Protein AF-0000000075694374 (afdb_homodimer)

Radius of gyration: 29.05 Å; Cα contacts (8 Å, |Δi|>4): 1011; chains: 2; bounding box: 80×78×68 Å

Foldseek 3Di:
DDLVCCLVCVPPDPDQLLLLVLLVQLLLLVLLLLLCVQFNDDDLPDPCVLVSLLSNLSNLQSLLSVQLSCLLPLQPDDAFLLVLVVLLVLLLCQLQVVVVVLVVVVLDDDDPVLNVLSNRSQRSPLDLQSNLVSVCSRPVNVVVVVVVVDDLVVLVVVLVVLLVVLQVLQLDDDVCSCPCPLQSHNSSNVNSSSVSNSCNVVVVADDLVCLVVQLCVLSVQLSCLCSCVCCVPQNCNDSVSRLSNGSGSSRPSSVSNSSSSVNNSVPDHDDDSSSSVSVSLSVQSVQLVSNCSGPSCVSVLSVCLHCVNDVPDPRVSVSSSVSSVVSSVVSSVVSSVVVVVCCVPAVVDPVNVVVSVVRRVVPDDDPPVPPCVPVVVVVVVVVVVVVVPVVPDPPDDDD/DDLVCCLVCVPPDPDQLLLLVLLVQLLLLVLLLLLCVQFNDDDLPDPCVLVSLLSNLSNLQSLLSVQLSCLLPLQPDDAFLLVLVVLLVLLLCQLQVVVVVLVVVVLDDDDPVLNVLSNRSQRSPLDLQSNLVSVCSRPVNVVVVVVVVDDLVVLVVVLVVLLVVLQVLQLDDDVCSCPCPLQSHNSSNVNSSSLSNSCNVVVVADDLVCLVVQLCVLSVQLSCLCSCVCCVPQNCNDSVSRLSNGSGSSRPSSVSNSSSSVNNSVPDHDDDSSSSVSVSLSVQSVQLVSNCSGPSCVSVLSVCLHCVNDVPDPRVSVSSSVSSVVSSVVSSVVSSVVVVVCCVPAVVDPVNVVVSVVRRVVPDDDPCV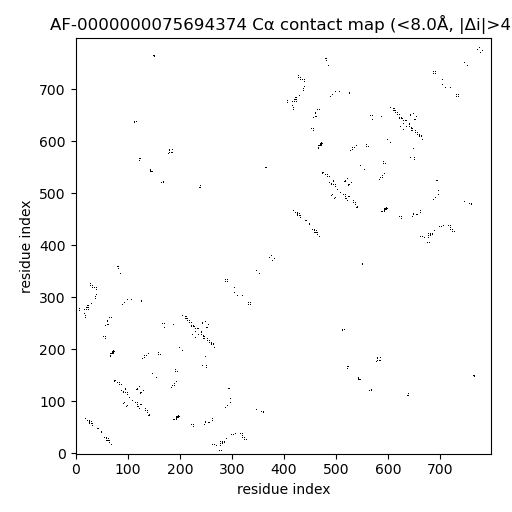PVVVVVVVVCVVVVVVVVVVVVPPPDDDDD

InterPro domains:
  IPR002656 Acyltransferase 3 domain [PF01757] (16-308)

Secondary structure (DSSP, 8-state):
--HHHHHH-TTSS---HHHHHHHHHHHHHHHHHHHHHHT----TTSTTHHHHHHHHHHHTTHHHHHHHHHHHHHTTS---GGGGHHHHHHHHHHHHHHHHHHHHTTSS---HHHHHHHT-TTTSSS-TTHHHHHHHHHHHHHHHHHHHTS-HHHHHHHHHHHHHHHHHHHS--STTGGGSTTTTSHHHHHHHHHHHHHHHHTT----HHHHHHHHHHHHHHHHHHHTTTTHHHH-TTSHHHHHHH---TT-HHHHHHHHHHHHHHHH----HHHHHHHHHHHTTHHHHHHHHT-TTTHHHHHHTT-TTT----S-HHHHHHHHHHHHHHHHHHHHHHHHHHHIIIIITSHHHHHHHHHHHHHTS-SGGGTTHHHHHHHHHHHHHHHHHHTTSS---S--/--HHHHHH-TTSS---HHHHHHHHHHHHHHHHHHHHHHT----TTSTTHHHHHHHHHHHTTHHHHHHHHHHHHHTTS---GGGGHHHHHHHHHHHHHHHHHHHHTTSS---HHHHHHHT-TTTSSS-TTHHHHHHHHHHHHHHHHHHTTS-HHHHHHHHHHHHHHHHHHHS--STTGGGSTTS-SHHHHHHHHHHHHHHHHTT----HHHHHHHHHHHHHHHHHHHTTTTHHHH-TTSHHHHHHH---TT-HHHHHHHHHHHHHHHH----HHHHHHHHHHHTTHHHHHHHHT-TTTHHHHHHTT-TTT----S-HHHHHHHHHHHHHHHHHHHHHHHHHHHIIIIITSHHHHHHHHHHHHHHS-SHHHHHHHHHHHHHHHHHHHHHHHHTSS-S----

Structure (mmCIF, N/CA/C/O backbone):
data_AF-0000000075694374-model_v1
#
loop_
_entity.id
_entity.type
_entity.pdbx_description
1 polymer 'Acyltransferase 3 domain-containing protein'
#
loop_
_atom_site.group_PDB
_atom_site.id
_atom_site.type_symbol
_atom_site.label_atom_id
_atom_site.label_alt_id
_atom_site.label_comp_id
_atom_site.label_asym_id
_atom_site.label_entity_id
_atom_site.label_seq_id
_atom_site.pdbx_PDB_ins_code
_atom_site.Cartn_x
_atom_site.Cartn_y
_atom_site.Cartn_z
_atom_site.occupancy
_atom_site.B_iso_or_equiv
_atom_site.auth_seq_id
_atom_site.auth_comp_id
_atom_site.auth_asym_id
_atom_site.auth_atom_id
_atom_site.pdbx_PDB_model_num
ATOM 1 N N . MET A 1 1 ? -9.023 -37.188 6.73 1 37.91 1 MET A N 1
ATOM 2 C CA . MET A 1 1 ? -8.984 -37.812 5.41 1 37.91 1 MET A CA 1
ATOM 3 C C . MET A 1 1 ? -7.59 -37.719 4.809 1 37.91 1 MET A C 1
ATOM 5 O O . MET A 1 1 ? -6.965 -36.656 4.82 1 37.91 1 MET A O 1
ATOM 9 N N . SER A 1 2 ? -7.035 -38.844 4.566 1 45.94 2 SER A N 1
ATOM 10 C CA . SER A 1 2 ? -5.66 -38.969 4.086 1 45.94 2 SER A CA 1
ATOM 11 C C . SER A 1 2 ? -5.445 -38.156 2.822 1 45.94 2 SER A C 1
ATOM 13 O O . SER A 1 2 ? -6.387 -37.906 2.066 1 45.94 2 SER A O 1
ATOM 15 N N . ILE A 1 3 ? -4.387 -37.5 2.744 1 49.66 3 ILE A N 1
ATOM 16 C CA . ILE A 1 3 ? -4.004 -36.75 1.544 1 49.66 3 ILE A CA 1
ATOM 17 C C . ILE A 1 3 ? -4.336 -37.594 0.304 1 49.66 3 ILE A C 1
ATOM 19 O O . ILE A 1 3 ? -4.867 -37.062 -0.677 1 49.66 3 ILE A O 1
ATOM 23 N N . LEU A 1 4 ? -4.051 -38.938 0.367 1 47.53 4 LEU A N 1
ATOM 24 C CA . LEU A 1 4 ? -4.352 -39.844 -0.739 1 47.53 4 LEU A CA 1
ATOM 25 C C . LEU A 1 4 ? -5.855 -39.969 -0.945 1 47.53 4 LEU A C 1
ATOM 27 O O . LEU A 1 4 ? -6.324 -40.062 -2.08 1 47.53 4 LEU A O 1
ATOM 31 N N . ALA A 1 5 ? -6.52 -39.875 0.111 1 49.19 5 ALA A N 1
ATOM 32 C CA . ALA A 1 5 ? -7.969 -40 -0.011 1 49.19 5 ALA A CA 1
ATOM 33 C C . ALA A 1 5 ? -8.562 -38.781 -0.734 1 49.19 5 ALA A C 1
ATOM 35 O O . ALA A 1 5 ? -9.547 -38.906 -1.457 1 49.19 5 ALA A O 1
ATOM 36 N N . ARG A 1 6 ? -7.941 -37.719 -0.583 1 53.34 6 ARG A N 1
ATOM 37 C CA . ARG A 1 6 ? -8.391 -36.5 -1.291 1 53.34 6 ARG A CA 1
ATOM 38 C C . ARG A 1 6 ? -8.148 -36.625 -2.791 1 53.34 6 ARG A C 1
ATOM 40 O O . ARG A 1 6 ? -8.914 -36.094 -3.596 1 53.34 6 ARG A O 1
ATOM 47 N N . PHE A 1 7 ? -7.008 -37.25 -3.123 1 47.28 7 PHE A N 1
ATOM 48 C CA . PHE A 1 7 ? -6.715 -37.5 -4.531 1 47.28 7 PHE A CA 1
ATOM 49 C C . PHE A 1 7 ? -7.777 -38.406 -5.148 1 47.28 7 PHE A C 1
ATOM 51 O O . PHE A 1 7 ? -8.227 -38.188 -6.27 1 47.28 7 PHE A O 1
ATOM 58 N N . PHE A 1 8 ? -8.25 -39.531 -4.504 1 45.28 8 PHE A N 1
ATOM 59 C CA . PHE A 1 8 ? -9.133 -40.531 -5.059 1 45.28 8 PHE A CA 1
ATOM 60 C C . PHE A 1 8 ? -10.594 -40.188 -4.793 1 45.28 8 PHE A C 1
ATOM 62 O O . PHE A 1 8 ? -11.5 -40.781 -5.387 1 45.28 8 PHE A O 1
ATOM 69 N N . ASN A 1 9 ? -10.992 -39.469 -3.791 1 42.75 9 ASN A N 1
ATOM 70 C CA . ASN A 1 9 ? -12.367 -39.062 -3.568 1 42.75 9 ASN A CA 1
ATOM 71 C C . ASN A 1 9 ? -12.547 -37.531 -3.738 1 42.75 9 ASN A C 1
ATOM 73 O O . ASN A 1 9 ? -12.633 -36.812 -2.752 1 42.75 9 ASN A O 1
ATOM 77 N N . PRO A 1 10 ? -12.414 -37.25 -4.938 1 44.12 10 PRO A N 1
ATOM 78 C CA . PRO A 1 10 ? -12.484 -35.844 -5.277 1 44.12 10 PRO A CA 1
ATOM 79 C C . PRO A 1 10 ? -13.812 -35.188 -4.879 1 44.12 10 PRO A C 1
ATOM 81 O O . PRO A 1 10 ? -14.117 -34.062 -5.297 1 44.12 10 PRO A O 1
ATOM 84 N N . LYS A 1 11 ? -14.766 -36.031 -4.453 1 42.81 11 LYS A N 1
ATOM 85 C CA . LYS A 1 11 ? -16.094 -35.438 -4.254 1 42.81 11 LYS A CA 1
ATOM 86 C C . LYS A 1 11 ? -16 -34.188 -3.396 1 42.81 11 LYS A C 1
ATOM 88 O O . LYS A 1 11 ? -17.016 -33.5 -3.18 1 42.81 11 LYS A O 1
ATOM 93 N N . ALA A 1 12 ? -15.016 -34.125 -2.553 1 42.28 12 ALA A N 1
ATOM 94 C CA . ALA A 1 12 ? -15.227 -33.062 -1.581 1 42.28 12 ALA A CA 1
ATOM 95 C C . ALA A 1 12 ? -15.414 -31.719 -2.277 1 42.28 12 ALA A C 1
ATOM 97 O O . ALA A 1 12 ? -16.469 -31.094 -2.148 1 42.28 12 ALA A O 1
ATOM 98 N N . GLN A 1 13 ? -14.383 -30.688 -2.008 1 49.03 13 GLN A N 1
ATOM 99 C CA . GLN A 1 13 ? -14.68 -29.266 -2.189 1 49.03 13 GLN A CA 1
ATOM 100 C C . GLN A 1 13 ? -14.758 -28.906 -3.67 1 49.03 13 GLN A C 1
ATOM 102 O O . GLN A 1 13 ? -13.875 -29.281 -4.449 1 49.03 13 GLN A O 1
ATOM 107 N N . LYS A 1 14 ? -15.914 -28.812 -4.266 1 58.84 14 LYS A N 1
ATOM 108 C CA . LYS A 1 14 ? -16.312 -28.344 -5.59 1 58.84 14 LYS A CA 1
ATOM 109 C C . LYS A 1 14 ? -15.484 -27.125 -6.012 1 58.84 14 LYS A C 1
ATOM 111 O O . LYS A 1 14 ? -15.961 -26 -5.941 1 58.84 14 LYS A O 1
ATOM 116 N N . ARG A 1 15 ? -14.141 -27.312 -5.984 1 69.44 15 ARG A N 1
ATOM 117 C CA . ARG A 1 15 ? -13.336 -26.219 -6.504 1 69.44 15 ARG A CA 1
ATOM 118 C C . ARG A 1 15 ? -13.383 -26.172 -8.023 1 69.44 15 ARG A C 1
ATOM 120 O O . ARG A 1 15 ? -13.477 -27.203 -8.68 1 69.44 15 ARG A O 1
ATOM 127 N N . ASN A 1 16 ? -13.492 -25.062 -8.516 1 84.25 16 ASN A N 1
ATOM 128 C CA . ASN A 1 16 ? -13.414 -24.812 -9.953 1 84.25 16 ASN A CA 1
ATOM 129 C C . ASN A 1 16 ? -12 -25.031 -10.484 1 84.25 16 ASN A C 1
ATOM 131 O O . ASN A 1 16 ? -11.102 -24.234 -10.211 1 84.25 16 ASN A O 1
ATOM 135 N N . ALA A 1 17 ? -11.766 -26.141 -11.219 1 91.75 17 ALA A N 1
ATOM 136 C CA . ALA A 1 17 ? -10.453 -26.578 -11.672 1 91.75 17 ALA A CA 1
ATOM 137 C C . ALA A 1 17 ? -9.812 -25.516 -12.578 1 91.75 17 ALA A C 1
ATOM 139 O O . ALA A 1 17 ? -8.586 -25.422 -12.656 1 91.75 17 ALA A O 1
ATOM 140 N N . SER A 1 18 ? -10.617 -24.781 -13.227 1 93.75 18 SER A N 1
ATOM 141 C CA . SER A 1 18 ? -10.094 -23.766 -14.141 1 93.75 18 SER A CA 1
ATOM 142 C C . SER A 1 18 ? -9.336 -22.672 -13.391 1 93.75 18 SER A C 1
ATOM 144 O O . SER A 1 18 ? -8.25 -22.266 -13.805 1 93.75 18 SER A O 1
ATOM 146 N N . PHE A 1 19 ? -9.836 -22.266 -12.289 1 94 19 PHE A N 1
ATOM 147 C CA . PHE A 1 19 ? -9.172 -21.25 -11.484 1 94 19 PHE A CA 1
ATOM 148 C C . PHE A 1 19 ? -7.949 -21.828 -10.789 1 94 19 PHE A C 1
ATOM 150 O O . PHE A 1 19 ? -6.945 -21.141 -10.609 1 94 19 PHE A O 1
ATOM 157 N N . GLU A 1 20 ? -8.039 -23.078 -10.461 1 94.25 20 GLU A N 1
ATOM 158 C CA . GLU A 1 20 ? -6.887 -23.734 -9.852 1 94.25 20 GLU A CA 1
ATOM 159 C C . GLU A 1 20 ? -5.75 -23.875 -10.859 1 94.25 20 GLU A C 1
ATOM 161 O O . GLU A 1 20 ? -4.578 -23.75 -10.5 1 94.25 20 GLU A O 1
ATOM 166 N N . LEU A 1 21 ? -6.117 -24.156 -12.016 1 94.62 21 LEU A N 1
ATOM 167 C CA . LEU A 1 21 ? -5.117 -24.219 -13.078 1 94.62 21 LEU A CA 1
ATOM 168 C C . LEU A 1 21 ? -4.406 -22.875 -13.234 1 94.62 21 LEU A C 1
ATOM 170 O O . LEU A 1 21 ? -3.189 -22.828 -13.43 1 94.62 21 LEU A O 1
ATOM 174 N N . LEU A 1 22 ? -5.16 -21.844 -13.156 1 95.44 22 LEU A N 1
ATOM 175 C CA . LEU A 1 22 ? -4.59 -20.5 -13.25 1 95.44 22 LEU A CA 1
ATOM 176 C C . LEU A 1 22 ? -3.607 -20.25 -12.117 1 95.44 22 LEU A C 1
ATOM 178 O O . LEU A 1 22 ? -2.541 -19.672 -12.328 1 95.44 22 LEU A O 1
ATOM 182 N N . ARG A 1 23 ? -3.895 -20.672 -10.953 1 94.44 23 ARG A N 1
ATOM 183 C CA . ARG A 1 23 ? -2.994 -20.531 -9.812 1 94.44 23 ARG A CA 1
ATOM 184 C C . ARG A 1 23 ? -1.729 -21.359 -10.008 1 94.44 23 ARG A C 1
ATOM 186 O O . ARG A 1 23 ? -0.633 -20.922 -9.648 1 94.44 23 ARG A O 1
ATOM 193 N N . LEU A 1 24 ? -1.944 -22.5 -10.547 1 94.25 24 LEU A N 1
ATOM 194 C CA . LEU A 1 24 ? -0.794 -23.344 -10.852 1 94.25 24 LEU A CA 1
ATOM 195 C C . LEU A 1 24 ? 0.121 -22.672 -11.867 1 94.25 24 LEU A C 1
ATOM 197 O O . LEU A 1 24 ? 1.342 -22.656 -11.695 1 94.25 24 LEU A O 1
ATOM 201 N N . PHE A 1 25 ? -0.527 -22.172 -12.852 1 94.25 25 PHE A N 1
ATOM 202 C CA . PHE A 1 25 ? 0.203 -21.438 -13.867 1 94.25 25 PHE A CA 1
ATOM 203 C C . PHE A 1 25 ? 0.991 -20.281 -13.242 1 94.25 25 PHE A C 1
ATOM 205 O O . PHE A 1 25 ? 2.16 -20.078 -13.57 1 94.25 25 PHE A O 1
ATOM 212 N N . ALA A 1 26 ? 0.415 -19.578 -12.32 1 95.38 26 ALA A N 1
ATOM 213 C CA . ALA A 1 26 ? 1.064 -18.469 -11.633 1 95.38 26 ALA A CA 1
ATOM 214 C C . ALA A 1 26 ? 2.254 -18.953 -10.812 1 95.38 26 ALA A C 1
ATOM 216 O O . ALA A 1 26 ? 3.32 -18.328 -10.828 1 95.38 26 ALA A O 1
ATOM 217 N N . THR A 1 27 ? 2.105 -20.016 -10.164 1 95 27 THR A N 1
ATOM 218 C CA . THR A 1 27 ? 3.166 -20.547 -9.305 1 95 27 THR A CA 1
ATOM 219 C C . THR A 1 27 ? 4.387 -20.922 -10.141 1 95 27 THR A C 1
ATOM 221 O O . THR A 1 27 ? 5.52 -20.594 -9.781 1 95 27 THR A O 1
ATOM 224 N N . ILE A 1 28 ? 4.152 -21.594 -11.195 1 94.88 28 ILE A N 1
ATOM 225 C CA . ILE A 1 28 ? 5.238 -21.984 -12.086 1 94.88 28 ILE A CA 1
ATOM 226 C C . ILE A 1 28 ? 5.934 -20.75 -12.641 1 94.88 28 ILE A C 1
ATOM 228 O O . ILE A 1 28 ? 7.164 -20.703 -12.719 1 94.88 28 ILE A O 1
ATOM 232 N N . ASN A 1 29 ? 5.141 -19.766 -12.945 1 95.75 29 ASN A N 1
ATOM 233 C CA . ASN A 1 29 ? 5.707 -18.531 -13.484 1 95.75 29 ASN A CA 1
ATOM 234 C C . ASN A 1 29 ? 6.535 -17.797 -12.438 1 95.75 29 ASN A C 1
ATOM 236 O O . ASN A 1 29 ? 7.527 -17.141 -12.773 1 95.75 29 ASN A O 1
ATOM 240 N N . VAL A 1 30 ? 6.145 -17.875 -11.18 1 94.69 30 VAL A N 1
ATOM 241 C CA . VAL A 1 30 ? 6.965 -17.297 -10.125 1 94.69 30 VAL A CA 1
ATOM 242 C C . VAL A 1 30 ? 8.336 -17.953 -10.109 1 94.69 30 VAL A C 1
ATOM 244 O O . VAL A 1 30 ? 9.359 -17.266 -10.023 1 94.69 30 VAL A O 1
ATOM 247 N N . LEU A 1 31 ? 8.344 -19.203 -10.297 1 95.81 31 LEU A N 1
ATOM 248 C CA . LEU A 1 31 ? 9.602 -19.938 -10.312 1 95.81 31 LEU A CA 1
ATOM 249 C C . LEU A 1 31 ? 10.445 -19.562 -11.523 1 95.81 31 LEU A C 1
ATOM 251 O O . LEU A 1 31 ? 11.648 -19.328 -11.398 1 95.81 31 LEU A O 1
ATOM 255 N N . ILE A 1 32 ? 9.805 -19.469 -12.633 1 96 32 ILE A N 1
ATOM 256 C CA . ILE A 1 32 ? 10.5 -19.078 -13.852 1 96 32 ILE A CA 1
ATOM 257 C C . ILE A 1 32 ? 11.094 -17.688 -13.688 1 96 32 ILE A C 1
ATOM 259 O O . ILE A 1 32 ? 12.234 -17.438 -14.094 1 96 32 ILE A O 1
ATOM 263 N N . ARG A 1 33 ? 10.367 -16.844 -13.086 1 94.25 33 ARG A N 1
ATOM 264 C CA . ARG A 1 33 ? 10.836 -15.484 -12.844 1 94.25 33 ARG A CA 1
ATOM 265 C C . ARG A 1 33 ? 12.07 -15.477 -11.945 1 94.25 33 ARG A C 1
ATOM 267 O O . ARG A 1 33 ? 13.039 -14.758 -12.211 1 94.25 33 ARG A O 1
ATOM 274 N N . HIS A 1 34 ? 12.031 -16.203 -10.922 1 93.62 34 HIS A N 1
ATOM 275 C CA . HIS A 1 34 ? 13.164 -16.281 -10.008 1 93.62 34 HIS A CA 1
ATOM 276 C C . HIS A 1 34 ? 14.383 -16.906 -10.688 1 93.62 34 HIS A C 1
ATOM 278 O O . HIS A 1 34 ? 15.508 -16.438 -10.484 1 93.62 34 HIS A O 1
ATOM 284 N N . MET A 1 35 ? 14.133 -17.875 -11.523 1 93.81 35 MET A N 1
ATOM 285 C CA . MET A 1 35 ? 15.227 -18.469 -12.289 1 93.81 35 MET A CA 1
ATOM 286 C C . MET A 1 35 ? 15.844 -17.438 -13.234 1 93.81 35 MET A C 1
ATOM 288 O O . MET A 1 35 ? 17.062 -17.359 -13.352 1 93.81 35 MET A O 1
ATOM 292 N N . LYS A 1 36 ? 14.961 -16.719 -13.844 1 93.06 36 LYS A N 1
ATOM 293 C CA . LYS A 1 36 ? 15.414 -15.711 -14.789 1 93.06 36 LYS A CA 1
ATOM 294 C C . LYS A 1 36 ? 16.266 -14.648 -14.094 1 93.06 36 LYS A C 1
ATOM 296 O O . LYS A 1 36 ? 17.344 -14.297 -14.578 1 93.06 36 LYS A O 1
ATOM 301 N N . PHE A 1 37 ? 15.914 -14.211 -12.977 1 89.69 37 PHE A N 1
ATOM 302 C CA . PHE A 1 37 ? 16.562 -13.078 -12.32 1 89.69 37 PHE A CA 1
ATOM 303 C C . PHE A 1 37 ? 17.781 -13.539 -11.539 1 89.69 37 PHE A C 1
ATOM 305 O O . PHE A 1 37 ? 18.766 -12.797 -11.406 1 89.69 37 PHE A O 1
ATOM 312 N N . LEU A 1 38 ? 17.734 -14.695 -11.062 1 90.75 38 LEU A N 1
ATOM 313 C CA . LEU A 1 38 ? 18.781 -15.109 -10.148 1 90.75 38 LEU A CA 1
ATOM 314 C C . LEU A 1 38 ? 19.859 -15.914 -10.883 1 90.75 38 LEU A C 1
ATOM 316 O O . LEU A 1 38 ? 21.016 -15.953 -10.461 1 90.75 38 LEU A O 1
ATOM 320 N N . VAL A 1 39 ? 19.484 -16.516 -11.953 1 90.94 39 VAL A N 1
ATOM 321 C CA . VAL A 1 39 ? 20.422 -17.453 -12.57 1 90.94 39 VAL A CA 1
ATOM 322 C C . VAL A 1 39 ? 20.672 -17.047 -14.023 1 90.94 39 VAL A C 1
ATOM 324 O O . VAL A 1 39 ? 21.828 -17 -14.469 1 90.94 39 VAL A O 1
ATOM 327 N N . PHE A 1 40 ? 19.625 -16.719 -14.719 1 88.94 40 PHE A N 1
ATOM 328 C CA . PHE A 1 40 ? 19.734 -16.516 -16.156 1 88.94 40 PHE A CA 1
ATOM 329 C C . PHE A 1 40 ? 19.766 -15.031 -16.5 1 88.94 40 PHE A C 1
ATOM 331 O O . PHE A 1 40 ? 18.844 -14.516 -17.125 1 88.94 40 PHE A O 1
ATOM 338 N N . HIS A 1 41 ? 20.859 -14.469 -16.188 1 85.25 41 HIS A N 1
ATOM 339 C CA . HIS A 1 41 ? 21.078 -13.078 -16.562 1 85.25 41 HIS A CA 1
ATOM 340 C C . HIS A 1 41 ? 21.328 -12.938 -18.062 1 85.25 41 HIS A C 1
ATOM 342 O O . HIS A 1 41 ? 22.031 -13.75 -18.656 1 85.25 41 HIS A O 1
ATOM 348 N N . THR A 1 42 ? 20.484 -12.094 -18.672 1 82.5 42 THR A N 1
ATOM 349 C CA . THR A 1 42 ? 20.641 -11.984 -20.125 1 82.5 42 THR A CA 1
ATOM 350 C C . THR A 1 42 ? 20.797 -10.531 -20.547 1 82.5 42 THR A C 1
ATOM 352 O O . THR A 1 42 ? 20.297 -9.625 -19.875 1 82.5 42 THR A O 1
ATOM 355 N N . SER A 1 43 ? 21.594 -10.469 -21.609 1 84.69 43 SER A N 1
ATOM 356 C CA . SER A 1 43 ? 21.734 -9.18 -22.281 1 84.69 43 SER A CA 1
ATOM 357 C C . SER A 1 43 ? 21.125 -9.211 -23.672 1 84.69 43 SER A C 1
ATOM 359 O O . SER A 1 43 ? 20.906 -10.281 -24.25 1 84.69 43 SER A O 1
ATOM 361 N N . GLN A 1 44 ? 20.828 -8.062 -24.172 1 85.56 44 GLN A N 1
ATOM 362 C CA . GLN A 1 44 ? 20.172 -7.934 -25.469 1 85.56 44 GLN A CA 1
ATOM 363 C C . GLN A 1 44 ? 21.016 -8.562 -26.578 1 85.56 44 GLN A C 1
ATOM 365 O O . GLN A 1 44 ? 20.484 -8.992 -27.594 1 85.56 44 GLN A O 1
ATOM 370 N N . ASN A 1 45 ? 22.281 -8.695 -26.344 1 86.12 45 ASN A N 1
ATOM 371 C CA . ASN A 1 45 ? 23.188 -9.219 -27.359 1 86.12 45 ASN A CA 1
ATOM 372 C C . ASN A 1 45 ? 23.25 -10.742 -27.312 1 86.12 45 ASN A C 1
ATOM 374 O O . ASN A 1 45 ? 23.812 -11.375 -28.203 1 86.12 45 ASN A O 1
ATOM 378 N N . ASP A 1 46 ? 22.609 -11.344 -26.344 1 87.88 46 ASP A N 1
ATOM 379 C CA . ASP A 1 46 ? 22.641 -12.797 -26.219 1 87.88 46 ASP A CA 1
ATOM 380 C C . ASP A 1 46 ? 21.734 -13.461 -27.25 1 87.88 46 ASP A C 1
ATOM 382 O O . ASP A 1 46 ? 20.656 -12.938 -27.578 1 87.88 46 ASP A O 1
ATOM 386 N N . LYS A 1 47 ? 22.234 -14.492 -27.766 1 86.12 47 LYS A N 1
ATOM 387 C CA . LYS A 1 47 ? 21.547 -15.227 -28.828 1 86.12 47 LYS A CA 1
ATOM 388 C C . LYS A 1 47 ? 20.125 -15.594 -28.406 1 86.12 47 LYS A C 1
ATOM 390 O O . LYS A 1 47 ? 19.203 -15.539 -29.203 1 86.12 47 LYS A O 1
ATOM 395 N N . GLU A 1 48 ? 19.953 -15.922 -27.203 1 91.75 48 GLU A N 1
ATOM 396 C CA . GLU A 1 48 ? 18.641 -16.422 -26.766 1 91.75 48 GLU A CA 1
ATOM 397 C C . GLU A 1 48 ? 17.891 -15.359 -25.953 1 91.75 48 GLU A C 1
ATOM 399 O O . GLU A 1 48 ? 16.984 -15.688 -25.188 1 91.75 48 GLU A O 1
ATOM 404 N N . TYR A 1 49 ? 18.234 -14.211 -26.172 1 93.06 49 TYR A N 1
ATOM 405 C CA . TYR A 1 49 ? 17.641 -13.102 -25.422 1 93.06 49 TYR A CA 1
ATOM 406 C C . TYR A 1 49 ? 16.141 -13.07 -25.594 1 93.06 49 TYR A C 1
ATOM 408 O O . TYR A 1 49 ? 15.391 -13.039 -24.609 1 93.06 49 TYR A O 1
ATOM 416 N N . ARG A 1 50 ? 15.68 -13.148 -26.797 1 93.94 50 ARG A N 1
ATOM 417 C CA . ARG A 1 50 ? 14.258 -12.984 -27.078 1 93.94 50 ARG A CA 1
ATOM 418 C C . ARG A 1 50 ? 13.445 -14.148 -26.516 1 93.94 50 ARG A C 1
ATOM 420 O O . ARG A 1 50 ? 12.344 -13.945 -26 1 93.94 50 ARG A O 1
ATOM 427 N N . ALA A 1 51 ? 14.031 -15.336 -26.578 1 93.56 51 ALA A N 1
ATOM 428 C CA . ALA A 1 51 ? 13.336 -16.5 -26.016 1 93.56 51 ALA A CA 1
ATOM 429 C C . ALA A 1 51 ? 13.227 -16.375 -24.5 1 93.56 51 ALA A C 1
ATOM 431 O O . ALA A 1 51 ? 12.164 -16.641 -23.938 1 93.56 51 ALA A O 1
ATOM 432 N N . LEU A 1 52 ? 14.273 -15.938 -23.875 1 94.44 52 LEU A N 1
ATOM 433 C CA . LEU A 1 52 ? 14.281 -15.773 -22.422 1 94.44 52 LEU A CA 1
ATOM 434 C C . LEU A 1 52 ? 13.328 -14.664 -22 1 94.44 52 LEU A C 1
ATOM 436 O O . LEU A 1 52 ? 12.578 -14.82 -21.031 1 94.44 52 LEU A O 1
ATOM 440 N N . MET A 1 53 ? 13.305 -13.648 -22.812 1 94.31 53 MET A N 1
ATOM 441 C CA . MET A 1 53 ? 12.453 -12.516 -22.484 1 94.31 53 MET A CA 1
ATOM 442 C C . MET A 1 53 ? 10.984 -12.852 -22.734 1 94.31 53 MET A C 1
ATOM 444 O O . MET A 1 53 ? 10.102 -12.344 -22.047 1 94.31 53 MET A O 1
ATOM 448 N N . PHE A 1 54 ? 10.773 -13.672 -23.688 1 94.69 54 PHE A N 1
ATOM 449 C CA . PHE A 1 54 ? 9.406 -14.133 -23.922 1 94.69 54 PHE A CA 1
ATOM 450 C C . PHE A 1 54 ? 8.867 -14.867 -22.703 1 94.69 54 PHE A C 1
ATOM 452 O O . PHE A 1 54 ? 7.773 -14.562 -22.219 1 94.69 54 PHE A O 1
ATOM 459 N N . LEU A 1 55 ? 9.633 -15.75 -22.188 1 94.44 55 LEU A N 1
ATOM 460 C CA . LEU A 1 55 ? 9.219 -16.469 -20.984 1 94.44 55 LEU A CA 1
ATOM 461 C C . LEU A 1 55 ? 9.055 -15.516 -19.812 1 94.44 55 LEU A C 1
ATOM 463 O O . LEU A 1 55 ? 8.086 -15.625 -19.047 1 94.44 55 LEU A O 1
ATOM 467 N N . HIS A 1 56 ? 9.93 -14.641 -19.703 1 93.69 56 HIS A N 1
ATOM 468 C CA . HIS A 1 56 ? 9.859 -13.641 -18.656 1 93.69 56 HIS A CA 1
ATOM 469 C C . HIS A 1 56 ? 8.578 -12.828 -18.75 1 93.69 56 HIS A C 1
ATOM 471 O O . HIS A 1 56 ? 7.934 -12.547 -17.734 1 93.69 56 HIS A O 1
ATOM 477 N N . SER A 1 57 ? 8.242 -12.43 -19.922 1 93.25 57 SER A N 1
ATOM 478 C CA . SER A 1 57 ? 7.051 -11.609 -20.109 1 93.25 57 SER A CA 1
ATOM 479 C C . SER A 1 57 ? 5.797 -12.344 -19.641 1 93.25 57 SER A C 1
ATOM 481 O O . SER A 1 57 ? 4.867 -11.719 -19.125 1 93.25 57 SER A O 1
ATOM 483 N N . LEU A 1 58 ? 5.801 -13.602 -19.703 1 92.75 58 LEU A N 1
ATOM 484 C CA . LEU A 1 58 ? 4.656 -14.398 -19.266 1 92.75 58 LEU A CA 1
ATOM 485 C C . LEU A 1 58 ? 4.566 -14.438 -17.75 1 92.75 58 LEU A C 1
ATOM 487 O O . LEU A 1 58 ? 3.504 -14.727 -17.203 1 92.75 58 LEU A O 1
ATOM 491 N N . THR A 1 59 ? 5.617 -14.148 -17.109 1 95.19 59 THR A N 1
ATOM 492 C CA . THR A 1 59 ? 5.664 -14.281 -15.656 1 95.19 59 THR A CA 1
ATOM 493 C C . THR A 1 59 ? 5.184 -13 -14.977 1 95.19 59 THR A C 1
ATOM 495 O O . THR A 1 59 ? 4.914 -12.984 -13.773 1 95.19 59 THR A O 1
ATOM 498 N N . SER A 1 60 ? 4.961 -11.945 -15.68 1 92 60 SER A N 1
ATOM 499 C CA . SER A 1 60 ? 4.652 -10.641 -15.109 1 92 60 SER A CA 1
ATOM 500 C C . SER A 1 60 ? 3.291 -10.641 -14.422 1 92 60 SER A C 1
ATOM 502 O O . SER A 1 60 ? 3.037 -9.828 -13.531 1 92 60 SER A O 1
ATOM 504 N N . THR A 1 61 ? 2.496 -11.602 -14.766 1 94.5 61 THR A N 1
ATOM 505 C CA . THR A 1 61 ? 1.139 -11.625 -14.234 1 94.5 61 THR A CA 1
ATOM 506 C C . THR A 1 61 ? 1.053 -12.531 -13.008 1 94.5 61 THR A C 1
ATOM 508 O O . THR A 1 61 ? 0.005 -12.617 -12.367 1 94.5 61 THR A O 1
ATOM 511 N N . CYS A 1 62 ? 2.057 -13.188 -12.664 1 93.69 62 CYS A N 1
ATOM 512 C CA . CYS A 1 62 ? 1.981 -14.297 -11.727 1 93.69 62 CYS A CA 1
ATOM 513 C C . CYS A 1 62 ? 1.474 -13.828 -10.367 1 93.69 62 CYS A C 1
ATOM 515 O O . CYS A 1 62 ? 0.561 -14.438 -9.797 1 93.69 62 CYS A O 1
ATOM 517 N N . ASP A 1 63 ? 1.954 -12.766 -9.836 1 88.75 63 ASP A N 1
ATOM 518 C CA . ASP A 1 63 ? 1.501 -12.266 -8.539 1 88.75 63 ASP A CA 1
ATOM 519 C C . ASP A 1 63 ? 0.062 -11.766 -8.617 1 88.75 63 ASP A C 1
ATOM 521 O O . ASP A 1 63 ? -0.746 -12.039 -7.727 1 88.75 63 ASP A O 1
ATOM 525 N N . ASN A 1 64 ? -0.215 -11.125 -9.703 1 92.62 64 ASN A N 1
ATOM 526 C CA . ASN A 1 64 ? -1.546 -10.562 -9.914 1 92.62 64 ASN A CA 1
ATOM 527 C C . ASN A 1 64 ? -2.613 -11.656 -9.938 1 92.62 64 ASN A C 1
ATOM 529 O O . ASN A 1 64 ? -3.723 -11.453 -9.438 1 92.62 64 ASN A O 1
ATOM 533 N N . ILE A 1 65 ? -2.25 -12.695 -10.484 1 95.06 65 ILE A N 1
ATOM 534 C CA . ILE A 1 65 ? -3.201 -13.789 -10.648 1 95.06 65 ILE A CA 1
ATOM 535 C C . ILE A 1 65 ? -3.641 -14.305 -9.281 1 95.06 65 ILE A C 1
ATOM 537 O O . ILE A 1 65 ? -4.832 -14.531 -9.055 1 95.06 65 ILE A O 1
ATOM 541 N N . PHE A 1 66 ? -2.75 -14.406 -8.383 1 91.31 66 PHE A N 1
ATOM 542 C CA . PHE A 1 66 ? -3.098 -14.875 -7.047 1 91.31 66 PHE A CA 1
ATOM 543 C C . PHE A 1 66 ? -4.078 -13.914 -6.379 1 91.31 66 PHE A C 1
ATOM 545 O O . PHE A 1 66 ? -5.07 -14.344 -5.789 1 91.31 66 PHE A O 1
ATOM 552 N N . VAL A 1 67 ? -3.846 -12.727 -6.582 1 91.69 67 VAL A N 1
ATOM 553 C CA . VAL A 1 67 ? -4.629 -11.719 -5.871 1 91.69 67 VAL A CA 1
ATOM 554 C C . VAL A 1 67 ? -5.992 -11.562 -6.535 1 91.69 67 VAL A C 1
ATOM 556 O O . VAL A 1 67 ? -7.02 -11.492 -5.855 1 91.69 67 VAL A O 1
ATOM 559 N N . ILE A 1 68 ? -5.977 -11.508 -7.848 1 95.25 68 ILE A N 1
ATOM 560 C CA . ILE A 1 68 ? -7.23 -11.258 -8.547 1 95.25 68 ILE A CA 1
ATOM 561 C C . ILE A 1 68 ? -8.172 -12.445 -8.359 1 95.25 68 ILE A C 1
ATOM 563 O O . ILE A 1 68 ? -9.391 -12.266 -8.234 1 95.25 68 ILE A O 1
ATOM 567 N N . VAL A 1 69 ? -7.668 -13.664 -8.336 1 94.62 69 VAL A N 1
ATOM 568 C CA . VAL A 1 69 ? -8.477 -14.852 -8.078 1 94.62 69 VAL A CA 1
ATOM 569 C C . VAL A 1 69 ? -9.023 -14.805 -6.652 1 94.62 69 VAL A C 1
ATOM 571 O O . VAL A 1 69 ? -10.18 -15.141 -6.41 1 94.62 69 VAL A O 1
ATOM 574 N N . SER A 1 70 ? -8.219 -14.367 -5.758 1 91.38 70 SER A N 1
ATOM 575 C CA . SER A 1 70 ? -8.672 -14.211 -4.383 1 91.38 70 SER A CA 1
ATOM 576 C C . SER A 1 70 ? -9.828 -13.227 -4.293 1 91.38 70 SER A C 1
ATOM 578 O O . SER A 1 70 ? -10.82 -13.484 -3.609 1 91.38 70 SER A O 1
ATOM 580 N N . GLY A 1 71 ? -9.633 -12.125 -5.016 1 91.75 71 GLY A N 1
ATOM 581 C CA . GLY A 1 71 ? -10.727 -11.164 -5.043 1 91.75 71 GLY A CA 1
ATOM 582 C C . GLY A 1 71 ? -12.008 -11.734 -5.617 1 91.75 71 GLY A C 1
ATOM 583 O O . GLY A 1 71 ? -13.102 -11.477 -5.098 1 91.75 71 GLY A O 1
ATOM 584 N N . TYR A 1 72 ? -11.883 -12.555 -6.609 1 93.12 72 TYR A N 1
ATOM 585 C CA . TYR A 1 72 ? -13.008 -13.188 -7.289 1 93.12 72 TYR A CA 1
ATOM 586 C C . TYR A 1 72 ? -13.789 -14.078 -6.336 1 93.12 72 TYR A C 1
ATOM 588 O O . TYR A 1 72 ? -15.016 -14.133 -6.391 1 93.12 72 TYR A O 1
ATOM 596 N N . PHE A 1 73 ? -13.141 -14.656 -5.363 1 89.44 73 PHE A N 1
ATOM 597 C CA . PHE A 1 73 ? -13.82 -15.633 -4.52 1 89.44 73 PHE A CA 1
ATOM 598 C C . PHE A 1 73 ? -14.102 -15.047 -3.139 1 89.44 73 PHE A C 1
ATOM 600 O O . PHE A 1 73 ? -15.094 -15.406 -2.498 1 89.44 73 PHE A O 1
ATOM 607 N N . LEU A 1 74 ? -13.305 -14.172 -2.639 1 86.5 74 LEU A N 1
ATOM 608 C CA . LEU A 1 74 ? -13.398 -13.648 -1.282 1 86.5 74 LEU A CA 1
ATOM 609 C C . LEU A 1 74 ? -14.672 -12.836 -1.101 1 86.5 74 LEU A C 1
ATOM 611 O O . LEU A 1 74 ? -15.227 -12.773 -0 1 86.5 74 LEU A O 1
ATOM 615 N N . CYS A 1 75 ? -15.094 -12.273 -2.061 1 82.69 75 CYS A N 1
ATOM 616 C CA . CYS A 1 75 ? -16.25 -11.383 -1.961 1 82.69 75 CYS A CA 1
ATOM 617 C C . CYS A 1 75 ? -17.516 -12.172 -1.644 1 82.69 75 CYS A C 1
ATOM 619 O O . CYS A 1 75 ? -18.5 -11.602 -1.195 1 82.69 75 CYS A O 1
ATOM 621 N N . THR A 1 76 ? -17.516 -13.484 -1.842 1 80.81 76 THR A N 1
ATOM 622 C CA . THR A 1 76 ? -18.703 -14.289 -1.618 1 80.81 76 THR A CA 1
ATOM 623 C C . THR A 1 76 ? -18.5 -15.266 -0.469 1 80.81 76 THR A C 1
ATOM 625 O O . THR A 1 76 ? -19.422 -15.977 -0.071 1 80.81 76 THR A O 1
ATOM 628 N N . THR A 1 77 ? -17.406 -15.297 0.028 1 79.94 77 THR A N 1
ATOM 629 C CA . THR A 1 77 ? -17.094 -16.266 1.073 1 79.94 77 THR A CA 1
ATOM 630 C C . THR A 1 77 ? -17.469 -15.719 2.447 1 79.94 77 THR A C 1
ATOM 632 O O . THR A 1 77 ? -17.422 -14.508 2.68 1 79.94 77 THR A O 1
ATOM 635 N N . ASP A 1 78 ? -17.734 -16.656 3.27 1 77.62 78 ASP A N 1
ATOM 636 C CA . ASP A 1 78 ? -18.078 -16.266 4.637 1 77.62 78 ASP A CA 1
ATOM 637 C C . ASP A 1 78 ? -16.828 -15.82 5.406 1 77.62 78 ASP A C 1
ATOM 639 O O . ASP A 1 78 ? -15.742 -16.344 5.184 1 77.62 78 ASP A O 1
ATOM 643 N N . LEU A 1 79 ? -17.156 -14.906 6.277 1 81.25 79 LEU A N 1
ATOM 644 C CA . LEU A 1 79 ? -16.062 -14.375 7.074 1 81.25 79 LEU A CA 1
ATOM 645 C C . LEU A 1 79 ? -15.766 -15.289 8.266 1 81.25 79 LEU A C 1
ATOM 647 O O . LEU A 1 79 ? -16.641 -15.5 9.117 1 81.25 79 LEU A O 1
ATOM 651 N N . ARG A 1 80 ? -14.688 -15.938 8.32 1 84.12 80 ARG A N 1
ATOM 652 C CA . ARG A 1 80 ? -14.172 -16.719 9.438 1 84.12 80 ARG A CA 1
ATOM 653 C C . ARG A 1 80 ? -12.703 -16.391 9.711 1 84.12 80 ARG A C 1
ATOM 655 O O . ARG A 1 80 ? -11.844 -16.609 8.852 1 84.12 80 ARG A O 1
ATOM 662 N N . VAL A 1 81 ? -12.438 -15.938 10.859 1 88 81 VAL A N 1
ATOM 663 C CA . VAL A 1 81 ? -11.078 -15.531 11.227 1 88 81 VAL A CA 1
ATOM 664 C C . VAL A 1 81 ? -10.18 -16.766 11.289 1 88 81 VAL A C 1
ATOM 666 O O . VAL A 1 81 ? -8.992 -16.688 10.938 1 88 81 VAL A O 1
ATOM 669 N N . SER A 1 82 ? -10.734 -17.844 11.617 1 90.81 82 SER A N 1
ATOM 670 C CA . SER A 1 82 ? -9.969 -19.078 11.82 1 90.81 82 SER A CA 1
ATOM 671 C C . SER A 1 82 ? -9.391 -19.578 10.508 1 90.81 82 SER A C 1
ATOM 673 O O . SER A 1 82 ? -8.445 -20.375 10.508 1 90.81 82 SER A O 1
ATOM 675 N N . ARG A 1 83 ? -9.852 -19.125 9.422 1 86.5 83 ARG A N 1
ATOM 676 C CA . ARG A 1 83 ? -9.367 -19.547 8.109 1 86.5 83 ARG A CA 1
ATOM 677 C C . ARG A 1 83 ? -7.953 -19.031 7.859 1 86.5 83 ARG A C 1
ATOM 679 O O . ARG A 1 83 ? -7.273 -19.5 6.941 1 86.5 83 ARG A O 1
ATOM 686 N N . LEU A 1 84 ? -7.484 -18.125 8.664 1 88.62 84 LEU A N 1
ATOM 687 C CA . LEU A 1 84 ? -6.152 -17.547 8.508 1 88.62 84 LEU A CA 1
ATOM 688 C C . LEU A 1 84 ? -5.098 -18.453 9.141 1 88.62 84 LEU A C 1
ATOM 690 O O . LEU A 1 84 ? -3.916 -18.375 8.797 1 88.62 84 LEU A O 1
ATOM 694 N N . PHE A 1 85 ? -5.535 -19.234 10.055 1 91.75 85 PHE A N 1
ATOM 695 C CA . PHE A 1 85 ? -4.582 -19.953 10.898 1 91.75 85 PHE A CA 1
ATOM 696 C C . PHE A 1 85 ? -3.756 -20.938 10.078 1 91.75 85 PHE A C 1
ATOM 698 O O . PHE A 1 85 ? -2.535 -21 10.234 1 91.75 85 PHE A O 1
ATOM 705 N N . PRO A 1 86 ? -4.371 -21.609 9.141 1 89.62 86 PRO A N 1
ATOM 706 C CA . PRO A 1 86 ? -3.549 -22.516 8.336 1 89.62 86 PRO A CA 1
ATOM 707 C C . PRO A 1 86 ? -2.457 -21.781 7.559 1 89.62 86 PRO A C 1
ATOM 709 O O . PRO A 1 86 ? -1.345 -22.297 7.414 1 89.62 86 PRO A O 1
ATOM 712 N N . LEU A 1 87 ? -2.748 -20.609 7.109 1 89.56 87 LEU A N 1
ATOM 713 C CA . LEU A 1 87 ? -1.771 -19.812 6.367 1 89.56 87 LEU A CA 1
ATOM 714 C C . LEU A 1 87 ? -0.649 -19.344 7.289 1 89.56 87 LEU A C 1
ATOM 716 O O . LEU A 1 87 ? 0.525 -19.391 6.914 1 89.56 87 LEU A O 1
ATOM 720 N N . ILE A 1 88 ? -1.061 -18.953 8.469 1 90.69 88 ILE A N 1
ATOM 721 C CA . ILE A 1 88 ? -0.091 -18.469 9.438 1 90.69 88 ILE A CA 1
ATOM 722 C C . ILE A 1 88 ? 0.828 -19.594 9.883 1 90.69 88 ILE A C 1
ATOM 724 O O . ILE A 1 88 ? 2.045 -19.422 9.969 1 90.69 88 ILE A O 1
ATOM 728 N N . ILE A 1 89 ? 0.252 -20.719 10.086 1 92.62 89 ILE A N 1
ATOM 729 C CA . ILE A 1 89 ? 1.015 -21.891 10.5 1 92.62 89 ILE A CA 1
ATOM 730 C C . ILE A 1 89 ? 1.976 -22.297 9.391 1 92.62 89 ILE A C 1
ATOM 732 O O . ILE A 1 89 ? 3.133 -22.641 9.648 1 92.62 89 ILE A O 1
ATOM 736 N N . GLN A 1 90 ? 1.493 -22.219 8.211 1 92.69 90 GLN A N 1
ATOM 737 C CA . GLN A 1 90 ? 2.328 -22.578 7.066 1 92.69 90 GLN A CA 1
ATOM 738 C C . GLN A 1 90 ? 3.498 -21.609 6.922 1 92.69 90 GLN A C 1
ATOM 740 O O . GLN A 1 90 ? 4.641 -22.031 6.727 1 92.69 90 GLN A O 1
ATOM 745 N N . ASN A 1 91 ? 3.248 -20.359 7.023 1 91.44 91 ASN A N 1
ATOM 746 C CA . ASN A 1 91 ? 4.301 -19.344 6.953 1 91.44 91 ASN A CA 1
ATOM 747 C C . ASN A 1 91 ? 5.34 -19.547 8.055 1 91.44 91 ASN A C 1
ATOM 749 O O . ASN A 1 91 ? 6.539 -19.422 7.816 1 91.44 91 ASN A O 1
ATOM 753 N N . PHE A 1 92 ? 4.824 -19.875 9.172 1 92.94 92 PHE A N 1
ATOM 754 C CA . PHE A 1 92 ? 5.707 -20.109 10.312 1 92.94 92 PHE A CA 1
ATOM 755 C C . PHE A 1 92 ? 6.578 -21.328 10.078 1 92.94 92 PHE A C 1
ATOM 757 O O . PHE A 1 92 ? 7.793 -21.281 10.273 1 92.94 92 PHE A O 1
ATOM 764 N N . SER A 1 93 ? 5.953 -22.375 9.648 1 94.31 93 SER A N 1
ATOM 765 C CA . SER A 1 93 ? 6.66 -23.641 9.422 1 94.31 93 SER A CA 1
ATOM 766 C C . SER A 1 93 ? 7.785 -23.453 8.414 1 94.31 93 SER A C 1
ATOM 768 O O . SER A 1 93 ? 8.906 -23.922 8.633 1 94.31 93 SER A O 1
ATOM 770 N N . TYR A 1 94 ? 7.531 -22.734 7.418 1 94.69 94 TYR A N 1
ATOM 771 C CA . TYR A 1 94 ? 8.555 -22.578 6.387 1 94.69 94 TYR A CA 1
ATOM 772 C C . TYR A 1 94 ? 9.57 -21.516 6.789 1 94.69 94 TYR A C 1
ATOM 774 O O . TYR A 1 94 ? 10.758 -21.656 6.488 1 94.69 94 TYR A O 1
ATOM 782 N N . SER A 1 95 ? 9.109 -20.484 7.445 1 92.75 95 SER A N 1
ATOM 783 C CA . SER A 1 95 ? 10.047 -19.453 7.883 1 92.75 95 SER A CA 1
ATOM 784 C C . SER A 1 95 ? 11.102 -20.047 8.82 1 92.75 95 SER A C 1
ATOM 786 O O . SER A 1 95 ? 12.305 -19.875 8.594 1 92.75 95 SER A O 1
ATOM 788 N N . VAL A 1 96 ? 10.703 -20.844 9.773 1 94 96 VAL A N 1
ATOM 789 C CA . VAL A 1 96 ? 11.609 -21.438 10.758 1 94 96 VAL A CA 1
ATOM 790 C C . VAL A 1 96 ? 12.242 -22.703 10.188 1 94 96 VAL A C 1
ATOM 792 O O . VAL A 1 96 ? 13.453 -22.891 10.289 1 94 96 VAL A O 1
ATOM 795 N N . GLY A 1 97 ? 11.422 -23.516 9.562 1 94.44 97 GLY A N 1
ATOM 796 C CA . GLY A 1 97 ? 11.898 -24.781 9.031 1 94.44 97 GLY A CA 1
ATOM 797 C C . GLY A 1 97 ? 13.008 -24.609 8.008 1 94.44 97 GLY A C 1
ATOM 798 O O . GLY A 1 97 ? 14.031 -25.297 8.07 1 94.44 97 GLY A O 1
ATOM 799 N N . MET A 1 98 ? 12.828 -23.672 7.117 1 94.12 98 MET A N 1
ATOM 800 C CA . MET A 1 98 ? 13.82 -23.484 6.062 1 94.12 98 MET A CA 1
ATOM 801 C C . MET A 1 98 ? 15.086 -22.828 6.617 1 94.12 98 MET A C 1
ATOM 803 O O . MET A 1 98 ? 16.188 -23.047 6.102 1 94.12 98 MET A O 1
ATOM 807 N N . TYR A 1 99 ? 14.93 -22 7.637 1 94.25 99 TYR A N 1
ATOM 808 C CA . TYR A 1 99 ? 16.109 -21.453 8.305 1 94.25 99 TYR A CA 1
ATOM 809 C C . TYR A 1 99 ? 16.984 -22.562 8.875 1 94.25 99 TYR A C 1
ATOM 811 O O . TYR A 1 99 ? 18.188 -22.594 8.625 1 94.25 99 TYR A O 1
ATOM 819 N N . PHE A 1 100 ? 16.344 -23.5 9.578 1 95.81 100 PHE A N 1
ATOM 820 C CA . PHE A 1 100 ? 17.094 -24.609 10.156 1 95.81 100 PHE A CA 1
ATOM 821 C C . PHE A 1 100 ? 17.625 -25.531 9.062 1 95.81 100 PHE A C 1
ATOM 823 O O . PHE A 1 100 ? 18.703 -26.109 9.203 1 95.81 100 PHE A O 1
ATOM 830 N N . PHE A 1 101 ? 16.859 -25.672 8.016 1 95.38 101 PHE A N 1
ATOM 831 C CA . PHE A 1 101 ? 17.328 -26.453 6.875 1 95.38 101 PHE A CA 1
ATOM 832 C C . PHE A 1 101 ? 18.594 -25.844 6.289 1 95.38 101 PHE A C 1
ATOM 834 O O . PHE A 1 101 ? 19.562 -26.547 6.016 1 95.38 101 PHE A O 1
ATOM 841 N N . ALA A 1 102 ? 18.625 -24.578 6.102 1 95.88 102 ALA A N 1
ATOM 842 C CA . ALA A 1 102 ? 19.781 -23.875 5.562 1 95.88 102 ALA A CA 1
ATOM 843 C C . ALA A 1 102 ? 21 -24.047 6.469 1 95.88 102 ALA A C 1
ATOM 845 O O . ALA A 1 102 ? 22.109 -24.219 5.984 1 95.88 102 ALA A O 1
ATOM 846 N N . ILE A 1 103 ? 20.734 -24.016 7.75 1 96.69 103 ILE A N 1
ATOM 847 C CA . ILE A 1 103 ? 21.812 -24.203 8.711 1 96.69 103 ILE A CA 1
ATOM 848 C C . ILE A 1 103 ? 22.359 -25.625 8.586 1 96.69 103 ILE A C 1
ATOM 850 O O . ILE A 1 103 ? 23.578 -25.828 8.555 1 96.69 103 ILE A O 1
ATOM 854 N N . SER A 1 104 ? 21.531 -26.547 8.5 1 96.44 104 SER A N 1
ATOM 855 C CA . SER A 1 104 ? 21.938 -27.938 8.414 1 96.44 104 SER A CA 1
ATOM 856 C C . SER A 1 104 ? 22.75 -28.203 7.145 1 96.44 104 SER A C 1
ATOM 858 O O . SER A 1 104 ? 23.641 -29.062 7.141 1 96.44 104 SER A O 1
ATOM 860 N N . MET A 1 105 ? 22.438 -27.531 6.09 1 95.38 105 MET A N 1
ATOM 861 C CA . MET A 1 105 ? 23.141 -27.703 4.816 1 95.38 105 MET A CA 1
ATOM 862 C C . MET A 1 105 ? 24.422 -26.875 4.785 1 95.38 105 MET A C 1
ATOM 864 O O . MET A 1 105 ? 25.203 -26.953 3.834 1 95.38 105 MET A O 1
ATOM 868 N N . GLY A 1 106 ? 24.562 -26 5.758 1 94.69 106 GLY A N 1
ATOM 869 C CA . GLY A 1 106 ? 25.766 -25.172 5.828 1 94.69 106 GLY A CA 1
ATOM 870 C C . GLY A 1 106 ? 25.641 -23.891 5.023 1 94.69 106 GLY A C 1
ATOM 871 O O . GLY A 1 106 ? 26.641 -23.234 4.75 1 94.69 106 GLY A O 1
ATOM 872 N N . TRP A 1 107 ? 24.438 -23.531 4.672 1 94.5 107 TRP A N 1
ATOM 873 C CA . TRP A 1 107 ? 24.234 -22.359 3.842 1 94.5 107 TRP A CA 1
ATOM 874 C C . TRP A 1 107 ? 24.109 -21.094 4.699 1 94.5 107 TRP A C 1
ATOM 876 O O . TRP A 1 107 ? 24.234 -19.984 4.195 1 94.5 107 TRP A O 1
ATOM 886 N N . SER A 1 108 ? 23.844 -21.312 5.973 1 93.56 108 SER A N 1
ATOM 887 C CA . SER A 1 108 ? 23.719 -20.203 6.922 1 93.56 108 SER A CA 1
ATOM 888 C C . SER A 1 108 ? 24.219 -20.609 8.305 1 93.56 108 SER A C 1
ATOM 890 O O . SER A 1 108 ? 24.25 -21.797 8.641 1 93.56 108 SER A O 1
ATOM 892 N N . GLN A 1 109 ? 24.625 -19.562 9.039 1 95.12 109 GLN A N 1
ATOM 893 C CA . GLN A 1 109 ? 25.016 -19.766 10.422 1 95.12 109 GLN A CA 1
ATOM 894 C C . GLN A 1 109 ? 23.891 -19.406 11.383 1 95.12 109 GLN A C 1
ATOM 896 O O . GLN A 1 109 ? 23.094 -18.5 11.094 1 95.12 109 GLN A O 1
ATOM 901 N N . PHE A 1 110 ? 23.922 -20.125 12.445 1 94 110 PHE A N 1
ATOM 902 C CA . PHE A 1 110 ? 22.891 -19.875 13.438 1 94 110 PHE A CA 1
ATOM 903 C C . PHE A 1 110 ? 23.078 -18.484 14.055 1 94 110 PHE A C 1
ATOM 905 O O . PHE A 1 110 ? 24.188 -18.094 14.398 1 94 110 PHE A O 1
ATOM 912 N N . ASN A 1 111 ? 22.016 -17.75 14.109 1 89.94 111 ASN A N 1
ATOM 913 C CA . ASN A 1 111 ? 21.953 -16.422 14.703 1 89.94 111 ASN A CA 1
ATOM 914 C C . ASN A 1 111 ? 20.641 -16.203 15.445 1 89.94 111 ASN A C 1
ATOM 916 O O . ASN A 1 111 ? 19.562 -16.297 14.852 1 89.94 111 ASN A O 1
ATOM 920 N N . TRP A 1 112 ? 20.734 -15.828 16.734 1 84.06 112 TRP A N 1
ATOM 921 C CA . TRP A 1 112 ? 19.547 -15.672 17.578 1 84.06 112 TRP A CA 1
ATOM 922 C C . TRP A 1 112 ? 18.641 -14.578 17.047 1 84.06 112 TRP A C 1
ATOM 924 O O . TRP A 1 112 ? 17.406 -14.688 17.125 1 84.06 112 TRP A O 1
ATOM 934 N N . TYR A 1 113 ? 19.219 -13.625 16.516 1 78.81 113 TYR A N 1
ATOM 935 C CA . TYR A 1 113 ? 18.453 -12.516 15.969 1 78.81 113 TYR A CA 1
ATOM 936 C C . TYR A 1 113 ? 17.641 -12.969 14.758 1 78.81 113 TYR A C 1
ATOM 938 O O . TYR A 1 113 ? 16.453 -12.648 14.641 1 78.81 113 TYR A O 1
ATOM 946 N N . GLU A 1 114 ? 18.312 -13.703 13.977 1 84.56 114 GLU A N 1
ATOM 947 C CA . GLU A 1 114 ? 17.625 -14.203 12.789 1 84.56 114 GLU A CA 1
ATOM 948 C C . GLU A 1 114 ? 16.516 -15.172 13.164 1 84.56 114 GLU A C 1
ATOM 950 O O . GLU A 1 114 ? 15.43 -15.141 12.578 1 84.56 114 GLU A O 1
ATOM 955 N N . LEU A 1 115 ? 16.812 -15.945 14.117 1 88.5 115 LEU A N 1
ATOM 956 C CA . LEU A 1 115 ? 15.773 -16.859 14.57 1 88.5 115 LEU A CA 1
ATOM 957 C C . LEU A 1 115 ? 14.562 -16.094 15.094 1 88.5 115 LEU A C 1
ATOM 959 O O . LEU A 1 115 ? 13.422 -16.422 14.766 1 88.5 115 LEU A O 1
ATOM 963 N N . GLY A 1 116 ? 14.789 -15.125 15.969 1 83.88 116 GLY A N 1
ATOM 964 C CA . GLY A 1 116 ? 13.703 -14.289 16.469 1 83.88 116 GLY A CA 1
ATOM 965 C C . GLY A 1 116 ? 12.891 -13.656 15.352 1 83.88 116 GLY A C 1
ATOM 966 O O . GLY A 1 116 ? 11.656 -13.625 15.43 1 83.88 116 GLY A O 1
ATOM 967 N N . ARG A 1 117 ? 13.539 -13.258 14.352 1 81.81 117 ARG A N 1
ATOM 968 C CA . ARG A 1 117 ? 12.883 -12.656 13.195 1 81.81 117 ARG A CA 1
ATOM 969 C C . ARG A 1 117 ? 12.039 -13.68 12.445 1 81.81 117 ARG A C 1
ATOM 971 O O . ARG A 1 117 ? 10.891 -13.414 12.094 1 81.81 117 ARG A O 1
ATOM 978 N N . PHE A 1 118 ? 12.578 -14.836 12.289 1 88.56 118 PHE A N 1
ATOM 979 C CA . PHE A 1 118 ? 11.906 -15.859 11.508 1 88.56 118 PHE A CA 1
ATOM 980 C C . PHE A 1 118 ? 10.727 -16.453 12.281 1 88.56 118 PHE A C 1
ATOM 982 O O . PHE A 1 118 ? 9.828 -17.047 11.688 1 88.56 118 PHE A O 1
ATOM 989 N N . MET A 1 119 ? 10.68 -16.219 13.562 1 88.31 119 MET A N 1
ATOM 990 C CA . MET A 1 119 ? 9.594 -16.719 14.398 1 88.31 119 MET A CA 1
ATOM 991 C C . MET A 1 119 ? 8.359 -15.812 14.281 1 88.31 119 MET A C 1
ATOM 993 O O . MET A 1 119 ? 7.277 -16.188 14.734 1 88.31 119 MET A O 1
ATOM 997 N N . MET A 1 120 ? 8.547 -14.711 13.609 1 82.25 120 MET A N 1
ATOM 998 C CA . MET A 1 120 ? 7.41 -13.82 13.391 1 82.25 120 MET A CA 1
ATOM 999 C C . MET A 1 120 ? 6.785 -14.055 12.023 1 82.25 120 MET A C 1
ATOM 1001 O O . MET A 1 120 ? 7.223 -13.477 11.023 1 82.25 120 MET A O 1
ATOM 1005 N N . PRO A 1 121 ? 5.793 -14.758 12.008 1 76.81 1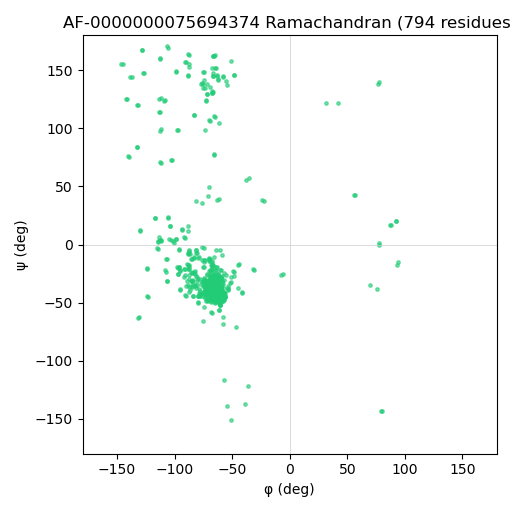21 PRO A N 1
ATOM 1006 C CA . PRO A 1 121 ? 5.285 -15.242 10.727 1 76.81 121 PRO A CA 1
ATOM 1007 C C . PRO A 1 121 ? 4.801 -14.117 9.812 1 76.81 121 PRO A C 1
ATOM 1009 O O . PRO A 1 121 ? 4.789 -14.273 8.586 1 76.81 121 PRO A O 1
ATOM 1012 N N . LEU A 1 122 ? 4.461 -12.961 10.344 1 76.75 122 LEU A N 1
ATOM 1013 C CA . LEU A 1 122 ? 3.871 -11.914 9.523 1 76.75 122 LEU A CA 1
ATOM 1014 C C . LEU A 1 122 ? 4.871 -10.781 9.289 1 76.75 122 LEU A C 1
ATOM 1016 O O . LEU A 1 122 ? 4.699 -9.977 8.367 1 76.75 122 LEU A O 1
ATOM 1020 N N . THR A 1 123 ? 5.961 -10.828 10.07 1 73.44 123 THR A N 1
ATOM 1021 C CA . THR A 1 123 ? 6.789 -9.633 10.016 1 73.44 123 THR A CA 1
ATOM 1022 C C . THR A 1 123 ? 8.25 -9.992 9.773 1 73.44 123 THR A C 1
ATOM 1024 O O . THR A 1 123 ? 9.141 -9.164 9.953 1 73.44 123 THR A O 1
ATOM 1027 N N . ASN A 1 124 ? 8.453 -11.203 9.414 1 71.19 124 ASN A N 1
ATOM 1028 C CA . ASN A 1 124 ? 9.828 -11.664 9.289 1 71.19 124 ASN A CA 1
ATOM 1029 C C . ASN A 1 124 ? 10.492 -11.094 8.039 1 71.19 124 ASN A C 1
ATOM 1031 O O . ASN A 1 124 ? 11.719 -11.148 7.898 1 71.19 124 ASN A O 1
ATOM 1035 N N . GLY A 1 125 ? 9.789 -10.531 7.121 1 69.5 125 GLY A N 1
ATOM 1036 C CA . GLY A 1 125 ? 10.359 -9.906 5.938 1 69.5 125 GLY A CA 1
ATOM 1037 C C . GLY A 1 125 ? 10.781 -10.906 4.879 1 69.5 125 GLY A C 1
ATOM 1038 O O . GLY A 1 125 ? 11.289 -10.523 3.822 1 69.5 125 GLY A O 1
ATOM 1039 N N . VAL A 1 126 ? 10.57 -12.164 5.188 1 74.31 126 VAL A N 1
ATOM 1040 C CA . VAL A 1 126 ? 11 -13.211 4.27 1 74.31 126 VAL A CA 1
ATOM 1041 C C . VAL A 1 126 ? 10.008 -13.32 3.111 1 74.31 126 VAL A C 1
ATOM 1043 O O . VAL A 1 126 ? 10.406 -13.43 1.95 1 74.31 126 VAL A O 1
ATOM 1046 N N . TYR A 1 127 ? 8.797 -13.242 3.498 1 80.5 127 TYR A N 1
ATOM 1047 C CA . TYR A 1 127 ? 7.742 -13.367 2.498 1 80.5 127 TYR A CA 1
ATOM 1048 C C . TYR A 1 127 ? 6.988 -12.047 2.336 1 80.5 127 TYR A C 1
ATOM 1050 O O . TYR A 1 127 ? 6.016 -11.797 3.047 1 80.5 127 TYR A O 1
ATOM 1058 N N . TRP A 1 128 ? 7.34 -11.32 1.38 1 76.44 128 TRP A N 1
ATOM 1059 C CA . TRP A 1 128 ? 6.738 -10 1.233 1 76.44 128 TRP A CA 1
ATOM 1060 C C . TRP A 1 128 ? 5.25 -10.109 0.917 1 76.44 128 TRP A C 1
ATOM 1062 O O . TRP A 1 128 ? 4.469 -9.227 1.265 1 76.44 128 TRP A O 1
ATOM 1072 N N . PHE A 1 129 ? 4.848 -11.18 0.302 1 79.38 129 PHE A N 1
ATOM 1073 C CA . PHE A 1 129 ? 3.494 -11.367 -0.211 1 79.38 129 PHE A CA 1
ATOM 1074 C C . PHE A 1 129 ? 2.562 -11.859 0.891 1 79.38 129 PHE A C 1
ATOM 1076 O O . PHE A 1 129 ? 1.359 -11.586 0.858 1 79.38 129 PHE A O 1
ATOM 1083 N N . ALA A 1 130 ? 3.064 -12.477 1.875 1 82.31 130 ALA A N 1
ATOM 1084 C CA . ALA A 1 130 ? 2.246 -13.219 2.83 1 82.31 130 ALA A CA 1
ATOM 1085 C C . ALA A 1 130 ? 1.485 -12.273 3.754 1 82.31 130 ALA A C 1
ATOM 1087 O O . ALA A 1 130 ? 0.271 -12.398 3.924 1 82.31 130 ALA A O 1
ATOM 1088 N N . PRO A 1 131 ? 2.119 -11.281 4.285 1 81.56 131 PRO A N 1
ATOM 1089 C CA . PRO A 1 131 ? 1.379 -10.453 5.242 1 81.56 131 PRO A CA 1
ATOM 1090 C C . PRO A 1 131 ? 0.213 -9.703 4.602 1 81.56 131 PRO A C 1
ATOM 1092 O O . PRO A 1 131 ? -0.919 -9.789 5.082 1 81.56 131 PRO A O 1
ATOM 1095 N N . PRO A 1 132 ? 0.436 -8.984 3.469 1 79 132 PRO A N 1
ATOM 1096 C CA . PRO A 1 132 ? -0.724 -8.328 2.867 1 79 132 PRO A CA 1
ATOM 1097 C C . PRO A 1 132 ? -1.787 -9.312 2.391 1 79 132 PRO A C 1
ATOM 1099 O O . PRO A 1 132 ? -2.979 -9 2.408 1 79 132 PRO A O 1
ATOM 1102 N N . PHE A 1 133 ? -1.322 -10.414 2.004 1 82.38 133 PHE A N 1
ATOM 1103 C CA . PHE A 1 133 ? -2.277 -11.43 1.56 1 82.38 133 PHE A CA 1
ATOM 1104 C C . PHE A 1 133 ? -3.148 -11.898 2.717 1 82.38 133 PHE A C 1
ATOM 1106 O O . PHE A 1 133 ? -4.375 -11.953 2.594 1 82.38 133 PHE A O 1
ATOM 1113 N N . ILE A 1 134 ? -2.582 -12.148 3.826 1 83.25 134 ILE A N 1
ATOM 1114 C CA . ILE A 1 134 ? -3.289 -12.641 5.008 1 83.25 134 ILE A CA 1
ATOM 1115 C C . ILE A 1 134 ? -4.234 -11.555 5.523 1 83.25 134 ILE A C 1
ATOM 1117 O O . ILE A 1 134 ? -5.398 -11.828 5.824 1 83.25 134 ILE A O 1
ATOM 1121 N N . ILE A 1 135 ? -3.814 -10.375 5.539 1 81.94 135 ILE A N 1
ATOM 1122 C CA . ILE A 1 135 ? -4.648 -9.273 6 1 81.94 135 ILE A CA 1
ATOM 1123 C C . ILE A 1 135 ? -5.824 -9.078 5.047 1 81.94 135 ILE A C 1
ATOM 1125 O O . ILE A 1 135 ? -6.953 -8.844 5.48 1 81.94 135 ILE A O 1
ATOM 1129 N N . SER A 1 136 ? -5.512 -9.188 3.832 1 83.5 136 SER A N 1
ATOM 1130 C CA . SER A 1 136 ? -6.562 -8.977 2.842 1 83.5 136 SER A CA 1
ATOM 1131 C C . SER A 1 136 ? -7.656 -10.031 2.969 1 83.5 136 SER A C 1
ATOM 1133 O O . SER A 1 136 ? -8.836 -9.75 2.732 1 83.5 136 SER A O 1
ATOM 1135 N N . GLN A 1 137 ? -7.301 -11.211 3.422 1 83.19 137 GLN A N 1
ATOM 1136 C CA . GLN A 1 137 ? -8.273 -12.289 3.549 1 83.19 137 GLN A CA 1
ATOM 1137 C C . GLN A 1 137 ? -9.336 -11.945 4.59 1 83.19 137 GLN A C 1
ATOM 1139 O O . GLN A 1 137 ? -10.484 -12.383 4.48 1 83.19 137 GLN A O 1
ATOM 1144 N N . ILE A 1 138 ? -8.992 -11.156 5.508 1 83.12 138 ILE A N 1
ATOM 1145 C CA . ILE A 1 138 ? -9.961 -10.914 6.574 1 83.12 138 ILE A CA 1
ATOM 1146 C C . ILE A 1 138 ? -10.531 -9.5 6.438 1 83.12 138 ILE A C 1
ATOM 1148 O O . ILE A 1 138 ? -11.625 -9.219 6.922 1 83.12 138 ILE A O 1
ATOM 1152 N N . ALA A 1 139 ? -9.805 -8.695 5.789 1 84.06 139 ALA A N 1
ATOM 1153 C CA . ALA A 1 139 ? -10.219 -7.297 5.73 1 84.06 139 ALA A CA 1
ATOM 1154 C C . ALA A 1 139 ? -11.133 -7.047 4.527 1 84.06 139 ALA A C 1
ATOM 1156 O O . ALA A 1 139 ? -12.094 -6.281 4.621 1 84.06 139 ALA A O 1
ATOM 1157 N N . PHE A 1 140 ? -10.898 -7.668 3.516 1 85.62 140 PHE A N 1
ATOM 1158 C CA . PHE A 1 140 ? -11.453 -7.254 2.232 1 85.62 140 PHE A CA 1
ATOM 1159 C C . PHE A 1 140 ? -12.945 -7.539 2.172 1 85.62 140 PHE A C 1
ATOM 1161 O O . PHE A 1 140 ? -13.734 -6.691 1.743 1 85.62 140 PHE A O 1
ATOM 1168 N N . ARG A 1 141 ? -13.359 -8.68 2.637 1 85.12 141 ARG A N 1
ATOM 1169 C CA . ARG A 1 141 ? -14.758 -9.078 2.484 1 85.12 141 ARG A CA 1
ATOM 1170 C C . ARG A 1 141 ? -15.68 -8.102 3.203 1 85.12 141 ARG A C 1
ATOM 1172 O O . ARG A 1 141 ? -16.594 -7.543 2.594 1 85.12 141 ARG A O 1
ATOM 1179 N N . PRO A 1 142 ? -15.406 -7.961 4.457 1 84.56 142 PRO A N 1
ATOM 1180 C CA . PRO A 1 142 ? -16.297 -7.02 5.129 1 84.56 142 PRO A CA 1
ATOM 1181 C C . PRO A 1 142 ? -16.25 -5.617 4.523 1 84.56 142 PRO A C 1
ATOM 1183 O O . PRO A 1 142 ? -17.266 -4.941 4.418 1 84.56 142 PRO A O 1
ATOM 1186 N N . MET A 1 143 ? -15.172 -5.23 4.125 1 84.94 143 MET A N 1
ATOM 1187 C CA . MET A 1 143 ? -15.023 -3.898 3.541 1 84.94 143 MET A CA 1
ATOM 1188 C C . MET A 1 143 ? -15.719 -3.818 2.186 1 84.94 143 MET A C 1
ATOM 1190 O O . MET A 1 143 ? -16.391 -2.834 1.886 1 84.94 143 MET A O 1
ATOM 1194 N N . TYR A 1 144 ? -15.617 -4.855 1.479 1 87.25 144 TYR A N 1
ATOM 1195 C CA . TYR A 1 144 ? -16.219 -4.875 0.147 1 87.25 144 TYR A CA 1
ATOM 1196 C C . TYR A 1 144 ? -17.734 -4.887 0.23 1 87.25 144 TYR A C 1
ATOM 1198 O O . TYR A 1 144 ? -18.422 -4.375 -0.664 1 87.25 144 TYR A O 1
ATOM 1206 N N . LYS A 1 145 ? -18.266 -5.449 1.231 1 84.69 145 LYS A N 1
ATOM 1207 C CA . LYS A 1 145 ? -19.719 -5.453 1.436 1 84.69 145 LYS A CA 1
ATOM 1208 C C . LYS A 1 145 ? -20.266 -4.031 1.506 1 84.69 145 LYS A C 1
ATOM 1210 O O . LYS A 1 145 ? -21.375 -3.77 1.059 1 84.69 145 LYS A O 1
ATOM 1215 N N . GLY A 1 146 ? -19.469 -3.199 2.049 1 83.75 146 GLY A N 1
ATOM 1216 C CA . GLY A 1 146 ? -19.875 -1.803 2.061 1 83.75 146 GLY A CA 1
ATOM 1217 C C . GLY A 1 146 ? -19.969 -1.198 0.672 1 83.75 146 GLY A C 1
ATOM 1218 O O . GLY A 1 146 ? -20.875 -0.406 0.396 1 83.75 146 GLY A O 1
ATOM 1219 N N . LEU A 1 147 ? -19.141 -1.666 -0.166 1 84.31 147 LEU A N 1
ATOM 1220 C CA . LEU A 1 147 ? -19.125 -1.173 -1.539 1 84.31 147 LEU A CA 1
ATOM 1221 C C . LEU A 1 147 ? -20.312 -1.711 -2.324 1 84.31 147 LEU A C 1
ATOM 1223 O O . LEU A 1 147 ? -20.828 -1.035 -3.219 1 84.31 147 LEU A O 1
ATOM 1227 N N . LEU A 1 148 ? -20.734 -2.824 -1.95 1 83.81 148 LEU A N 1
ATOM 1228 C CA . LEU A 1 148 ? -21.828 -3.48 -2.662 1 83.81 148 LEU A CA 1
ATOM 1229 C C . LEU A 1 148 ? -23.141 -2.742 -2.441 1 83.81 148 LEU A C 1
ATOM 1231 O O . LEU A 1 148 ? -24.109 -2.955 -3.176 1 83.81 148 LEU A O 1
ATOM 1235 N N . GLN A 1 149 ? -23.109 -1.927 -1.503 1 79.06 149 GLN A N 1
ATOM 1236 C CA . GLN A 1 149 ? -24.328 -1.154 -1.223 1 79.06 149 GLN A CA 1
ATOM 1237 C C . GLN A 1 149 ? -24.438 0.038 -2.168 1 79.06 149 GLN A C 1
ATOM 1239 O O . GLN A 1 149 ? -25.5 0.676 -2.24 1 79.06 149 GLN A O 1
ATOM 1244 N N . LEU A 1 150 ? -23.469 0.236 -2.959 1 83.44 150 LEU A N 1
ATOM 1245 C CA . LEU A 1 150 ? -23.438 1.354 -3.896 1 83.44 150 LEU A CA 1
ATOM 1246 C C . LEU A 1 150 ? -23.688 0.872 -5.32 1 83.44 150 LEU A C 1
ATOM 1248 O O . LEU A 1 150 ? -23.75 -0.334 -5.574 1 83.44 150 LEU A O 1
ATOM 1252 N N . HIS A 1 151 ? -23.891 1.881 -6.168 1 83.88 151 HIS A N 1
ATOM 1253 C CA . HIS A 1 151 ? -24.047 1.547 -7.578 1 83.88 151 HIS A CA 1
ATOM 1254 C C . HIS A 1 151 ? -22.797 0.884 -8.141 1 83.88 151 HIS A C 1
ATOM 1256 O O . HIS A 1 151 ? -21.672 1.274 -7.801 1 83.88 151 HIS A O 1
ATOM 1262 N N . PRO A 1 152 ? -22.969 -0.089 -9.008 1 85.31 152 PRO A N 1
ATOM 1263 C CA . PRO A 1 152 ? -21.812 -0.79 -9.578 1 85.31 152 PRO A CA 1
ATOM 1264 C C . PRO A 1 152 ? -20.844 0.154 -10.273 1 85.31 152 PRO A C 1
ATOM 1266 O O . PRO A 1 152 ? -19.641 -0.141 -10.344 1 85.31 152 PRO A O 1
ATOM 1269 N N . ARG A 1 153 ? -21.328 1.242 -10.703 1 88.5 153 ARG A N 1
ATOM 1270 C CA . ARG A 1 153 ? -20.469 2.221 -11.359 1 88.5 153 ARG A CA 1
ATOM 1271 C C . ARG A 1 153 ? -19.438 2.781 -10.383 1 88.5 153 ARG A C 1
ATOM 1273 O O . ARG A 1 153 ? -18.328 3.17 -10.781 1 88.5 153 ARG A O 1
ATOM 1280 N N . TYR A 1 154 ? -19.875 2.801 -9.156 1 88.81 154 TYR A N 1
ATOM 1281 C CA . TYR A 1 154 ? -18.953 3.277 -8.133 1 88.81 154 TYR A CA 1
ATOM 1282 C C . TYR A 1 154 ? -17.781 2.307 -7.949 1 88.81 154 TYR A C 1
ATOM 1284 O O . TYR A 1 154 ? -16.641 2.725 -7.805 1 88.81 154 TYR A O 1
ATOM 1292 N N . HIS A 1 155 ? -18.156 1.085 -8.055 1 89.25 155 HIS A N 1
ATOM 1293 C CA . HIS A 1 155 ? -17.125 0.053 -7.977 1 89.25 155 HIS A CA 1
ATOM 1294 C C . HIS A 1 155 ? -16.141 0.156 -9.141 1 89.25 155 HIS A C 1
ATOM 1296 O O . HIS A 1 155 ? -14.93 0.067 -8.945 1 89.25 155 HIS A O 1
ATOM 1302 N N . LEU A 1 156 ? -16.688 0.376 -10.211 1 91.69 156 LEU A N 1
ATOM 1303 C CA . LEU A 1 156 ? -15.859 0.517 -11.406 1 91.69 156 LEU A CA 1
ATOM 1304 C C . LEU A 1 156 ? -14.969 1.751 -11.312 1 91.69 156 LEU A C 1
ATOM 1306 O O . LEU A 1 156 ? -13.789 1.698 -11.664 1 91.69 156 LEU A O 1
ATOM 1310 N N . LEU A 1 157 ? -15.523 2.793 -10.859 1 89.94 157 LEU A N 1
ATOM 1311 C CA . LEU A 1 157 ? -14.75 4.02 -10.688 1 89.94 157 LEU A CA 1
ATOM 1312 C C . LEU A 1 157 ? -13.555 3.781 -9.773 1 89.94 157 LEU A C 1
ATOM 1314 O O . LEU A 1 157 ? -12.43 4.168 -10.109 1 89.94 157 LEU A O 1
ATOM 1318 N N . LEU A 1 158 ? -13.82 3.141 -8.703 1 89.62 158 LEU A N 1
ATOM 1319 C CA . LEU A 1 158 ? -12.75 2.879 -7.746 1 89.62 158 LEU A CA 1
ATOM 1320 C C . LEU A 1 158 ? -11.672 1.986 -8.359 1 89.62 158 LEU A C 1
ATOM 1322 O O . LEU A 1 158 ? -10.477 2.266 -8.234 1 89.62 158 LEU A O 1
ATOM 1326 N N . ALA A 1 159 ? -12.07 0.954 -9.031 1 91 159 ALA A N 1
ATOM 1327 C CA . ALA A 1 159 ? -11.133 0.035 -9.672 1 91 159 ALA A CA 1
ATOM 1328 C C . ALA A 1 159 ? -10.281 0.757 -10.711 1 91 159 ALA A C 1
ATOM 1330 O O . ALA A 1 159 ? -9.07 0.556 -10.773 1 91 159 ALA A O 1
ATOM 1331 N N . VAL A 1 160 ? -10.891 1.607 -11.438 1 90.06 160 VAL A N 1
ATOM 1332 C CA . VAL A 1 160 ? -10.195 2.342 -12.484 1 90.06 160 VAL A CA 1
ATOM 1333 C C . VAL A 1 160 ? -9.242 3.361 -11.867 1 90.06 160 VAL A C 1
ATOM 1335 O O . VAL A 1 160 ? -8.086 3.48 -12.281 1 90.06 160 VAL A O 1
ATOM 1338 N N . MET A 1 161 ? -9.664 4.043 -10.852 1 86.62 161 MET A N 1
ATOM 1339 C CA . MET A 1 161 ? -8.828 5.051 -10.203 1 86.62 161 MET A CA 1
ATOM 1340 C C . MET A 1 161 ? -7.582 4.418 -9.594 1 86.62 161 MET A C 1
ATOM 1342 O O . MET A 1 161 ? -6.473 4.926 -9.766 1 86.62 161 MET A O 1
ATOM 1346 N N . VAL A 1 162 ? -7.801 3.33 -8.945 1 85.62 162 VAL A N 1
ATOM 1347 C CA . VAL A 1 162 ? -6.668 2.635 -8.336 1 85.62 162 VAL A CA 1
ATOM 1348 C C . VAL A 1 162 ? -5.719 2.143 -9.43 1 85.62 162 VAL A C 1
ATOM 1350 O O . VAL A 1 162 ? -4.5 2.23 -9.281 1 85.62 162 VAL A O 1
ATOM 1353 N N . SER A 1 163 ? -6.277 1.702 -10.531 1 87.56 163 SER A N 1
ATOM 1354 C CA . SER A 1 163 ? -5.465 1.188 -11.633 1 87.56 163 SER A CA 1
ATOM 1355 C C . SER A 1 163 ? -4.684 2.307 -12.312 1 87.56 163 SER A C 1
ATOM 1357 O O . SER A 1 163 ? -3.535 2.115 -12.711 1 87.56 163 SER A O 1
ATOM 1359 N N . VAL A 1 164 ? -5.273 3.4 -12.422 1 83.81 164 VAL A N 1
ATOM 1360 C CA . VAL A 1 164 ? -4.613 4.543 -13.047 1 83.81 164 VAL A CA 1
ATOM 1361 C C . VAL A 1 164 ? -3.455 5.016 -12.172 1 83.81 164 VAL A C 1
ATOM 1363 O O . VAL A 1 164 ? -2.357 5.277 -12.664 1 83.81 164 VAL A O 1
ATOM 1366 N N . VAL A 1 165 ? -3.688 5.074 -10.906 1 79.94 165 VAL A N 1
ATOM 1367 C CA . VAL A 1 165 ? -2.645 5.492 -9.977 1 79.94 165 VAL A CA 1
ATOM 1368 C C . VAL A 1 165 ? -1.514 4.465 -9.977 1 79.94 165 VAL A C 1
ATOM 1370 O O . VAL A 1 165 ? -0.335 4.828 -9.984 1 79.94 165 VAL A O 1
ATOM 1373 N N . ALA A 1 166 ? -1.933 3.248 -10 1 79.94 166 ALA A N 1
ATOM 1374 C CA . ALA A 1 166 ? -0.932 2.184 -10.039 1 79.94 166 ALA A CA 1
ATOM 1375 C C . ALA A 1 166 ? -0.105 2.248 -11.312 1 79.94 166 ALA A C 1
ATOM 1377 O O . ALA A 1 166 ? 1.114 2.066 -11.281 1 79.94 166 ALA A O 1
ATOM 1378 N N . ALA A 1 167 ? -0.743 2.506 -12.398 1 80 167 ALA A N 1
ATOM 1379 C CA . ALA A 1 167 ? -0.057 2.627 -13.688 1 80 167 ALA A CA 1
ATOM 1380 C C . ALA A 1 167 ? 0.914 3.805 -13.68 1 80 167 ALA A C 1
ATOM 1382 O O . ALA A 1 167 ? 1.996 3.729 -14.266 1 80 167 ALA A O 1
ATOM 1383 N N . GLY A 1 168 ? 0.5 4.855 -13.078 1 75.19 168 GLY A N 1
ATOM 1384 C CA . GLY A 1 168 ? 1.358 6.027 -12.977 1 75.19 168 GLY A CA 1
ATOM 1385 C C . GLY A 1 168 ? 2.646 5.758 -12.227 1 75.19 168 GLY A C 1
ATOM 1386 O O . GLY A 1 168 ? 3.691 6.332 -12.547 1 75.19 168 GLY A O 1
ATOM 1387 N N . ALA A 1 169 ? 2.561 4.859 -11.328 1 68.44 169 ALA A N 1
ATOM 1388 C CA . ALA A 1 169 ? 3.746 4.504 -10.547 1 68.44 169 ALA A CA 1
ATOM 1389 C C . ALA A 1 169 ? 4.789 3.818 -11.422 1 68.44 169 ALA A C 1
ATOM 1391 O O . ALA A 1 169 ? 5.98 3.832 -11.109 1 68.44 169 ALA A O 1
ATOM 1392 N N . THR A 1 170 ? 4.328 3.242 -12.555 1 66.25 170 THR A N 1
ATOM 1393 C CA . THR A 1 170 ? 5.246 2.543 -13.453 1 66.25 170 THR A CA 1
ATOM 1394 C C . THR A 1 170 ? 5.988 3.533 -14.344 1 66.25 170 THR A C 1
ATOM 1396 O O . THR A 1 170 ? 7 3.184 -14.961 1 66.25 170 THR A O 1
ATOM 1399 N N . MET A 1 171 ? 5.445 4.645 -14.734 1 60.75 171 MET A N 1
ATOM 1400 C CA . MET A 1 171 ? 6.035 5.621 -15.641 1 60.75 171 MET A CA 1
ATOM 1401 C C . MET A 1 171 ? 7.324 6.191 -15.062 1 60.75 171 MET A C 1
ATOM 1403 O O . MET A 1 171 ? 8.039 6.934 -15.742 1 60.75 171 MET A O 1
ATOM 1407 N N . GLY A 1 172 ? 8.195 5.379 -14.398 1 50 172 GLY A N 1
ATOM 1408 C CA . GLY A 1 172 ? 9.617 5.586 -14.172 1 50 172 GLY A CA 1
ATOM 1409 C C . GLY A 1 172 ? 9.914 6.613 -13.094 1 50 172 GLY A C 1
ATOM 1410 O O . GLY A 1 172 ? 11.07 6.98 -12.875 1 50 172 GLY A O 1
ATOM 1411 N N . TYR A 1 173 ? 9.07 7.637 -13.117 1 43.53 173 TYR A N 1
ATOM 1412 C CA . TYR A 1 173 ? 10.031 8.656 -12.703 1 43.53 173 TYR A CA 1
ATOM 1413 C C . TYR A 1 173 ? 10.984 8.109 -11.641 1 43.53 173 TYR A C 1
ATOM 1415 O O . TYR A 1 173 ? 10.688 7.098 -11 1 43.53 173 TYR A O 1
ATOM 1423 N N . GLY A 1 174 ? 11.32 8.789 -10.594 1 37.81 174 GLY A N 1
ATOM 1424 C CA . GLY A 1 174 ? 12.492 8.75 -9.734 1 37.81 174 GLY A CA 1
ATOM 1425 C C . GLY A 1 174 ? 12.602 7.461 -8.938 1 37.81 174 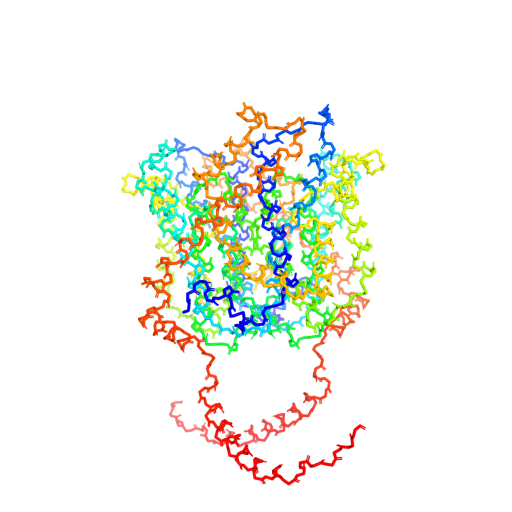GLY A C 1
ATOM 1426 O O . GLY A 1 174 ? 11.625 6.719 -8.805 1 37.81 174 GLY A O 1
ATOM 1427 N N . LYS A 1 175 ? 13.883 7.039 -8.688 1 40 175 LYS A N 1
ATOM 1428 C CA . LYS A 1 175 ? 14.406 6.184 -7.625 1 40 175 LYS A CA 1
ATOM 1429 C C . LYS A 1 175 ? 13.32 5.855 -6.598 1 40 175 LYS A C 1
ATOM 1431 O O . LYS A 1 175 ? 13.414 4.855 -5.887 1 40 175 LYS A O 1
ATOM 1436 N N . HIS A 1 176 ? 12.359 6.809 -6.578 1 36.59 176 HIS A N 1
ATOM 1437 C CA . HIS A 1 176 ? 11.461 6.758 -5.43 1 36.59 176 HIS A CA 1
ATOM 1438 C C . HIS A 1 176 ? 10.227 5.922 -5.727 1 36.59 176 HIS A C 1
ATOM 1440 O O . HIS A 1 176 ? 9.266 5.918 -4.949 1 36.59 176 HIS A O 1
ATOM 1446 N N . ILE A 1 177 ? 9.914 5.746 -7.012 1 38.91 177 ILE A N 1
ATOM 1447 C CA . ILE A 1 177 ? 8.797 4.836 -7.215 1 38.91 177 ILE A CA 1
ATOM 1448 C C . ILE A 1 177 ? 9.008 3.564 -6.395 1 38.91 177 ILE A C 1
ATOM 1450 O O . ILE A 1 177 ? 8.219 2.621 -6.484 1 38.91 177 ILE A O 1
ATOM 1454 N N . SER A 1 178 ? 10.305 3.33 -6.191 1 39.31 178 SER A N 1
ATOM 1455 C CA . SER A 1 178 ? 10.547 2.396 -5.094 1 39.31 178 SER A CA 1
ATOM 1456 C C . SER A 1 178 ? 9.461 2.514 -4.023 1 39.31 178 SER A C 1
ATOM 1458 O O . SER A 1 178 ? 9.344 1.645 -3.156 1 39.31 178 SER A O 1
ATOM 1460 N N . GLN A 1 179 ? 8.859 3.693 -4.078 1 42 179 GLN A N 1
ATOM 1461 C CA . GLN A 1 179 ? 7.953 4.047 -2.992 1 42 179 GLN A CA 1
ATOM 1462 C C . GLN A 1 179 ? 6.699 3.178 -3.016 1 42 179 GLN A C 1
ATOM 1464 O O . GLN A 1 179 ? 6.156 2.834 -1.964 1 42 179 GLN A O 1
ATOM 1469 N N . TRP A 1 180 ? 5.953 3.236 -4.219 1 41.03 180 TRP A N 1
ATOM 1470 C CA . TRP A 1 180 ? 4.832 2.297 -4.242 1 41.03 180 TRP A CA 1
ATOM 1471 C C . TRP A 1 180 ? 5.332 0.861 -4.371 1 41.03 180 TRP A C 1
ATOM 1473 O O . TRP A 1 180 ? 4.535 -0.08 -4.371 1 41.03 180 TRP A O 1
ATOM 1483 N N . GLY A 1 181 ? 6.316 0.565 -3.699 1 40.47 181 GLY A N 1
ATOM 1484 C CA . GLY A 1 181 ? 7.008 -0.712 -3.609 1 40.47 181 GLY A CA 1
ATOM 1485 C C . GLY A 1 181 ? 7.172 -1.397 -4.953 1 40.47 181 GLY A C 1
ATOM 1486 O O . GLY A 1 181 ? 6.488 -1.054 -5.918 1 40.47 181 GLY A O 1
ATOM 1487 N N . ASP A 1 182 ? 8.281 -1.708 -5.438 1 41.09 182 ASP A N 1
ATOM 1488 C CA . ASP A 1 182 ? 8.602 -2.564 -6.574 1 41.09 182 ASP A CA 1
ATOM 1489 C C . ASP A 1 182 ? 7.473 -3.562 -6.844 1 41.09 182 ASP A C 1
ATOM 1491 O O . ASP A 1 182 ? 7.711 -4.637 -7.398 1 41.09 182 ASP A O 1
ATOM 1495 N N . GLY A 1 183 ? 6.195 -3.092 -6.691 1 41.69 183 GLY A N 1
ATOM 1496 C CA . GLY A 1 183 ? 5.113 -4.004 -7.027 1 41.69 183 GLY A CA 1
ATOM 1497 C C . GLY A 1 183 ? 4.609 -4.797 -5.832 1 41.69 183 GLY A C 1
ATOM 1498 O O . GLY A 1 183 ? 3.639 -5.547 -5.945 1 41.69 183 GLY A O 1
ATOM 1499 N N . THR A 1 184 ? 5.461 -4.809 -4.812 1 44.84 184 THR A N 1
ATOM 1500 C CA . THR A 1 184 ? 5.168 -5.695 -3.695 1 44.84 184 THR A CA 1
ATOM 1501 C C . THR A 1 184 ? 4.289 -4.996 -2.662 1 44.84 184 THR A C 1
ATOM 1503 O O . THR A 1 184 ? 4.172 -5.457 -1.525 1 44.84 184 THR A O 1
ATOM 1506 N N . CYS A 1 185 ? 3.654 -3.789 -3.172 1 51.16 185 CYS A N 1
ATOM 1507 C CA . CYS A 1 185 ? 2.924 -2.961 -2.219 1 51.16 185 CYS A CA 1
ATOM 1508 C C . CYS A 1 185 ? 1.474 -3.412 -2.104 1 51.16 185 CYS A C 1
ATOM 1510 O O . CYS A 1 185 ? 0.963 -4.105 -2.984 1 51.16 185 CYS A O 1
ATOM 1512 N N . ILE A 1 186 ? 0.88 -3.314 -0.962 1 58.09 186 ILE A N 1
ATOM 1513 C CA . ILE A 1 186 ? -0.509 -3.594 -0.618 1 58.09 186 ILE A CA 1
ATOM 1514 C C . ILE A 1 186 ? -1.434 -2.986 -1.67 1 58.09 186 ILE A C 1
ATOM 1516 O O . ILE A 1 186 ? -2.559 -3.453 -1.861 1 58.09 186 ILE A O 1
ATOM 1520 N N . ASN A 1 187 ? -0.824 -2.031 -2.434 1 62.06 187 ASN A N 1
ATOM 1521 C CA . ASN A 1 187 ? -1.64 -1.438 -3.488 1 62.06 187 ASN A CA 1
ATOM 1522 C C . ASN A 1 187 ? -2.07 -2.479 -4.516 1 62.06 187 ASN A C 1
ATOM 1524 O O . ASN A 1 187 ? -3.201 -2.447 -5.004 1 62.06 187 ASN A O 1
ATOM 1528 N N . LEU A 1 188 ? -1.137 -3.352 -4.625 1 63.56 188 LEU A N 1
ATOM 1529 C CA . LEU A 1 188 ? -1.42 -4.453 -5.539 1 63.56 188 LEU A CA 1
ATOM 1530 C C . LEU A 1 188 ? -2.646 -5.234 -5.082 1 63.56 188 LEU A C 1
ATOM 1532 O O . LEU A 1 188 ? -3.533 -5.531 -5.887 1 63.56 188 LEU A O 1
ATOM 1536 N N . PHE A 1 189 ? -2.65 -5.387 -3.854 1 76.75 189 PHE A N 1
ATOM 1537 C CA . PHE A 1 189 ? -3.701 -6.246 -3.326 1 76.75 189 PHE A CA 1
ATOM 1538 C C . PHE A 1 189 ? -5.062 -5.566 -3.428 1 76.75 189 PHE A C 1
ATOM 1540 O O . PHE A 1 189 ? -6.027 -6.168 -3.902 1 76.75 189 PHE A O 1
ATOM 1547 N N . PHE A 1 190 ? -5.004 -4.32 -3.256 1 81 190 PHE A N 1
ATOM 1548 C CA . PHE A 1 190 ? -6.273 -3.604 -3.293 1 81 190 PHE A CA 1
ATOM 1549 C C . PHE A 1 190 ? -6.801 -3.512 -4.719 1 81 190 PHE A C 1
ATOM 1551 O O . PHE A 1 190 ? -7.988 -3.746 -4.965 1 81 190 PHE A O 1
ATOM 1558 N N . GLN A 1 191 ? -5.988 -3.246 -5.621 1 86.94 191 GLN A N 1
ATOM 1559 C CA . GLN A 1 191 ? -6.375 -3.109 -7.02 1 86.94 191 GLN A CA 1
ATOM 1560 C C . GLN A 1 191 ? -6.98 -4.402 -7.555 1 86.94 191 GLN A C 1
ATOM 1562 O O . GLN A 1 191 ? -8.109 -4.406 -8.055 1 86.94 191 GLN A O 1
ATOM 1567 N N . PHE A 1 192 ? -6.305 -5.438 -7.387 1 92.69 192 PHE A N 1
ATOM 1568 C CA . PHE A 1 192 ? -6.707 -6.68 -8.031 1 92.69 192 PHE A CA 1
ATOM 1569 C C . PHE A 1 192 ? -7.824 -7.359 -7.246 1 92.69 192 PHE A C 1
ATOM 1571 O O . PHE A 1 192 ? -8.656 -8.055 -7.824 1 92.69 192 PHE A O 1
ATOM 1578 N N . LEU A 1 193 ? -7.875 -7.125 -5.949 1 92.31 193 LEU A N 1
ATOM 1579 C CA . LEU A 1 193 ? -9.023 -7.602 -5.191 1 92.31 193 LEU A CA 1
ATOM 1580 C C . LEU A 1 193 ? -10.305 -6.922 -5.668 1 92.31 193 LEU A C 1
ATOM 1582 O O . LEU A 1 193 ? -11.336 -7.582 -5.844 1 92.31 193 LEU A O 1
ATOM 1586 N N . LEU A 1 194 ? -10.164 -5.66 -5.949 1 91.62 194 LEU A N 1
ATOM 1587 C CA . LEU A 1 194 ? -11.32 -4.902 -6.418 1 91.62 194 LEU A CA 1
ATOM 1588 C C . LEU A 1 194 ? -11.742 -5.367 -7.809 1 91.62 194 LEU A C 1
ATOM 1590 O O . LEU A 1 194 ? -12.938 -5.578 -8.055 1 91.62 194 LEU A O 1
ATOM 1594 N N . ILE A 1 195 ? -10.812 -5.547 -8.641 1 95.19 195 ILE A N 1
ATOM 1595 C CA . ILE A 1 195 ? -11.117 -5.93 -10.016 1 95.19 195 ILE A CA 1
ATOM 1596 C C . ILE A 1 195 ? -11.727 -7.328 -10.039 1 95.19 195 ILE A C 1
ATOM 1598 O O . ILE A 1 195 ? -12.758 -7.555 -10.68 1 95.19 195 ILE A O 1
ATOM 1602 N N . GLY A 1 196 ? -11.07 -8.234 -9.32 1 95.81 196 GLY A N 1
ATOM 1603 C CA . GLY A 1 196 ? -11.609 -9.586 -9.25 1 95.81 196 GLY A CA 1
ATOM 1604 C C . GLY A 1 196 ? -13.031 -9.633 -8.719 1 95.81 196 GLY A C 1
ATOM 1605 O O . GLY A 1 196 ? -13.875 -10.336 -9.273 1 95.81 196 GLY A O 1
ATOM 1606 N N . SER A 1 197 ? -13.32 -8.867 -7.715 1 93.31 197 SER A N 1
ATOM 1607 C CA . SER A 1 197 ? -14.648 -8.82 -7.117 1 93.31 197 SER A CA 1
ATOM 1608 C C . SER A 1 197 ? -15.656 -8.18 -8.062 1 93.31 197 SER A C 1
ATOM 1610 O O . SER A 1 197 ? -16.797 -8.641 -8.164 1 93.31 197 SER A O 1
ATOM 1612 N N . TYR A 1 198 ? -15.227 -7.18 -8.719 1 93.25 198 TYR A N 1
ATOM 1613 C CA . TYR A 1 198 ? -16.109 -6.516 -9.672 1 93.25 198 TYR A CA 1
ATOM 1614 C C . TYR A 1 198 ? -16.516 -7.477 -10.781 1 93.25 198 TYR A C 1
ATOM 1616 O O . TYR A 1 198 ? -17.703 -7.531 -11.148 1 93.25 198 TYR A O 1
ATOM 1624 N N . ILE A 1 199 ? -15.602 -8.172 -11.312 1 94.69 199 ILE A N 1
ATOM 1625 C CA . ILE A 1 199 ? -15.859 -9.109 -12.398 1 94.69 199 ILE A CA 1
ATOM 1626 C C . ILE A 1 199 ? -16.875 -10.164 -11.945 1 94.69 199 ILE A C 1
ATOM 1628 O O . ILE A 1 199 ? -17.812 -10.484 -12.688 1 94.69 199 ILE A O 1
ATOM 1632 N N . ARG A 1 200 ? -16.672 -10.617 -10.758 1 92.75 200 ARG A N 1
ATOM 1633 C CA . ARG A 1 200 ? -17.562 -11.648 -10.242 1 92.75 200 ARG A CA 1
ATOM 1634 C C . ARG A 1 200 ? -18.969 -11.086 -10 1 92.75 200 ARG A C 1
ATOM 1636 O O . ARG A 1 200 ? -19.953 -11.633 -10.492 1 92.75 200 ARG A O 1
ATOM 1643 N N . PHE A 1 201 ? -19.062 -10.023 -9.359 1 88.69 201 PHE A N 1
ATOM 1644 C CA . PHE A 1 201 ? -20.344 -9.484 -8.914 1 88.69 201 PHE A CA 1
ATOM 1645 C C . PHE A 1 201 ? -21.141 -8.93 -10.086 1 88.69 201 PHE A C 1
ATOM 1647 O O . PHE A 1 201 ? -22.375 -8.977 -10.086 1 88.69 201 PHE A O 1
ATOM 1654 N N . ASN A 1 202 ? -20.469 -8.438 -11.023 1 87.75 202 ASN A N 1
ATOM 1655 C CA . ASN A 1 202 ? -21.172 -7.859 -12.156 1 87.75 202 ASN A CA 1
ATOM 1656 C C . ASN A 1 202 ? -21.234 -8.828 -13.336 1 87.75 202 ASN A C 1
ATOM 1658 O O . ASN A 1 202 ? -21.641 -8.453 -14.438 1 87.75 202 ASN A O 1
ATOM 1662 N N . ASN A 1 203 ? -20.781 -9.984 -13.156 1 88.69 203 ASN A N 1
ATOM 1663 C CA . ASN A 1 203 ? -20.859 -11.062 -14.133 1 88.69 203 ASN A CA 1
ATOM 1664 C C . ASN A 1 203 ? -20.219 -10.656 -15.461 1 88.69 203 ASN A C 1
ATOM 1666 O O . ASN A 1 203 ? -20.828 -10.82 -16.516 1 88.69 203 ASN A O 1
ATOM 1670 N N . VAL A 1 204 ? -19.141 -10.031 -15.328 1 92.69 204 VAL A N 1
ATOM 1671 C CA . VAL A 1 204 ? -18.375 -9.727 -16.531 1 92.69 204 VAL A CA 1
ATOM 1672 C C . VAL A 1 204 ? -17.875 -11.016 -17.172 1 92.69 204 VAL A C 1
ATOM 1674 O O . VAL A 1 204 ? -16.984 -11.688 -16.625 1 92.69 204 VAL A O 1
ATOM 1677 N N . ASN A 1 205 ? -18.438 -11.32 -18.297 1 91.75 205 ASN A N 1
ATOM 1678 C CA . ASN A 1 205 ? -18.156 -12.617 -18.922 1 91.75 205 ASN A CA 1
ATOM 1679 C C . ASN A 1 205 ? -18.016 -12.492 -20.438 1 91.75 205 ASN A C 1
ATOM 1681 O O . ASN A 1 205 ? -18.875 -12.945 -21.188 1 91.75 205 ASN A O 1
ATOM 1685 N N . PRO A 1 206 ? -16.875 -11.977 -20.797 1 95.62 206 PRO A N 1
ATOM 1686 C CA . PRO A 1 206 ? -16.672 -11.883 -22.25 1 95.62 206 PRO A CA 1
ATOM 1687 C C . PRO A 1 206 ? -16.562 -13.25 -22.922 1 95.62 206 PRO A C 1
ATOM 1689 O O . PRO A 1 206 ? -16.344 -14.258 -22.25 1 95.62 206 PRO A O 1
ATOM 1692 N N . SER A 1 207 ? -16.75 -13.234 -24.281 1 96.44 207 SER A N 1
ATOM 1693 C CA . SER A 1 207 ? -16.656 -14.484 -25.031 1 96.44 207 SER A CA 1
ATOM 1694 C C . SER A 1 207 ? -15.242 -15.055 -25 1 96.44 207 SER A C 1
ATOM 1696 O O . SER A 1 207 ? -14.281 -14.328 -24.719 1 96.44 207 SER A O 1
ATOM 1698 N N . MET A 1 208 ? -15.141 -16.297 -25.312 1 95.88 208 MET A N 1
ATOM 1699 C CA . MET A 1 208 ? -13.852 -16.984 -25.328 1 95.88 208 MET A CA 1
ATOM 1700 C C . MET A 1 208 ? -12.914 -16.328 -26.344 1 95.88 208 MET A C 1
ATOM 1702 O O . MET A 1 208 ? -11.719 -16.156 -26.078 1 95.88 208 MET A O 1
ATOM 1706 N N . THR A 1 209 ? -13.438 -15.945 -27.453 1 97.31 209 THR A N 1
ATOM 1707 C CA . THR A 1 209 ? -12.664 -15.312 -28.516 1 97.31 209 THR A CA 1
ATOM 1708 C C . THR A 1 209 ? -12.055 -14 -28.031 1 97.31 209 THR A C 1
ATOM 1710 O O . THR A 1 209 ? -10.875 -13.727 -28.266 1 97.31 209 THR A O 1
ATOM 1713 N N . VAL A 1 210 ? -12.844 -13.25 -27.297 1 97.25 210 VAL A N 1
ATOM 1714 C CA . VAL A 1 210 ? -12.375 -11.969 -26.766 1 97.25 210 VAL A CA 1
ATOM 1715 C C . VAL A 1 210 ? -11.273 -12.203 -25.75 1 97.25 210 VAL A C 1
ATOM 1717 O O . VAL A 1 210 ? -10.273 -11.484 -25.719 1 97.25 210 VAL A O 1
ATOM 1720 N N . CYS A 1 211 ? -11.422 -13.195 -24.922 1 97.44 211 CYS A N 1
ATOM 1721 C CA . CYS A 1 211 ? -10.414 -13.516 -23.922 1 97.44 211 CYS A CA 1
ATOM 1722 C C . CYS A 1 211 ? -9.102 -13.914 -24.578 1 97.44 211 CYS A C 1
ATOM 1724 O O . CYS A 1 211 ? -8.039 -13.383 -24.219 1 97.44 211 CYS A O 1
ATOM 1726 N N . ILE A 1 212 ? -9.195 -14.789 -25.594 1 97.38 212 ILE A N 1
ATOM 1727 C CA . ILE A 1 212 ? -8 -15.305 -26.25 1 97.38 212 ILE A CA 1
ATOM 1728 C C . ILE A 1 212 ? -7.305 -14.18 -27.016 1 97.38 212 ILE A C 1
ATOM 1730 O O . ILE A 1 212 ? -6.094 -14 -26.891 1 97.38 212 ILE A O 1
ATOM 1734 N N . LEU A 1 213 ? -8.07 -13.406 -27.734 1 98 213 LEU A N 1
ATOM 1735 C CA . LEU A 1 213 ? -7.504 -12.281 -28.469 1 98 213 LEU A CA 1
ATOM 1736 C C . LEU A 1 213 ? -6.91 -11.25 -27.516 1 98 213 LEU A C 1
ATOM 1738 O O . LEU A 1 213 ? -5.844 -10.695 -27.797 1 98 213 LEU A O 1
ATOM 1742 N N . GLY A 1 214 ? -7.66 -11.039 -26.422 1 97.75 214 GLY A N 1
ATOM 1743 C CA . GLY A 1 214 ? -7.137 -10.125 -25.422 1 97.75 214 GLY A CA 1
ATOM 1744 C C . GLY A 1 214 ? -5.793 -10.562 -24.859 1 97.75 214 GLY A C 1
ATOM 1745 O O . GLY A 1 214 ? -4.875 -9.758 -24.734 1 97.75 214 GLY A O 1
ATOM 1746 N N . ILE A 1 215 ? -5.672 -11.812 -24.594 1 97.31 215 ILE A N 1
ATOM 1747 C CA . ILE A 1 215 ? -4.426 -12.352 -24.047 1 97.31 215 ILE A CA 1
ATOM 1748 C C . ILE A 1 215 ? -3.316 -12.219 -25.094 1 97.31 215 ILE A C 1
ATOM 1750 O O . ILE A 1 215 ? -2.225 -11.734 -24.781 1 97.31 215 ILE A O 1
ATOM 1754 N N . ILE A 1 216 ? -3.613 -12.562 -26.328 1 97.5 216 ILE A N 1
ATOM 1755 C CA . ILE A 1 216 ? -2.619 -12.547 -27.391 1 97.5 216 ILE A CA 1
ATOM 1756 C C . ILE A 1 216 ? -2.152 -11.109 -27.641 1 97.5 216 ILE A C 1
ATOM 1758 O O . ILE A 1 216 ? -0.95 -10.852 -27.719 1 97.5 216 ILE A O 1
ATOM 1762 N N . ILE A 1 217 ? -3.053 -10.219 -27.641 1 97.25 217 ILE A N 1
ATOM 1763 C CA . ILE A 1 217 ? -2.732 -8.828 -27.938 1 97.25 217 ILE A CA 1
ATOM 1764 C C . ILE A 1 217 ? -1.949 -8.219 -26.781 1 97.25 217 ILE A C 1
ATOM 1766 O O . ILE A 1 217 ? -0.896 -7.609 -26.984 1 97.25 217 ILE A O 1
ATOM 1770 N N . THR A 1 218 ? -2.416 -8.406 -25.594 1 96.44 218 THR A N 1
ATOM 1771 C CA . THR A 1 218 ? -1.758 -7.785 -24.453 1 96.44 218 THR A CA 1
ATOM 1772 C C . THR A 1 218 ? -0.403 -8.438 -24.188 1 96.44 218 THR A C 1
ATOM 1774 O O . THR A 1 218 ? 0.587 -7.746 -23.938 1 96.44 218 THR A O 1
ATOM 1777 N N . ALA A 1 219 ? -0.343 -9.742 -24.25 1 95.75 219 ALA A N 1
ATOM 1778 C CA . ALA A 1 219 ? 0.928 -10.438 -24.062 1 95.75 219 ALA A CA 1
ATOM 1779 C C . ALA A 1 219 ? 1.915 -10.086 -25.172 1 95.75 219 ALA A C 1
ATOM 1781 O O . ALA A 1 219 ? 3.107 -9.898 -24.922 1 95.75 219 ALA A O 1
ATOM 1782 N N . GLY A 1 220 ? 1.428 -9.984 -26.422 1 96 220 GLY A N 1
ATOM 1783 C CA . GLY A 1 220 ? 2.271 -9.578 -27.531 1 96 220 GLY A CA 1
ATOM 1784 C C . GLY A 1 220 ? 2.83 -8.18 -27.391 1 96 220 GLY A C 1
ATOM 1785 O O . GLY A 1 220 ? 4.035 -7.969 -27.531 1 96 220 GLY A O 1
ATOM 1786 N N . LEU A 1 221 ? 1.962 -7.297 -27.047 1 95.06 221 LEU A N 1
ATOM 1787 C CA . LEU A 1 221 ? 2.391 -5.914 -26.859 1 95.06 221 LEU A CA 1
ATOM 1788 C C . LEU A 1 221 ? 3.363 -5.801 -25.688 1 95.06 221 LEU A C 1
ATOM 1790 O O . LEU A 1 221 ? 4.348 -5.059 -25.766 1 95.06 221 LEU A O 1
ATOM 1794 N N . HIS A 1 222 ? 3.039 -6.523 -24.672 1 94.5 222 HIS A N 1
ATOM 1795 C CA . HIS A 1 222 ? 3.9 -6.516 -23.484 1 94.5 222 HIS A CA 1
ATOM 1796 C C . HIS A 1 222 ? 5.285 -7.059 -23.812 1 94.5 222 HIS A C 1
ATOM 1798 O O . HIS A 1 222 ? 6.297 -6.43 -23.5 1 94.5 222 HIS A O 1
ATOM 1804 N N . PHE A 1 223 ? 5.367 -8.164 -24.516 1 95.5 223 PHE A N 1
ATOM 1805 C CA . PHE A 1 223 ? 6.633 -8.773 -24.906 1 95.5 223 PHE A CA 1
ATOM 1806 C C . PHE A 1 223 ? 7.438 -7.836 -25.797 1 95.5 223 PHE A C 1
ATOM 1808 O O . PHE A 1 223 ? 8.602 -7.547 -25.5 1 95.5 223 PHE A O 1
ATOM 1815 N N . HIS A 1 224 ? 6.785 -7.305 -26.781 1 95.12 224 HIS A N 1
ATOM 1816 C CA . HIS A 1 224 ? 7.473 -6.426 -27.719 1 95.12 224 HIS A CA 1
ATOM 1817 C C . HIS A 1 224 ? 7.875 -5.113 -27.062 1 95.12 224 HIS A C 1
ATOM 1819 O O . HIS A 1 224 ? 8.898 -4.523 -27.406 1 95.12 224 HIS A O 1
ATOM 1825 N N . GLY A 1 225 ? 7.109 -4.719 -26.125 1 92.56 225 GLY A N 1
ATOM 1826 C CA . GLY A 1 225 ? 7.492 -3.551 -25.359 1 92.56 225 GLY A CA 1
ATOM 1827 C C . GLY A 1 225 ? 8.719 -3.785 -24.484 1 92.56 225 GLY A C 1
ATOM 1828 O O . GLY A 1 225 ? 9.625 -2.951 -24.438 1 92.56 225 GLY A O 1
ATOM 1829 N N . MET A 1 226 ? 8.773 -4.871 -23.875 1 90.31 226 MET A N 1
ATOM 1830 C CA . MET A 1 226 ? 9.852 -5.219 -22.953 1 90.31 226 MET A CA 1
ATOM 1831 C C . MET A 1 226 ? 11.172 -5.363 -23.688 1 90.31 226 MET A C 1
ATOM 1833 O O . MET A 1 226 ? 12.227 -4.992 -23.156 1 90.31 226 MET A O 1
ATOM 1837 N N . VAL A 1 227 ? 11.125 -5.859 -24.922 1 93 227 VAL A N 1
ATOM 1838 C CA . VAL A 1 227 ? 12.359 -6.098 -25.672 1 93 227 VAL A CA 1
ATOM 1839 C C . VAL A 1 227 ? 12.766 -4.828 -26.406 1 93 227 VAL A C 1
ATOM 1841 O O . VAL A 1 227 ? 13.828 -4.781 -27.031 1 93 227 VAL A O 1
ATOM 1844 N N . GLY A 1 228 ? 11.945 -3.797 -26.422 1 90.38 228 GLY A N 1
ATOM 1845 C CA . GLY A 1 228 ? 12.328 -2.498 -26.953 1 90.38 228 GLY A CA 1
ATOM 1846 C C . GLY A 1 228 ? 11.969 -2.326 -28.422 1 90.38 228 GLY A C 1
ATOM 1847 O O . GLY A 1 228 ? 12.484 -1.425 -29.078 1 90.38 228 GLY A O 1
ATOM 1848 N N . ASP A 1 229 ? 11.047 -3.125 -28.891 1 91.38 229 ASP A N 1
ATOM 1849 C CA . ASP A 1 229 ? 10.695 -3.064 -30.312 1 91.38 229 ASP A CA 1
ATOM 1850 C C . ASP A 1 229 ? 9.977 -1.759 -30.641 1 91.38 229 ASP A C 1
ATOM 1852 O O . ASP A 1 229 ? 10.023 -1.289 -31.781 1 91.38 229 ASP A O 1
ATOM 1856 N N . PHE A 1 230 ? 9.406 -1.156 -29.641 1 91 230 PHE A N 1
ATOM 1857 C CA . PHE A 1 230 ? 8.625 0.049 -29.875 1 91 230 PHE A CA 1
ATOM 1858 C C . PHE A 1 230 ? 9.422 1.296 -29.516 1 91 230 PHE A C 1
ATOM 1860 O O . PHE A 1 230 ? 8.922 2.416 -29.625 1 91 230 PHE A O 1
ATOM 1867 N N . ASP A 1 231 ? 10.602 1.12 -29.109 1 88.25 231 ASP A N 1
ATOM 1868 C CA . ASP A 1 231 ? 11.383 2.229 -28.578 1 88.25 231 ASP A CA 1
ATOM 1869 C C . ASP A 1 231 ? 11.594 3.312 -29.625 1 88.25 231 ASP A C 1
ATOM 1871 O O . ASP A 1 231 ? 11.539 4.504 -29.312 1 88.25 231 ASP A O 1
ATOM 1875 N N . LYS A 1 232 ? 11.836 2.914 -30.828 1 88.62 232 LYS A N 1
ATOM 1876 C CA . LYS A 1 232 ? 12.094 3.871 -31.891 1 88.62 232 LYS A CA 1
ATOM 1877 C C . LYS A 1 232 ? 10.852 4.688 -32.219 1 88.62 232 LYS A C 1
ATOM 1879 O O . LYS A 1 232 ? 10.945 5.879 -32.531 1 88.62 232 LYS A O 1
ATOM 1884 N N . ILE A 1 233 ? 9.719 4.145 -32.062 1 89 233 ILE A N 1
ATOM 1885 C CA . ILE A 1 233 ? 8.469 4.785 -32.469 1 89 233 ILE A CA 1
ATOM 1886 C C . ILE A 1 233 ? 7.922 5.598 -31.281 1 89 233 ILE A C 1
ATOM 1888 O O . ILE A 1 233 ? 7.527 6.754 -31.453 1 89 233 ILE A O 1
ATOM 1892 N N . LEU A 1 234 ? 7.953 5.066 -30.172 1 85.5 234 LEU A N 1
ATOM 1893 C CA . LEU A 1 234 ? 7.293 5.676 -29.016 1 85.5 234 LEU A CA 1
ATOM 1894 C C . LEU A 1 234 ? 8.281 6.492 -28.203 1 85.5 234 LEU A C 1
ATOM 1896 O O . LEU A 1 234 ? 7.879 7.402 -27.469 1 85.5 234 LEU A O 1
ATOM 1900 N N . GLY A 1 235 ? 9.5 6.273 -28.344 1 81.56 235 GLY A N 1
ATOM 1901 C CA . GLY A 1 235 ? 10.492 6.891 -27.469 1 81.56 235 GLY A CA 1
ATOM 1902 C C . GLY A 1 235 ? 10.57 6.238 -26.094 1 81.56 235 GLY A C 1
ATOM 1903 O O . GLY A 1 235 ? 9.539 5.938 -25.484 1 81.56 235 GLY A O 1
ATOM 1904 N N . THR A 1 236 ? 11.734 6.043 -25.562 1 75.06 236 THR A N 1
ATOM 1905 C CA . THR A 1 236 ? 11.945 5.355 -24.297 1 75.06 236 THR A CA 1
ATOM 1906 C C . THR A 1 236 ? 11.641 6.281 -23.125 1 75.06 236 THR A C 1
ATOM 1908 O O . THR A 1 236 ? 11.43 5.816 -22 1 75.06 236 THR A O 1
ATOM 1911 N N . GLN A 1 237 ? 11.477 7.562 -23.438 1 73.94 237 GLN A N 1
ATOM 1912 C CA . GLN A 1 237 ? 11.336 8.523 -22.359 1 73.94 237 GLN A CA 1
ATOM 1913 C C . GLN A 1 237 ? 9.93 9.125 -22.328 1 73.94 237 GLN A C 1
ATOM 1915 O O . GLN A 1 237 ? 9.648 10.016 -21.531 1 73.94 237 GLN A O 1
ATOM 1920 N N . THR A 1 238 ? 9.109 8.586 -23.234 1 76.94 238 THR A N 1
ATOM 1921 C CA . THR A 1 238 ? 7.738 9.07 -23.234 1 76.94 238 THR A CA 1
ATOM 1922 C C . THR A 1 238 ? 6.875 8.281 -22.25 1 76.94 238 THR A C 1
ATOM 1924 O O . THR A 1 238 ? 7.25 7.188 -21.828 1 76.94 238 THR A O 1
ATOM 1927 N N . VAL A 1 239 ? 5.758 8.867 -21.953 1 75.69 239 VAL A N 1
ATOM 1928 C CA . VAL A 1 239 ? 4.82 8.227 -21.047 1 75.69 239 VAL A CA 1
ATOM 1929 C C . VAL A 1 239 ? 4.336 6.906 -21.641 1 75.69 239 VAL A C 1
ATOM 1931 O O . VAL A 1 239 ? 4.379 5.867 -20.969 1 75.69 239 VAL A O 1
ATOM 1934 N N . ILE A 1 240 ? 4.02 6.957 -22.859 1 79.75 240 ILE A N 1
ATOM 1935 C CA . ILE A 1 240 ? 3.477 5.77 -23.5 1 79.75 240 ILE A CA 1
ATOM 1936 C C . ILE A 1 240 ? 4.57 4.719 -23.656 1 79.75 240 ILE A C 1
ATOM 1938 O O . ILE A 1 240 ? 4.324 3.525 -23.469 1 79.75 240 ILE A O 1
ATOM 1942 N N . GLY A 1 241 ? 5.73 5.191 -23.969 1 81.44 241 GLY A N 1
ATOM 1943 C CA . GLY A 1 241 ? 6.852 4.27 -24.078 1 81.44 241 GLY A CA 1
ATOM 1944 C C . GLY A 1 241 ? 7.152 3.549 -22.781 1 81.44 241 GLY A C 1
ATOM 1945 O O . GLY A 1 241 ? 7.383 2.338 -22.781 1 81.44 241 GLY A O 1
ATOM 1946 N N . GLN A 1 242 ? 6.988 4.195 -21.734 1 78.38 242 GLN A N 1
ATOM 1947 C CA . GLN A 1 242 ? 7.254 3.604 -20.422 1 78.38 242 GLN A CA 1
ATOM 1948 C C . GLN A 1 242 ? 6.148 2.625 -20.031 1 78.38 242 GLN A C 1
ATOM 1950 O O . GLN A 1 242 ? 6.426 1.572 -19.453 1 78.38 242 GLN A O 1
ATOM 1955 N N . LEU A 1 243 ? 5.016 2.984 -20.391 1 80.81 243 LEU A N 1
ATOM 1956 C CA . LEU A 1 243 ? 3.879 2.148 -20.031 1 80.81 243 LEU A CA 1
ATOM 1957 C C . LEU A 1 243 ? 3.93 0.813 -20.766 1 80.81 243 LEU A C 1
ATOM 1959 O O . LEU A 1 243 ? 3.572 -0.224 -20.203 1 80.81 243 LEU A O 1
ATOM 1963 N N . VAL A 1 244 ? 4.469 0.878 -21.922 1 84.19 244 VAL A N 1
ATOM 1964 C CA . VAL A 1 244 ? 4.488 -0.326 -22.75 1 84.19 244 VAL A CA 1
ATOM 1965 C C . VAL A 1 244 ? 5.707 -1.176 -22.406 1 84.19 244 VAL A C 1
ATOM 1967 O O . VAL A 1 244 ? 5.656 -2.404 -22.484 1 84.19 244 VAL A O 1
ATOM 1970 N N . ARG A 1 245 ? 6.715 -0.573 -21.875 1 83.81 245 ARG A N 1
ATOM 1971 C CA . ARG A 1 245 ? 7.977 -1.246 -21.594 1 83.81 245 ARG A CA 1
ATOM 1972 C C . ARG A 1 245 ? 7.961 -1.883 -20.203 1 83.81 245 ARG A C 1
ATOM 1974 O O . ARG A 1 245 ? 8.695 -2.836 -19.938 1 83.81 245 ARG A O 1
ATOM 1981 N N . SER A 1 246 ? 7.129 -1.413 -19.422 1 81.75 246 SER A N 1
ATOM 1982 C CA . SER A 1 246 ? 7.199 -1.777 -18.016 1 81.75 246 SER A CA 1
ATOM 1983 C C . SER A 1 246 ? 6.723 -3.207 -17.781 1 81.75 246 SER A C 1
ATOM 1985 O O . SER A 1 246 ? 5.703 -3.623 -18.344 1 81.75 246 SER A O 1
ATOM 1987 N N . ASP A 1 247 ? 7.453 -3.914 -17.016 1 81 247 ASP A N 1
ATOM 1988 C CA . ASP A 1 247 ? 7.055 -5.254 -16.609 1 81 247 ASP A CA 1
ATOM 1989 C C . ASP A 1 247 ? 6.547 -5.254 -15.164 1 81 247 ASP A C 1
ATOM 1991 O O . ASP A 1 247 ? 6.418 -6.312 -14.539 1 81 247 ASP A O 1
ATOM 1995 N N . ALA A 1 248 ? 6.266 -4.051 -14.742 1 78.69 248 ALA A N 1
ATOM 1996 C CA . ALA A 1 248 ? 5.758 -3.928 -13.375 1 78.69 248 ALA A CA 1
ATOM 1997 C C . ALA A 1 248 ? 4.398 -4.605 -13.234 1 78.69 248 ALA A C 1
ATOM 1999 O O . ALA A 1 248 ? 3.602 -4.617 -14.172 1 78.69 248 ALA A O 1
ATOM 2000 N N . ILE A 1 249 ? 4.121 -5.047 -12.094 1 80.06 249 ILE A N 1
ATOM 2001 C CA . ILE A 1 249 ? 2.916 -5.809 -11.789 1 80.06 249 ILE A CA 1
ATOM 2002 C C . ILE A 1 249 ? 1.681 -4.949 -12.031 1 80.06 249 ILE A C 1
ATOM 2004 O O . ILE A 1 249 ? 0.626 -5.461 -12.414 1 80.06 249 ILE A O 1
ATOM 2008 N N . PHE A 1 250 ? 1.872 -3.686 -11.938 1 81.31 250 PHE A N 1
ATOM 2009 C CA . PHE A 1 250 ? 0.715 -2.805 -12.047 1 81.31 250 PHE A CA 1
ATOM 2010 C C . PHE A 1 250 ? 0.689 -2.115 -13.406 1 81.31 250 PHE A C 1
ATOM 2012 O O . PHE A 1 250 ? -0.138 -1.233 -13.648 1 81.31 250 PHE A O 1
ATOM 2019 N N . ALA A 1 251 ? 1.606 -2.477 -14.258 1 86.56 251 ALA A N 1
ATOM 2020 C CA . ALA A 1 251 ? 1.594 -1.902 -15.602 1 86.56 251 ALA A CA 1
ATOM 2021 C C . ALA A 1 251 ? 0.272 -2.189 -16.312 1 86.56 251 ALA A C 1
ATOM 2023 O O . ALA A 1 251 ? -0.31 -3.264 -16.141 1 86.56 251 ALA A O 1
ATOM 2024 N N . PRO A 1 252 ? -0.154 -1.253 -17.094 1 88.75 252 PRO A N 1
ATOM 2025 C CA . PRO A 1 252 ? -1.472 -1.39 -17.719 1 88.75 252 PRO A CA 1
ATOM 2026 C C . PRO A 1 252 ? -1.604 -2.666 -18.547 1 88.75 252 PRO A C 1
ATOM 2028 O O . PRO A 1 252 ? -2.635 -3.342 -18.484 1 88.75 252 PRO A O 1
ATOM 2031 N N . LEU A 1 253 ? -0.603 -2.984 -19.281 1 93.31 253 LEU A N 1
ATOM 2032 C CA . LEU A 1 253 ? -0.688 -4.172 -20.125 1 93.31 253 LEU A CA 1
ATOM 2033 C C . LEU A 1 253 ? -0.694 -5.441 -19.281 1 93.31 253 LEU A C 1
ATOM 2035 O O . LEU A 1 253 ? -1.407 -6.398 -19.594 1 93.31 253 LEU A O 1
ATOM 2039 N N . VAL A 1 254 ? 0.029 -5.473 -18.234 1 93.12 254 VAL A N 1
ATOM 2040 C CA . VAL A 1 254 ? 0.063 -6.613 -17.312 1 93.12 254 VAL A CA 1
ATOM 2041 C C . VAL A 1 254 ? -1.285 -6.75 -16.609 1 93.12 254 VAL A C 1
ATOM 2043 O O . VAL A 1 254 ? -1.799 -7.863 -16.453 1 93.12 254 VAL A O 1
ATOM 2046 N N . THR A 1 255 ? -1.819 -5.629 -16.234 1 93.31 255 THR A N 1
ATOM 2047 C CA . THR A 1 255 ? -3.131 -5.609 -15.602 1 93.31 255 THR A CA 1
ATOM 2048 C C . THR A 1 255 ? -4.195 -6.164 -16.547 1 93.31 255 THR A C 1
ATOM 2050 O O . THR A 1 255 ? -4.988 -7.027 -16.156 1 93.31 255 THR A O 1
ATOM 2053 N N . LEU A 1 256 ? -4.176 -5.699 -17.766 1 96 256 LEU A N 1
ATOM 2054 C CA . LEU A 1 256 ? -5.164 -6.156 -18.734 1 96 256 LEU A CA 1
ATOM 2055 C C . LEU A 1 256 ? -4.988 -7.641 -19.031 1 96 256 LEU A C 1
ATOM 2057 O O . LEU A 1 256 ? -5.969 -8.383 -19.125 1 96 256 LEU A O 1
ATOM 2061 N N . GLU A 1 257 ? -3.773 -8.008 -19.172 1 97 257 GLU A N 1
ATOM 2062 C CA . GLU A 1 257 ? -3.49 -9.422 -19.391 1 97 257 GLU A CA 1
ATOM 2063 C C . GLU A 1 257 ? -4.039 -10.281 -18.266 1 97 257 GLU A C 1
ATOM 2065 O O . GLU A 1 257 ? -4.648 -11.32 -18.5 1 97 257 GLU A O 1
ATOM 2070 N N . THR A 1 258 ? -3.854 -9.859 -17.062 1 96.88 258 THR A N 1
ATOM 2071 C CA . THR A 1 258 ? -4.348 -10.562 -15.891 1 96.88 258 THR A CA 1
ATOM 2072 C C . THR A 1 258 ? -5.867 -10.688 -15.93 1 96.88 258 THR A C 1
ATOM 2074 O O . THR A 1 258 ? -6.418 -11.75 -15.633 1 96.88 258 THR A O 1
ATOM 2077 N N . ILE A 1 259 ? -6.492 -9.625 -16.344 1 97.44 259 ILE A N 1
ATOM 2078 C CA . ILE A 1 259 ? -7.949 -9.609 -16.422 1 97.44 259 ILE A CA 1
ATOM 2079 C C . ILE A 1 259 ? -8.43 -10.617 -17.453 1 97.44 259 ILE A C 1
ATOM 2081 O O . ILE A 1 259 ? -9.336 -11.406 -17.188 1 97.44 259 ILE A O 1
ATOM 2085 N N . PHE A 1 260 ? -7.789 -10.625 -18.609 1 97.94 260 PHE A N 1
ATOM 2086 C CA . PHE A 1 260 ? -8.203 -11.539 -19.672 1 97.94 260 PHE A CA 1
ATOM 2087 C C . PHE A 1 260 ? -7.93 -12.984 -19.281 1 97.94 260 PHE A C 1
ATOM 2089 O O . PHE A 1 260 ? -8.703 -13.883 -19.625 1 97.94 260 PHE A O 1
ATOM 2096 N N . LEU A 1 261 ? -6.879 -13.203 -18.562 1 97.81 261 LEU A N 1
ATOM 2097 C CA . LEU A 1 261 ? -6.578 -14.555 -18.094 1 97.81 261 LEU A CA 1
ATOM 2098 C C . LEU A 1 261 ? -7.648 -15.039 -17.125 1 97.81 261 LEU A C 1
ATOM 2100 O O . LEU A 1 261 ? -8.086 -16.188 -17.203 1 97.81 261 LEU A O 1
ATOM 2104 N N . LEU A 1 262 ? -8.016 -14.148 -16.234 1 97.62 262 LEU A N 1
ATOM 2105 C CA . LEU A 1 262 ? -9.078 -14.508 -15.289 1 97.62 262 LEU A CA 1
ATOM 2106 C C . LEU A 1 262 ? -10.359 -14.852 -16.031 1 97.62 262 LEU A C 1
ATOM 2108 O O . LEU A 1 262 ? -10.992 -15.867 -15.758 1 97.62 262 LEU A O 1
ATOM 2112 N N . CYS A 1 263 ? -10.727 -14 -16.969 1 97.25 263 CYS A N 1
ATOM 2113 C CA . CYS A 1 263 ? -11.961 -14.195 -17.719 1 97.25 263 CYS A CA 1
ATOM 2114 C C . CYS A 1 263 ? -11.891 -15.469 -18.562 1 97.25 263 CYS A C 1
ATOM 2116 O O . CYS A 1 263 ? -12.891 -16.172 -18.719 1 97.25 263 CYS A O 1
ATOM 2118 N N . PHE A 1 264 ? -10.75 -15.734 -19.109 1 96.94 264 PHE A N 1
ATOM 2119 C CA . PHE A 1 264 ? -10.539 -16.953 -19.859 1 96.94 264 PHE A CA 1
ATOM 2120 C C . PHE A 1 264 ? -10.805 -18.188 -19 1 96.94 264 PHE A C 1
ATOM 2122 O O . PHE A 1 264 ? -11.508 -19.109 -19.406 1 96.94 264 PHE A O 1
ATOM 2129 N N . CYS A 1 265 ? -10.297 -18.172 -17.797 1 95.31 265 CYS A N 1
ATOM 2130 C CA . CYS A 1 265 ? -10.43 -19.312 -16.906 1 95.31 265 CYS A CA 1
ATOM 2131 C C . CYS A 1 265 ? -11.875 -19.469 -16.438 1 95.31 265 CYS A C 1
ATOM 2133 O O . CYS A 1 265 ? -12.328 -20.578 -16.156 1 95.31 265 CYS A O 1
ATOM 2135 N N . GLN A 1 266 ? -12.492 -18.359 -16.344 1 92.75 266 GLN A N 1
ATOM 2136 C CA . GLN A 1 266 ? -13.906 -18.391 -16.016 1 92.75 266 GLN A CA 1
ATOM 2137 C C . GLN A 1 266 ? -14.695 -19.219 -17.031 1 92.75 266 GLN A C 1
ATOM 2139 O O . GLN A 1 266 ? -15.688 -19.859 -16.672 1 92.75 266 GLN A O 1
ATOM 2144 N N . ARG A 1 267 ? -14.219 -19.234 -18.25 1 92.44 267 ARG A N 1
ATOM 2145 C CA . ARG A 1 267 ? -14.938 -19.891 -19.328 1 92.44 267 ARG A CA 1
ATOM 2146 C C . ARG A 1 267 ? -14.391 -21.297 -19.578 1 92.44 267 ARG A C 1
ATOM 2148 O O . ARG A 1 267 ? -15.078 -22.156 -20.156 1 92.44 267 ARG A O 1
ATOM 2155 N N . LEU A 1 268 ? -13.312 -21.469 -19.156 1 93.19 268 LEU A N 1
ATOM 2156 C CA . LEU A 1 268 ? -12.656 -22.766 -19.375 1 93.19 268 LEU A CA 1
ATOM 2157 C C . LEU A 1 268 ? -13.297 -23.844 -18.531 1 93.19 268 LEU A C 1
ATOM 2159 O O . LEU A 1 268 ? -13.57 -23.641 -17.344 1 93.19 268 LEU A O 1
ATOM 2163 N N . GLN A 1 269 ? -13.625 -24.922 -19.188 1 90 269 GLN A N 1
ATOM 2164 C CA . GLN A 1 269 ? -14.188 -26.062 -18.484 1 90 269 GLN A CA 1
ATOM 2165 C C . GLN A 1 269 ? -13.234 -27.25 -18.516 1 90 269 GLN A C 1
ATOM 2167 O O . GLN A 1 269 ? -12.938 -27.781 -19.578 1 90 269 GLN A O 1
ATOM 2172 N N . ILE A 1 270 ? -12.781 -27.547 -17.344 1 92.81 270 ILE A N 1
ATOM 2173 C CA . ILE A 1 270 ? -11.867 -28.688 -17.219 1 92.81 270 ILE A CA 1
ATOM 2174 C C . ILE A 1 270 ? -12.578 -29.844 -16.516 1 92.81 270 ILE A C 1
ATOM 2176 O O . ILE A 1 270 ? -13.156 -29.672 -15.438 1 92.81 270 ILE A O 1
ATOM 2180 N N . THR A 1 271 ? -12.602 -31.016 -17.203 1 89.44 271 THR A N 1
ATOM 2181 C CA . THR A 1 271 ? -13.32 -32.156 -16.656 1 89.44 271 THR A CA 1
ATOM 2182 C C . THR A 1 271 ? -12.422 -33.375 -16.625 1 89.44 271 THR A C 1
ATOM 2184 O O . THR A 1 271 ? -11.273 -33.344 -17.062 1 89.44 271 THR A O 1
ATOM 2187 N N . GLY A 1 272 ? -12.84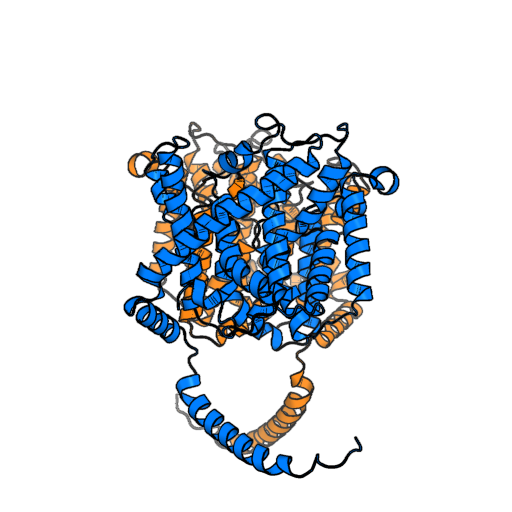4 -34.438 -15.906 1 90.25 272 GLY A N 1
ATOM 2188 C CA . GLY A 1 272 ? -12.203 -35.75 -15.93 1 90.25 272 GLY A CA 1
ATOM 2189 C C . GLY A 1 272 ? -10.961 -35.812 -15.062 1 90.25 272 GLY A C 1
ATOM 2190 O O . GLY A 1 272 ? -10.922 -35.219 -13.977 1 90.25 272 GLY A O 1
ATOM 2191 N N . LEU A 1 273 ? -9.977 -36.562 -15.555 1 90.38 273 LEU A N 1
ATOM 2192 C CA . LEU A 1 273 ? -8.75 -36.844 -14.82 1 90.38 273 LEU A CA 1
ATOM 2193 C C . LEU A 1 273 ? -7.914 -35.594 -14.641 1 90.38 273 LEU A C 1
ATOM 2195 O O . LEU A 1 273 ? -7.301 -35.375 -13.594 1 90.38 273 LEU A O 1
ATOM 2199 N N . THR A 1 274 ? -7.914 -34.75 -15.625 1 90.81 274 THR A N 1
ATOM 2200 C CA . THR A 1 274 ? -7.176 -33.5 -15.555 1 90.81 274 THR A CA 1
ATOM 2201 C C . THR A 1 274 ? -7.684 -32.625 -14.406 1 90.81 274 THR A C 1
ATOM 2203 O O . THR A 1 274 ? -6.895 -32 -13.688 1 90.81 274 THR A O 1
ATOM 2206 N N . ARG A 1 275 ? -8.891 -32.625 -14.203 1 92.31 275 ARG A N 1
ATOM 2207 C CA . ARG A 1 275 ? -9.508 -31.891 -13.102 1 92.31 275 ARG A CA 1
ATOM 2208 C C . ARG A 1 275 ? -9.016 -32.406 -11.758 1 92.31 275 ARG A C 1
ATOM 2210 O O . ARG A 1 275 ? -8.656 -31.625 -10.875 1 92.31 275 ARG A O 1
ATOM 2217 N N . THR A 1 276 ? -8.953 -33.688 -11.656 1 89.12 276 THR A N 1
ATOM 2218 C CA . THR A 1 276 ? -8.547 -34.312 -10.398 1 89.12 276 THR A CA 1
ATOM 2219 C C . THR A 1 276 ? -7.086 -34 -10.086 1 89.12 276 THR A C 1
ATOM 2221 O O . THR A 1 276 ? -6.75 -33.656 -8.953 1 89.12 276 THR A O 1
ATOM 2224 N N . ILE A 1 277 ? -6.266 -34.062 -11.07 1 90.75 277 ILE A N 1
ATOM 2225 C CA . ILE A 1 277 ? -4.84 -33.812 -10.891 1 90.75 277 ILE A CA 1
ATOM 2226 C C . ILE A 1 277 ? -4.625 -32.344 -10.5 1 90.75 277 ILE A C 1
ATOM 2228 O O . ILE A 1 277 ? -3.902 -32.031 -9.547 1 90.75 277 ILE A O 1
ATOM 2232 N N . ILE A 1 278 ? -5.305 -31.453 -11.18 1 92 278 ILE A N 1
ATOM 2233 C CA . ILE A 1 278 ? -5.168 -30.031 -10.938 1 92 278 ILE A CA 1
ATOM 2234 C C . ILE A 1 278 ? -5.617 -29.703 -9.516 1 92 278 ILE A C 1
ATOM 2236 O O . ILE A 1 278 ? -4.91 -29 -8.781 1 92 278 ILE A O 1
ATOM 2240 N N . ASN A 1 279 ? -6.664 -30.25 -9.133 1 89.75 279 ASN A N 1
ATOM 2241 C CA . ASN A 1 279 ? -7.207 -29.953 -7.805 1 89.75 279 ASN A CA 1
ATOM 2242 C C . ASN A 1 279 ? -6.324 -30.531 -6.703 1 89.75 279 ASN A C 1
ATOM 2244 O O . ASN A 1 279 ? -6.215 -29.953 -5.621 1 89.75 279 ASN A O 1
ATOM 2248 N N . PHE A 1 280 ? -5.695 -31.562 -7.047 1 87.31 280 PHE A N 1
ATOM 2249 C CA . PHE A 1 280 ? -4.789 -32.156 -6.074 1 87.31 280 PHE A CA 1
ATOM 2250 C C . PHE A 1 280 ? -3.557 -31.281 -5.875 1 87.31 280 PHE A C 1
ATOM 2252 O O . PHE A 1 280 ? -3.186 -30.969 -4.742 1 87.31 280 PHE A O 1
ATOM 2259 N N . ILE A 1 281 ? -2.979 -30.844 -6.918 1 89.81 281 ILE A N 1
ATOM 2260 C CA . ILE A 1 281 ? -1.74 -30.078 -6.867 1 89.81 281 ILE A CA 1
ATOM 2261 C C . ILE A 1 281 ? -2.025 -28.672 -6.32 1 89.81 281 ILE A C 1
ATOM 2263 O O . ILE A 1 281 ? -1.193 -28.094 -5.617 1 89.81 281 ILE A O 1
ATOM 2267 N N . ALA A 1 282 ? -3.166 -28.219 -6.613 1 88.12 282 ALA A N 1
ATOM 2268 C CA . ALA A 1 282 ? -3.535 -26.859 -6.266 1 88.12 282 ALA A CA 1
ATOM 2269 C C . ALA A 1 282 ? -3.514 -26.656 -4.754 1 88.12 282 ALA A C 1
ATOM 2271 O O . ALA A 1 282 ? -3.223 -25.547 -4.273 1 88.12 282 ALA A O 1
ATOM 2272 N N . ASP A 1 283 ? -3.682 -27.625 -4.016 1 86.75 283 ASP A N 1
ATOM 2273 C CA . ASP A 1 283 ? -3.723 -27.531 -2.559 1 86.75 283 ASP A CA 1
ATOM 2274 C C . ASP A 1 283 ? -2.346 -27.203 -1.989 1 86.75 283 ASP A C 1
ATOM 2276 O O . ASP A 1 283 ? -2.236 -26.734 -0.853 1 86.75 283 ASP A O 1
ATOM 2280 N N . PHE A 1 284 ? -1.409 -27.312 -2.85 1 91.38 284 PHE A N 1
ATOM 2281 C CA . PHE A 1 284 ? -0.053 -27.172 -2.334 1 91.38 284 PHE A CA 1
ATOM 2282 C C . PHE A 1 284 ? 0.609 -25.922 -2.914 1 91.38 284 PHE A C 1
ATOM 2284 O O . PHE A 1 284 ? 1.769 -25.625 -2.613 1 91.38 284 PHE A O 1
ATOM 2291 N N . ASN A 1 285 ? -0.092 -25.172 -3.691 1 90 285 ASN A N 1
ATOM 2292 C CA . ASN A 1 285 ? 0.488 -24.062 -4.434 1 90 285 ASN A CA 1
ATOM 2293 C C . ASN A 1 285 ? 1.103 -23.031 -3.498 1 90 285 ASN A C 1
ATOM 2295 O O . ASN A 1 285 ? 2.215 -22.547 -3.734 1 90 285 ASN A O 1
ATOM 2299 N N . TYR A 1 286 ? 0.449 -22.656 -2.465 1 89.69 286 TYR A N 1
ATOM 2300 C CA . TYR A 1 286 ? 0.963 -21.656 -1.538 1 89.69 286 TYR A CA 1
ATOM 2301 C C . TYR A 1 286 ? 2.207 -22.156 -0.82 1 89.69 286 TYR A C 1
ATOM 2303 O O . TYR A 1 286 ? 3.156 -21.406 -0.6 1 89.69 286 TYR A O 1
ATOM 2311 N N . GLY A 1 287 ? 2.191 -23.359 -0.528 1 92.38 287 GLY A N 1
ATOM 2312 C CA . GLY A 1 287 ? 3.348 -23.953 0.121 1 92.38 287 GLY A CA 1
ATOM 2313 C C . GLY A 1 287 ? 4.578 -24 -0.766 1 92.38 287 GLY A C 1
ATOM 2314 O O . GLY A 1 287 ? 5.695 -23.781 -0.295 1 92.38 287 GLY A O 1
ATOM 2315 N N . ILE A 1 288 ? 4.344 -24.25 -1.985 1 93.62 288 ILE A N 1
ATOM 2316 C CA . ILE A 1 288 ? 5.453 -24.266 -2.932 1 93.62 288 ILE A CA 1
ATOM 2317 C C . ILE A 1 288 ? 6.078 -22.875 -3.014 1 93.62 288 ILE A C 1
ATOM 2319 O O . ILE A 1 288 ? 7.305 -22.734 -3.035 1 93.62 288 ILE A O 1
ATOM 2323 N N . TYR A 1 289 ? 5.246 -21.938 -2.975 1 88.81 289 TYR A N 1
ATOM 2324 C CA . TYR A 1 289 ? 5.707 -20.547 -2.982 1 88.81 289 TYR A CA 1
ATOM 2325 C C . TYR A 1 289 ? 6.535 -20.234 -1.738 1 88.81 289 TYR A C 1
ATOM 2327 O O . TYR A 1 289 ? 7.645 -19.719 -1.838 1 88.81 289 TYR A O 1
ATOM 2335 N N . THR A 1 290 ? 6.098 -20.547 -0.608 1 89.88 290 THR A N 1
ATOM 2336 C CA . THR A 1 290 ? 6.766 -20.203 0.642 1 89.88 290 THR A CA 1
ATOM 2337 C C . THR A 1 290 ? 8.031 -21.047 0.826 1 89.88 290 THR A C 1
ATOM 2339 O O . THR A 1 290 ? 9 -20.594 1.432 1 89.88 290 THR A O 1
ATOM 2342 N N . CYS A 1 291 ? 7.988 -22.141 0.217 1 93.31 291 CYS A N 1
ATOM 2343 C CA . CYS A 1 291 ? 9.125 -23.047 0.34 1 93.31 291 CYS A CA 1
ATOM 2344 C C . CYS A 1 291 ? 10.328 -22.531 -0.438 1 93.31 291 CYS A C 1
ATOM 2346 O O . CYS A 1 291 ? 11.406 -22.375 0.122 1 93.31 291 CYS A O 1
ATOM 2348 N N . HIS A 1 292 ? 10.125 -22.172 -1.619 1 93.25 292 HIS A N 1
ATOM 2349 C CA . HIS A 1 292 ? 11.273 -21.844 -2.457 1 93.25 292 HIS A CA 1
ATOM 2350 C C . HIS A 1 292 ? 11.656 -20.359 -2.318 1 93.25 292 HIS A C 1
ATOM 2352 O O . HIS A 1 292 ? 12.781 -19.984 -2.629 1 93.25 292 HIS A O 1
ATOM 2358 N N . CYS A 1 293 ? 10.781 -19.516 -1.808 1 89.25 293 CYS A N 1
ATOM 2359 C CA . CYS A 1 293 ? 11.023 -18.078 -1.778 1 89.25 293 CYS A CA 1
ATOM 2360 C C . CYS A 1 293 ? 11.703 -17.656 -0.476 1 89.25 293 CYS A C 1
ATOM 2362 O O . CYS A 1 293 ? 11.938 -16.469 -0.244 1 89.25 293 CYS A O 1
ATOM 2364 N N . HIS A 1 294 ? 12.047 -18.625 0.307 1 89.88 294 HIS A N 1
ATOM 2365 C CA . HIS A 1 294 ? 12.742 -18.266 1.541 1 89.88 294 HIS A CA 1
ATOM 2366 C C . HIS A 1 294 ? 14.125 -17.703 1.253 1 89.88 294 HIS A C 1
ATOM 2368 O O . HIS A 1 294 ? 14.906 -18.312 0.511 1 89.88 294 HIS A O 1
ATOM 2374 N N . GLY A 1 295 ? 14.484 -16.656 1.797 1 85 295 GLY A N 1
ATOM 2375 C CA . GLY A 1 295 ? 15.695 -15.906 1.496 1 85 295 GLY A CA 1
ATOM 2376 C C . GLY A 1 295 ? 16.969 -16.703 1.721 1 85 295 GLY A C 1
ATOM 2377 O O . GLY A 1 295 ? 17.984 -16.469 1.063 1 85 295 GLY A O 1
ATOM 2378 N N . LYS A 1 296 ? 16.906 -17.625 2.635 1 89.38 296 LYS A N 1
ATOM 2379 C CA . LYS A 1 296 ? 18.109 -18.375 2.975 1 89.38 296 LYS A CA 1
ATOM 2380 C C . LYS A 1 296 ? 18.312 -19.562 2.023 1 89.38 296 LYS A C 1
ATOM 2382 O O . LYS A 1 296 ? 19.391 -20.141 1.975 1 89.38 296 LYS A O 1
ATOM 2387 N N . VAL A 1 297 ? 17.312 -19.906 1.222 1 92.31 297 VAL A N 1
ATOM 2388 C CA . VAL A 1 297 ? 17.438 -21.125 0.435 1 92.31 297 VAL A CA 1
ATOM 2389 C C . VAL A 1 297 ? 17.25 -20.812 -1.046 1 92.31 297 VAL A C 1
ATOM 2391 O O . VAL A 1 297 ? 17.656 -21.578 -1.913 1 92.31 297 VAL A O 1
ATOM 2394 N N . MET A 1 298 ? 16.625 -19.719 -1.385 1 91.94 298 MET A N 1
ATOM 2395 C CA . MET A 1 298 ? 16.219 -19.406 -2.75 1 91.94 298 MET A CA 1
ATOM 2396 C C . MET A 1 298 ? 17.406 -19.438 -3.699 1 91.94 298 MET A C 1
ATOM 2398 O O . MET A 1 298 ? 17.328 -20.031 -4.777 1 91.94 298 MET A O 1
ATOM 2402 N N . TYR A 1 299 ? 18.453 -18.875 -3.289 1 90.69 299 TYR A N 1
ATOM 2403 C CA . TYR A 1 299 ? 19.641 -18.812 -4.137 1 90.69 299 TYR A CA 1
ATOM 2404 C C . TYR A 1 299 ? 20.234 -20.203 -4.355 1 90.69 299 TYR A C 1
ATOM 2406 O O . TYR A 1 299 ? 20.656 -20.531 -5.465 1 90.69 299 TYR A O 1
ATOM 2414 N N . GLN A 1 300 ? 20.188 -20.953 -3.314 1 90.94 300 GLN A N 1
ATOM 2415 C CA . GLN A 1 300 ? 20.734 -22.297 -3.402 1 90.94 300 GLN A CA 1
ATOM 2416 C C . GLN A 1 300 ? 19.844 -23.203 -4.238 1 90.94 300 GLN A C 1
ATOM 2418 O O . GLN A 1 300 ? 20.328 -24 -5.051 1 90.94 300 GLN A O 1
ATOM 2423 N N . PHE A 1 301 ? 18.578 -23.078 -4.094 1 91.81 301 PHE A N 1
ATOM 2424 C CA . PHE A 1 301 ? 17.641 -23.859 -4.875 1 91.81 301 PHE A CA 1
ATOM 2425 C C . PHE A 1 301 ? 17.766 -23.547 -6.363 1 91.81 301 PHE A C 1
ATOM 2427 O O . PHE A 1 301 ? 17.859 -24.469 -7.188 1 91.81 301 PHE A O 1
ATOM 2434 N N . THR A 1 302 ? 17.828 -22.281 -6.672 1 91.5 302 THR A N 1
ATOM 2435 C CA . THR A 1 302 ? 17.891 -21.891 -8.078 1 91.5 302 THR A CA 1
ATOM 2436 C C . THR A 1 302 ? 19.297 -22.125 -8.641 1 91.5 302 THR A C 1
ATOM 2438 O O . THR A 1 302 ? 19.438 -22.547 -9.789 1 91.5 302 THR A O 1
ATOM 2441 N N . GLY A 1 303 ? 20.281 -21.984 -7.84 1 90.44 303 GLY A N 1
ATOM 2442 C CA . GLY A 1 303 ? 21.672 -22.141 -8.266 1 90.44 303 GLY A CA 1
ATOM 2443 C C . GLY A 1 303 ? 22.016 -23.562 -8.633 1 90.44 303 GLY A C 1
ATOM 2444 O O . GLY A 1 303 ? 22.922 -23.797 -9.445 1 90.44 303 GLY A O 1
ATOM 2445 N N . GLN A 1 304 ? 21.359 -24.469 -8.102 1 88.56 304 GLN A N 1
ATOM 2446 C CA . GLN A 1 304 ? 21.625 -25.875 -8.383 1 88.56 304 GLN A CA 1
ATOM 2447 C C . GLN A 1 304 ? 21.359 -26.203 -9.852 1 88.56 304 GLN A C 1
ATOM 2449 O O . GLN A 1 304 ? 21.922 -27.156 -10.398 1 88.56 304 GLN A O 1
ATOM 2454 N N . TYR A 1 305 ? 20.594 -25.359 -10.523 1 88.31 305 TYR A N 1
ATOM 2455 C CA . TYR A 1 305 ? 20.203 -25.641 -11.906 1 88.31 305 TYR A CA 1
ATOM 2456 C C . TYR A 1 305 ? 20.766 -24.578 -12.844 1 88.31 305 TYR A C 1
ATOM 2458 O O . TYR A 1 305 ? 20.219 -24.328 -13.922 1 88.31 305 TYR A O 1
ATOM 2466 N N . SER A 1 306 ? 21.781 -23.984 -12.375 1 85.88 306 SER A N 1
ATOM 2467 C CA . SER A 1 306 ? 22.5 -23.031 -13.227 1 85.88 306 SER A CA 1
ATOM 2468 C C . SER A 1 306 ? 23.172 -23.734 -14.398 1 85.88 306 SER A C 1
ATOM 2470 O O . SER A 1 306 ? 23.609 -24.875 -14.273 1 85.88 306 SER A O 1
ATOM 2472 N N . PRO A 1 307 ? 23.203 -23.062 -15.523 1 79.44 307 PRO A N 1
ATOM 2473 C CA . PRO A 1 307 ? 23.844 -23.672 -16.688 1 79.44 307 PRO A CA 1
ATOM 2474 C C . PRO A 1 307 ? 25.312 -24.016 -16.438 1 79.44 307 PRO A C 1
ATOM 2476 O O . PRO A 1 307 ? 25.844 -24.938 -17.078 1 79.44 307 PRO A O 1
ATOM 2479 N N . ASN A 1 308 ? 25.953 -23.281 -15.656 1 75.38 308 ASN A N 1
ATOM 2480 C CA . ASN A 1 308 ? 27.375 -23.531 -15.383 1 75.38 308 ASN A CA 1
ATOM 2481 C C . ASN A 1 308 ? 27.578 -24.859 -14.656 1 75.38 308 ASN A C 1
ATOM 2483 O O . ASN A 1 308 ? 28.641 -25.453 -14.742 1 75.38 308 ASN A O 1
ATOM 2487 N N . LYS A 1 309 ? 26.609 -25.266 -13.992 1 68.75 309 LYS A N 1
ATOM 2488 C CA . LYS A 1 309 ? 26.75 -26.484 -13.195 1 68.75 309 LYS A CA 1
ATOM 2489 C C . LYS A 1 309 ? 26.25 -27.703 -13.961 1 68.75 309 LYS A C 1
ATOM 2491 O O . LYS A 1 309 ? 26.781 -28.812 -13.805 1 68.75 309 LYS A O 1
ATOM 2496 N N . HIS A 1 310 ? 25.172 -27.484 -14.672 1 62.44 310 HIS A N 1
ATOM 2497 C CA . HIS A 1 310 ? 24.578 -28.609 -15.375 1 62.44 310 HIS A CA 1
ATOM 2498 C C . HIS A 1 310 ? 24.25 -28.25 -16.812 1 62.44 310 HIS A C 1
ATOM 2500 O O . HIS A 1 310 ? 23.359 -27.438 -17.078 1 62.44 310 HIS A O 1
ATOM 2506 N N . VAL A 1 311 ? 25.234 -28.359 -17.609 1 61.84 311 VAL A N 1
ATOM 2507 C CA . VAL A 1 311 ? 24.906 -28.156 -19.016 1 61.84 311 VAL A CA 1
ATOM 2508 C C . VAL A 1 311 ? 23.969 -29.281 -19.484 1 61.84 311 VAL A C 1
ATOM 2510 O O . VAL A 1 311 ? 24.406 -30.422 -19.672 1 61.84 311 VAL A O 1
ATOM 2513 N N . ILE A 1 312 ? 22.734 -29.188 -19.156 1 60.66 312 ILE A N 1
ATOM 2514 C CA . ILE A 1 312 ? 21.859 -30.281 -19.562 1 60.66 312 ILE A CA 1
ATOM 2515 C C . ILE A 1 312 ? 21.375 -30.047 -21 1 60.66 312 ILE A C 1
ATOM 2517 O O . ILE A 1 312 ? 21.25 -30.984 -21.781 1 60.66 312 ILE A O 1
ATOM 2521 N N . LEU A 1 313 ? 21.156 -28.703 -21.328 1 69.75 313 LEU A N 1
ATOM 2522 C CA . LEU A 1 313 ? 20.516 -28.469 -22.609 1 69.75 313 LEU A CA 1
ATOM 2523 C C . LEU A 1 313 ? 21.172 -27.312 -23.359 1 69.75 313 LEU A C 1
ATOM 2525 O O . LEU A 1 313 ? 21.75 -26.422 -22.734 1 69.75 313 LEU A O 1
ATOM 2529 N N . ASP A 1 314 ? 21.25 -27.406 -24.609 1 78.44 314 ASP A N 1
ATOM 2530 C CA . ASP A 1 314 ? 21.922 -26.453 -25.469 1 78.44 314 ASP A CA 1
ATOM 2531 C C . ASP A 1 314 ? 21.219 -25.109 -25.469 1 78.44 314 ASP A C 1
ATOM 2533 O O . ASP A 1 314 ? 21.828 -24.078 -25.75 1 78.44 314 ASP A O 1
ATOM 2537 N N . HIS A 1 315 ? 20.047 -25.156 -25.062 1 86.94 315 HIS A N 1
ATOM 2538 C CA . HIS A 1 315 ? 19.281 -23.906 -25.094 1 86.94 315 HIS A CA 1
ATOM 2539 C C . HIS A 1 315 ? 18.984 -23.406 -23.688 1 86.94 315 HIS A C 1
ATOM 2541 O O . HIS A 1 315 ? 18.422 -24.141 -22.875 1 86.94 315 HIS A O 1
ATOM 2547 N N . GLU A 1 316 ? 19.328 -22.203 -23.391 1 88.44 316 GLU A N 1
ATOM 2548 C CA . GLU A 1 316 ? 19.203 -21.609 -22.062 1 88.44 316 GLU A CA 1
ATOM 2549 C C . GLU A 1 316 ? 17.75 -21.547 -21.609 1 88.44 316 GLU A C 1
ATOM 2551 O O . GLU A 1 316 ? 17.438 -21.766 -20.438 1 88.44 316 GLU A O 1
ATOM 2556 N N . TRP A 1 317 ? 16.906 -21.219 -22.594 1 90.81 317 TRP A N 1
ATOM 2557 C CA . TRP A 1 317 ? 15.5 -21.078 -22.219 1 90.81 317 TRP A CA 1
ATOM 2558 C C . TRP A 1 317 ? 14.914 -22.438 -21.828 1 90.81 317 TRP A C 1
ATOM 2560 O O . TRP A 1 317 ? 14.07 -22.516 -20.922 1 90.81 317 TRP A O 1
ATOM 2570 N N . ILE A 1 318 ? 15.359 -23.5 -22.391 1 90.88 318 ILE A N 1
ATOM 2571 C CA . ILE A 1 318 ? 14.906 -24.828 -22.016 1 90.88 318 ILE A CA 1
ATOM 2572 C C . ILE A 1 318 ? 15.453 -25.203 -20.641 1 90.88 318 ILE A C 1
ATOM 2574 O O . ILE A 1 318 ? 14.758 -25.812 -19.828 1 90.88 318 ILE A O 1
ATOM 2578 N N . HIS A 1 319 ? 16.672 -24.828 -20.422 1 91.62 319 HIS A N 1
ATOM 2579 C CA . HIS A 1 319 ? 17.281 -25.062 -19.109 1 91.62 319 HIS A CA 1
ATOM 2580 C C . HIS A 1 319 ? 16.547 -24.328 -18 1 91.62 319 HIS A C 1
ATOM 2582 O O . HIS A 1 319 ? 16.375 -24.859 -16.906 1 91.62 319 HIS A O 1
ATOM 2588 N N . MET A 1 320 ? 16.188 -23.141 -18.312 1 92.94 320 MET A N 1
ATOM 2589 C CA . MET A 1 320 ? 15.43 -22.359 -17.344 1 92.94 320 MET A CA 1
ATOM 2590 C C . MET A 1 320 ? 14.102 -23.031 -17 1 92.94 320 MET A C 1
ATOM 2592 O O . MET A 1 320 ? 13.734 -23.125 -15.836 1 92.94 320 MET A O 1
ATOM 2596 N N . LEU A 1 321 ? 13.43 -23.531 -18.031 1 93.81 321 LEU A N 1
ATOM 2597 C CA . LEU A 1 321 ? 12.172 -24.234 -17.828 1 93.81 321 LEU A CA 1
ATOM 2598 C C . LEU A 1 321 ? 12.391 -25.531 -17.047 1 93.81 321 LEU A C 1
ATOM 2600 O O . LEU A 1 321 ? 11.641 -25.828 -16.109 1 93.81 321 LEU A O 1
ATOM 2604 N N . TYR A 1 322 ? 13.414 -26.219 -17.391 1 92.5 322 TYR A N 1
ATOM 2605 C CA . TYR A 1 322 ? 13.75 -27.469 -16.719 1 92.5 322 TYR A CA 1
ATOM 2606 C C . TYR A 1 322 ? 14.023 -27.234 -15.234 1 92.5 322 TYR A C 1
ATOM 2608 O O . TYR A 1 322 ? 13.453 -27.906 -14.375 1 92.5 322 TYR A O 1
ATOM 2616 N N . GLY A 1 323 ? 14.891 -26.297 -14.969 1 92.88 323 GLY A N 1
ATOM 2617 C CA . GLY A 1 323 ? 15.195 -25.969 -13.586 1 92.88 323 GLY A CA 1
ATOM 2618 C C . GLY A 1 323 ? 13.969 -25.562 -12.789 1 92.88 323 GLY A C 1
ATOM 2619 O O . GLY A 1 323 ? 13.797 -25.969 -11.648 1 92.88 323 GLY A O 1
ATOM 2620 N N . SER A 1 324 ? 13.078 -24.75 -13.391 1 95.19 324 SER A N 1
ATOM 2621 C CA . SER A 1 324 ? 11.859 -24.281 -12.727 1 95.19 324 SER A CA 1
ATOM 2622 C C . SER A 1 324 ? 10.945 -25.453 -12.383 1 95.19 324 SER A C 1
ATOM 2624 O O . SER A 1 324 ? 10.414 -25.531 -11.273 1 95.19 324 SER A O 1
ATOM 2626 N N . PHE A 1 325 ? 10.852 -26.375 -13.281 1 94.88 325 PHE A N 1
ATOM 2627 C CA . PHE A 1 325 ? 9.977 -27.531 -13.07 1 94.88 325 PHE A CA 1
ATOM 2628 C C . PHE A 1 325 ? 10.555 -28.469 -12.016 1 94.88 325 PHE A C 1
ATOM 2630 O O . PHE A 1 325 ? 9.82 -29.016 -11.195 1 94.88 325 PHE A O 1
ATOM 2637 N N . MET A 1 326 ? 11.836 -28.609 -11.984 1 94.5 326 MET A N 1
ATOM 2638 C CA . MET A 1 326 ? 12.469 -29.469 -10.992 1 94.5 326 MET A CA 1
ATOM 2639 C C . MET A 1 326 ? 12.297 -28.891 -9.586 1 94.5 326 MET A C 1
ATOM 2641 O O . MET A 1 326 ? 11.945 -29.625 -8.648 1 94.5 326 MET A O 1
ATOM 2645 N N . ILE A 1 327 ? 12.516 -27.641 -9.492 1 95.62 327 ILE A N 1
ATOM 2646 C CA . ILE A 1 327 ? 12.336 -27 -8.195 1 95.62 327 ILE A CA 1
ATOM 2647 C C . ILE A 1 327 ? 10.875 -27.125 -7.766 1 95.62 327 ILE A C 1
ATOM 2649 O O . ILE A 1 327 ? 10.586 -27.344 -6.586 1 95.62 327 ILE A O 1
ATOM 2653 N N . TYR A 1 328 ? 10.008 -26.953 -8.742 1 96 328 TYR A N 1
ATOM 2654 C CA . TYR A 1 328 ? 8.586 -27.109 -8.453 1 96 328 TYR A CA 1
ATOM 2655 C C . TYR A 1 328 ? 8.289 -28.484 -7.863 1 96 328 TYR A C 1
ATOM 2657 O O . TYR A 1 328 ? 7.605 -28.594 -6.844 1 96 328 TYR A O 1
ATOM 2665 N N . PHE A 1 329 ? 8.844 -29.453 -8.438 1 95.38 329 PHE A N 1
ATOM 2666 C CA . PHE A 1 329 ? 8.602 -30.812 -7.992 1 95.38 329 PHE A CA 1
ATOM 2667 C C . PHE A 1 329 ? 9.227 -31.062 -6.625 1 95.38 329 PHE A C 1
ATOM 2669 O O . PHE A 1 329 ? 8.625 -31.703 -5.766 1 95.38 329 PHE A O 1
ATOM 2676 N N . GLU A 1 330 ? 10.398 -30.594 -6.445 1 95.38 330 GLU A N 1
ATOM 2677 C CA . GLU A 1 330 ? 11.062 -30.734 -5.156 1 95.38 330 GLU A CA 1
ATOM 2678 C C . GLU A 1 330 ? 10.266 -30.062 -4.047 1 95.38 330 GLU A C 1
ATOM 2680 O O . GLU A 1 330 ? 10.047 -30.641 -2.982 1 95.38 330 GLU A O 1
ATOM 2685 N N . CYS A 1 331 ? 9.797 -28.875 -4.324 1 96.38 331 CYS A N 1
ATOM 2686 C CA . CYS A 1 331 ? 9.008 -28.125 -3.342 1 96.38 331 CYS A CA 1
ATOM 2687 C C . CYS A 1 331 ? 7.66 -28.812 -3.104 1 96.38 331 CYS A C 1
ATOM 2689 O O . CYS A 1 331 ? 7.129 -28.766 -1.993 1 96.38 331 CYS A O 1
ATOM 2691 N N . LEU A 1 332 ? 7.129 -29.375 -4.16 1 95.81 332 LEU A N 1
ATOM 2692 C CA . LEU A 1 332 ? 5.871 -30.109 -4.027 1 95.81 332 LEU A CA 1
ATOM 2693 C C . LEU A 1 332 ? 6.016 -31.266 -3.051 1 95.81 332 LEU A C 1
ATOM 2695 O O . LEU A 1 332 ? 5.172 -31.453 -2.172 1 95.81 332 LEU A O 1
ATOM 2699 N N . VAL A 1 333 ? 7.094 -31.984 -3.137 1 95.44 333 VAL A N 1
ATOM 2700 C CA . VAL A 1 333 ? 7.34 -33.125 -2.264 1 95.44 333 VAL A CA 1
ATOM 2701 C C . VAL A 1 333 ? 7.496 -32.656 -0.821 1 95.44 333 VAL A C 1
ATOM 2703 O O . VAL A 1 333 ? 6.891 -33.219 0.093 1 95.44 333 VAL A O 1
ATOM 2706 N N . VAL A 1 334 ? 8.219 -31.594 -0.653 1 95.19 334 VAL A N 1
ATOM 2707 C CA . VAL A 1 334 ? 8.43 -31.047 0.68 1 95.19 334 VAL A CA 1
ATOM 2708 C C . VAL A 1 334 ? 7.105 -30.578 1.266 1 95.19 334 VAL A C 1
ATOM 2710 O O . VAL A 1 334 ? 6.809 -30.828 2.438 1 95.19 334 VAL A O 1
ATOM 2713 N N . GLU A 1 335 ? 6.316 -29.922 0.454 1 95.88 335 GLU A N 1
ATOM 2714 C CA . GLU A 1 335 ? 5.035 -29.391 0.911 1 95.88 335 GLU A CA 1
ATOM 2715 C C . GLU A 1 335 ? 4.07 -30.516 1.278 1 95.88 335 GLU A C 1
ATOM 2717 O O . GLU A 1 335 ? 3.314 -30.391 2.246 1 95.88 335 GLU A O 1
ATOM 2722 N N . ILE A 1 336 ? 4.105 -31.578 0.515 1 93.75 336 ILE A N 1
ATOM 2723 C CA . ILE A 1 336 ? 3.27 -32.719 0.842 1 93.75 336 ILE A CA 1
ATOM 2724 C C . ILE A 1 336 ? 3.67 -33.281 2.207 1 93.75 336 ILE A C 1
ATOM 2726 O O . ILE A 1 336 ? 2.812 -33.531 3.057 1 93.75 336 ILE A O 1
ATOM 2730 N N . GLY A 1 337 ? 4.918 -33.406 2.461 1 94.44 337 GLY A N 1
ATOM 2731 C CA . GLY A 1 337 ? 5.402 -33.875 3.754 1 94.44 337 GLY A CA 1
ATOM 2732 C C . GLY A 1 337 ? 5.016 -32.938 4.895 1 94.44 337 GLY A C 1
ATOM 2733 O O . GLY A 1 337 ? 4.488 -33.406 5.914 1 94.44 337 GLY A O 1
ATOM 2734 N N . ARG A 1 338 ? 5.246 -31.688 4.703 1 93.94 338 ARG A N 1
ATOM 2735 C CA . ARG A 1 338 ? 4.918 -30.703 5.723 1 93.94 338 ARG A CA 1
ATOM 2736 C C . ARG A 1 338 ? 3.426 -30.703 6.031 1 93.94 338 ARG A C 1
ATOM 2738 O O . ARG A 1 338 ? 3.025 -30.641 7.195 1 93.94 338 ARG A O 1
ATOM 2745 N N . SER A 1 339 ? 2.672 -30.719 4.996 1 93.19 339 SER A N 1
ATOM 2746 C CA . SER A 1 339 ? 1.22 -30.719 5.145 1 93.19 339 SER A CA 1
ATOM 2747 C C . SER A 1 339 ? 0.744 -31.953 5.922 1 93.19 339 SER A C 1
ATOM 2749 O O . SER A 1 339 ? -0.135 -31.844 6.777 1 93.19 339 SER A O 1
ATOM 2751 N N . MET A 1 340 ? 1.309 -33.062 5.672 1 92.56 340 MET A N 1
ATOM 2752 C CA . MET A 1 340 ? 0.959 -34.281 6.391 1 92.56 340 MET A CA 1
ATOM 2753 C C . MET A 1 340 ? 1.296 -34.156 7.871 1 92.56 340 MET A C 1
ATOM 2755 O O . MET A 1 340 ? 0.483 -34.5 8.727 1 92.56 340 MET A O 1
ATOM 2759 N N . LEU A 1 341 ? 2.402 -33.625 8.156 1 93.44 341 LEU A N 1
ATOM 2760 C CA . LEU A 1 341 ? 2.838 -33.438 9.539 1 93.44 341 LEU A CA 1
ATOM 2761 C C . LEU A 1 341 ? 1.942 -32.438 10.266 1 93.44 341 LEU A C 1
ATOM 2763 O O . LEU A 1 341 ? 1.486 -32.719 11.383 1 93.44 341 LEU A O 1
ATOM 2767 N N . THR A 1 342 ? 1.701 -31.375 9.641 1 93.12 342 THR A N 1
ATOM 2768 C CA . THR A 1 342 ? 0.884 -30.328 10.258 1 93.12 342 THR A CA 1
ATOM 2769 C C . THR A 1 342 ? -0.544 -30.828 10.477 1 93.12 342 THR A C 1
ATOM 2771 O O . THR A 1 342 ? -1.157 -30.531 11.5 1 93.12 342 THR A O 1
ATOM 2774 N N . ASN A 1 343 ? -1.058 -31.531 9.492 1 90.31 343 ASN A N 1
ATOM 2775 C CA . ASN A 1 343 ? -2.398 -32.094 9.641 1 90.31 343 ASN A CA 1
ATOM 2776 C C . ASN A 1 343 ? -2.465 -33.094 10.789 1 90.31 343 ASN A C 1
ATOM 2778 O O . ASN A 1 343 ? -3.414 -33.094 11.57 1 90.31 343 ASN A O 1
ATOM 2782 N N . PHE A 1 344 ? -1.506 -33.812 10.922 1 92.38 344 PHE A N 1
ATOM 2783 C CA . PHE A 1 344 ? -1.459 -34.844 11.945 1 92.38 344 PHE A CA 1
ATOM 2784 C C . PHE A 1 344 ? -1.281 -34.219 13.328 1 92.38 344 PHE A C 1
ATOM 2786 O O . PHE A 1 344 ? -1.997 -34.594 14.266 1 92.38 344 PHE A O 1
ATOM 2793 N N . PHE A 1 345 ? -0.471 -33.219 13.508 1 93.06 345 PHE A N 1
ATOM 2794 C CA . PHE A 1 345 ? -0.085 -32.719 14.82 1 93.06 345 PHE A CA 1
ATOM 2795 C C . PHE A 1 345 ? -0.977 -31.547 15.234 1 93.06 345 PHE A C 1
ATOM 2797 O O . PHE A 1 345 ? -1.118 -31.266 16.422 1 93.06 345 PHE A O 1
ATOM 2804 N N . ILE A 1 346 ? -1.594 -30.891 14.242 1 94.06 346 ILE A N 1
ATOM 2805 C CA . ILE A 1 346 ? -2.234 -29.641 14.625 1 94.06 346 ILE A CA 1
ATOM 2806 C C . ILE A 1 346 ? -3.662 -29.609 14.086 1 94.06 346 ILE A C 1
ATOM 2808 O O . ILE A 1 346 ? -4.621 -29.766 14.836 1 94.06 346 ILE A O 1
ATOM 2812 N N . ILE A 1 347 ? -3.846 -29.641 12.766 1 90.81 347 ILE A N 1
ATOM 2813 C CA . ILE A 1 347 ? -5.09 -29.25 12.109 1 90.81 347 ILE A CA 1
ATOM 2814 C C . ILE A 1 347 ? -6.176 -30.281 12.422 1 90.81 347 ILE A C 1
ATOM 2816 O O . ILE A 1 347 ? -7.34 -29.922 12.602 1 90.81 347 ILE A O 1
ATOM 2820 N N . ASN A 1 348 ? -5.824 -31.547 12.555 1 90.88 348 ASN A N 1
ATOM 2821 C CA . ASN A 1 348 ? -6.82 -32.594 12.766 1 90.88 348 ASN A CA 1
ATOM 2822 C C . ASN A 1 348 ? -7.027 -32.875 14.25 1 90.88 348 ASN A C 1
ATOM 2824 O O . ASN A 1 348 ? -7.77 -33.781 14.609 1 90.88 348 ASN A O 1
ATOM 2828 N N . THR A 1 349 ? -6.523 -32.031 15.078 1 94.5 349 THR A N 1
ATOM 2829 C CA . THR A 1 349 ? -6.68 -32.25 16.516 1 94.5 349 THR A CA 1
ATOM 2830 C C . THR A 1 349 ? -7.945 -31.562 17.016 1 94.5 349 THR A C 1
ATOM 2832 O O . THR A 1 349 ? -8.391 -30.562 16.453 1 94.5 349 THR A O 1
ATOM 2835 N N . LYS A 1 350 ? -8.453 -32.031 18.125 1 94.38 350 LYS A N 1
ATOM 2836 C CA . LYS A 1 350 ? -9.672 -31.516 18.719 1 94.38 350 LYS A CA 1
ATOM 2837 C C . LYS A 1 350 ? -9.43 -30.125 19.312 1 94.38 350 LYS A C 1
ATOM 2839 O O . LYS A 1 350 ? -10.297 -29.25 19.234 1 94.38 350 LYS A O 1
ATOM 2844 N N . TRP A 1 351 ? -8.328 -29.984 19.828 1 94.88 351 TRP A N 1
ATOM 2845 C CA . TRP A 1 351 ? -8.023 -28.703 20.438 1 94.88 351 TRP A CA 1
ATOM 2846 C C . TRP A 1 351 ? -7.988 -27.594 19.375 1 94.88 351 TRP A C 1
ATOM 2848 O O . TRP A 1 351 ? -8.461 -26.484 19.625 1 94.88 351 TRP A O 1
ATOM 2858 N N . TYR A 1 352 ? -7.445 -27.875 18.234 1 94.94 352 TYR A N 1
ATOM 2859 C CA . TYR A 1 352 ? -7.387 -26.906 17.156 1 94.94 352 TYR A CA 1
ATOM 2860 C C . TYR A 1 352 ? -8.789 -26.531 16.672 1 94.94 352 TYR A C 1
ATOM 2862 O O . TYR A 1 352 ? -9.094 -25.359 16.484 1 94.94 352 TYR A O 1
ATOM 2870 N N . ALA A 1 353 ? -9.586 -27.484 16.562 1 94.06 353 ALA A N 1
ATOM 2871 C CA . ALA A 1 353 ? -10.961 -27.25 16.125 1 94.06 353 ALA A CA 1
ATOM 2872 C C . ALA A 1 353 ? -11.719 -26.391 17.141 1 94.06 353 ALA A C 1
ATOM 2874 O O . ALA A 1 353 ? -12.43 -25.453 16.766 1 94.06 353 ALA A O 1
ATOM 2875 N N . SER A 1 354 ? -11.57 -26.703 18.375 1 95.75 354 SER A N 1
ATOM 2876 C CA . SER A 1 354 ? -12.211 -25.938 19.438 1 95.75 354 SER A CA 1
ATOM 2877 C C . SER A 1 354 ? -11.688 -24.5 19.484 1 95.75 354 SER A C 1
ATOM 2879 O O . SER A 1 354 ? -12.461 -23.562 19.703 1 95.75 354 SER A O 1
ATOM 2881 N N . PHE A 1 355 ? -10.445 -24.422 19.281 1 95.62 355 PHE A N 1
ATOM 2882 C CA . PHE A 1 355 ? -9.82 -23.109 19.266 1 95.62 355 PHE A CA 1
ATOM 2883 C C . PHE A 1 355 ? -10.367 -22.266 18.109 1 95.62 355 PHE A C 1
ATOM 2885 O O . PHE A 1 355 ? -10.727 -21.109 18.297 1 95.62 355 PHE A O 1
ATOM 2892 N N . CYS A 1 356 ? -10.484 -22.828 16.906 1 93.75 356 CYS A N 1
ATOM 2893 C CA . CYS A 1 356 ? -11.008 -22.141 15.734 1 93.75 356 CYS A CA 1
ATOM 2894 C C . CYS A 1 356 ? -12.453 -21.719 15.961 1 93.75 356 CYS A C 1
ATOM 2896 O O . CYS A 1 356 ? -12.828 -20.594 15.625 1 93.75 356 CYS A O 1
ATOM 2898 N N . GLU A 1 357 ? -13.203 -22.547 16.594 1 93.31 357 GLU A N 1
ATOM 2899 C CA . GLU A 1 357 ? -14.602 -22.234 16.891 1 93.31 357 GLU A CA 1
ATOM 2900 C C . GLU A 1 357 ? -14.703 -21.094 17.891 1 93.31 357 GLU A C 1
ATOM 2902 O O . GLU A 1 357 ? -15.531 -20.203 17.734 1 93.31 357 GLU A O 1
ATOM 2907 N N . ALA A 1 358 ? -13.867 -21.156 18.828 1 93.25 358 ALA A N 1
ATOM 2908 C CA . ALA A 1 358 ? -13.852 -20.109 19.844 1 93.25 358 ALA A CA 1
ATOM 2909 C C . ALA A 1 358 ? -13.508 -18.75 19.234 1 93.25 358 ALA A C 1
ATOM 2911 O O . ALA A 1 358 ? -14.141 -17.734 19.547 1 93.25 358 ALA A O 1
ATOM 2912 N N . VAL A 1 359 ? -12.586 -18.75 18.328 1 91.5 359 VAL A N 1
ATOM 2913 C CA . VAL A 1 359 ? -12.133 -17.516 17.672 1 91.5 359 VAL A CA 1
ATOM 2914 C C . VAL A 1 359 ? -13.242 -16.969 16.781 1 91.5 359 VAL A C 1
ATOM 2916 O O . VAL A 1 359 ? -13.555 -15.773 16.828 1 91.5 359 VAL A O 1
ATOM 2919 N N . ASP A 1 360 ? -13.82 -17.781 16.016 1 89 360 ASP A N 1
ATOM 2920 C CA . ASP A 1 360 ? -14.867 -17.344 15.102 1 89 360 ASP A CA 1
ATOM 2921 C C . ASP A 1 360 ? -16.094 -16.844 15.867 1 89 360 ASP A C 1
ATOM 2923 O O . ASP A 1 360 ? -16.719 -15.859 15.469 1 89 360 ASP A O 1
ATOM 2927 N N . ASN A 1 361 ? -16.406 -17.422 16.984 1 85.81 361 ASN A N 1
ATOM 2928 C CA . ASN A 1 361 ? -17.516 -16.953 17.828 1 85.81 361 ASN A CA 1
ATOM 2929 C C . ASN A 1 361 ? -17.203 -15.609 18.469 1 85.81 361 ASN A C 1
ATOM 2931 O O . ASN A 1 361 ? -18.078 -14.773 18.641 1 85.81 361 ASN A O 1
ATOM 2935 N N . TYR A 1 362 ? -16 -15.508 18.766 1 85.5 362 TYR A N 1
ATOM 2936 C CA . TYR A 1 362 ? -15.555 -14.281 19.438 1 85.5 362 TYR A CA 1
ATOM 2937 C C . TYR A 1 362 ? -15.711 -13.078 18.516 1 85.5 362 TYR A C 1
ATOM 2939 O O . TYR A 1 362 ? -16.047 -11.984 18.969 1 85.5 362 TYR A O 1
ATOM 2947 N N . PHE A 1 363 ? -15.664 -13.234 17.203 1 81.25 363 PHE A N 1
ATOM 2948 C CA . PHE A 1 363 ? -15.695 -12.125 16.25 1 81.25 363 PHE A CA 1
ATOM 2949 C C . PHE A 1 363 ? -17 -12.125 15.461 1 81.25 363 PHE A C 1
ATOM 2951 O O . PHE A 1 363 ? -17.156 -11.328 14.531 1 81.25 363 PHE A O 1
ATOM 2958 N N . SER A 1 364 ? -17.922 -12.953 15.688 1 75.12 364 SER A N 1
ATOM 2959 C CA . SER A 1 364 ? -19.172 -13.055 14.969 1 75.12 364 SER A CA 1
ATOM 2960 C C . SER A 1 364 ? -20.016 -11.789 15.117 1 75.12 364 SER A C 1
ATOM 2962 O O . SER A 1 364 ? -19.859 -11.055 16.094 1 75.12 364 SER A O 1
ATOM 2964 N N . PRO A 1 365 ? -20.781 -11.422 14.008 1 65.88 365 PRO A N 1
ATOM 2965 C CA . PRO A 1 365 ? -21.641 -10.234 14.031 1 65.88 365 PRO A CA 1
ATOM 2966 C C . PRO A 1 365 ? -22.516 -10.156 15.273 1 65.88 365 PRO A C 1
ATOM 2968 O O . PRO A 1 365 ? -22.891 -11.195 15.828 1 65.88 365 PRO A O 1
ATOM 2971 N N . ILE A 1 366 ? -22.828 -8.938 15.844 1 55.25 366 ILE A N 1
ATOM 2972 C CA . ILE A 1 366 ? -23.688 -8.617 16.969 1 55.25 366 ILE A CA 1
ATOM 2973 C C . ILE A 1 366 ? -25.109 -9.141 16.703 1 55.25 366 ILE A C 1
ATOM 2975 O O . ILE A 1 366 ? -25.75 -9.688 17.594 1 55.25 366 ILE A O 1
ATOM 2979 N N . GLU A 1 367 ? -25.922 -8.531 15.664 1 49.53 367 GLU A N 1
ATOM 2980 C CA . GLU A 1 367 ? -27.359 -8.766 15.57 1 49.53 367 GLU A CA 1
ATOM 2981 C C . GLU A 1 367 ? -27.672 -10.25 15.438 1 49.53 367 GLU A C 1
ATOM 2983 O O . GLU A 1 367 ? -28.781 -10.688 15.742 1 49.53 367 GLU A O 1
ATOM 2988 N N . ASP A 1 368 ? -26.969 -11.094 14.766 1 42.94 368 ASP A N 1
ATOM 2989 C CA . ASP A 1 368 ? -27.75 -12.289 14.484 1 42.94 368 ASP A CA 1
ATOM 2990 C C . ASP A 1 368 ? -28.125 -13.016 15.781 1 42.94 368 ASP A C 1
ATOM 2992 O O . ASP A 1 368 ? -28.672 -14.109 15.742 1 42.94 368 ASP A O 1
ATOM 2996 N N . LYS A 1 369 ? -27.797 -12.758 16.875 1 36.25 369 LYS A N 1
ATOM 2997 C CA . LYS A 1 369 ? -28.5 -13.484 17.938 1 36.25 369 LYS A CA 1
ATOM 2998 C C . LYS A 1 369 ? -29.953 -13.062 18.031 1 36.25 369 LYS A C 1
ATOM 3000 O O . LYS A 1 369 ? -30.797 -13.82 18.516 1 36.25 369 LYS A O 1
ATOM 3005 N N . LEU A 1 370 ? -30.328 -11.711 17.938 1 34.69 370 LEU A N 1
ATOM 3006 C CA . LEU A 1 370 ? -31.75 -11.414 18.094 1 34.69 370 LEU A CA 1
ATOM 3007 C C . LEU A 1 370 ? -32.531 -11.805 16.844 1 34.69 370 LEU A C 1
ATOM 3009 O O . LEU A 1 370 ? -33.594 -12.398 16.922 1 34.69 370 LEU A O 1
ATOM 3013 N N . SER A 1 371 ? -32.344 -11.109 15.445 1 39.38 371 SER A N 1
ATOM 3014 C CA . SER A 1 371 ? -33.312 -11.164 14.359 1 39.38 371 SER A CA 1
ATOM 3015 C C . SER A 1 371 ? -33.062 -12.375 13.461 1 39.38 371 SER A C 1
ATOM 3017 O O . SER A 1 371 ? -33.969 -12.82 12.742 1 39.38 371 SER A O 1
ATOM 3019 N N . VAL A 1 372 ? -32.031 -12.914 13.195 1 37.09 372 VAL A N 1
ATOM 3020 C CA . VAL A 1 372 ? -31.953 -14.023 12.25 1 37.09 372 VAL A CA 1
ATOM 3021 C C . VAL A 1 372 ? -32.594 -15.266 12.852 1 37.09 372 VAL A C 1
ATOM 3023 O O . VAL A 1 372 ? -33.031 -16.172 12.125 1 37.09 372 VAL A O 1
ATOM 3026 N N . ALA A 1 373 ? -32.719 -15.43 14.07 1 35.22 373 ALA A N 1
ATOM 3027 C CA . ALA A 1 373 ? -33.625 -16.453 14.617 1 35.22 373 ALA A CA 1
ATOM 3028 C C . ALA A 1 373 ? -35.062 -16.188 14.219 1 35.22 373 ALA A C 1
ATOM 3030 O O . ALA A 1 373 ? -35.812 -17.125 13.906 1 35.22 373 ALA A O 1
ATOM 3031 N N . GLU A 1 374 ? -35.531 -14.906 14.188 1 36.81 374 GLU A N 1
ATOM 3032 C CA . GLU A 1 374 ? -36.906 -14.617 13.805 1 36.81 374 GLU A CA 1
ATOM 3033 C C . GLU A 1 374 ? -37.094 -14.641 12.289 1 36.81 374 GLU A C 1
ATOM 3035 O O . GLU A 1 374 ? -38.062 -15.203 11.781 1 36.81 374 GLU A O 1
ATOM 3040 N N . GLN A 1 375 ? -36.188 -14.031 11.461 1 37.5 375 GLN A N 1
ATOM 3041 C CA . GLN A 1 375 ? -36.5 -13.945 10.039 1 37.5 375 GLN A CA 1
ATOM 3042 C C . GLN A 1 375 ? -36.031 -15.203 9.305 1 37.5 375 GLN A C 1
ATOM 3044 O O . GLN A 1 375 ? -36.625 -15.57 8.281 1 37.5 375 GLN A O 1
ATOM 3049 N N . THR A 1 376 ? -35.062 -15.891 9.656 1 35.78 376 THR A N 1
ATOM 3050 C CA . THR A 1 376 ? -34.812 -17.188 9.047 1 35.78 376 THR A CA 1
ATOM 3051 C C . THR A 1 376 ? -35.906 -18.188 9.383 1 35.78 376 THR A C 1
ATOM 3053 O O . THR A 1 376 ? -36.219 -19.047 8.562 1 35.78 376 THR A O 1
ATOM 3056 N N . GLU A 1 377 ? -36.562 -18.031 10.453 1 36.28 377 GLU A N 1
ATOM 3057 C CA . GLU A 1 377 ? -37.781 -18.781 10.758 1 36.28 377 GLU A CA 1
ATOM 3058 C C . GLU A 1 377 ? -38.938 -18.344 9.875 1 36.28 377 GLU A C 1
ATOM 3060 O O . GLU A 1 377 ? -39.719 -19.172 9.383 1 36.28 377 GLU A O 1
ATOM 3065 N N . GLU A 1 378 ? -39.031 -17.031 9.602 1 39.19 378 GLU A N 1
ATOM 3066 C CA . GLU A 1 378 ? -40.125 -16.578 8.75 1 39.19 378 GLU A CA 1
ATOM 3067 C C . GLU A 1 378 ? -39.844 -16.859 7.281 1 39.19 378 GLU A C 1
ATOM 3069 O O . GLU A 1 378 ? -40.75 -17.281 6.539 1 39.19 378 GLU A O 1
ATOM 3074 N N . LYS A 1 379 ? -38.656 -16.625 6.801 1 38.97 379 LYS A N 1
ATOM 3075 C CA . LYS A 1 379 ? -38.375 -16.922 5.391 1 38.97 379 LYS A CA 1
ATOM 3076 C C . LYS A 1 379 ? -38.156 -18.406 5.168 1 38.97 379 LYS A C 1
ATOM 3078 O O . LYS A 1 379 ? -38.438 -18.922 4.078 1 38.97 379 LYS A O 1
ATOM 3083 N N . ILE A 1 380 ? -37.688 -19.125 6.066 1 36.41 380 ILE A N 1
ATOM 3084 C CA . ILE A 1 380 ? -37.719 -20.578 5.988 1 36.41 380 ILE A CA 1
ATOM 3085 C C . ILE A 1 380 ? -39.188 -21.031 5.945 1 36.41 380 ILE A C 1
ATOM 3087 O O . ILE A 1 380 ? -39.531 -21.906 5.156 1 36.41 380 ILE A O 1
ATOM 3091 N N . ASP A 1 381 ? -40.031 -20.312 6.602 1 40.88 381 ASP A N 1
ATOM 3092 C CA . ASP A 1 381 ? -41.438 -20.578 6.566 1 40.88 381 ASP A CA 1
ATOM 3093 C C . ASP A 1 381 ? -42.062 -20.062 5.273 1 40.88 381 ASP A C 1
ATOM 3095 O O . ASP A 1 381 ? -42.938 -20.734 4.68 1 40.88 381 ASP A O 1
ATOM 3099 N N . GLU A 1 382 ? -41.625 -18.891 4.84 1 41.66 382 GLU A N 1
ATOM 3100 C CA . GLU A 1 382 ? -42.219 -18.406 3.58 1 41.66 382 GLU A CA 1
ATOM 3101 C C . GLU A 1 382 ? -41.625 -19.172 2.391 1 41.66 382 GLU A C 1
ATOM 3103 O O . GLU A 1 382 ? -42.344 -19.5 1.448 1 41.66 382 GLU A O 1
ATOM 3108 N N . ASN A 1 383 ? -40.375 -19.406 2.418 1 34.72 383 ASN A N 1
ATOM 3109 C CA . ASN A 1 383 ? -39.844 -20.219 1.326 1 34.72 383 ASN A CA 1
ATOM 3110 C C . ASN A 1 383 ? -40.312 -21.672 1.421 1 34.72 383 ASN A C 1
ATOM 3112 O O . ASN A 1 383 ? -40.375 -22.375 0.411 1 34.72 383 ASN A O 1
ATOM 3116 N N . LYS A 1 384 ? -40.594 -22.156 2.527 1 38.44 384 LYS A N 1
ATOM 3117 C CA . LYS A 1 384 ? -41.344 -23.406 2.643 1 38.44 384 LYS A CA 1
ATOM 3118 C C . LYS A 1 384 ? -42.75 -23.266 2.1 1 38.44 384 LYS A C 1
ATOM 3120 O O . LYS A 1 384 ? -43.25 -24.156 1.417 1 38.44 384 LYS A O 1
ATOM 3125 N N . ASN A 1 385 ? -43.344 -22.094 2.318 1 37.88 385 ASN A N 1
ATOM 3126 C CA . ASN A 1 385 ? -44.656 -21.891 1.732 1 37.88 385 ASN A CA 1
ATOM 3127 C C . ASN A 1 385 ? -44.594 -21.516 0.255 1 37.88 385 ASN A C 1
ATOM 3129 O O . ASN A 1 385 ? -45.438 -21.891 -0.537 1 37.88 385 ASN A O 1
ATOM 3133 N N . ALA A 1 386 ? -43.625 -20.781 -0.151 1 37.31 386 ALA A N 1
ATOM 3134 C CA . ALA A 1 386 ? -43.531 -20.484 -1.58 1 37.31 386 ALA A CA 1
ATOM 3135 C C . ALA A 1 386 ? -42.969 -21.672 -2.357 1 37.31 386 ALA A C 1
ATOM 3137 O O . ALA A 1 386 ? -43.281 -21.844 -3.537 1 37.31 386 ALA A O 1
ATOM 3138 N N . GLN A 1 387 ? -42.094 -22.469 -1.903 1 31.39 387 GLN A N 1
ATOM 3139 C CA . GLN A 1 387 ? -41.781 -23.734 -2.568 1 31.39 387 GLN A CA 1
ATOM 3140 C C . GLN A 1 387 ? -43.031 -24.609 -2.662 1 31.39 387 GLN A C 1
ATOM 3142 O O . GLN A 1 387 ? -43.156 -25.406 -3.6 1 31.39 387 GLN A O 1
ATOM 3147 N N . ASP A 1 388 ? -43.969 -24.516 -1.838 1 33.88 388 ASP A N 1
ATOM 3148 C CA . ASP A 1 388 ? -45.188 -25.281 -2.037 1 33.88 388 ASP A CA 1
ATOM 3149 C C . ASP A 1 388 ? -46 -24.688 -3.174 1 33.88 388 ASP A C 1
ATOM 3151 O O . ASP A 1 388 ? -46.656 -25.438 -3.932 1 33.88 388 ASP A O 1
ATOM 3155 N N . ASN A 1 389 ? -46.062 -23.438 -3.439 1 33.5 389 ASN A N 1
ATOM 3156 C CA . ASN A 1 389 ? -46.938 -23.016 -4.543 1 33.5 389 ASN A CA 1
ATOM 3157 C C . ASN A 1 389 ? -46.188 -23.078 -5.879 1 33.5 389 ASN A C 1
ATOM 3159 O O . ASN A 1 389 ? -46.812 -23.141 -6.938 1 33.5 389 ASN A O 1
ATOM 3163 N N . THR A 1 390 ? -45 -22.766 -6.133 1 31.36 390 THR A N 1
ATOM 3164 C CA . THR A 1 390 ? -44.469 -22.781 -7.496 1 31.36 390 THR A CA 1
ATOM 3165 C C . THR A 1 390 ? -44.188 -24.203 -7.945 1 31.36 390 THR A C 1
ATOM 3167 O O . THR A 1 390 ? -43.688 -24.422 -9.055 1 31.36 390 THR A O 1
ATOM 3170 N N . SER A 1 391 ? -44.312 -25.375 -7.301 1 27.36 391 SER A N 1
ATOM 3171 C CA . SER A 1 391 ? -44.344 -26.672 -7.961 1 27.36 391 SER A CA 1
ATOM 3172 C C . SER A 1 391 ? -45.375 -26.703 -9.086 1 27.36 391 SER A C 1
ATOM 3174 O O . SER A 1 391 ? -45.281 -27.531 -9.992 1 27.36 391 SER A O 1
ATOM 3176 N N . ASP A 1 392 ? -46.562 -26.047 -9.18 1 25.52 392 ASP A N 1
ATOM 3177 C CA . ASP A 1 392 ? -47.594 -26.359 -10.172 1 25.52 392 ASP A CA 1
ATOM 3178 C C . ASP A 1 392 ? -47.25 -25.734 -11.523 1 25.52 392 ASP A C 1
ATOM 3180 O O . ASP A 1 392 ? -47.656 -26.25 -12.57 1 25.52 392 ASP A O 1
ATOM 3184 N N . GLN A 1 393 ? -46.906 -24.578 -11.891 1 24.69 393 GLN A N 1
ATOM 3185 C CA . GLN A 1 393 ? -47.125 -24.094 -13.242 1 24.69 393 GLN A CA 1
ATOM 3186 C C . GLN A 1 393 ? -46 -24.5 -14.164 1 24.69 393 GLN A C 1
ATOM 3188 O O . GLN A 1 393 ? -46.031 -24.25 -15.375 1 24.69 393 GLN A O 1
ATOM 3193 N N . LYS A 1 394 ? -44.75 -24.703 -14.047 1 22.52 394 LYS A N 1
ATOM 3194 C CA . LYS A 1 394 ? -43.875 -24.891 -15.211 1 22.52 394 LYS A CA 1
ATOM 3195 C C . LYS A 1 394 ? -44.031 -26.281 -15.797 1 22.52 394 LYS A C 1
ATOM 3197 O O . LYS A 1 394 ? -43.125 -27.109 -15.695 1 22.52 394 LYS A O 1
ATOM 3202 N N . ILE A 1 395 ? -45.125 -27.125 -15.93 1 19.73 395 ILE A N 1
ATOM 3203 C CA . ILE A 1 395 ? -45.031 -28.328 -16.734 1 19.73 395 ILE A CA 1
ATOM 3204 C C . ILE A 1 395 ? -44.812 -27.969 -18.203 1 19.73 395 ILE A C 1
ATOM 3206 O O . ILE A 1 395 ? -44.125 -28.688 -18.938 1 19.73 395 ILE A O 1
ATOM 3210 N N . PHE A 1 396 ? -45.5 -27.047 -19 1 19.58 396 PHE A N 1
ATOM 3211 C CA . PHE A 1 396 ? -45.906 -27.297 -20.375 1 19.58 396 PHE A CA 1
ATOM 3212 C C . PHE A 1 396 ? -44.781 -26.984 -21.359 1 19.58 396 PHE A C 1
ATOM 3214 O O . PHE A 1 396 ? -44.906 -27.234 -22.562 1 19.58 396 PHE A O 1
ATOM 3221 N N . SER A 1 397 ? -43.938 -26.109 -21.344 1 21.56 397 SER A N 1
ATOM 3222 C CA . SER A 1 397 ? -43.594 -25.859 -22.75 1 21.56 397 SER A CA 1
ATOM 3223 C C . SER A 1 397 ? -42.875 -27.062 -23.375 1 21.56 397 SER A C 1
ATOM 3225 O O . SER A 1 397 ? -42.25 -27.828 -22.672 1 21.56 397 SER A O 1
ATOM 3227 N N . PRO A 1 398 ? -42.844 -27.562 -24.938 1 21.14 398 PRO A N 1
ATOM 3228 C CA . PRO A 1 398 ? -42.562 -28.703 -25.797 1 21.14 398 PRO A CA 1
ATOM 3229 C C . PRO A 1 398 ? -41.156 -29.266 -25.562 1 21.14 398 PRO A C 1
ATOM 3231 O O . PRO A 1 398 ? -40.312 -28.594 -24.953 1 21.14 398 PRO A O 1
ATOM 3234 N N . LEU A 1 399 ? -40.062 -29.766 -26.25 1 17.61 399 LEU A N 1
ATOM 3235 C CA . LEU A 1 399 ? -39.531 -31.031 -25.75 1 17.61 399 LEU A CA 1
ATOM 3236 C C . LEU A 1 399 ? -39.281 -30.938 -24.25 1 17.61 399 LEU A C 1
ATOM 3238 O O . LEU A 1 399 ? -38.906 -29.875 -23.734 1 17.61 399 LEU A O 1
ATOM 3242 N N . MET B 1 1 ? -18.297 33.938 -1.205 1 37.81 1 MET B N 1
ATOM 3243 C CA . MET B 1 1 ? -17.859 34.594 0.027 1 37.81 1 MET B CA 1
ATOM 3244 C C . MET B 1 1 ? -16.359 34.781 0.036 1 37.81 1 MET B C 1
ATOM 3246 O O . MET B 1 1 ? -15.602 33.844 -0.249 1 37.81 1 MET B O 1
ATOM 3250 N N . SER B 1 2 ? -15.977 36.031 0.122 1 45.62 2 SER B N 1
ATOM 3251 C CA . SER B 1 2 ? -14.57 36.406 0.032 1 45.62 2 SER B CA 1
ATOM 3252 C C . SER B 1 2 ? -13.734 35.656 1.076 1 45.62 2 SER B C 1
ATOM 3254 O O . SER B 1 2 ? -14.25 35.25 2.119 1 45.62 2 SER B O 1
ATOM 3256 N N . ILE B 1 3 ? -12.609 35.25 0.717 1 49 3 ILE B N 1
ATOM 3257 C CA . ILE B 1 3 ? -11.664 34.656 1.65 1 49 3 ILE B CA 1
ATOM 3258 C C . ILE B 1 3 ? -11.664 35.438 2.961 1 49 3 ILE B C 1
ATOM 3260 O O . ILE B 1 3 ? -11.672 34.844 4.043 1 49 3 ILE B O 1
ATOM 3264 N N . LEU B 1 4 ? -11.727 36.812 2.861 1 47.06 4 LEU B N 1
ATOM 3265 C CA . LEU B 1 4 ? -11.766 37.688 4.035 1 47.06 4 LEU B CA 1
ATOM 3266 C C . LEU B 1 4 ? -13.078 37.5 4.793 1 47.06 4 LEU B C 1
ATOM 3268 O O . LEU B 1 4 ? -13.094 37.562 6.027 1 47.06 4 LEU B O 1
ATOM 3272 N N . ALA B 1 5 ? -14.047 37.25 4.055 1 48.94 5 ALA B N 1
ATOM 3273 C CA . ALA B 1 5 ? -15.336 37.094 4.719 1 48.94 5 ALA B CA 1
ATOM 3274 C C . ALA B 1 5 ? -15.352 35.812 5.555 1 48.94 5 ALA B C 1
ATOM 3276 O O . ALA B 1 5 ? -16 35.75 6.605 1 48.94 5 ALA B O 1
ATOM 3277 N N . ARG B 1 6 ? -14.648 34.875 5.117 1 52.75 6 ARG B N 1
ATOM 3278 C CA . ARG B 1 6 ? -14.547 33.625 5.891 1 52.75 6 ARG B CA 1
ATOM 3279 C C . ARG B 1 6 ? -13.781 33.875 7.188 1 52.75 6 ARG B C 1
ATOM 3281 O O . ARG B 1 6 ? -14.047 33.219 8.195 1 52.75 6 ARG B O 1
ATOM 3288 N N . PHE B 1 7 ? -12.727 34.719 7.07 1 46.56 7 PHE B N 1
ATOM 3289 C CA . PHE B 1 7 ? -11.977 35.062 8.266 1 46.56 7 PHE B CA 1
ATOM 3290 C C . PHE B 1 7 ? -12.875 35.75 9.289 1 46.56 7 PHE B C 1
ATOM 3292 O O . PHE B 1 7 ? -12.805 35.469 10.484 1 46.56 7 PHE B O 1
ATOM 3299 N N . PHE B 1 8 ? -13.805 36.75 8.93 1 45.12 8 PHE B N 1
ATOM 3300 C CA . PHE B 1 8 ? -14.594 37.594 9.828 1 45.12 8 PHE B CA 1
ATOM 3301 C C . PHE B 1 8 ? -15.953 36.938 10.102 1 45.12 8 PHE B C 1
ATOM 3303 O O . PHE B 1 8 ? -16.656 37.344 11.023 1 45.12 8 PHE B O 1
ATOM 3310 N N . ASN B 1 9 ? -16.562 36.125 9.281 1 42.31 9 ASN B N 1
ATOM 3311 C CA . ASN B 1 9 ? -17.812 35.438 9.562 1 42.31 9 ASN B CA 1
ATOM 3312 C C . ASN B 1 9 ? -17.609 33.938 9.68 1 42.31 9 ASN B C 1
ATOM 3314 O O . ASN B 1 9 ? -17.906 33.188 8.742 1 42.31 9 ASN B O 1
ATOM 3318 N N . PRO B 1 10 ? -17.016 33.719 10.719 1 43.97 10 PRO B N 1
ATOM 3319 C CA . PRO B 1 10 ? -16.641 32.312 10.961 1 43.97 10 PRO B CA 1
ATOM 3320 C C . PRO B 1 10 ? -17.844 31.391 11.031 1 43.97 10 PRO B C 1
ATOM 3322 O O . PRO B 1 10 ? -17.734 30.266 11.531 1 43.97 10 PRO B O 1
ATOM 3325 N N . LYS B 1 11 ? -19.016 31.953 10.977 1 43.72 11 LYS B N 1
ATOM 3326 C CA . LYS B 1 11 ? -20.141 31.047 11.203 1 43.72 11 LYS B CA 1
ATOM 3327 C C . LYS B 1 11 ? -20.016 29.797 10.328 1 43.72 11 LYS B C 1
ATOM 3329 O O . LYS B 1 11 ? -20.906 28.938 10.328 1 43.72 11 LYS B O 1
ATOM 3334 N N . ALA B 1 12 ? -19.297 29.906 9.289 1 43.06 12 ALA B N 1
ATOM 3335 C CA . ALA B 1 12 ? -19.406 28.703 8.453 1 43.06 12 ALA B CA 1
ATOM 3336 C C . ALA B 1 12 ? -19.156 27.438 9.266 1 43.06 12 ALA B C 1
ATOM 3338 O O . ALA B 1 12 ? -18.797 27.516 10.445 1 43.06 12 ALA B O 1
ATOM 3339 N N . GLN B 1 13 ? -18.578 26.297 8.5 1 49.38 13 GLN B N 1
ATOM 3340 C CA . GLN B 1 13 ? -18.625 24.891 8.914 1 49.38 13 GLN B CA 1
ATOM 3341 C C . GLN B 1 13 ? -17.891 24.688 10.234 1 49.38 13 GLN B C 1
ATOM 3343 O O . GLN B 1 13 ? -16.797 25.188 10.43 1 49.38 13 GLN B O 1
ATOM 3348 N N . LYS B 1 14 ? -18.609 24.516 11.344 1 58.88 14 LYS B N 1
ATOM 3349 C CA . LYS B 1 14 ? -18.266 24.141 12.711 1 58.88 14 LYS B CA 1
ATOM 3350 C C . LYS B 1 14 ? -17.125 23.125 12.734 1 58.88 14 LYS B C 1
ATOM 3352 O O . LYS B 1 14 ? -17.359 21.922 12.828 1 58.88 14 LYS B O 1
ATOM 3357 N N . ARG B 1 15 ? -15.984 23.547 12.117 1 69.12 15 ARG B N 1
ATOM 3358 C CA . ARG B 1 15 ? -14.836 22.656 12.258 1 69.12 15 ARG B CA 1
ATOM 3359 C C . ARG B 1 15 ? -14.289 22.688 13.68 1 69.12 15 ARG B C 1
ATOM 3361 O O . ARG B 1 15 ? -14.336 23.719 14.352 1 69.12 15 ARG B O 1
ATOM 3368 N N . ASN B 1 16 ? -13.992 21.609 14.117 1 84.25 16 ASN B N 1
ATOM 3369 C CA . ASN B 1 16 ? -13.336 21.469 15.414 1 84.25 16 ASN B CA 1
ATOM 3370 C C . ASN B 1 16 ? -11.906 21.984 15.375 1 84.25 16 ASN B C 1
ATOM 3372 O O . ASN B 1 16 ? -11.039 21.359 14.75 1 84.25 16 ASN B O 1
ATOM 3376 N N . ALA B 1 17 ? -11.648 23.141 15.992 1 91.69 17 ALA B N 1
ATOM 3377 C CA . ALA B 1 17 ? -10.375 23.859 15.93 1 91.69 17 ALA B CA 1
ATOM 3378 C C . ALA B 1 17 ? -9.242 23 16.484 1 91.69 17 ALA B C 1
ATOM 3380 O O . ALA B 1 17 ? -8.086 23.156 16.078 1 91.69 17 ALA B O 1
ATOM 3381 N N . SER B 1 18 ? -9.562 22.141 17.359 1 93.81 18 SER B N 1
ATOM 3382 C CA . SER B 1 18 ? -8.531 21.297 17.969 1 93.81 18 SER B CA 1
ATOM 3383 C C . SER B 1 18 ? -7.914 20.359 16.938 1 93.81 18 SER B C 1
ATOM 3385 O O . SER B 1 18 ? -6.691 20.203 16.891 1 93.81 18 SER B O 1
ATOM 3387 N N . PHE B 1 19 ? -8.695 19.797 16.094 1 94.06 19 PHE B N 1
ATOM 3388 C CA . PHE B 1 19 ? -8.195 18.906 15.062 1 94.06 19 PHE B CA 1
ATOM 3389 C C . PHE B 1 19 ? -7.48 19.688 13.969 1 94.06 19 PHE B C 1
ATOM 3391 O O . PHE B 1 19 ? -6.504 19.219 13.391 1 94.06 19 PHE B O 1
ATOM 3398 N N . GLU B 1 20 ? -7.941 20.875 13.75 1 94.19 20 GLU B N 1
ATOM 3399 C CA . GLU B 1 20 ? -7.266 21.734 12.781 1 94.19 20 GLU B CA 1
ATOM 3400 C C . GLU B 1 20 ? -5.891 22.156 13.281 1 94.19 20 GLU B C 1
ATOM 3402 O O . GLU B 1 20 ? -4.945 22.266 12.492 1 94.19 20 GLU B O 1
ATOM 3407 N N . LEU B 1 21 ? -5.84 22.391 14.492 1 94.56 21 LEU B N 1
ATOM 3408 C CA . LEU B 1 21 ? -4.547 22.719 15.086 1 94.56 21 LEU B CA 1
ATOM 3409 C C . LEU B 1 21 ? -3.568 21.547 14.906 1 94.56 21 LEU B C 1
ATOM 3411 O O . LEU B 1 21 ? -2.389 21.766 14.625 1 94.56 21 LEU B O 1
ATOM 3415 N N . LEU B 1 22 ? -4.066 20.391 15.086 1 95.31 22 LEU B N 1
ATOM 3416 C CA . LEU B 1 22 ? -3.238 19.203 14.906 1 95.31 22 LEU B CA 1
ATOM 3417 C C . LEU B 1 22 ? -2.732 19.109 13.469 1 95.31 22 LEU B C 1
ATOM 3419 O O . LEU B 1 22 ? -1.571 18.766 13.234 1 95.31 22 LEU B O 1
ATOM 3423 N N . ARG B 1 23 ? -3.525 19.406 12.516 1 94.38 23 ARG B N 1
ATOM 3424 C CA . ARG B 1 23 ? -3.121 19.406 11.109 1 94.38 23 ARG B CA 1
ATOM 3425 C C . ARG B 1 23 ? -2.074 20.484 10.844 1 94.38 23 ARG B C 1
ATOM 3427 O O . ARG B 1 23 ? -1.139 20.266 10.07 1 94.38 23 ARG B O 1
ATOM 3434 N N . LEU B 1 24 ? -2.311 21.578 11.477 1 94.12 24 LEU B N 1
ATOM 3435 C CA . LEU B 1 24 ? -1.331 22.656 11.352 1 94.12 24 LEU B CA 1
ATOM 3436 C C . LEU B 1 24 ? 0.02 22.234 11.914 1 94.12 24 LEU B C 1
ATOM 3438 O O . LEU B 1 24 ? 1.059 22.469 11.289 1 94.12 24 LEU B O 1
ATOM 3442 N N . PHE B 1 25 ? -0.075 21.641 13.047 1 94.31 25 PHE B N 1
ATOM 3443 C CA . PHE B 1 25 ? 1.126 21.109 13.68 1 94.31 25 PHE B CA 1
ATOM 3444 C C . PHE B 1 25 ? 1.832 20.125 12.75 1 94.31 25 PHE B C 1
ATOM 3446 O O . PHE B 1 25 ? 3.055 20.172 12.602 1 94.31 25 PHE B O 1
ATOM 3453 N N . ALA B 1 26 ? 1.106 19.297 12.094 1 95.25 26 ALA B N 1
ATOM 3454 C CA . ALA B 1 26 ? 1.657 18.312 11.164 1 95.25 26 ALA B CA 1
ATOM 3455 C C . ALA B 1 26 ? 2.314 18.984 9.969 1 95.25 26 ALA B C 1
ATOM 3457 O O . ALA B 1 26 ? 3.408 18.609 9.555 1 95.25 26 ALA B O 1
ATOM 3458 N N . THR B 1 27 ? 1.709 19.969 9.469 1 94.94 27 THR B N 1
ATOM 3459 C CA . THR B 1 27 ? 2.23 20.672 8.297 1 94.94 27 THR B CA 1
ATOM 3460 C C . THR B 1 27 ? 3.568 21.328 8.609 1 94.94 27 THR B C 1
ATOM 3462 O O . THR B 1 27 ? 4.52 21.219 7.836 1 94.94 27 THR B O 1
ATOM 3465 N N . ILE B 1 28 ? 3.623 21.969 9.703 1 94.69 28 ILE B N 1
ATOM 3466 C CA . ILE B 1 28 ? 4.859 22.625 10.125 1 94.69 28 ILE B CA 1
ATOM 3467 C C . ILE B 1 28 ? 5.953 21.578 10.32 1 94.69 28 ILE B C 1
ATOM 3469 O O . ILE B 1 28 ? 7.102 21.781 9.93 1 94.69 28 ILE B O 1
ATOM 3473 N N . ASN B 1 29 ? 5.551 20.469 10.859 1 95.56 29 ASN B N 1
ATOM 3474 C CA . ASN B 1 29 ? 6.523 19.406 11.086 1 95.56 29 ASN B CA 1
ATOM 3475 C C . ASN B 1 29 ? 7.023 18.812 9.773 1 95.56 29 ASN B C 1
ATOM 3477 O O . ASN B 1 29 ? 8.18 18.391 9.68 1 95.56 29 ASN B O 1
ATOM 3481 N N . VAL B 1 30 ? 6.18 18.734 8.773 1 94.56 30 VAL B N 1
ATOM 3482 C CA . VAL B 1 30 ? 6.633 18.297 7.457 1 94.56 30 VAL B CA 1
ATOM 3483 C C . VAL B 1 30 ? 7.734 19.219 6.953 1 94.56 30 VAL B C 1
ATOM 3485 O O . VAL B 1 30 ? 8.758 18.766 6.445 1 94.56 30 VAL B O 1
ATOM 3488 N N . LEU B 1 31 ? 7.551 20.469 7.168 1 95.75 31 LEU B N 1
ATOM 3489 C CA . LEU B 1 31 ? 8.539 21.453 6.738 1 95.75 31 LEU B CA 1
ATOM 3490 C C . LEU B 1 31 ? 9.836 21.297 7.52 1 95.75 31 LEU B C 1
ATOM 3492 O O . LEU B 1 31 ? 10.93 21.312 6.938 1 95.75 31 LEU B O 1
ATOM 3496 N N . ILE B 1 32 ? 9.703 21.109 8.789 1 95.94 32 ILE B N 1
ATOM 3497 C CA . ILE B 1 32 ? 10.883 20.922 9.633 1 95.94 32 ILE B CA 1
ATOM 3498 C C . ILE B 1 32 ? 11.641 19.672 9.188 1 95.94 32 ILE B C 1
ATOM 3500 O O . ILE B 1 32 ? 12.867 19.688 9.109 1 95.94 32 ILE B O 1
ATOM 3504 N N . ARG B 1 33 ? 10.93 18.688 8.875 1 94.31 33 ARG B N 1
ATOM 3505 C CA . ARG B 1 33 ? 11.539 17.438 8.422 1 94.31 33 ARG B CA 1
ATOM 3506 C C . ARG B 1 33 ? 12.305 17.641 7.117 1 94.31 33 ARG B C 1
ATOM 3508 O O . ARG B 1 33 ? 13.422 17.141 6.965 1 94.31 33 ARG B O 1
ATOM 3515 N N . HIS B 1 34 ? 11.742 18.328 6.219 1 93.62 34 HIS B N 1
ATOM 3516 C CA . HIS B 1 34 ? 12.398 18.578 4.945 1 93.62 34 HIS B CA 1
ATOM 3517 C C . HIS B 1 34 ? 13.625 19.469 5.133 1 93.62 34 HIS B C 1
ATOM 3519 O O . HIS B 1 34 ? 14.656 19.234 4.496 1 93.62 34 HIS B O 1
ATOM 3525 N N . MET B 1 35 ? 13.516 20.406 6.035 1 93.88 35 MET B N 1
ATOM 3526 C CA . MET B 1 35 ? 14.68 21.234 6.348 1 93.88 35 MET B CA 1
ATOM 3527 C C . MET B 1 35 ? 15.805 20.406 6.945 1 93.88 35 MET B C 1
ATOM 3529 O O . MET B 1 35 ? 16.969 20.578 6.586 1 93.88 35 MET B O 1
ATOM 3533 N N . LYS B 1 36 ? 15.391 19.547 7.812 1 93.06 36 LYS B N 1
ATOM 3534 C CA . LYS B 1 36 ? 16.375 18.688 8.469 1 93.06 36 LYS B CA 1
ATOM 3535 C C . LYS B 1 36 ? 17.078 17.781 7.465 1 93.06 36 LYS B C 1
ATOM 3537 O O . LYS B 1 36 ? 18.312 17.688 7.484 1 93.06 36 LYS B O 1
ATOM 3542 N N . PHE B 1 37 ? 16.422 17.234 6.547 1 89.75 37 PHE B N 1
ATOM 3543 C CA . PHE B 1 37 ? 16.984 16.234 5.648 1 89.75 37 PHE B CA 1
ATOM 3544 C C . PHE B 1 37 ? 17.703 16.906 4.48 1 89.75 37 PHE B C 1
ATOM 3546 O O . PHE B 1 37 ? 18.688 16.359 3.963 1 89.75 37 PHE B O 1
ATOM 3553 N N . LEU B 1 38 ? 17.234 18 4.109 1 90.69 38 LEU B N 1
ATOM 3554 C CA . LEU B 1 38 ? 17.766 18.594 2.881 1 90.69 38 LEU B CA 1
ATOM 3555 C C . LEU B 1 38 ? 18.844 19.625 3.186 1 90.69 38 LEU B C 1
ATOM 3557 O O . LEU B 1 38 ? 19.719 19.875 2.354 1 90.69 38 LEU B O 1
ATOM 3561 N N . VAL B 1 39 ? 18.797 20.188 4.336 1 90.88 39 VAL B N 1
ATOM 3562 C CA . VAL B 1 39 ? 19.672 21.328 4.594 1 90.88 39 VAL B CA 1
ATOM 3563 C C . VAL B 1 39 ? 20.547 21.047 5.82 1 90.88 39 VAL B C 1
ATOM 3565 O O . VAL B 1 39 ? 21.766 21.234 5.789 1 90.88 39 VAL B O 1
ATOM 3568 N N . PHE B 1 40 ? 19.922 20.531 6.852 1 88.94 40 PHE B N 1
ATOM 3569 C CA . PHE B 1 40 ? 20.609 20.422 8.125 1 88.94 40 PHE B CA 1
ATOM 3570 C C . PHE B 1 40 ? 21.062 18.984 8.367 1 88.94 40 PHE B C 1
ATOM 3572 O O . PHE B 1 40 ? 20.578 18.312 9.273 1 88.94 40 PHE B O 1
ATOM 3579 N N . HIS B 1 41 ? 22.047 18.641 7.637 1 85.19 41 HIS B N 1
ATOM 3580 C CA . HIS B 1 41 ? 22.672 17.344 7.832 1 85.19 41 HIS B CA 1
ATOM 3581 C C . HIS B 1 41 ? 23.5 17.312 9.109 1 85.19 41 HIS B C 1
ATOM 3583 O O . HIS B 1 41 ? 24.219 18.266 9.406 1 85.19 41 HIS B O 1
ATOM 3589 N N . THR B 1 42 ? 23.156 16.344 9.977 1 82.5 42 THR B N 1
ATOM 3590 C CA . THR B 1 42 ? 23.875 16.344 11.25 1 82.5 42 THR B CA 1
ATOM 3591 C C . THR B 1 42 ? 24.484 14.961 11.516 1 82.5 42 THR B C 1
ATOM 3593 O O . THR B 1 42 ? 23.953 13.945 11.047 1 82.5 42 THR B O 1
ATOM 3596 N N . SER B 1 43 ? 25.625 15.109 12.188 1 84.5 43 SER B N 1
ATOM 3597 C CA . SER B 1 43 ? 26.281 13.914 12.695 1 84.5 43 SER B CA 1
ATOM 3598 C C . SER B 1 43 ? 26.25 13.867 14.219 1 84.5 43 SER B C 1
ATOM 3600 O O . SER B 1 43 ? 26.047 14.898 14.875 1 84.5 43 SER B O 1
ATOM 3602 N N . GLN B 1 44 ? 26.438 12.703 14.734 1 85.12 44 GLN B N 1
ATOM 3603 C CA . GLN B 1 44 ? 26.359 12.492 16.172 1 85.12 44 GLN B CA 1
ATOM 3604 C C . GLN B 1 44 ? 27.406 13.328 16.906 1 85.12 44 GLN B C 1
ATOM 3606 O O . GLN B 1 44 ? 27.234 13.68 18.078 1 85.12 44 GLN B O 1
ATOM 3611 N N . ASN B 1 45 ? 28.422 13.711 16.219 1 86.12 45 ASN B N 1
ATOM 3612 C CA . ASN B 1 45 ? 29.516 14.453 16.828 1 86.12 45 ASN B CA 1
ATOM 3613 C C . ASN B 1 45 ? 29.25 15.953 16.828 1 86.12 45 ASN B C 1
ATOM 3615 O O . ASN B 1 45 ? 29.969 16.719 17.469 1 86.12 45 ASN B O 1
ATOM 3619 N N . ASP B 1 46 ? 28.188 16.375 16.234 1 87.94 46 ASP B N 1
ATOM 3620 C CA . ASP B 1 46 ? 27.859 17.797 16.156 1 87.94 46 ASP B CA 1
ATOM 3621 C C . ASP B 1 46 ? 27.297 18.312 17.484 1 87.94 46 ASP B C 1
ATOM 3623 O O . ASP B 1 46 ? 26.578 17.594 18.172 1 87.94 46 ASP B O 1
ATOM 3627 N N . LYS B 1 47 ? 27.734 19.438 17.812 1 86.31 47 LYS B N 1
ATOM 3628 C CA . LYS B 1 47 ? 27.359 20.047 19.078 1 86.31 47 LYS B CA 1
ATOM 3629 C C . LYS B 1 47 ? 25.844 20.109 19.234 1 86.31 47 LYS B C 1
ATOM 3631 O O . LYS B 1 47 ? 25.328 19.906 20.344 1 86.31 47 LYS B O 1
ATOM 3636 N N . GLU B 1 48 ? 25.141 20.328 18.219 1 91.81 48 GLU B N 1
ATOM 3637 C CA . GLU B 1 48 ? 23.703 20.516 18.328 1 91.81 48 GLU B CA 1
ATOM 3638 C C . GLU B 1 48 ? 22.938 19.297 17.828 1 91.81 48 GLU B C 1
ATOM 3640 O O . GLU B 1 48 ? 21.766 19.406 17.484 1 91.81 48 GLU B O 1
ATOM 3645 N N . TYR B 1 49 ? 23.562 18.25 17.844 1 93.06 49 TYR B N 1
ATOM 3646 C CA . TYR B 1 49 ? 22.984 17.031 17.328 1 93.06 49 TYR B CA 1
ATOM 3647 C C . TYR B 1 49 ? 21.688 16.688 18.062 1 93.06 49 TYR B C 1
ATOM 3649 O O . TYR B 1 49 ? 20.656 16.453 17.438 1 93.06 49 TYR B O 1
ATOM 3657 N N . ARG B 1 50 ? 21.719 16.719 19.344 1 94.06 50 ARG B N 1
ATOM 3658 C CA . ARG B 1 50 ? 20.578 16.281 20.141 1 94.06 50 ARG B CA 1
ATOM 3659 C C . ARG B 1 50 ? 19.391 17.219 19.969 1 94.06 50 ARG B C 1
ATOM 3661 O O . ARG B 1 50 ? 18.25 16.781 19.906 1 94.06 50 ARG B O 1
ATOM 3668 N N 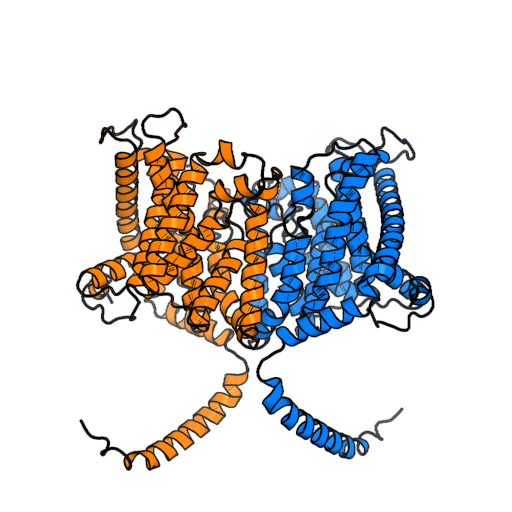. ALA B 1 51 ? 19.719 18.5 19.875 1 93.5 51 ALA B N 1
ATOM 3669 C CA . ALA B 1 51 ? 18.641 19.469 19.672 1 93.5 51 ALA B CA 1
ATOM 3670 C C . ALA B 1 51 ? 17.984 19.281 18.312 1 93.5 51 ALA B C 1
ATOM 3672 O O . ALA B 1 51 ? 16.75 19.297 18.203 1 93.5 51 ALA B O 1
ATOM 3673 N N . LEU B 1 52 ? 18.781 19.047 17.312 1 94.38 52 LEU B N 1
ATOM 3674 C CA . LEU B 1 52 ? 18.266 18.844 15.969 1 94.38 52 LEU B CA 1
ATOM 3675 C C . LEU B 1 52 ? 17.469 17.531 15.891 1 94.38 52 LEU B C 1
ATOM 3677 O O . LEU B 1 52 ? 16.391 17.5 15.289 1 94.38 52 LEU B O 1
ATOM 3681 N N . MET B 1 53 ? 17.953 16.578 16.625 1 94.25 53 MET B N 1
ATOM 3682 C CA . MET B 1 53 ? 17.297 15.273 16.594 1 94.25 53 MET B CA 1
ATOM 3683 C C . MET B 1 53 ? 15.992 15.32 17.406 1 94.25 53 MET B C 1
ATOM 3685 O O . MET B 1 53 ? 15.039 14.617 17.078 1 94.25 53 MET B O 1
ATOM 3689 N N . PHE B 1 54 ? 16.016 16.109 18.375 1 94.69 54 PHE B N 1
ATOM 3690 C CA . PHE B 1 54 ? 14.781 16.297 19.141 1 94.69 54 PHE B CA 1
ATOM 3691 C C . PHE B 1 54 ? 13.68 16.859 18.25 1 94.69 54 PHE B C 1
ATOM 3693 O O . PHE B 1 54 ? 12.57 16.312 18.219 1 94.69 54 PHE B O 1
ATOM 3700 N N . LEU B 1 55 ? 13.969 17.844 17.516 1 94.44 55 LEU B N 1
ATOM 3701 C CA . LEU B 1 55 ? 13 18.422 16.594 1 94.44 55 LEU B CA 1
ATOM 3702 C C . LEU B 1 55 ? 12.594 17.406 15.531 1 94.44 55 LEU B C 1
ATOM 3704 O O . LEU B 1 55 ? 11.406 17.281 15.203 1 94.44 55 LEU B O 1
ATOM 3708 N N . HIS B 1 56 ? 13.523 16.719 15.07 1 93.56 56 HIS B N 1
ATOM 3709 C CA . HIS B 1 56 ? 13.258 15.68 14.078 1 93.56 56 HIS B CA 1
ATOM 3710 C C . HIS B 1 56 ? 12.305 14.625 14.625 1 93.56 56 HIS B C 1
ATOM 3712 O O . HIS B 1 56 ? 11.391 14.188 13.922 1 93.56 56 HIS B O 1
ATOM 3718 N N . SER B 1 57 ? 12.547 14.219 15.82 1 93.25 57 SER B N 1
ATOM 3719 C CA . SER B 1 57 ? 11.711 13.18 16.422 1 93.25 57 SER B CA 1
ATOM 3720 C C . SER B 1 57 ? 10.258 13.625 16.5 1 93.25 57 SER B C 1
ATOM 3722 O O . SER B 1 57 ? 9.344 12.805 16.344 1 93.25 57 SER B O 1
ATOM 3724 N N . LEU B 1 58 ? 10.016 14.867 16.594 1 92.69 58 LEU B N 1
ATOM 3725 C CA . LEU B 1 58 ? 8.656 15.398 16.672 1 92.69 58 LEU B CA 1
ATOM 3726 C C . LEU B 1 58 ? 7.98 15.352 15.305 1 92.69 58 LEU B C 1
ATOM 3728 O O . LEU B 1 58 ? 6.75 15.398 15.211 1 92.69 58 LEU B O 1
ATOM 3732 N N . THR B 1 59 ? 8.742 15.25 14.289 1 95.12 59 THR B N 1
ATOM 3733 C CA . THR B 1 59 ? 8.195 15.328 12.938 1 95.12 59 THR B CA 1
ATOM 3734 C C . THR B 1 59 ? 7.766 13.945 12.445 1 95.12 59 THR B C 1
ATOM 3736 O O . THR B 1 59 ? 7.07 13.836 11.438 1 95.12 59 THR B O 1
ATOM 3739 N N . 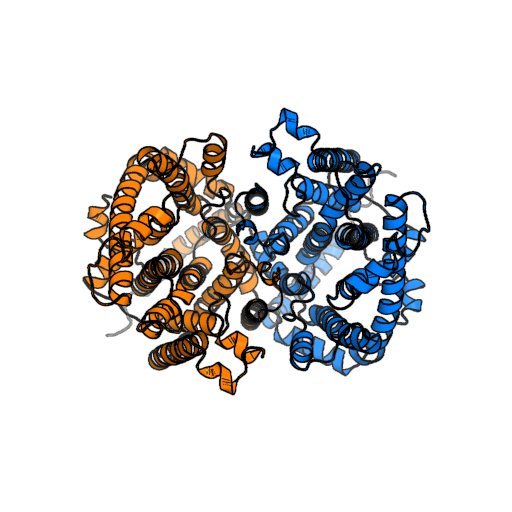SER B 1 60 ? 8.039 12.906 13.148 1 92.12 60 SER B N 1
ATOM 3740 C CA . SER B 1 60 ? 7.812 11.539 12.688 1 92.12 60 SER B CA 1
ATOM 3741 C C . SER B 1 60 ? 6.324 11.234 12.562 1 92.12 60 SER B C 1
ATOM 3743 O O . SER B 1 60 ? 5.926 10.352 11.805 1 92.12 60 SER B O 1
ATOM 3745 N N . THR B 1 61 ? 5.539 12.016 13.219 1 94.5 61 THR B N 1
ATOM 3746 C CA . THR B 1 61 ? 4.105 11.734 13.242 1 94.5 61 THR B CA 1
ATOM 3747 C C . THR B 1 61 ? 3.379 12.555 12.188 1 94.5 61 THR B C 1
ATOM 3749 O O . THR B 1 61 ? 2.172 12.398 11.992 1 94.5 61 THR B O 1
ATOM 3752 N N . CYS B 1 62 ? 4.02 13.391 11.508 1 93.62 62 CYS B N 1
ATOM 3753 C CA . CYS B 1 62 ? 3.367 14.422 10.719 1 93.62 62 CYS B CA 1
ATOM 3754 C C . CYS B 1 62 ? 2.488 13.805 9.633 1 93.62 62 CYS B C 1
ATOM 3756 O O . CYS B 1 62 ? 1.328 14.188 9.477 1 93.62 62 CYS B O 1
ATOM 3758 N N . ASP B 1 63 ? 2.941 12.844 8.914 1 88.69 63 ASP B N 1
ATOM 3759 C CA . ASP B 1 63 ? 2.143 12.203 7.875 1 88.69 63 ASP B CA 1
ATOM 3760 C C . ASP B 1 63 ? 0.975 11.43 8.477 1 88.69 63 ASP B C 1
ATOM 3762 O O . ASP B 1 63 ? -0.147 11.492 7.969 1 88.69 63 ASP B O 1
ATOM 3766 N N . ASN B 1 64 ? 1.256 10.781 9.555 1 92.5 64 ASN B N 1
ATOM 3767 C CA . ASN B 1 64 ? 0.248 9.977 10.234 1 92.5 64 ASN B CA 1
ATOM 3768 C C . ASN B 1 64 ? -0.927 10.828 10.703 1 92.5 64 ASN B C 1
ATOM 3770 O O . ASN B 1 64 ? -2.076 10.383 10.664 1 92.5 64 ASN B O 1
ATOM 3774 N N . ILE B 1 65 ? -0.6 11.938 11.125 1 94.94 65 ILE B N 1
ATOM 3775 C CA . ILE B 1 65 ? -1.617 12.828 11.68 1 94.94 65 ILE B CA 1
ATOM 3776 C C . ILE B 1 65 ? -2.639 13.18 10.602 1 94.94 65 ILE B C 1
ATOM 3778 O O . ILE B 1 65 ? -3.848 13.156 10.852 1 94.94 65 ILE B O 1
ATOM 3782 N N . PHE B 1 66 ? -2.195 13.422 9.438 1 91.12 66 PHE B N 1
ATOM 3783 C CA . PHE B 1 66 ? -3.111 13.75 8.352 1 91.12 66 PHE B CA 1
ATOM 3784 C C . PHE B 1 66 ? -4.051 12.586 8.07 1 91.12 66 PHE B C 1
ATOM 3786 O O . PHE B 1 66 ? -5.258 12.781 7.91 1 91.12 66 PHE B O 1
ATOM 3793 N N . VAL B 1 67 ? -3.529 11.477 8.133 1 91.56 67 VAL B N 1
ATOM 3794 C CA . VAL B 1 67 ? -4.297 10.305 7.738 1 91.56 67 VAL B CA 1
ATOM 3795 C C . VAL B 1 67 ? -5.242 9.898 8.867 1 91.56 67 VAL B C 1
ATOM 3797 O O . VAL B 1 67 ? -6.414 9.594 8.625 1 91.56 67 VAL B O 1
ATOM 3800 N N . ILE B 1 68 ? -4.715 9.906 10.07 1 95.12 68 ILE B N 1
ATOM 3801 C CA . ILE B 1 68 ? -5.527 9.43 11.188 1 95.12 68 ILE B CA 1
ATOM 3802 C C . ILE B 1 68 ? -6.691 10.391 11.422 1 95.12 68 ILE B C 1
ATOM 3804 O O . ILE B 1 68 ? -7.797 9.969 11.758 1 95.12 68 ILE B O 1
ATOM 3808 N N . VAL B 1 69 ? -6.488 11.688 11.258 1 94.62 69 VAL B N 1
ATOM 3809 C CA . VAL B 1 69 ? -7.562 12.672 11.383 1 94.62 69 VAL B CA 1
ATOM 3810 C C . VAL B 1 69 ? -8.586 12.461 10.266 1 94.62 69 VAL B C 1
ATOM 3812 O O . VAL B 1 69 ? -9.797 12.539 10.508 1 94.62 69 VAL B O 1
ATOM 3815 N N . SER B 1 70 ? -8.117 12.172 9.109 1 91.12 70 SER B N 1
ATOM 3816 C CA . SER B 1 70 ? -9.023 11.867 8.008 1 91.12 70 SER B CA 1
ATOM 3817 C C . SER B 1 70 ? -9.898 10.656 8.32 1 91.12 70 SER B C 1
ATOM 3819 O O . SER B 1 70 ? -11.102 10.68 8.07 1 91.12 70 SER B O 1
ATOM 3821 N N . GLY B 1 71 ? -9.227 9.656 8.875 1 91.69 71 GLY B N 1
ATOM 3822 C CA . GLY B 1 71 ? -10 8.492 9.273 1 91.69 71 GLY B CA 1
ATOM 3823 C C . GLY B 1 71 ? -11.055 8.805 10.32 1 91.69 71 GLY B C 1
ATOM 3824 O O . GLY B 1 71 ? -12.18 8.297 10.242 1 91.69 71 GLY B O 1
ATOM 3825 N N . TYR B 1 72 ? -10.711 9.672 11.227 1 92.94 72 TYR B N 1
ATOM 3826 C CA . TYR B 1 72 ? -11.594 10.078 12.312 1 92.94 72 TYR B CA 1
ATOM 3827 C C . TYR B 1 72 ? -12.844 10.758 11.766 1 92.94 72 TYR B C 1
ATOM 3829 O O . TYR B 1 72 ? -13.945 10.555 12.281 1 92.94 72 TYR B O 1
ATOM 3837 N N . PHE B 1 73 ? -12.773 11.422 10.656 1 89.19 73 PHE B N 1
ATOM 3838 C CA . PHE B 1 73 ? -13.906 12.203 10.172 1 89.19 73 PHE B CA 1
ATOM 3839 C C . PHE B 1 73 ? -14.57 11.516 8.984 1 89.19 73 PHE B C 1
ATOM 3841 O O . PHE B 1 73 ? -15.773 11.641 8.781 1 89.19 73 PHE B O 1
ATOM 3848 N N . LEU B 1 74 ? -13.852 10.797 8.18 1 86.25 74 LEU B N 1
ATOM 3849 C CA . LEU B 1 74 ? -14.344 10.203 6.941 1 86.25 74 LEU B CA 1
ATOM 3850 C C . LEU B 1 74 ? -15.398 9.133 7.234 1 86.25 74 LEU B C 1
ATOM 3852 O O . LEU B 1 74 ? -16.297 8.914 6.422 1 86.25 74 LEU B O 1
ATOM 3856 N N . CYS B 1 75 ? -15.289 8.547 8.25 1 82.5 75 CYS B N 1
ATOM 3857 C CA . CYS B 1 75 ? -16.172 7.438 8.57 1 82.5 75 CYS B CA 1
ATOM 3858 C C . CYS B 1 75 ? -17.609 7.93 8.789 1 82.5 75 CYS B C 1
ATOM 3860 O O . CYS B 1 75 ? -18.547 7.141 8.727 1 82.5 75 CYS B O 1
ATOM 3862 N N . THR B 1 76 ? -17.797 9.219 9.016 1 80.75 76 THR B N 1
ATOM 3863 C CA . THR B 1 76 ? -19.141 9.742 9.297 1 80.75 76 THR B CA 1
ATOM 3864 C C . THR B 1 76 ? -19.578 10.695 8.195 1 80.75 76 THR B C 1
ATOM 3866 O O . THR B 1 76 ? -20.719 11.172 8.203 1 80.75 76 THR B O 1
ATOM 3869 N N . THR B 1 77 ? -18.797 10.922 7.32 1 79.62 77 THR B N 1
ATOM 3870 C CA . THR B 1 77 ? -19.125 11.883 6.277 1 79.62 77 THR B CA 1
ATOM 3871 C C . THR B 1 77 ? -19.875 11.211 5.129 1 79.62 77 THR B C 1
ATOM 3873 O O . THR B 1 77 ? -19.656 10.031 4.855 1 79.62 77 THR B O 1
ATOM 3876 N N . ASP B 1 78 ? -20.594 12.047 4.492 1 77.62 78 ASP B N 1
ATOM 3877 C CA . ASP B 1 78 ? -21.344 11.539 3.34 1 77.62 78 ASP B CA 1
ATOM 3878 C C . ASP B 1 78 ? -20.422 11.312 2.148 1 77.62 78 ASP B C 1
ATOM 3880 O O . ASP B 1 78 ? -19.438 12.055 1.961 1 77.62 78 ASP B O 1
ATOM 3884 N N . LEU B 1 79 ? -20.844 10.328 1.433 1 81.25 79 LEU B N 1
ATOM 3885 C CA . LEU B 1 79 ? -20.047 10 0.256 1 81.25 79 LEU B CA 1
ATOM 3886 C C . LEU B 1 79 ? -20.422 10.898 -0.918 1 81.25 79 LEU B C 1
ATOM 3888 O O . LEU B 1 79 ? -21.562 10.898 -1.365 1 81.25 79 LEU B O 1
ATOM 3892 N N . ARG B 1 80 ? -19.594 11.758 -1.338 1 84.06 80 ARG B N 1
ATOM 3893 C CA . ARG B 1 80 ? -19.719 12.594 -2.529 1 84.06 80 ARG B CA 1
ATOM 3894 C C . ARG B 1 80 ? -18.422 12.555 -3.352 1 84.06 80 ARG B C 1
ATOM 3896 O O . ARG B 1 80 ? -17.375 12.984 -2.883 1 84.06 80 ARG B O 1
ATOM 3903 N N . VAL B 1 81 ? -18.547 12.109 -4.547 1 87.94 81 VAL B N 1
ATOM 3904 C CA . VAL B 1 81 ? -17.375 11.977 -5.414 1 87.94 81 VAL B CA 1
ATOM 3905 C C . VAL B 1 81 ? -16.828 13.367 -5.77 1 87.94 81 VAL B C 1
ATOM 3907 O O . VAL B 1 81 ? -15.617 13.547 -5.902 1 87.94 81 VAL B O 1
ATOM 3910 N N . SER B 1 82 ? -17.703 14.305 -5.82 1 90.81 82 SER B N 1
ATOM 3911 C CA . SER B 1 82 ? -17.328 15.648 -6.25 1 90.81 82 SER B CA 1
ATOM 3912 C C . SER B 1 82 ? -16.406 16.328 -5.242 1 90.81 82 SER B C 1
ATOM 3914 O O . SER B 1 82 ? -15.727 17.297 -5.57 1 90.81 82 SER B O 1
ATOM 3916 N N . ARG B 1 83 ? -16.312 15.812 -4.082 1 86.69 83 ARG B N 1
ATOM 3917 C CA . ARG B 1 83 ? -15.453 16.391 -3.043 1 86.69 83 ARG B CA 1
ATOM 3918 C C . ARG B 1 83 ? -13.984 16.188 -3.377 1 86.69 83 ARG B C 1
ATOM 3920 O O . ARG B 1 83 ? -13.109 16.828 -2.775 1 86.69 83 ARG B O 1
ATOM 3927 N N . LEU B 1 84 ? -13.688 15.352 -4.332 1 88.62 84 LEU B N 1
ATOM 3928 C CA . LEU B 1 84 ? -12.312 15.078 -4.727 1 88.62 84 LEU B CA 1
ATOM 3929 C C . LEU B 1 84 ? -11.789 16.156 -5.676 1 88.62 84 LEU B C 1
ATOM 3931 O O . LEU B 1 84 ? -10.578 16.328 -5.82 1 88.62 84 LEU B O 1
ATOM 3935 N N . PHE B 1 85 ? -12.695 16.797 -6.309 1 91.75 85 PHE B N 1
ATOM 3936 C CA . PHE B 1 85 ? -12.312 17.656 -7.426 1 91.75 85 PHE B CA 1
ATOM 3937 C C . PHE B 1 85 ? -11.453 18.812 -6.945 1 91.75 85 PHE B C 1
ATOM 3939 O O . PHE B 1 85 ? -10.422 19.125 -7.551 1 91.75 85 PHE B O 1
ATOM 3946 N N . PRO B 1 86 ? -11.797 19.391 -5.82 1 89.44 86 PRO B N 1
ATOM 3947 C CA . PRO B 1 86 ? -10.93 20.469 -5.352 1 89.44 86 PRO B CA 1
ATOM 3948 C C . PRO B 1 86 ? -9.5 20.016 -5.082 1 89.44 86 PRO B C 1
ATOM 3950 O O . PRO B 1 86 ? -8.547 20.75 -5.348 1 89.44 86 PRO B O 1
ATOM 3953 N N . LEU B 1 87 ? -9.352 18.828 -4.598 1 89.5 87 LEU B N 1
ATOM 3954 C CA . LEU B 1 87 ? -8.023 18.281 -4.32 1 89.5 87 LEU B CA 1
ATOM 3955 C C . LEU B 1 87 ? -7.266 18.016 -5.617 1 89.5 87 LEU B C 1
ATOM 3957 O O . LEU B 1 87 ? -6.074 18.312 -5.715 1 89.5 87 LEU B O 1
ATOM 3961 N N . ILE B 1 88 ? -8 17.5 -6.562 1 90.56 88 ILE B N 1
ATOM 3962 C CA . ILE B 1 88 ? -7.398 17.172 -7.848 1 90.56 88 ILE B CA 1
ATOM 3963 C C . ILE B 1 88 ? -6.973 18.453 -8.562 1 90.56 88 ILE B C 1
ATOM 3965 O O . ILE B 1 88 ? -5.875 18.531 -9.117 1 90.56 88 ILE B O 1
ATOM 3969 N N . ILE B 1 89 ? -7.812 19.422 -8.484 1 92.56 89 ILE B N 1
ATOM 3970 C CA . ILE B 1 89 ? -7.527 20.703 -9.117 1 92.56 89 ILE B CA 1
ATOM 3971 C C . ILE B 1 89 ? -6.32 21.359 -8.438 1 92.56 89 ILE B C 1
ATOM 3973 O O . ILE B 1 89 ? -5.445 21.906 -9.109 1 92.56 89 ILE B O 1
ATOM 3977 N N . GLN B 1 90 ? -6.281 21.219 -7.176 1 92.56 90 GLN B N 1
ATOM 3978 C CA . GLN B 1 90 ? -5.164 21.781 -6.426 1 92.56 90 GLN B CA 1
ATOM 3979 C C . GLN B 1 90 ? -3.855 21.094 -6.781 1 92.56 90 GLN B C 1
ATOM 3981 O O . GLN B 1 90 ? -2.842 21.75 -7.023 1 92.56 90 GLN B O 1
ATOM 3986 N N . ASN B 1 91 ? -3.859 19.812 -6.824 1 91.38 91 ASN B N 1
ATOM 3987 C CA . ASN B 1 91 ? -2.674 19.047 -7.203 1 91.38 91 ASN B CA 1
ATOM 3988 C C . ASN B 1 91 ? -2.205 19.406 -8.609 1 91.38 91 ASN B C 1
ATOM 3990 O O . ASN B 1 91 ? -1.005 19.547 -8.852 1 91.38 91 ASN B O 1
ATOM 3994 N N . PHE B 1 92 ? -3.16 19.578 -9.422 1 92.94 92 PHE B N 1
ATOM 3995 C CA . PHE B 1 92 ? -2.848 19.938 -10.797 1 92.94 92 PHE B CA 1
ATOM 3996 C C . PHE B 1 92 ? -2.227 21.328 -10.867 1 92.94 92 PHE B C 1
ATOM 3998 O O . PHE B 1 92 ? -1.193 21.516 -11.516 1 92.94 92 PHE B O 1
ATOM 4005 N N . SER B 1 93 ? -2.846 22.234 -10.195 1 94.19 93 SER B N 1
ATOM 4006 C CA . SER B 1 93 ? -2.381 23.625 -10.203 1 94.19 93 SER B CA 1
ATOM 4007 C C . SER B 1 93 ? -0.943 23.719 -9.711 1 94.19 93 SER B C 1
ATOM 4009 O O . SER B 1 93 ? -0.116 24.406 -10.32 1 94.19 93 SER B O 1
ATOM 4011 N N . TYR B 1 94 ? -0.653 23 -8.727 1 94.56 94 TYR B N 1
ATOM 4012 C CA . TYR B 1 94 ? 0.692 23.094 -8.172 1 94.56 94 TYR B CA 1
ATOM 4013 C C . TYR B 1 94 ? 1.676 22.25 -8.977 1 94.56 94 TYR B C 1
ATOM 4015 O O . TYR B 1 94 ? 2.836 22.625 -9.141 1 94.56 94 TYR B O 1
ATOM 4023 N N . SER B 1 95 ? 1.226 21.109 -9.438 1 92.69 95 SER B N 1
ATOM 4024 C CA . SER B 1 95 ? 2.121 20.281 -10.242 1 92.69 95 SER B CA 1
ATOM 4025 C C . SER B 1 95 ? 2.596 21.031 -11.484 1 92.69 95 SER B C 1
ATOM 4027 O O . SER B 1 95 ? 3.799 21.109 -11.742 1 92.69 95 SER B O 1
ATOM 4029 N N . VAL B 1 96 ? 1.702 21.688 -12.18 1 93.94 96 VAL B N 1
ATOM 4030 C CA . VAL B 1 96 ? 2.023 22.406 -13.414 1 93.94 96 VAL B CA 1
ATOM 4031 C C . VAL B 1 96 ? 2.551 23.797 -13.078 1 93.94 96 VAL B C 1
ATOM 4033 O O . VAL B 1 96 ? 3.566 24.234 -13.625 1 93.94 96 VAL B O 1
ATOM 4036 N N . GLY B 1 97 ? 1.891 24.453 -12.164 1 94.31 97 GLY B N 1
ATOM 4037 C CA . GLY B 1 97 ? 2.268 25.812 -11.805 1 94.31 97 GLY B CA 1
ATOM 4038 C C . GLY B 1 97 ? 3.686 25.922 -11.281 1 94.31 97 GLY B C 1
ATOM 4039 O O . GLY B 1 97 ? 4.445 26.797 -11.695 1 94.31 97 GLY B O 1
ATOM 4040 N N . MET B 1 98 ? 4.039 25.016 -10.422 1 94.06 98 MET B N 1
ATOM 4041 C CA . MET B 1 98 ? 5.375 25.078 -9.836 1 94.06 98 MET B CA 1
ATOM 4042 C C . MET B 1 98 ? 6.438 24.672 -10.852 1 94.06 98 MET B C 1
ATOM 4044 O O . MET B 1 98 ? 7.578 25.125 -10.781 1 94.06 98 MET B O 1
ATOM 4048 N N . TYR B 1 99 ? 6.086 23.797 -11.766 1 94.25 99 TYR B N 1
ATOM 4049 C CA . TYR B 1 99 ? 7.004 23.469 -12.844 1 94.25 99 TYR B CA 1
ATOM 4050 C C . TYR B 1 99 ? 7.348 24.703 -13.664 1 94.25 99 TYR B C 1
ATOM 4052 O O . TYR B 1 99 ? 8.523 24.984 -13.898 1 94.25 99 TYR B O 1
ATOM 4060 N N . PHE B 1 100 ? 6.328 25.453 -14.039 1 95.69 100 PHE B N 1
ATOM 4061 C CA . PHE B 1 100 ? 6.559 26.656 -14.82 1 95.69 100 PHE B CA 1
ATOM 4062 C C . PHE B 1 100 ? 7.266 27.719 -13.977 1 95.69 100 PHE B C 1
ATOM 4064 O O . PHE B 1 100 ? 8.07 28.5 -14.492 1 95.69 100 PHE B O 1
ATOM 4071 N N . PHE B 1 101 ? 6.934 27.75 -12.719 1 95.19 101 PHE B N 1
ATOM 4072 C CA . PHE B 1 101 ? 7.633 28.656 -11.812 1 95.19 101 PHE B CA 1
ATOM 4073 C C . PHE B 1 101 ? 9.125 28.344 -11.781 1 95.19 101 PHE B C 1
ATOM 4075 O O . PHE B 1 101 ? 9.961 29.25 -11.867 1 95.19 101 PHE B O 1
ATOM 4082 N N . ALA B 1 102 ? 9.477 27.109 -11.664 1 95.81 102 ALA B N 1
ATOM 4083 C CA . ALA B 1 102 ? 10.875 26.688 -11.641 1 95.81 102 ALA B CA 1
ATOM 4084 C C . ALA B 1 102 ? 11.586 27.062 -12.938 1 95.81 102 ALA B C 1
ATOM 4086 O O . ALA B 1 102 ? 12.75 27.484 -12.914 1 95.81 102 ALA B O 1
ATOM 4087 N N . ILE B 1 103 ? 10.875 26.922 -14.016 1 96.69 103 ILE B N 1
ATOM 4088 C CA . ILE B 1 103 ? 11.445 27.281 -15.312 1 96.69 103 ILE B CA 1
ATOM 4089 C C . ILE B 1 103 ? 11.695 28.781 -15.359 1 96.69 103 ILE B C 1
ATOM 4091 O O . ILE B 1 103 ? 12.766 29.234 -15.781 1 96.69 103 ILE B O 1
ATOM 4095 N N . SER B 1 104 ? 10.789 29.531 -14.93 1 96.44 104 SER B N 1
ATOM 4096 C CA . SER B 1 104 ? 10.898 30.984 -14.953 1 96.44 104 SER B CA 1
ATOM 4097 C C . SER B 1 104 ? 12.055 31.453 -14.086 1 96.44 104 SER B C 1
ATOM 4099 O O . SER B 1 104 ? 12.688 32.469 -14.391 1 96.44 104 SER B O 1
ATOM 4101 N N . MET B 1 105 ? 12.312 30.781 -13.031 1 95.38 105 MET B N 1
ATOM 4102 C CA . MET B 1 105 ? 13.391 31.141 -12.117 1 95.38 105 MET B CA 1
ATOM 4103 C C . MET B 1 105 ? 14.727 30.594 -12.602 1 95.38 105 MET B C 1
ATOM 4105 O O . MET B 1 105 ? 15.773 30.875 -12.008 1 95.38 105 MET B O 1
ATOM 4109 N N . GLY B 1 106 ? 14.68 29.75 -13.578 1 94.69 106 GLY B N 1
ATOM 4110 C CA . GLY B 1 106 ? 15.898 29.172 -14.133 1 94.69 106 GLY B CA 1
ATOM 4111 C C . GLY B 1 106 ? 16.359 27.922 -13.391 1 94.69 106 GLY B C 1
ATOM 4112 O O . GLY B 1 106 ? 17.5 27.5 -13.547 1 94.69 106 GLY B O 1
ATOM 4113 N N . TRP B 1 107 ? 15.492 27.344 -12.617 1 94.56 107 TRP B N 1
ATOM 4114 C CA . TRP B 1 107 ? 15.859 26.188 -11.812 1 94.56 107 TRP B CA 1
ATOM 4115 C C . TRP B 1 107 ? 15.68 24.891 -12.602 1 94.56 107 TRP B C 1
ATOM 4117 O O . TRP B 1 107 ? 16.203 23.844 -12.219 1 94.56 107 TRP B O 1
ATOM 4127 N N . SER B 1 108 ? 14.883 24.984 -13.664 1 93.62 108 SER B N 1
ATOM 4128 C CA . SER B 1 108 ? 14.641 23.844 -14.531 1 93.62 108 SER B CA 1
ATOM 4129 C C . SER B 1 108 ? 14.492 24.281 -15.984 1 93.62 108 SER B C 1
ATOM 4131 O O . SER B 1 108 ? 14.117 25.422 -16.266 1 93.62 108 SER B O 1
ATOM 4133 N N . GLN B 1 109 ? 14.797 23.312 -16.859 1 95.12 109 GLN B N 1
ATOM 4134 C CA . GLN B 1 109 ? 14.586 23.531 -18.281 1 95.12 109 GLN B CA 1
ATOM 4135 C C . GLN B 1 109 ? 13.273 22.906 -18.734 1 95.12 109 GLN B C 1
ATOM 4137 O O . GLN B 1 109 ? 12.828 21.891 -18.188 1 95.12 109 GLN B O 1
ATOM 4142 N N . PHE B 1 110 ? 12.766 23.578 -19.719 1 94.12 110 PHE B N 1
ATOM 4143 C CA . PHE B 1 110 ? 11.508 23.078 -20.266 1 94.12 110 PHE B CA 1
ATOM 4144 C C . PHE B 1 110 ? 11.719 21.734 -20.953 1 94.12 110 PHE B C 1
ATOM 4146 O O . PHE B 1 110 ? 12.68 21.562 -21.703 1 94.12 110 PHE B O 1
ATOM 4153 N N . ASN B 1 111 ? 10.898 20.797 -20.625 1 89.94 111 ASN B N 1
ATOM 4154 C CA . ASN B 1 111 ? 10.883 19.453 -21.203 1 89.94 111 ASN B CA 1
ATOM 4155 C C . ASN B 1 111 ? 9.461 18.938 -21.406 1 89.94 111 ASN B C 1
ATOM 4157 O O . ASN B 1 111 ? 8.695 18.844 -20.438 1 89.94 111 ASN B O 1
ATOM 4161 N N . TRP B 1 112 ? 9.125 18.531 -22.641 1 84.06 112 TRP B N 1
ATOM 4162 C CA . TRP B 1 112 ? 7.777 18.094 -22.984 1 84.06 112 TRP B CA 1
ATOM 4163 C C . TRP B 1 112 ? 7.379 16.875 -22.172 1 84.06 112 TRP B C 1
ATOM 4165 O O . TRP B 1 112 ? 6.219 16.719 -21.797 1 84.06 112 TRP B O 1
ATOM 4175 N N . TYR B 1 113 ? 8.297 16.078 -21.938 1 79 113 TYR B N 1
ATOM 4176 C CA . TYR B 1 113 ? 8.039 14.859 -21.172 1 79 113 TYR B CA 1
ATOM 4177 C C . TYR B 1 113 ? 7.676 15.195 -19.719 1 79 113 TYR B C 1
ATOM 4179 O O . TYR B 1 113 ? 6.715 14.648 -19.172 1 79 113 TYR B O 1
ATOM 4187 N N . GLU B 1 114 ? 8.422 16.094 -19.25 1 84.56 114 GLU B N 1
ATOM 4188 C CA . GLU B 1 114 ? 8.156 16.5 -17.875 1 84.56 114 GLU B CA 1
ATOM 4189 C C . GLU B 1 114 ? 6.805 17.203 -17.75 1 84.56 114 GLU B C 1
ATOM 4191 O O . GLU B 1 114 ? 6.059 16.984 -16.797 1 84.56 114 GLU B O 1
ATOM 4196 N N . LEU B 1 115 ? 6.562 17.984 -18.734 1 88.44 115 LEU B N 1
ATOM 4197 C CA . LEU B 1 115 ? 5.266 18.641 -18.719 1 88.44 115 LEU B CA 1
ATOM 4198 C C . LEU B 1 115 ? 4.133 17.625 -18.766 1 88.44 115 LEU B C 1
ATOM 4200 O O . LEU B 1 115 ? 3.158 17.734 -18.016 1 88.44 115 LEU B O 1
ATOM 4204 N N . GLY B 1 116 ? 4.199 16.672 -19.688 1 83.75 116 GLY B N 1
ATOM 4205 C CA . GLY B 1 116 ? 3.205 15.617 -19.766 1 83.75 116 GLY B CA 1
ATOM 4206 C C . GLY B 1 116 ? 3.018 14.875 -18.453 1 83.75 116 GLY B C 1
ATOM 4207 O O . GLY B 1 116 ? 1.889 14.594 -18.047 1 83.75 116 GLY B O 1
ATOM 4208 N N . ARG B 1 117 ? 4.082 14.68 -17.797 1 82.06 117 ARG B N 1
ATOM 4209 C CA . ARG B 1 117 ? 4.047 14 -16.516 1 82.06 117 ARG B CA 1
ATOM 4210 C C . ARG B 1 117 ? 3.369 14.867 -15.453 1 82.06 117 ARG B C 1
ATOM 4212 O O . ARG B 1 117 ? 2.523 14.383 -14.695 1 82.06 117 ARG B O 1
ATOM 4219 N N . PHE B 1 118 ? 3.67 16.125 -15.477 1 88.56 118 PHE B N 1
ATOM 4220 C CA . PHE B 1 118 ? 3.15 17.016 -14.445 1 88.56 118 PHE B CA 1
ATOM 4221 C C . PHE B 1 118 ? 1.678 17.328 -14.695 1 88.56 118 PHE B C 1
ATOM 4223 O O . PHE B 1 118 ? 0.968 17.75 -13.781 1 88.56 118 PHE B O 1
ATOM 4230 N N . MET B 1 119 ? 1.199 17.016 -15.867 1 88.31 119 MET B N 1
ATOM 4231 C CA . MET B 1 119 ? -0.203 17.25 -16.203 1 88.31 119 MET B CA 1
ATOM 4232 C C . MET B 1 119 ? -1.084 16.125 -15.664 1 88.31 119 MET B C 1
ATOM 4234 O O . MET B 1 119 ? -2.311 16.25 -15.641 1 88.31 119 MET B O 1
ATOM 4238 N N . MET B 1 120 ? -0.441 15.109 -15.156 1 82.19 120 MET B N 1
ATOM 4239 C CA . MET B 1 120 ? -1.202 14.016 -14.555 1 82.19 120 MET B CA 1
ATOM 4240 C C . MET B 1 120 ? -1.272 14.18 -13.039 1 82.19 120 MET B C 1
ATOM 4242 O O . MET B 1 120 ? -0.384 13.719 -12.32 1 82.19 120 MET B O 1
ATOM 4246 N N . PRO B 1 121 ? -2.291 14.672 -12.594 1 76.44 121 PRO B N 1
ATOM 4247 C CA . PRO B 1 121 ? -2.336 15.102 -11.195 1 76.44 121 PRO B CA 1
ATOM 4248 C C . PRO B 1 121 ? -2.201 13.93 -10.219 1 76.44 121 PRO B C 1
ATOM 4250 O O . PRO B 1 121 ? -1.767 14.125 -9.078 1 76.44 121 PRO B O 1
ATOM 4253 N N . LEU B 1 122 ? -2.498 12.719 -10.641 1 76.56 122 LEU B N 1
ATOM 4254 C CA . LEU B 1 122 ? -2.506 11.602 -9.703 1 76.56 122 LEU B CA 1
ATOM 4255 C C . LEU B 1 122 ? -1.292 10.703 -9.922 1 76.56 122 LEU B C 1
ATOM 4257 O O . LEU B 1 122 ? -0.93 9.914 -9.039 1 76.56 122 LEU B O 1
ATOM 4261 N N . THR B 1 123 ? -0.613 10.93 -11.055 1 73.31 123 THR B N 1
ATOM 4262 C CA . THR B 1 123 ? 0.394 9.922 -11.375 1 73.31 123 THR B CA 1
ATOM 4263 C C . THR B 1 123 ? 1.736 10.578 -11.688 1 73.31 123 THR B C 1
ATOM 4265 O O . THR B 1 123 ? 2.646 9.93 -12.203 1 73.31 123 THR B O 1
ATOM 4268 N N . ASN B 1 124 ? 1.82 11.812 -11.398 1 71.19 124 ASN B N 1
ATOM 4269 C CA . ASN B 1 124 ? 3.021 12.547 -11.789 1 71.19 124 ASN B CA 1
ATOM 4270 C C . ASN B 1 124 ? 4.211 12.188 -10.906 1 71.19 124 ASN B C 1
ATOM 4272 O O . ASN B 1 124 ? 5.355 12.492 -11.242 1 71.19 124 ASN B O 1
ATOM 4276 N N . GLY B 1 125 ? 4.027 11.539 -9.797 1 69.69 125 GLY B N 1
ATOM 4277 C CA . GLY B 1 125 ? 5.125 11.109 -8.945 1 69.69 125 GLY B CA 1
ATOM 4278 C C . GLY B 1 125 ? 5.703 12.234 -8.109 1 69.69 125 GLY B C 1
ATOM 4279 O O . GLY B 1 125 ? 6.66 12.031 -7.359 1 69.69 125 GLY B O 1
ATOM 4280 N N . VAL B 1 126 ? 5.113 13.398 -8.266 1 74.56 126 VAL B N 1
ATOM 4281 C CA . VAL B 1 126 ? 5.625 14.562 -7.551 1 74.56 126 VAL B CA 1
ATOM 4282 C C . VAL B 1 126 ? 5.172 14.516 -6.094 1 74.56 126 VAL B C 1
ATOM 4284 O O . VAL B 1 126 ? 5.969 14.75 -5.184 1 74.56 126 VAL B O 1
ATOM 4287 N N . TYR B 1 127 ? 3.939 14.188 -5.988 1 80.38 127 TYR B N 1
ATOM 4288 C CA . TYR B 1 127 ? 3.361 14.125 -4.648 1 80.38 127 TYR B CA 1
ATOM 4289 C C . TYR B 1 127 ? 3.016 12.695 -4.266 1 80.38 127 TYR B C 1
ATOM 4291 O O . TYR B 1 127 ? 1.919 12.211 -4.559 1 80.38 127 TYR B O 1
ATOM 4299 N N . TRP B 1 128 ? 3.844 12.109 -3.541 1 76.5 128 TRP B N 1
ATOM 4300 C CA . TRP B 1 128 ? 3.633 10.695 -3.23 1 76.5 128 TRP B CA 1
ATOM 4301 C C . TRP B 1 128 ? 2.387 10.508 -2.371 1 76.5 128 TRP B C 1
ATOM 4303 O O . TRP B 1 128 ? 1.734 9.461 -2.432 1 76.5 128 TRP B O 1
ATOM 4313 N N . PHE B 1 129 ? 2.039 11.484 -1.604 1 79.31 129 PHE B N 1
ATOM 4314 C CA . PHE B 1 129 ? 0.978 11.414 -0.607 1 79.31 129 PHE B CA 1
ATOM 4315 C C . PHE B 1 129 ? -0.386 11.641 -1.25 1 79.31 129 PHE B C 1
ATOM 4317 O O . PHE B 1 129 ? -1.396 11.125 -0.773 1 79.31 129 PHE B O 1
ATOM 4324 N N . ALA B 1 130 ? -0.448 12.305 -2.318 1 82.19 130 ALA B N 1
ATOM 4325 C CA . ALA B 1 130 ? -1.707 12.812 -2.857 1 82.19 130 ALA B CA 1
ATOM 4326 C C . ALA B 1 130 ? -2.541 11.688 -3.455 1 82.19 130 ALA B C 1
ATOM 4328 O O . ALA B 1 130 ? -3.727 11.547 -3.143 1 82.19 130 ALA B O 1
ATOM 4329 N N . PRO B 1 131 ? -1.961 10.82 -4.223 1 81.44 131 PRO B N 1
ATOM 4330 C CA . PRO B 1 131 ? -2.818 9.82 -4.859 1 81.44 131 PRO B CA 1
ATOM 4331 C C . PRO B 1 131 ? -3.461 8.867 -3.852 1 81.44 131 PRO B C 1
ATOM 4333 O O . PRO B 1 131 ? -4.684 8.695 -3.855 1 81.44 131 PRO B O 1
ATOM 4336 N N . PRO B 1 132 ? -2.68 8.273 -2.93 1 78.88 132 PRO B N 1
ATOM 4337 C CA . PRO B 1 132 ? -3.352 7.406 -1.96 1 78.88 132 PRO B CA 1
ATOM 4338 C C . PRO B 1 132 ? -4.332 8.164 -1.07 1 78.88 132 PRO B C 1
ATOM 4340 O O . PRO B 1 132 ? -5.344 7.602 -0.644 1 78.88 132 PRO B O 1
ATOM 4343 N N . PHE B 1 133 ? -4 9.367 -0.845 1 81.88 133 PHE B N 1
ATOM 4344 C CA . PHE B 1 133 ? -4.902 10.172 -0.026 1 81.88 133 PHE B CA 1
ATOM 4345 C C . PHE B 1 133 ? -6.23 10.398 -0.741 1 81.88 133 PHE B C 1
ATOM 4347 O O . PHE B 1 133 ? -7.297 10.195 -0.159 1 81.88 133 PHE B O 1
ATOM 4354 N N . ILE B 1 134 ? -6.191 10.711 -1.979 1 83.06 134 ILE B N 1
ATOM 4355 C CA . ILE B 1 134 ? -7.379 10.992 -2.779 1 83.06 134 ILE B CA 1
ATOM 4356 C C . ILE B 1 134 ? -8.203 9.719 -2.945 1 83.06 134 ILE B C 1
ATOM 4358 O O . ILE B 1 134 ? -9.422 9.727 -2.766 1 83.06 134 ILE B O 1
ATOM 4362 N N . ILE B 1 135 ? -7.574 8.648 -3.166 1 82.06 135 ILE B N 1
ATOM 4363 C CA . ILE B 1 135 ? -8.273 7.375 -3.326 1 82.06 135 ILE B CA 1
ATOM 4364 C C . ILE B 1 135 ? -8.922 6.973 -2.006 1 82.06 135 ILE B C 1
ATOM 4366 O O . ILE B 1 135 ? -10.062 6.492 -1.988 1 82.06 135 ILE B O 1
ATOM 4370 N N . SER B 1 136 ? -8.211 7.199 -0.996 1 83.12 136 SER B N 1
ATOM 4371 C CA . SER B 1 136 ? -8.734 6.812 0.31 1 83.12 136 SER B CA 1
ATOM 4372 C C . SER B 1 136 ? -9.984 7.613 0.66 1 83.12 136 SER B C 1
ATOM 4374 O O . SER B 1 136 ? -10.898 7.094 1.311 1 83.12 136 SER B O 1
ATOM 4376 N N . GLN B 1 137 ? -10.07 8.82 0.166 1 82.88 137 GLN B N 1
ATOM 4377 C CA . GLN B 1 137 ? -11.227 9.664 0.47 1 82.88 137 GLN B CA 1
ATOM 4378 C C . GLN B 1 137 ? -12.508 9.07 -0.108 1 82.88 137 GLN B C 1
ATOM 4380 O O . GLN B 1 137 ? -13.594 9.258 0.452 1 82.88 137 GLN B O 1
ATOM 4385 N N . ILE B 1 138 ? -12.383 8.336 -1.132 1 83.19 138 ILE B N 1
ATOM 4386 C CA . ILE B 1 138 ? -13.609 7.852 -1.763 1 83.19 138 ILE B CA 1
ATOM 4387 C C . ILE B 1 138 ? -13.781 6.363 -1.475 1 83.19 138 ILE B C 1
ATOM 4389 O O . ILE B 1 138 ? -14.898 5.848 -1.505 1 83.19 138 ILE B O 1
ATOM 4393 N N . ALA B 1 139 ? -12.719 5.75 -1.2 1 84.19 139 ALA B N 1
ATOM 4394 C CA . ALA B 1 139 ? -12.781 4.301 -1.038 1 84.19 139 ALA B CA 1
ATOM 4395 C C . ALA B 1 139 ? -13.102 3.926 0.406 1 84.19 139 ALA B C 1
ATOM 4397 O O . ALA B 1 139 ? -13.852 2.979 0.656 1 84.19 139 ALA B O 1
ATOM 4398 N N . PHE B 1 140 ? -12.648 4.629 1.279 1 85.81 140 PHE B N 1
ATOM 4399 C CA . PHE B 1 140 ? -12.586 4.172 2.662 1 85.81 140 PHE B CA 1
ATOM 4400 C C . PHE B 1 140 ? -13.977 4.16 3.291 1 85.81 140 PHE B C 1
ATOM 4402 O O . PHE B 1 140 ? -14.352 3.195 3.957 1 85.81 140 PHE B O 1
ATOM 4409 N N . ARG B 1 141 ? -14.734 5.168 3.053 1 85.31 141 ARG B N 1
ATOM 4410 C CA . ARG B 1 141 ? -16.016 5.285 3.736 1 85.31 141 ARG B CA 1
ATOM 4411 C C . ARG B 1 141 ? -16.938 4.117 3.395 1 85.31 141 ARG B C 1
ATOM 4413 O O . ARG B 1 141 ? -17.406 3.416 4.289 1 85.31 141 ARG B O 1
ATOM 4420 N N . PRO B 1 142 ? -17.141 3.977 2.121 1 84.62 142 PRO B N 1
ATOM 4421 C CA . PRO B 1 142 ? -18.016 2.842 1.816 1 84.62 142 PRO B CA 1
ATOM 4422 C C . PRO B 1 142 ? -17.453 1.511 2.301 1 84.62 142 PRO B C 1
ATOM 4424 O O . PRO B 1 142 ? -18.203 0.648 2.768 1 84.62 142 PRO B O 1
ATOM 4427 N N . MET B 1 143 ? -16.234 1.372 2.244 1 85.06 143 MET B N 1
ATOM 4428 C CA . MET B 1 143 ? -15.617 0.124 2.68 1 85.06 143 MET B CA 1
ATOM 4429 C C . MET B 1 143 ? -15.711 -0.034 4.191 1 85.06 143 MET B C 1
ATOM 4431 O O . MET B 1 143 ? -16.016 -1.121 4.691 1 85.06 143 MET B O 1
ATOM 4435 N N . TYR B 1 144 ? -15.57 1.035 4.852 1 87.31 144 TYR B N 1
ATOM 4436 C CA . TYR B 1 144 ? -15.609 0.992 6.309 1 87.31 144 TYR B CA 1
ATOM 4437 C C . TYR B 1 144 ? -17.016 0.685 6.805 1 87.31 144 TYR B C 1
ATOM 4439 O O . TYR B 1 144 ? -17.188 0.085 7.871 1 87.31 144 TYR B O 1
ATOM 4447 N N . LYS B 1 145 ? -18 1.081 6.098 1 84.62 145 LYS B N 1
ATOM 4448 C CA . LYS B 1 145 ? -19.375 0.784 6.457 1 84.62 145 LYS B CA 1
ATOM 4449 C C . LYS B 1 145 ? -19.609 -0.722 6.543 1 84.62 145 LYS B C 1
ATOM 4451 O O . LYS B 1 145 ? -20.406 -1.188 7.367 1 84.62 145 LYS B O 1
ATOM 4456 N N . GLY B 1 146 ? -18.922 -1.402 5.707 1 83.69 146 GLY B N 1
ATOM 4457 C CA . GLY B 1 146 ? -19.016 -2.852 5.793 1 83.69 146 GLY B CA 1
ATOM 4458 C C . GLY B 1 146 ? -18.453 -3.406 7.09 1 83.69 146 GLY B C 1
ATOM 4459 O O . GLY B 1 146 ? -19 -4.355 7.652 1 83.69 146 GLY B O 1
ATOM 4460 N N . LEU B 1 147 ? -17.484 -2.736 7.578 1 84.62 147 LEU B N 1
ATOM 4461 C CA . LEU B 1 147 ? -16.844 -3.16 8.82 1 84.62 147 LEU B CA 1
ATOM 4462 C C . LEU B 1 147 ? -17.734 -2.846 10.023 1 84.62 147 LEU B C 1
ATOM 4464 O O . LEU B 1 147 ? -17.719 -3.576 11.016 1 84.62 147 LEU B O 1
ATOM 4468 N N . LEU B 1 148 ? -18.469 -1.849 9.875 1 83.88 148 LEU B N 1
ATOM 4469 C CA . LEU B 1 148 ? -19.312 -1.396 10.977 1 83.88 148 LEU B CA 1
ATOM 4470 C C . LEU B 1 148 ? -20.438 -2.395 11.25 1 83.88 148 LEU B C 1
ATOM 4472 O O . LEU B 1 148 ? -21.078 -2.35 12.305 1 83.88 148 LEU B O 1
ATOM 4476 N N . GLN B 1 149 ? -20.609 -3.236 10.336 1 79.25 149 GLN B N 1
ATOM 4477 C CA . GLN B 1 149 ? -21.641 -4.25 10.516 1 79.25 149 GLN B CA 1
ATOM 4478 C C . GLN B 1 149 ? -21.156 -5.398 11.383 1 79.25 149 GLN B C 1
ATOM 4480 O O . GLN B 1 149 ? -21.938 -6.234 11.828 1 79.25 149 GLN B O 1
ATOM 4485 N N . LEU B 1 150 ? -19.922 -5.355 11.742 1 83.62 150 LEU B N 1
ATOM 4486 C CA . LEU B 1 150 ? -19.328 -6.402 12.547 1 83.62 150 LEU B CA 1
ATOM 4487 C C . LEU B 1 150 ? -19.094 -5.926 13.984 1 83.62 150 LEU B C 1
ATOM 4489 O O . LEU B 1 150 ? -19.297 -4.75 14.289 1 83.62 150 LEU B O 1
ATOM 4493 N N . HIS B 1 151 ? -18.734 -6.926 14.797 1 83.75 151 HIS B N 1
ATOM 4494 C CA . HIS B 1 151 ? -18.406 -6.578 16.172 1 83.75 151 HIS B CA 1
ATOM 4495 C C . HIS B 1 151 ? -17.203 -5.652 16.25 1 83.75 151 HIS B C 1
ATOM 4497 O O . HIS B 1 151 ? -16.25 -5.812 15.484 1 83.75 151 HIS B O 1
ATOM 4503 N N . PRO B 1 152 ? -17.234 -4.695 17.141 1 85.19 152 PRO B N 1
ATOM 4504 C CA . PRO B 1 152 ? -16.125 -3.75 17.266 1 85.19 152 PRO B CA 1
ATOM 4505 C C . PRO B 1 152 ? -14.781 -4.445 17.484 1 85.19 152 PRO B C 1
ATOM 4507 O O . PRO B 1 152 ? -13.734 -3.91 17.109 1 85.19 152 PRO B O 1
ATOM 4510 N N . ARG B 1 153 ? -14.828 -5.598 18.031 1 88.62 153 ARG B N 1
ATOM 4511 C CA . ARG B 1 153 ? -13.602 -6.352 18.266 1 88.62 153 ARG B CA 1
ATOM 4512 C C . ARG B 1 153 ? -12.938 -6.727 16.938 1 88.62 153 ARG B C 1
ATOM 4514 O O . ARG B 1 153 ? -11.711 -6.859 16.875 1 88.62 153 ARG B O 1
ATOM 4521 N N . TYR B 1 154 ? -13.797 -6.883 15.984 1 88.69 154 TYR B N 1
ATOM 4522 C CA . TYR B 1 154 ? -13.258 -7.203 14.664 1 88.69 154 TYR B CA 1
ATOM 4523 C C . TYR B 1 154 ? -12.484 -6.02 14.094 1 88.69 154 TYR B C 1
ATOM 4525 O O . TYR B 1 154 ? -11.422 -6.195 13.492 1 88.69 154 TYR B O 1
ATOM 4533 N N . HIS B 1 155 ? -13 -4.895 14.391 1 89.12 155 HIS B N 1
ATOM 4534 C CA . HIS B 1 155 ? -12.32 -3.676 13.969 1 89.12 155 HIS B CA 1
ATOM 4535 C C . HIS B 1 155 ? -10.969 -3.527 14.664 1 89.12 155 HIS B C 1
ATOM 4537 O O . HIS B 1 155 ? -9.969 -3.199 14.023 1 89.12 155 HIS B O 1
ATOM 4543 N N . LEU B 1 156 ? -11 -3.814 15.844 1 91.69 156 LEU B N 1
ATOM 4544 C CA . LEU B 1 156 ? -9.773 -3.73 16.625 1 91.69 156 LEU B CA 1
ATOM 4545 C C . LEU B 1 156 ? -8.758 -4.762 16.141 1 91.69 156 LEU B C 1
ATOM 4547 O O . LEU B 1 156 ? -7.566 -4.453 16.016 1 91.69 156 LEU B O 1
ATOM 4551 N N . LEU B 1 157 ? -9.219 -5.91 15.883 1 90 157 LEU B N 1
ATOM 4552 C CA . LEU B 1 157 ? -8.344 -6.961 15.375 1 90 157 LEU B CA 1
ATOM 4553 C C . LEU B 1 157 ? -7.66 -6.52 14.086 1 90 157 LEU B C 1
ATOM 4555 O O . LEU B 1 157 ? -6.441 -6.652 13.945 1 90 157 LEU B O 1
ATOM 4559 N N . LEU B 1 158 ? -8.438 -5.992 13.219 1 89.5 158 LEU B N 1
ATOM 4560 C CA . LEU B 1 158 ? -7.895 -5.555 11.938 1 89.5 158 LEU B CA 1
ATOM 4561 C C . LEU B 1 158 ? -6.875 -4.438 12.133 1 89.5 158 LEU B C 1
ATOM 4563 O O . LEU B 1 158 ? -5.793 -4.469 11.547 1 89.5 158 LEU B O 1
ATOM 4567 N N . ALA B 1 159 ? -7.195 -3.48 12.969 1 90.88 159 ALA B N 1
ATOM 4568 C CA . ALA B 1 159 ? -6.289 -2.365 13.234 1 90.88 159 ALA B CA 1
ATOM 4569 C C . ALA B 1 159 ? -4.977 -2.857 13.844 1 90.88 159 ALA B C 1
ATOM 4571 O O . ALA B 1 159 ? -3.9 -2.408 13.445 1 90.88 159 ALA B O 1
ATOM 4572 N N . VAL B 1 160 ? -5.066 -3.785 14.695 1 90.12 160 VAL B N 1
ATOM 4573 C CA . VAL B 1 160 ? -3.887 -4.32 15.367 1 90.12 160 VAL B CA 1
ATOM 4574 C C . VAL B 1 160 ? -3.062 -5.148 14.383 1 90.12 160 VAL B C 1
ATOM 4576 O O . VAL B 1 160 ? -1.84 -5.008 14.312 1 90.12 160 VAL B O 1
ATOM 4579 N N . MET B 1 161 ? -3.699 -5.941 13.578 1 86.56 161 MET B N 1
ATOM 4580 C CA . MET B 1 161 ? -2.986 -6.785 12.625 1 86.56 161 MET B CA 1
ATOM 4581 C C . MET B 1 161 ? -2.229 -5.934 11.609 1 86.56 161 MET B C 1
ATOM 4583 O O . MET B 1 161 ? -1.06 -6.199 11.32 1 86.56 161 MET B O 1
ATOM 4587 N N . VAL B 1 162 ? -2.893 -4.941 11.133 1 85.44 162 VAL B N 1
ATOM 4588 C CA . VAL B 1 162 ? -2.25 -4.055 10.172 1 85.44 162 VAL B CA 1
ATOM 4589 C C . VAL B 1 162 ? -1.08 -3.33 10.836 1 85.44 162 VAL B C 1
ATOM 4591 O O . VAL B 1 162 ? -0.017 -3.17 10.227 1 85.44 162 VAL B O 1
ATOM 4594 N N . SER B 1 163 ? -1.248 -2.963 12.094 1 87.5 163 SER B N 1
ATOM 4595 C CA . SER B 1 163 ? -0.2 -2.25 12.812 1 87.5 163 SER B CA 1
ATOM 4596 C C . SER B 1 163 ? 0.993 -3.156 13.094 1 87.5 163 SER B C 1
ATOM 4598 O O . SER B 1 163 ? 2.143 -2.719 13.031 1 87.5 163 SER B O 1
ATOM 4600 N N . VAL B 1 164 ? 0.736 -4.344 13.367 1 83.75 164 VAL B N 1
ATOM 4601 C CA . VAL B 1 164 ? 1.805 -5.297 13.641 1 83.75 164 VAL B CA 1
ATOM 4602 C C . VAL B 1 164 ? 2.604 -5.559 12.367 1 83.75 164 VAL B C 1
ATOM 4604 O O . VAL B 1 164 ? 3.838 -5.57 12.391 1 83.75 164 VAL B O 1
ATOM 4607 N N . VAL B 1 165 ? 1.913 -5.715 11.305 1 79.75 165 VAL B N 1
ATOM 4608 C CA . VAL B 1 165 ? 2.58 -5.949 10.023 1 79.75 165 VAL B CA 1
ATOM 4609 C C . VAL B 1 165 ? 3.387 -4.715 9.625 1 79.75 165 VAL B C 1
ATOM 4611 O O . VAL B 1 165 ? 4.527 -4.832 9.172 1 79.75 165 VAL B O 1
ATOM 4614 N N . ALA B 1 166 ? 2.773 -3.607 9.867 1 79.88 166 ALA B N 1
ATOM 4615 C CA . ALA B 1 166 ? 3.469 -2.361 9.555 1 79.88 166 ALA B CA 1
ATOM 4616 C C . ALA B 1 166 ? 4.715 -2.199 10.422 1 79.88 166 ALA B C 1
ATOM 4618 O O . ALA B 1 166 ? 5.766 -1.771 9.93 1 79.88 166 ALA B O 1
ATOM 4619 N N . ALA B 1 167 ? 4.609 -2.525 11.648 1 80.06 167 ALA B N 1
ATOM 4620 C CA . ALA B 1 167 ? 5.746 -2.445 12.562 1 80.06 167 ALA B CA 1
ATOM 4621 C C . ALA B 1 167 ? 6.859 -3.402 12.148 1 80.06 167 ALA B C 1
ATOM 4623 O O . ALA B 1 167 ? 8.039 -3.082 12.273 1 80.06 167 ALA B O 1
ATOM 4624 N N . GLY B 1 168 ? 6.469 -4.555 11.703 1 75.25 168 GLY B N 1
ATOM 4625 C CA . GLY B 1 168 ? 7.445 -5.527 11.242 1 75.25 168 GLY B CA 1
ATOM 4626 C C . GLY B 1 168 ? 8.258 -5.035 10.062 1 75.25 168 GLY B C 1
ATOM 4627 O O . GLY B 1 168 ? 9.438 -5.371 9.93 1 75.25 168 GLY B O 1
ATOM 4628 N N . ALA B 1 169 ? 7.66 -4.203 9.305 1 68.31 169 ALA B N 1
ATOM 4629 C CA . ALA B 1 169 ? 8.352 -3.652 8.141 1 68.31 169 ALA B CA 1
ATOM 4630 C C . ALA B 1 169 ? 9.492 -2.73 8.57 1 68.31 169 ALA B C 1
ATOM 4632 O O . ALA B 1 169 ? 10.438 -2.51 7.812 1 68.31 169 ALA B O 1
ATOM 4633 N N . THR B 1 170 ? 9.398 -2.205 9.812 1 66.56 170 THR B N 1
ATOM 4634 C CA . THR B 1 170 ? 10.43 -1.299 10.305 1 66.56 170 THR B CA 1
ATOM 4635 C C . THR B 1 170 ? 11.648 -2.076 10.789 1 66.56 170 THR B C 1
ATOM 4637 O O . THR B 1 170 ? 12.727 -1.503 10.977 1 66.56 170 THR B O 1
ATOM 4640 N N . MET B 1 171 ? 11.547 -3.266 11.266 1 60.97 171 MET B N 1
ATOM 4641 C CA . MET B 1 171 ? 12.633 -4.055 11.828 1 60.97 171 MET B CA 1
ATOM 4642 C C . MET B 1 171 ? 13.688 -4.359 10.773 1 60.97 171 MET B C 1
ATOM 4644 O O . MET B 1 171 ? 14.758 -4.891 11.094 1 60.97 171 MET B O 1
ATOM 4648 N N . GLY B 1 172 ? 14.023 -3.395 9.836 1 50.22 172 GLY B N 1
ATOM 4649 C CA . GLY B 1 172 ? 15.25 -3.27 9.055 1 50.22 172 GLY B CA 1
ATOM 4650 C C . GLY B 1 172 ? 15.391 -4.348 8 1 50.22 172 GLY B C 1
ATOM 4651 O O . GLY B 1 172 ? 16.453 -4.477 7.379 1 50.22 172 GLY B O 1
ATOM 4652 N N . TYR B 1 173 ? 14.891 -5.516 8.391 1 43.59 173 TYR B N 1
ATOM 4653 C CA . TYR B 1 173 ? 15.844 -6.371 7.688 1 43.59 173 TYR B CA 1
ATOM 4654 C C . TYR B 1 173 ? 16.219 -5.773 6.336 1 43.59 173 TYR B C 1
ATOM 4656 O O . TYR B 1 173 ? 17.406 -5.699 5.992 1 43.59 173 TYR B O 1
ATOM 4664 N N . GLY B 1 174 ? 16.047 -6.371 5.18 1 38 174 GLY B N 1
ATOM 4665 C CA . GLY B 1 174 ? 16.719 -6.176 3.91 1 38 174 GLY B CA 1
ATOM 4666 C C . GLY B 1 174 ? 16.297 -4.902 3.197 1 38 174 GLY B C 1
ATOM 4667 O O . GLY B 1 174 ? 15.242 -4.34 3.496 1 38 174 GLY B O 1
ATOM 4668 N N . LYS B 1 175 ? 17.328 -4.238 2.537 1 40.22 175 LYS B N 1
ATOM 4669 C CA . LYS B 1 175 ? 17.234 -3.287 1.434 1 40.22 175 LYS B CA 1
ATOM 4670 C C . LYS B 1 175 ? 15.812 -3.195 0.902 1 40.22 175 LYS B C 1
ATOM 4672 O O . LYS B 1 175 ? 15.43 -2.186 0.307 1 40.22 175 LYS B O 1
ATOM 4677 N N . HIS B 1 176 ? 15.148 -4.336 1.136 1 36.97 176 HIS B N 1
ATOM 4678 C CA . HIS B 1 176 ? 13.906 -4.488 0.399 1 36.97 176 HIS B CA 1
ATOM 4679 C C . HIS B 1 176 ? 12.719 -3.945 1.198 1 36.97 176 HIS B C 1
ATOM 4681 O O . HIS B 1 176 ? 11.562 -4.156 0.824 1 36.97 176 HIS B O 1
ATOM 4687 N N . ILE B 1 177 ? 12.898 -3.848 2.512 1 38.97 177 ILE B N 1
ATOM 4688 C CA . ILE B 1 177 ? 11.758 -3.24 3.188 1 38.97 177 ILE B CA 1
ATOM 4689 C C . ILE B 1 177 ? 11.352 -1.959 2.465 1 38.97 177 ILE B C 1
ATOM 4691 O O . ILE B 1 177 ? 10.484 -1.219 2.939 1 38.97 177 ILE B O 1
ATOM 4695 N N . SER B 1 178 ? 12.359 -1.446 1.77 1 39.59 178 SER B N 1
ATOM 4696 C CA . SER B 1 178 ? 11.93 -0.5 0.743 1 39.59 178 SER B CA 1
ATOM 4697 C C . SER B 1 178 ? 10.562 -0.871 0.184 1 39.59 178 SER B C 1
ATOM 4699 O O . SER B 1 178 ? 9.938 -0.076 -0.524 1 39.59 178 SER B O 1
ATOM 4701 N N . GLN B 1 179 ? 10.281 -2.152 0.401 1 41.94 179 GLN B N 1
ATOM 4702 C CA . GLN B 1 179 ? 9.117 -2.701 -0.276 1 41.94 179 GLN B CA 1
ATOM 4703 C C . GLN B 1 179 ? 7.828 -2.08 0.259 1 41.94 179 GLN B C 1
ATOM 4705 O O . GLN B 1 179 ? 6.871 -1.875 -0.493 1 41.94 179 GLN B O 1
ATOM 4710 N N . TRP B 1 180 ? 7.629 -2.268 1.669 1 40.91 180 TRP B N 1
ATOM 4711 C CA . TRP B 1 180 ? 6.461 -1.539 2.154 1 40.91 180 TRP B CA 1
ATOM 4712 C C . TRP B 1 180 ? 6.715 -0.036 2.146 1 40.91 180 TRP B C 1
ATOM 4714 O O . TRP B 1 180 ? 7.633 0.448 2.811 1 40.91 180 TRP B O 1
ATOM 4724 N N . GLY B 1 181 ? 7.156 0.458 1.154 1 40.41 181 GLY B N 1
ATOM 4725 C CA . GLY B 1 181 ? 7.496 1.836 0.837 1 40.41 181 GLY B CA 1
ATOM 4726 C C . GLY B 1 181 ? 7.961 2.629 2.043 1 40.41 181 GLY B C 1
ATOM 4727 O O . GLY B 1 181 ? 7.723 2.23 3.186 1 40.41 181 GLY B O 1
ATOM 4728 N N . ASP B 1 182 ? 9.086 3.195 2.123 1 41.31 182 ASP B N 1
ATOM 4729 C CA . ASP B 1 182 ? 9.57 4.195 3.066 1 41.31 182 ASP B CA 1
ATOM 4730 C C . ASP B 1 182 ? 8.414 4.965 3.699 1 41.31 182 ASP B C 1
ATOM 4732 O O . ASP B 1 182 ? 8.594 6.098 4.152 1 41.31 182 ASP B O 1
ATOM 4736 N N . GLY B 1 183 ? 7.297 4.25 3.984 1 42.03 183 GLY B N 1
ATOM 4737 C CA . GLY B 1 183 ? 6.223 4.957 4.66 1 42.03 183 GLY B CA 1
ATOM 4738 C C . GLY B 1 183 ? 5.184 5.52 3.707 1 42.03 183 GLY B C 1
ATOM 4739 O O . GLY B 1 183 ? 4.172 6.074 4.137 1 42.03 183 GLY B O 1
ATOM 4740 N N . THR B 1 184 ? 5.613 5.547 2.432 1 45.09 184 THR B N 1
ATOM 4741 C CA . THR B 1 184 ? 4.785 6.25 1.459 1 45.09 184 THR B CA 1
ATOM 4742 C C . THR B 1 184 ? 3.738 5.312 0.862 1 45.09 184 THR B C 1
ATOM 4744 O O . THR B 1 184 ? 3.084 5.656 -0.125 1 45.09 184 THR B O 1
ATOM 4747 N N . CYS B 1 185 ? 3.627 4.055 1.555 1 51.72 185 CYS B N 1
ATOM 4748 C CA . CYS B 1 185 ? 2.762 3.049 0.952 1 51.72 185 CYS B CA 1
ATOM 4749 C C . CYS B 1 185 ? 1.325 3.203 1.439 1 51.72 185 CYS B C 1
ATOM 4751 O O . CYS B 1 185 ? 1.081 3.809 2.484 1 51.72 185 CYS B O 1
ATOM 4753 N N . ILE B 1 186 ? 0.359 2.943 0.611 1 57.41 186 ILE B N 1
ATOM 4754 C CA . ILE B 1 186 ? -1.076 2.938 0.871 1 57.41 186 ILE B CA 1
ATOM 4755 C C . ILE B 1 186 ? -1.359 2.225 2.191 1 57.41 186 ILE B C 1
ATOM 4757 O O . ILE B 1 186 ? -2.383 2.475 2.83 1 57.41 186 ILE B O 1
ATOM 4761 N N . ASN B 1 187 ? -0.301 1.467 2.613 1 61.28 187 ASN B N 1
ATOM 4762 C CA . ASN B 1 187 ? -0.494 0.771 3.881 1 61.28 187 ASN B CA 1
ATOM 4763 C C . ASN B 1 187 ? -0.678 1.752 5.035 1 61.28 187 ASN B C 1
ATOM 4765 O O . ASN B 1 187 ? -1.483 1.512 5.938 1 61.28 187 ASN B O 1
ATOM 4769 N N . LEU B 1 188 ? 0.063 2.805 4.801 1 63.09 188 LEU B N 1
ATOM 4770 C CA . LEU B 1 188 ? -0.054 3.852 5.812 1 63.09 188 LEU B CA 1
ATOM 4771 C C . LEU B 1 188 ? -1.493 4.344 5.918 1 63.09 188 LEU B C 1
ATOM 4773 O O . LEU B 1 188 ? -2.02 4.5 7.023 1 63.09 188 LEU B O 1
ATOM 4777 N N . PHE B 1 189 ? -2.002 4.43 4.797 1 76.06 189 PHE B N 1
ATOM 4778 C CA . PHE B 1 189 ? -3.322 5.047 4.766 1 76.06 189 PHE B CA 1
ATOM 4779 C C . PHE B 1 189 ? -4.371 4.113 5.355 1 76.06 189 PHE B C 1
ATOM 4781 O O . PHE B 1 189 ? -5.184 4.523 6.188 1 76.06 189 PHE B O 1
ATOM 4788 N N . PHE B 1 190 ? -4.133 2.895 5.141 1 79.88 190 PHE B N 1
ATOM 4789 C CA . PHE B 1 190 ? -5.121 1.943 5.633 1 79.88 190 PHE B CA 1
ATOM 4790 C C . PHE B 1 190 ? -5.027 1.798 7.148 1 79.88 190 PHE B C 1
ATOM 4792 O O . PHE B 1 190 ? -6.047 1.795 7.844 1 79.88 190 PHE B O 1
ATOM 4799 N N . GLN B 1 191 ? -3.881 1.748 7.652 1 86.5 191 GLN B N 1
ATOM 4800 C CA . GLN B 1 191 ? -3.66 1.586 9.086 1 86.5 191 GLN B CA 1
ATOM 4801 C C . GLN B 1 191 ? -4.27 2.744 9.867 1 86.5 191 GLN B C 1
ATOM 4803 O O . GLN B 1 191 ? -5.094 2.533 10.766 1 86.5 191 GLN B O 1
ATOM 4808 N N . PHE B 1 192 ? -3.947 3.896 9.492 1 92.56 192 PHE B N 1
ATOM 4809 C CA . PHE B 1 192 ? -4.32 5.051 10.297 1 92.56 192 PHE B CA 1
ATOM 4810 C C . PHE B 1 192 ? -5.762 5.461 10.023 1 92.56 192 PHE B C 1
ATOM 4812 O O . PHE B 1 192 ? -6.434 6 10.906 1 92.56 192 PHE B O 1
ATOM 4819 N N . LEU B 1 193 ? -6.254 5.164 8.836 1 92.19 193 LEU B N 1
ATOM 4820 C CA . LEU B 1 193 ? -7.68 5.363 8.594 1 92.19 193 LEU B CA 1
ATOM 4821 C C . LEU B 1 193 ? -8.516 4.453 9.492 1 92.19 193 LEU B C 1
ATOM 4823 O O . LEU B 1 193 ? -9.508 4.891 10.078 1 92.19 193 LEU B O 1
ATOM 4827 N N . LEU B 1 194 ? -8.016 3.262 9.656 1 91.56 194 LEU B N 1
ATOM 4828 C CA . LEU B 1 194 ? -8.719 2.297 10.492 1 91.56 194 LEU B CA 1
ATOM 4829 C C . LEU B 1 194 ? -8.664 2.711 11.961 1 91.56 194 LEU B C 1
ATOM 4831 O O . LEU B 1 194 ? -9.688 2.689 12.656 1 91.56 194 LEU B O 1
ATOM 4835 N N . ILE B 1 195 ? -7.539 3.117 12.398 1 95.06 195 ILE B N 1
ATOM 4836 C CA . ILE B 1 195 ? -7.363 3.486 13.797 1 95.06 195 ILE B CA 1
ATOM 4837 C C . ILE B 1 195 ? -8.195 4.73 14.109 1 95.06 195 ILE B C 1
ATOM 4839 O O . ILE B 1 195 ? -8.914 4.766 15.109 1 95.06 195 ILE B O 1
ATOM 4843 N N . GLY B 1 196 ? -8.078 5.711 13.219 1 95.75 196 GLY B N 1
ATOM 4844 C CA . GLY B 1 196 ? -8.867 6.918 13.422 1 95.75 196 GLY B CA 1
ATOM 4845 C C . GLY B 1 196 ? -10.359 6.652 13.477 1 95.75 196 GLY B C 1
ATOM 4846 O O . GLY B 1 196 ? -11.055 7.191 14.336 1 95.75 196 GLY B O 1
ATOM 4847 N N . SER B 1 197 ? -10.844 5.789 12.633 1 93.06 197 SER B N 1
ATOM 4848 C CA . SER B 1 197 ? -12.258 5.445 12.594 1 93.06 197 SER B CA 1
ATOM 4849 C C . SER B 1 197 ? -12.672 4.645 13.82 1 93.06 197 SER B C 1
ATOM 4851 O O . SER B 1 197 ? -13.758 4.852 14.367 1 93.06 197 SER B O 1
ATOM 4853 N N . TYR B 1 198 ? -11.828 3.791 14.258 1 92.94 198 TYR B N 1
ATOM 4854 C CA . TYR B 1 198 ? -12.109 3.002 15.453 1 92.94 198 TYR B CA 1
ATOM 4855 C C . TYR B 1 198 ? -12.258 3.898 16.672 1 92.94 198 TYR B C 1
ATOM 4857 O O . TYR B 1 198 ? -13.18 3.721 17.469 1 92.94 198 TYR B O 1
ATOM 4865 N N . ILE B 1 199 ? -11.383 4.816 16.797 1 94.75 199 ILE B N 1
ATOM 4866 C CA . ILE B 1 199 ? -11.391 5.723 17.938 1 94.75 199 ILE B CA 1
ATOM 4867 C C . ILE B 1 199 ? -12.688 6.523 17.953 1 94.75 199 ILE B C 1
ATOM 4869 O O . ILE B 1 199 ? -13.312 6.68 19.016 1 94.75 199 ILE B O 1
ATOM 4873 N N . ARG B 1 200 ? -13.047 6.957 16.797 1 92.81 200 ARG B N 1
ATOM 4874 C CA . ARG B 1 200 ? -14.266 7.758 16.703 1 92.81 200 ARG B CA 1
ATOM 4875 C C . ARG B 1 200 ? -15.5 6.91 16.984 1 92.81 200 ARG B C 1
ATOM 4877 O O . ARG B 1 200 ? -16.312 7.254 17.844 1 92.81 200 ARG B O 1
ATOM 4884 N N . PHE B 1 201 ? -15.602 5.816 16.391 1 88.75 201 PHE B N 1
ATOM 4885 C CA . PHE B 1 201 ? -16.812 5.004 16.438 1 88.75 201 PHE B CA 1
ATOM 4886 C C . PHE B 1 201 ? -16.969 4.348 17.812 1 88.75 201 PHE B C 1
ATOM 4888 O O . PHE B 1 201 ? -18.094 4.145 18.281 1 88.75 201 PHE B O 1
ATOM 4895 N N . ASN B 1 202 ? -15.922 4.035 18.391 1 87.88 202 ASN B N 1
ATOM 4896 C CA . ASN B 1 202 ? -16.016 3.367 19.672 1 87.88 202 ASN B CA 1
ATOM 4897 C C . ASN B 1 202 ? -15.82 4.352 20.828 1 87.88 202 ASN B C 1
ATOM 4899 O O . ASN B 1 202 ? -15.688 3.943 21.984 1 87.88 202 ASN B O 1
ATOM 4903 N N . ASN B 1 203 ? -15.711 5.566 20.562 1 88.94 203 ASN B N 1
ATOM 4904 C CA . ASN B 1 203 ? -15.617 6.648 21.531 1 88.94 203 ASN B CA 1
ATOM 4905 C C . ASN B 1 203 ? -14.461 6.438 22.5 1 88.94 203 ASN B C 1
ATOM 4907 O O . ASN B 1 203 ? -14.641 6.516 23.719 1 88.94 203 ASN B O 1
ATOM 4911 N N . VAL B 1 204 ? -13.414 6.039 21.938 1 92.94 204 VAL B N 1
ATOM 4912 C CA . VAL B 1 204 ? -12.195 5.945 22.734 1 92.94 204 VAL B CA 1
ATOM 4913 C C . VAL B 1 204 ? -11.766 7.34 23.188 1 92.94 204 VAL B C 1
ATOM 4915 O O . VAL B 1 204 ? -11.328 8.148 22.359 1 92.94 204 VAL B O 1
ATOM 4918 N N . ASN B 1 205 ? -11.906 7.586 24.469 1 91.81 205 ASN B N 1
ATOM 4919 C CA . ASN B 1 205 ? -11.688 8.93 24.984 1 91.81 205 ASN B CA 1
ATOM 4920 C C . ASN B 1 205 ? -10.945 8.898 26.328 1 91.81 205 ASN B C 1
ATOM 4922 O O . ASN B 1 205 ? -11.531 9.211 27.359 1 91.81 205 ASN B O 1
ATOM 4926 N N . PRO B 1 206 ? -9.68 8.633 26.203 1 95.69 206 PRO B N 1
ATOM 4927 C CA . PRO B 1 206 ? -8.922 8.648 27.453 1 95.69 206 PRO B CA 1
ATOM 4928 C C . PRO B 1 206 ? -8.859 10.031 28.094 1 95.69 206 PRO B C 1
ATOM 4930 O O . PRO B 1 206 ? -9.109 11.039 27.422 1 95.69 206 PRO B O 1
ATOM 4933 N N . SER B 1 207 ? -8.484 10.047 29.438 1 96.5 207 SER B N 1
ATOM 4934 C CA . SER B 1 207 ? -8.375 11.32 30.141 1 96.5 207 SER B CA 1
ATOM 4935 C C . SER B 1 207 ? -7.234 12.164 29.594 1 96.5 207 SER B C 1
ATOM 4937 O O . SER B 1 207 ? -6.328 11.641 28.938 1 96.5 207 SER B O 1
ATOM 4939 N N . MET B 1 208 ? -7.285 13.422 29.891 1 96.06 208 MET B N 1
ATOM 4940 C CA . MET B 1 208 ? -6.254 14.352 29.438 1 96.06 208 MET B CA 1
ATOM 4941 C C . MET B 1 208 ? -4.887 13.953 30 1 96.06 208 MET B C 1
ATOM 4943 O O . MET B 1 208 ? -3.883 14.016 29.281 1 96.06 208 MET B O 1
ATOM 4947 N N . THR B 1 209 ? -4.863 13.516 31.188 1 97.31 209 THR B N 1
ATOM 4948 C CA . THR B 1 209 ? -3.627 13.109 31.844 1 97.31 209 THR B CA 1
ATOM 4949 C C . THR B 1 209 ? -2.996 11.922 31.125 1 97.31 209 THR B C 1
ATOM 4951 O O . THR B 1 209 ? -1.787 11.906 30.875 1 97.31 209 THR B O 1
ATOM 4954 N N . VAL B 1 210 ? -3.822 10.992 30.703 1 97.19 210 VAL B N 1
ATOM 4955 C CA . VAL B 1 210 ? -3.342 9.812 30 1 97.19 210 VAL B CA 1
ATOM 4956 C C . VAL B 1 210 ? -2.787 10.219 28.641 1 97.19 210 VAL B C 1
ATOM 4958 O O . VAL B 1 210 ? -1.747 9.711 28.203 1 97.19 210 VAL B O 1
ATOM 4961 N N . CYS B 1 211 ? -3.447 11.125 27.984 1 97.5 211 CYS B N 1
ATOM 4962 C CA . CYS B 1 211 ? -2.99 11.602 26.688 1 97.5 211 CYS B CA 1
ATOM 4963 C C . CYS B 1 211 ? -1.635 12.281 26.797 1 97.5 211 CYS B C 1
ATOM 4965 O O . CYS B 1 211 ? -0.708 11.969 26.047 1 97.5 211 CYS B O 1
ATOM 4967 N N . ILE B 1 212 ? -1.508 13.172 27.812 1 97.38 212 ILE B N 1
ATOM 4968 C CA . ILE B 1 212 ? -0.284 13.953 27.984 1 97.38 212 ILE B CA 1
ATOM 4969 C C . ILE B 1 212 ? 0.865 13.023 28.375 1 97.38 212 ILE B C 1
ATOM 4971 O O . ILE B 1 212 ? 1.951 13.094 27.797 1 97.38 212 ILE B O 1
ATOM 4975 N N . LEU B 1 213 ? 0.599 12.141 29.312 1 98.06 213 LEU B N 1
ATOM 4976 C CA . LEU B 1 213 ? 1.622 11.188 29.719 1 98.06 213 LEU B CA 1
ATOM 4977 C C . LEU B 1 213 ? 2.004 10.258 28.578 1 98.06 213 LEU B C 1
ATOM 4979 O O . LEU B 1 213 ? 3.182 9.945 28.391 1 98.06 213 LEU B O 1
ATOM 4983 N N . GLY B 1 214 ? 0.965 9.852 27.844 1 97.75 214 GLY B N 1
ATOM 4984 C CA . GLY B 1 214 ? 1.242 9.023 26.672 1 97.75 214 GLY B CA 1
ATOM 4985 C C . GLY B 1 214 ? 2.146 9.703 25.656 1 97.75 214 GLY B C 1
ATOM 4986 O O . GLY B 1 214 ? 3.096 9.094 25.156 1 97.75 214 GLY B O 1
ATOM 4987 N N . ILE B 1 215 ? 1.888 10.945 25.406 1 97.31 215 ILE B N 1
ATOM 4988 C CA . ILE B 1 215 ? 2.693 11.711 24.469 1 97.31 215 ILE B CA 1
ATOM 4989 C C . ILE B 1 215 ? 4.121 11.844 25 1 97.31 215 ILE B C 1
ATOM 4991 O O . ILE B 1 215 ? 5.082 11.586 24.266 1 97.31 215 ILE B O 1
ATOM 4995 N N . ILE B 1 216 ? 4.27 12.164 26.266 1 97.56 216 ILE B N 1
ATOM 4996 C CA . ILE B 1 216 ? 5.578 12.391 26.859 1 97.56 216 ILE B CA 1
ATOM 4997 C C . ILE B 1 216 ? 6.383 11.094 26.859 1 97.56 216 ILE B C 1
ATOM 4999 O O . ILE B 1 216 ? 7.551 11.086 26.453 1 97.56 216 ILE B O 1
ATOM 5003 N N . ILE B 1 217 ? 5.746 10.039 27.156 1 97.25 217 ILE B N 1
ATOM 5004 C CA . ILE B 1 217 ? 6.434 8.758 27.266 1 97.25 217 ILE B CA 1
ATOM 5005 C C . ILE B 1 217 ? 6.824 8.273 25.859 1 97.25 217 ILE B C 1
ATOM 5007 O O . ILE B 1 217 ? 7.977 7.902 25.625 1 97.25 217 ILE B O 1
ATOM 5011 N N . THR B 1 218 ? 5.914 8.32 24.953 1 96.5 218 THR B N 1
ATOM 5012 C CA . THR B 1 218 ? 6.199 7.801 23.609 1 96.5 218 THR B CA 1
ATOM 5013 C C . THR B 1 218 ? 7.188 8.703 22.891 1 96.5 218 THR B C 1
ATOM 5015 O O . THR B 1 218 ? 8.125 8.227 22.25 1 96.5 218 THR B O 1
ATOM 5018 N N . ALA B 1 219 ? 6.984 10 22.969 1 95.75 219 ALA B N 1
ATOM 5019 C CA . ALA B 1 219 ? 7.918 10.938 22.344 1 95.75 219 ALA B CA 1
ATOM 5020 C C . ALA B 1 219 ? 9.305 10.836 22.984 1 95.75 219 ALA B C 1
ATOM 5022 O O . ALA B 1 219 ? 10.32 10.898 22.281 1 95.75 219 ALA B O 1
ATOM 5023 N N . GLY B 1 220 ? 9.359 10.688 24.312 1 96.06 220 GLY B N 1
ATOM 5024 C CA . GLY B 1 220 ? 10.625 10.523 25 1 96.06 220 GLY B CA 1
ATOM 5025 C C . GLY B 1 220 ? 11.367 9.258 24.594 1 96.06 220 GLY B C 1
ATOM 5026 O O . GLY B 1 220 ? 12.547 9.312 24.266 1 96.06 220 GLY B O 1
ATOM 5027 N N . LEU B 1 221 ? 10.641 8.195 24.578 1 95.19 221 LEU B N 1
ATOM 5028 C CA . LEU B 1 221 ? 11.242 6.926 24.188 1 95.19 221 LEU B CA 1
ATOM 5029 C C . LEU B 1 221 ? 11.703 6.969 22.734 1 95.19 221 LEU B C 1
ATOM 5031 O O . LEU B 1 221 ? 12.766 6.453 22.406 1 95.19 221 LEU B O 1
ATOM 5035 N N . HIS B 1 222 ? 10.875 7.566 21.938 1 94.56 222 HIS B N 1
ATOM 5036 C CA . HIS B 1 222 ? 11.203 7.688 20.516 1 94.56 222 HIS B CA 1
ATOM 5037 C C . HIS B 1 222 ? 12.469 8.516 20.328 1 94.56 222 HIS B C 1
ATOM 5039 O O . HIS B 1 222 ? 13.391 8.094 19.609 1 94.56 222 HIS B O 1
ATOM 5045 N N . PHE B 1 223 ? 12.578 9.664 20.969 1 95.56 223 PHE B N 1
ATOM 5046 C CA . PHE B 1 223 ? 13.742 10.531 20.875 1 95.56 223 PHE B CA 1
ATOM 5047 C C . PHE B 1 223 ? 15 9.812 21.344 1 95.56 223 PHE B C 1
ATOM 5049 O O . PHE B 1 223 ? 16 9.758 20.641 1 95.56 223 PHE B O 1
ATOM 5056 N N . HIS B 1 224 ? 14.898 9.203 22.5 1 95.19 224 HIS B N 1
ATOM 5057 C CA . HIS B 1 224 ? 16.062 8.523 23.062 1 95.19 224 HIS B CA 1
ATOM 5058 C C . HIS B 1 224 ? 16.438 7.293 22.25 1 95.19 224 HIS B C 1
ATOM 5060 O O . HIS B 1 224 ? 17.609 6.941 22.156 1 95.19 224 HIS B O 1
ATOM 5066 N N . GLY B 1 225 ? 15.469 6.707 21.672 1 92.69 225 GLY B N 1
ATOM 5067 C CA . GLY B 1 225 ? 15.766 5.613 20.766 1 92.69 225 GLY B CA 1
ATOM 5068 C C . GLY B 1 225 ? 16.484 6.062 19.5 1 92.69 225 GLY B C 1
ATOM 5069 O O . GLY B 1 225 ? 17.469 5.438 19.094 1 92.69 225 GLY B O 1
ATOM 5070 N N . MET B 1 226 ? 16.094 7.102 18.953 1 90.62 226 MET B N 1
ATOM 5071 C CA . MET B 1 226 ? 16.641 7.629 17.703 1 90.62 226 MET B CA 1
ATOM 5072 C C . MET B 1 226 ? 18.078 8.07 17.891 1 90.62 226 MET B C 1
ATOM 5074 O O . MET B 1 226 ? 18.906 7.898 17 1 90.62 226 MET B O 1
ATOM 5078 N N . VAL B 1 227 ? 18.406 8.602 19.078 1 93.12 227 VAL B N 1
ATOM 5079 C CA . VAL B 1 227 ? 19.75 9.117 19.297 1 93.12 227 VAL B CA 1
ATOM 5080 C C . VAL B 1 227 ? 20.672 7.988 19.781 1 93.12 227 VAL B C 1
ATOM 5082 O O . VAL B 1 227 ? 21.875 8.188 19.969 1 93.12 227 VAL B O 1
ATOM 5085 N N . GLY B 1 228 ? 20.141 6.809 20.062 1 90.31 228 GLY B N 1
ATOM 5086 C CA . GLY B 1 228 ? 20.953 5.637 20.359 1 90.31 228 GLY B CA 1
ATOM 5087 C C . GLY B 1 228 ? 21.219 5.453 21.828 1 90.31 228 GLY B C 1
ATOM 5088 O O . GLY B 1 228 ? 22.125 4.695 22.219 1 90.31 228 GLY B O 1
ATOM 5089 N N . ASP B 1 229 ? 20.406 6.07 22.656 1 91.38 229 ASP B N 1
ATOM 5090 C CA . ASP B 1 229 ? 20.641 5.992 24.094 1 91.38 229 ASP B CA 1
ATOM 5091 C C . ASP B 1 229 ? 20.391 4.582 24.625 1 91.38 229 ASP B C 1
ATOM 5093 O O . ASP B 1 229 ? 20.969 4.176 25.641 1 91.38 229 ASP B O 1
ATOM 5097 N N . PHE B 1 230 ? 19.609 3.846 23.875 1 91.06 230 PHE B N 1
ATOM 5098 C CA . PHE B 1 230 ? 19.25 2.516 24.344 1 91.06 230 PHE B CA 1
ATOM 5099 C C . PHE B 1 230 ? 20.078 1.447 23.656 1 91.06 230 PHE B C 1
ATOM 5101 O O . PHE B 1 230 ? 19.906 0.253 23.906 1 91.06 230 PHE B O 1
ATOM 5108 N N . ASP B 1 231 ? 20.969 1.862 22.844 1 88.38 231 ASP B N 1
ATOM 5109 C CA . ASP B 1 231 ? 21.703 0.921 22 1 88.38 231 ASP B CA 1
ATOM 5110 C C . ASP B 1 231 ? 22.516 -0.058 22.844 1 88.38 231 ASP B C 1
ATOM 5112 O O . ASP B 1 231 ? 22.578 -1.248 22.531 1 88.38 231 ASP B O 1
ATOM 5116 N N . LYS B 1 232 ? 23.094 0.433 23.875 1 89.12 232 LYS B N 1
ATOM 5117 C CA . LYS B 1 232 ? 23.938 -0.41 24.734 1 89.12 232 LYS B CA 1
ATOM 5118 C C . LYS B 1 232 ? 23.094 -1.449 25.469 1 89.12 232 LYS B C 1
ATOM 5120 O O . LYS B 1 232 ? 23.531 -2.586 25.656 1 89.12 232 LYS B O 1
ATOM 5125 N N . ILE B 1 233 ? 21.891 -1.151 25.781 1 89.62 233 ILE B N 1
ATOM 5126 C CA . ILE B 1 233 ? 21.031 -2.016 26.594 1 89.62 233 ILE B CA 1
ATOM 5127 C C . ILE B 1 233 ? 20.266 -2.965 25.672 1 89.62 233 ILE B C 1
ATOM 5129 O O . ILE B 1 233 ? 20.203 -4.168 25.938 1 89.62 233 ILE B O 1
ATOM 5133 N N . LEU B 1 234 ? 19.766 -2.479 24.656 1 85.88 234 LEU B N 1
ATOM 5134 C CA . LEU B 1 234 ? 18.859 -3.25 23.812 1 85.88 234 LEU B CA 1
ATOM 5135 C C . LEU B 1 234 ? 19.594 -3.883 22.641 1 85.88 234 LEU B C 1
ATOM 5137 O O . LEU B 1 234 ? 19.141 -4.875 22.078 1 85.88 234 LEU B O 1
ATOM 5141 N N . GLY B 1 235 ? 20.719 -3.412 22.312 1 81.81 235 GLY B N 1
ATOM 5142 C CA . GLY B 1 235 ? 21.406 -3.85 21.109 1 81.81 235 GLY B CA 1
ATOM 5143 C C . GLY B 1 235 ? 20.844 -3.24 19.844 1 81.81 235 GLY B C 1
ATOM 5144 O O . GLY B 1 235 ? 19.625 -3.158 19.688 1 81.81 235 GLY B O 1
ATOM 5145 N N . THR B 1 236 ? 21.656 -2.859 18.906 1 75.5 236 THR B N 1
ATOM 5146 C CA . THR B 1 236 ? 21.234 -2.182 17.688 1 75.5 236 THR B CA 1
ATOM 5147 C C . THR B 1 236 ? 20.688 -3.184 16.672 1 75.5 236 THR B C 1
ATOM 5149 O O . THR B 1 236 ? 19.984 -2.805 15.742 1 75.5 236 THR B O 1
ATOM 5152 N N . GLN B 1 237 ? 20.922 -4.453 16.969 1 74 237 GLN B N 1
ATOM 5153 C CA . GLN B 1 237 ? 20.562 -5.449 15.961 1 74 237 GLN B CA 1
ATOM 5154 C C . GLN B 1 237 ? 19.422 -6.336 16.453 1 74 237 GLN B C 1
ATOM 5156 O O . GLN B 1 237 ? 19.062 -7.309 15.781 1 74 237 GLN B O 1
ATOM 5161 N N . THR B 1 238 ? 18.906 -5.938 17.625 1 77.12 238 THR B N 1
ATOM 5162 C CA . THR B 1 238 ? 17.781 -6.707 18.125 1 77.12 238 THR B CA 1
ATOM 5163 C C . THR B 1 238 ? 16.469 -6.156 17.594 1 77.12 238 THR B C 1
ATOM 5165 O O . THR B 1 238 ? 16.406 -5.02 17.125 1 77.12 238 THR B O 1
ATOM 5168 N N . VAL B 1 239 ? 15.469 -6.977 17.719 1 75.94 239 VAL B N 1
ATOM 5169 C CA . VAL B 1 239 ? 14.133 -6.586 17.266 1 75.94 239 VAL B CA 1
ATOM 5170 C C . VAL B 1 239 ? 13.656 -5.375 18.062 1 75.94 239 VAL B C 1
ATOM 5172 O O . VAL B 1 239 ? 13.219 -4.379 17.484 1 75.94 239 VAL B O 1
ATOM 5175 N N . ILE B 1 240 ? 13.836 -5.445 19.312 1 80.12 240 ILE B N 1
ATOM 5176 C CA . ILE B 1 240 ? 13.352 -4.375 20.172 1 80.12 240 ILE B CA 1
ATOM 5177 C C . ILE B 1 240 ? 14.18 -3.111 19.938 1 80.12 240 ILE B C 1
ATOM 5179 O O . ILE B 1 240 ? 13.641 -2.002 19.906 1 80.12 240 ILE B O 1
ATOM 5183 N N . GLY B 1 241 ? 15.453 -3.311 19.766 1 81.62 241 GLY B N 1
ATOM 5184 C CA . GLY B 1 241 ? 16.312 -2.172 19.469 1 81.62 241 GLY B CA 1
ATOM 5185 C C . GLY B 1 241 ? 15.93 -1.456 18.188 1 81.62 241 GLY B C 1
ATOM 5186 O O . GLY B 1 241 ? 15.883 -0.225 18.141 1 81.62 241 GLY B O 1
ATOM 5187 N N . GLN B 1 242 ? 15.531 -2.166 17.25 1 78.62 242 GLN B N 1
ATOM 5188 C CA . GLN B 1 242 ? 15.141 -1.586 15.961 1 78.62 242 GLN B CA 1
ATOM 5189 C C . GLN B 1 242 ? 13.797 -0.877 16.062 1 78.62 242 GLN B C 1
ATOM 5191 O O . GLN B 1 242 ? 13.602 0.186 15.469 1 78.62 242 GLN B O 1
ATOM 5196 N N . LEU B 1 243 ? 12.977 -1.444 16.812 1 81.12 243 LEU B N 1
ATOM 5197 C CA . LEU B 1 243 ? 11.641 -0.879 16.953 1 81.12 243 LEU B CA 1
ATOM 5198 C C . LEU B 1 243 ? 11.688 0.464 17.672 1 81.12 243 LEU B C 1
ATOM 5200 O O . LEU B 1 243 ? 10.938 1.381 17.344 1 81.12 243 LEU B O 1
ATOM 5204 N N . VAL B 1 244 ? 12.625 0.554 18.531 1 84.5 244 VAL B N 1
ATOM 5205 C CA . VAL B 1 244 ? 12.711 1.766 19.344 1 84.5 244 VAL B CA 1
ATOM 5206 C C . VAL B 1 244 ? 13.492 2.838 18.578 1 84.5 244 VAL B C 1
ATOM 5208 O O . VAL B 1 244 ? 13.227 4.031 18.734 1 84.5 244 VAL B O 1
ATOM 5211 N N . ARG B 1 245 ? 14.328 2.439 17.672 1 84.44 245 ARG B N 1
ATOM 5212 C CA . ARG B 1 245 ? 15.211 3.352 16.953 1 84.44 245 ARG B CA 1
ATOM 5213 C C . ARG B 1 245 ? 14.531 3.914 15.719 1 84.44 245 ARG B C 1
ATOM 5215 O O . ARG B 1 245 ? 14.891 4.992 15.234 1 84.44 245 ARG B O 1
ATOM 5222 N N . SER B 1 246 ? 13.57 3.256 15.297 1 82.25 246 SER B N 1
ATOM 5223 C CA . SER B 1 246 ? 13.0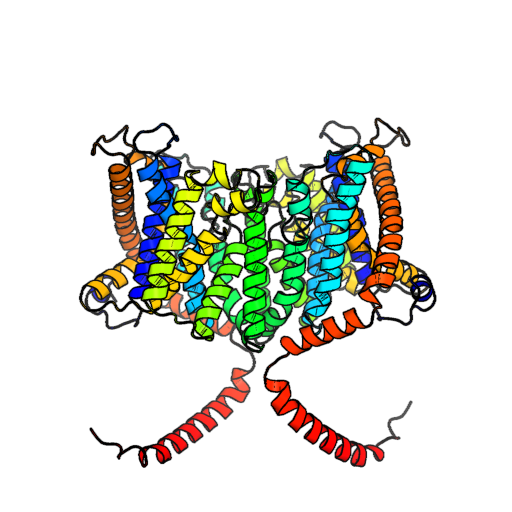23 3.566 13.977 1 82.25 246 SER B CA 1
ATOM 5224 C C . SER B 1 246 ? 12.195 4.848 14.016 1 82.25 246 SER B C 1
ATOM 5226 O O . SER B 1 246 ? 11.406 5.059 14.938 1 82.25 246 SER B O 1
ATOM 5228 N N . ASP B 1 247 ? 12.406 5.664 13.062 1 81.69 247 ASP B N 1
ATOM 5229 C CA . ASP B 1 247 ? 11.602 6.863 12.891 1 81.69 247 ASP B CA 1
ATOM 5230 C C . ASP B 1 247 ? 10.602 6.691 11.75 1 81.69 247 ASP B C 1
ATOM 5232 O O . ASP B 1 247 ? 10.031 7.668 11.258 1 81.69 247 ASP B O 1
ATOM 5236 N N . ALA B 1 248 ? 10.445 5.438 11.398 1 79.62 248 ALA B N 1
ATOM 5237 C CA . ALA B 1 248 ? 9.492 5.148 10.328 1 79.62 248 ALA B CA 1
ATOM 5238 C C . ALA B 1 248 ? 8.07 5.512 10.742 1 79.62 248 ALA B C 1
ATOM 5240 O O . ALA B 1 248 ? 7.711 5.406 11.914 1 79.62 248 ALA B O 1
ATOM 5241 N N . ILE B 1 249 ? 7.285 5.832 9.82 1 80.25 249 ILE B N 1
ATOM 5242 C CA . ILE B 1 249 ? 5.918 6.297 10.023 1 80.25 249 ILE B CA 1
ATOM 5243 C C . ILE B 1 249 ? 5.094 5.203 10.703 1 80.25 249 ILE B C 1
ATOM 5245 O O . ILE B 1 249 ? 4.199 5.496 11.5 1 80.25 249 ILE B O 1
ATOM 5249 N N . PHE B 1 250 ? 5.488 4.008 10.484 1 81.12 250 PHE B N 1
ATOM 5250 C CA . PHE B 1 250 ? 4.684 2.904 10.992 1 81.12 250 PHE B CA 1
ATOM 5251 C C . PHE B 1 250 ? 5.32 2.295 12.234 1 81.12 250 PHE B C 1
ATOM 5253 O O . PHE B 1 250 ? 4.855 1.275 12.742 1 81.12 250 PHE B O 1
ATOM 5260 N N . ALA B 1 251 ? 6.402 2.877 12.68 1 86.62 251 ALA B N 1
ATOM 5261 C CA . ALA B 1 251 ? 7.027 2.379 13.906 1 86.62 251 ALA B CA 1
ATOM 5262 C C . ALA B 1 251 ? 6.051 2.422 15.078 1 86.62 251 ALA B C 1
ATOM 5264 O O . ALA B 1 251 ? 5.238 3.344 15.18 1 86.62 251 ALA B O 1
ATOM 5265 N N . PRO B 1 252 ? 6.16 1.441 15.938 1 88.81 252 PRO B N 1
ATOM 5266 C CA . PRO B 1 252 ? 5.18 1.332 17.016 1 88.81 252 PRO B CA 1
ATOM 5267 C C . PRO B 1 252 ? 5.117 2.588 17.891 1 88.81 252 PRO B C 1
ATOM 5269 O O . PRO B 1 252 ? 4.031 3.033 18.25 1 88.81 252 PRO B O 1
ATOM 5272 N N . LEU B 1 253 ? 6.246 3.143 18.188 1 93.38 253 LEU B N 1
ATOM 5273 C CA . LEU B 1 253 ? 6.254 4.32 19.047 1 93.38 253 LEU B CA 1
ATOM 5274 C C . LEU B 1 253 ? 5.66 5.523 18.328 1 93.38 253 LEU B C 1
ATOM 5276 O O . LEU B 1 253 ? 4.945 6.328 18.922 1 93.38 253 LEU B O 1
ATOM 5280 N N . VAL B 1 254 ? 5.887 5.66 17.078 1 93.06 254 VAL B N 1
ATOM 5281 C CA . VAL B 1 254 ? 5.332 6.742 16.266 1 93.06 254 VAL B CA 1
ATOM 5282 C C . VAL B 1 254 ? 3.818 6.57 16.141 1 93.06 254 VAL B C 1
ATOM 5284 O O . VAL B 1 254 ? 3.068 7.543 16.234 1 93.06 254 VAL B O 1
ATOM 5287 N N . THR B 1 255 ? 3.436 5.344 15.961 1 93.25 255 THR B N 1
ATOM 5288 C CA . THR B 1 255 ? 2.014 5.031 15.875 1 93.25 255 THR B CA 1
ATOM 5289 C C . THR B 1 255 ? 1.302 5.391 17.172 1 93.25 255 THR B C 1
ATOM 5291 O O . THR B 1 255 ? 0.265 6.059 17.156 1 93.25 255 THR B O 1
ATOM 5294 N N . LEU B 1 256 ? 1.876 4.988 18.281 1 96.06 256 LEU B N 1
ATOM 5295 C CA . LEU B 1 256 ? 1.271 5.27 19.578 1 96.06 256 LEU B CA 1
ATOM 5296 C C . LEU B 1 256 ? 1.238 6.773 19.844 1 96.06 256 LEU B C 1
ATOM 5298 O O . LEU B 1 256 ? 0.234 7.297 20.328 1 96.06 256 LEU B O 1
ATOM 5302 N N . GLU B 1 257 ? 2.307 7.387 19.531 1 97.12 257 GLU B N 1
ATOM 5303 C CA . GLU B 1 257 ? 2.359 8.836 19.688 1 97.12 257 GLU B CA 1
ATOM 5304 C C . GLU B 1 257 ? 1.252 9.516 18.875 1 97.12 257 GLU B C 1
ATOM 5306 O O . GLU B 1 257 ? 0.587 10.43 19.375 1 97.12 257 GLU B O 1
ATOM 5311 N N . THR B 1 258 ? 1.055 9.102 17.688 1 96.81 258 THR B N 1
ATOM 5312 C CA . THR B 1 258 ? 0.014 9.641 16.812 1 96.81 258 THR B CA 1
ATOM 5313 C C . THR B 1 258 ? -1.364 9.453 17.438 1 96.81 258 THR B C 1
ATOM 5315 O O . THR B 1 258 ? -2.191 10.367 17.422 1 96.81 258 THR B O 1
ATOM 5318 N N . ILE B 1 259 ? -1.556 8.305 18.016 1 97.44 259 ILE B N 1
ATOM 5319 C CA . ILE B 1 259 ? -2.834 7.984 18.641 1 97.44 259 ILE B CA 1
ATOM 5320 C C . ILE B 1 259 ? -3.074 8.922 19.828 1 97.44 259 ILE B C 1
ATOM 5322 O O . ILE B 1 259 ? -4.156 9.492 19.969 1 97.44 259 ILE B O 1
ATOM 5326 N N . PHE B 1 260 ? -2.057 9.102 20.641 1 97.94 260 PHE B N 1
ATOM 5327 C CA . PHE B 1 260 ? -2.205 9.953 21.812 1 97.94 260 PHE B CA 1
ATOM 5328 C C . PHE B 1 260 ? -2.408 11.406 21.406 1 97.94 260 PHE B C 1
ATOM 5330 O O . PHE B 1 260 ? -3.15 12.141 22.062 1 97.94 260 PHE B O 1
ATOM 5337 N N . LEU B 1 261 ? -1.774 11.812 20.359 1 97.88 261 LEU B N 1
ATOM 5338 C CA . LEU B 1 261 ? -1.96 13.172 19.859 1 97.88 261 LEU B CA 1
ATOM 5339 C C . LEU B 1 261 ? -3.395 13.391 19.391 1 97.88 261 LEU B C 1
ATOM 5341 O O . LEU B 1 261 ? -3.996 14.43 19.672 1 97.88 261 LEU B O 1
ATOM 5345 N N . LEU B 1 262 ? -3.889 12.414 18.688 1 97.62 262 LEU B N 1
ATOM 5346 C CA . LEU B 1 262 ? -5.277 12.5 18.234 1 97.62 262 LEU B CA 1
ATOM 5347 C C . LEU B 1 262 ? -6.223 12.602 19.438 1 97.62 262 LEU B C 1
ATOM 5349 O O . LEU B 1 262 ? -7.105 13.461 19.453 1 97.62 262 LEU B O 1
ATOM 5353 N N . CYS B 1 263 ? -6.016 11.734 20.406 1 97.25 263 CYS B N 1
ATOM 5354 C CA . CYS B 1 263 ? -6.879 11.703 21.578 1 97.25 263 CYS B CA 1
ATOM 5355 C C . CYS B 1 263 ? -6.754 12.992 22.391 1 97.25 263 CYS B C 1
ATOM 5357 O O . CYS B 1 263 ? -7.738 13.477 22.938 1 97.25 263 CYS B O 1
ATOM 5359 N N . PHE B 1 264 ? -5.574 13.516 22.453 1 97 264 PHE B N 1
ATOM 5360 C CA . PHE B 1 264 ? -5.34 14.789 23.125 1 97 264 PHE B CA 1
ATOM 5361 C C . PHE B 1 264 ? -6.156 15.906 22.469 1 97 264 PHE B C 1
ATOM 5363 O O . PHE B 1 264 ? -6.816 16.688 23.172 1 97 264 PHE B O 1
ATOM 5370 N N . CYS B 1 265 ? -6.164 15.938 21.188 1 95.31 265 CYS B N 1
ATOM 5371 C CA . CYS B 1 265 ? -6.867 16.984 20.453 1 95.31 265 CYS B CA 1
ATOM 5372 C C . CYS B 1 265 ? -8.375 16.812 20.578 1 95.31 265 CYS B C 1
ATOM 5374 O O . CYS B 1 265 ? -9.117 17.797 20.547 1 95.31 265 CYS B O 1
ATOM 5376 N N . GLN B 1 266 ? -8.734 15.617 20.703 1 92.81 266 GLN B N 1
ATOM 5377 C CA . GLN B 1 266 ? -10.156 15.352 20.922 1 92.81 266 GLN B CA 1
ATOM 5378 C C . GLN B 1 266 ? -10.641 16.031 22.203 1 92.81 266 GLN B C 1
ATOM 5380 O O . GLN B 1 266 ? -11.805 16.438 22.281 1 92.81 266 GLN B O 1
ATOM 5385 N N . ARG B 1 267 ? -9.758 16.188 23.141 1 92.62 267 ARG B N 1
ATOM 5386 C CA . ARG B 1 267 ? -10.125 16.734 24.438 1 92.62 267 ARG B CA 1
ATOM 5387 C C . ARG B 1 267 ? -9.828 18.219 24.516 1 92.62 267 ARG B C 1
ATOM 5389 O O . ARG B 1 267 ? -10.391 18.938 25.344 1 92.62 267 ARG B O 1
ATOM 5396 N N . LEU B 1 268 ? -9.031 18.609 23.719 1 93.31 268 LEU B N 1
ATOM 5397 C CA . LEU B 1 268 ? -8.617 20 23.734 1 93.31 268 LEU B CA 1
ATOM 5398 C C . LEU B 1 268 ? -9.742 20.906 23.234 1 93.31 268 LEU B C 1
ATOM 5400 O O . LEU B 1 268 ? -10.406 20.594 22.25 1 93.31 268 LEU B O 1
ATOM 5404 N N . GLN B 1 269 ? -10.016 21.906 24.016 1 89.94 269 GLN B N 1
ATOM 5405 C CA . GLN B 1 269 ? -11.023 22.875 23.625 1 89.94 269 GLN B CA 1
ATOM 5406 C C . GLN B 1 269 ? -10.398 24.234 23.344 1 89.94 269 GLN B C 1
ATOM 5408 O O . GLN B 1 269 ? -9.812 24.859 24.234 1 89.94 269 GLN B O 1
ATOM 5413 N N . ILE B 1 270 ? -10.492 24.594 22.109 1 92.44 270 ILE B N 1
ATOM 5414 C CA . ILE B 1 270 ? -9.953 25.875 21.688 1 92.44 270 ILE B CA 1
ATOM 5415 C C . ILE B 1 270 ? -11.102 26.828 21.375 1 92.44 270 ILE B C 1
ATOM 5417 O O . ILE B 1 270 ? -12 26.5 20.594 1 92.44 270 ILE B O 1
ATOM 5421 N N . THR B 1 271 ? -11.086 27.984 22.047 1 89.25 271 THR B N 1
ATOM 5422 C CA . THR B 1 271 ? -12.18 28.938 21.859 1 89.25 271 THR B CA 1
ATOM 5423 C C . THR B 1 271 ? -11.641 30.328 21.531 1 89.25 271 THR B C 1
ATOM 5425 O O . THR B 1 271 ? -10.422 30.531 21.484 1 89.25 271 THR B O 1
ATOM 5428 N N . GLY B 1 272 ? -12.5 31.234 21.094 1 90.06 272 GLY B N 1
ATOM 5429 C CA . GLY B 1 272 ? -12.188 32.656 20.922 1 90.06 272 GLY B CA 1
ATOM 5430 C C . GLY B 1 272 ? -11.414 32.938 19.641 1 90.06 272 GLY B C 1
ATOM 5431 O O . GLY B 1 272 ? -11.68 32.312 18.609 1 90.06 272 GLY B O 1
ATOM 5432 N N . LEU B 1 273 ? -10.5 33.875 19.75 1 90.06 273 LEU B N 1
ATOM 5433 C CA . LEU B 1 273 ? -9.734 34.375 18.625 1 90.06 273 LEU B CA 1
ATOM 5434 C C . LEU B 1 273 ? -8.797 33.312 18.078 1 90.06 273 LEU B C 1
ATOM 5436 O O . LEU B 1 273 ? -8.609 33.188 16.875 1 90.06 273 LEU B O 1
ATOM 5440 N N . THR B 1 274 ? -8.234 32.531 18.938 1 90.69 274 THR B N 1
ATOM 5441 C CA . THR B 1 274 ? -7.34 31.453 18.547 1 90.69 274 THR B CA 1
ATOM 5442 C C . THR B 1 274 ? -8.062 30.453 17.641 1 90.69 274 THR B C 1
ATOM 5444 O O . THR B 1 274 ? -7.5 29.984 16.656 1 90.69 274 THR B O 1
ATOM 5447 N N . ARG B 1 275 ? -9.242 30.219 17.922 1 92.12 275 ARG B N 1
ATOM 5448 C CA . ARG B 1 275 ? -10.055 29.328 17.109 1 92.12 275 ARG B CA 1
ATOM 5449 C C . ARG B 1 275 ? -10.234 29.875 15.695 1 92.12 275 ARG B C 1
ATOM 5451 O O . ARG B 1 275 ? -10.078 29.156 14.719 1 92.12 275 ARG B O 1
ATOM 5458 N N . THR B 1 276 ? -10.477 31.125 15.641 1 88.81 276 THR B N 1
ATOM 5459 C CA . THR B 1 276 ? -10.719 31.781 14.352 1 88.81 276 THR B CA 1
ATOM 5460 C C . THR B 1 276 ? -9.461 31.75 13.492 1 88.81 276 THR B C 1
ATOM 5462 O O . THR B 1 276 ? -9.523 31.438 12.297 1 88.81 276 THR B O 1
ATOM 5465 N N . ILE B 1 277 ? -8.352 32.031 14.094 1 90.12 277 ILE B N 1
ATOM 5466 C CA . ILE B 1 277 ? -7.09 32.062 13.367 1 90.12 277 ILE B CA 1
ATOM 5467 C C . ILE B 1 277 ? -6.746 30.672 12.859 1 90.12 277 ILE B C 1
ATOM 5469 O O . ILE B 1 277 ? -6.402 30.484 11.688 1 90.12 277 ILE B O 1
ATOM 5473 N N . ILE B 1 278 ? -6.926 29.688 13.695 1 91.75 278 ILE B N 1
ATOM 5474 C CA . ILE B 1 278 ? -6.602 28.312 13.359 1 91.75 278 ILE B CA 1
ATOM 5475 C C . ILE B 1 278 ? -7.484 27.844 12.211 1 91.75 278 ILE B C 1
ATOM 5477 O O . ILE B 1 278 ? -6.992 27.266 11.227 1 91.75 278 ILE B O 1
ATOM 5481 N N . ASN B 1 279 ? -8.688 28.141 12.289 1 89.38 279 ASN B N 1
ATOM 5482 C CA . ASN B 1 279 ? -9.625 27.703 11.258 1 89.38 279 ASN B CA 1
ATOM 5483 C C . ASN B 1 279 ? -9.375 28.391 9.93 1 89.38 279 ASN B C 1
ATOM 5485 O O . ASN B 1 279 ? -9.57 27.812 8.867 1 89.38 279 ASN B O 1
ATOM 5489 N N . PHE B 1 280 ? -8.875 29.531 10.055 1 86.94 280 PHE B N 1
ATOM 5490 C CA . PHE B 1 280 ? -8.555 30.266 8.836 1 86.94 280 PHE B CA 1
ATOM 5491 C C . PHE B 1 280 ? -7.344 29.641 8.141 1 86.94 280 PHE B C 1
ATOM 5493 O O . PHE B 1 280 ? -7.383 29.375 6.941 1 86.94 280 PHE B O 1
ATOM 5500 N N . ILE B 1 281 ? -6.32 29.375 8.852 1 89.56 281 ILE B N 1
ATOM 5501 C CA . ILE B 1 281 ? -5.07 28.859 8.305 1 89.56 281 ILE B CA 1
ATOM 5502 C C . ILE B 1 281 ? -5.254 27.422 7.848 1 89.56 281 ILE B C 1
ATOM 5504 O O . ILE B 1 281 ? -4.652 26.984 6.859 1 89.56 281 ILE B O 1
ATOM 5508 N N . ALA B 1 282 ? -6.078 26.766 8.531 1 87.69 282 ALA B N 1
ATOM 5509 C CA . ALA B 1 282 ? -6.262 25.328 8.305 1 87.69 282 ALA B CA 1
ATOM 5510 C C . ALA B 1 282 ? -6.77 25.062 6.887 1 87.69 282 ALA B C 1
ATOM 5512 O O . ALA B 1 282 ? -6.457 24.031 6.293 1 87.69 282 ALA B O 1
ATOM 5513 N N . ASP B 1 283 ? -7.402 25.938 6.297 1 86.38 283 ASP B N 1
ATOM 5514 C CA . ASP B 1 283 ? -7.973 25.781 4.961 1 86.38 283 ASP B CA 1
ATOM 5515 C C . ASP B 1 283 ? -6.879 25.719 3.9 1 86.38 283 ASP B C 1
ATOM 5517 O O . ASP B 1 283 ? -7.109 25.234 2.791 1 86.38 283 ASP B O 1
ATOM 5521 N N . PHE B 1 284 ? -5.73 26.062 4.348 1 91.31 284 PHE B N 1
ATOM 5522 C CA . PHE B 1 284 ? -4.668 26.172 3.354 1 91.31 284 PHE B CA 1
ATOM 5523 C C . PHE B 1 284 ? -3.596 25.125 3.584 1 91.31 284 PHE B C 1
ATOM 5525 O O . PHE B 1 284 ? -2.609 25.062 2.848 1 91.31 284 PHE B O 1
ATOM 5532 N N . ASN B 1 285 ? -3.771 24.281 4.547 1 89.81 285 ASN B N 1
ATOM 5533 C CA . ASN B 1 285 ? -2.736 23.344 4.965 1 89.81 285 ASN B CA 1
ATOM 5534 C C . ASN B 1 285 ? -2.326 22.422 3.824 1 89.81 285 ASN B C 1
ATOM 5536 O O . ASN B 1 285 ? -1.136 22.188 3.602 1 89.81 285 ASN B O 1
ATOM 5540 N N . TYR B 1 286 ? -3.238 21.875 3.104 1 89.5 286 TYR B N 1
ATOM 5541 C CA . TYR B 1 286 ? -2.922 20.969 2.012 1 89.5 286 TYR B CA 1
ATOM 5542 C C . TYR B 1 286 ? -2.176 21.688 0.896 1 89.5 286 TYR B C 1
ATOM 5544 O O . TYR B 1 286 ? -1.251 21.141 0.299 1 89.5 286 TYR B O 1
ATOM 5552 N N . GLY B 1 287 ? -2.555 22.859 0.684 1 92.06 287 GLY B N 1
ATOM 5553 C CA . GLY B 1 287 ? -1.883 23.656 -0.332 1 92.06 287 GLY B CA 1
ATOM 5554 C C . GLY B 1 287 ? -0.443 23.969 0.02 1 92.06 287 GLY B C 1
ATOM 5555 O O . GLY B 1 287 ? 0.43 23.969 -0.851 1 92.06 287 GLY B O 1
ATOM 5556 N N . ILE B 1 288 ? -0.253 24.219 1.239 1 93.5 288 ILE B N 1
ATOM 5557 C CA . ILE B 1 288 ? 1.105 24.5 1.69 1 93.5 288 ILE B CA 1
ATOM 5558 C C . ILE B 1 288 ? 1.984 23.266 1.474 1 93.5 288 ILE B C 1
ATOM 5560 O O . ILE B 1 288 ? 3.127 23.375 1.022 1 93.5 288 ILE B O 1
ATOM 5564 N N . TYR B 1 289 ? 1.427 22.172 1.714 1 88.62 289 TYR B N 1
ATOM 5565 C CA . TYR B 1 289 ? 2.125 20.906 1.482 1 88.62 289 TYR B CA 1
ATOM 5566 C C . TYR B 1 289 ? 2.459 20.734 0.005 1 88.62 289 TYR B C 1
ATOM 5568 O O . TYR B 1 289 ? 3.607 20.453 -0.349 1 88.62 289 TYR B O 1
ATOM 5576 N N . THR B 1 290 ? 1.568 20.906 -0.845 1 89.69 290 THR B N 1
ATOM 5577 C CA . THR B 1 290 ? 1.766 20.656 -2.27 1 89.69 290 THR B CA 1
ATOM 5578 C C . THR B 1 290 ? 2.662 21.734 -2.883 1 89.69 290 THR B C 1
ATOM 5580 O O . THR B 1 290 ? 3.406 21.453 -3.828 1 89.69 290 THR B O 1
ATOM 5583 N N . CYS B 1 291 ? 2.619 22.828 -2.271 1 93.25 291 CYS B N 1
ATOM 5584 C CA . CYS B 1 291 ? 3.402 23.953 -2.783 1 93.25 291 CYS B CA 1
ATOM 5585 C C . CYS B 1 291 ? 4.891 23.719 -2.549 1 93.25 291 CYS B C 1
ATOM 5587 O O . CYS B 1 291 ? 5.688 23.781 -3.486 1 93.25 291 CYS B O 1
ATOM 5589 N N . HIS B 1 292 ? 5.238 23.359 -1.404 1 93.25 292 HIS B N 1
ATOM 5590 C CA . HIS B 1 292 ? 6.66 23.297 -1.087 1 93.25 292 HIS B CA 1
ATOM 5591 C C . HIS B 1 292 ? 7.254 21.938 -1.42 1 93.25 292 HIS B C 1
ATOM 5593 O O . HIS B 1 292 ? 8.469 21.812 -1.577 1 93.25 292 HIS B O 1
ATOM 5599 N N . CYS B 1 293 ? 6.461 20.906 -1.608 1 89.38 293 CYS B N 1
ATOM 5600 C CA . CYS B 1 293 ? 6.965 19.547 -1.789 1 89.38 293 CYS B CA 1
ATOM 5601 C C . CYS B 1 293 ? 7.164 19.234 -3.268 1 89.38 293 CYS B C 1
ATOM 5603 O O . CYS B 1 293 ? 7.523 18.109 -3.623 1 89.38 293 CYS B O 1
ATOM 5605 N N . HIS B 1 294 ? 6.988 20.219 -4.066 1 89.88 294 HIS B N 1
ATOM 5606 C CA . HIS B 1 294 ? 7.219 19.969 -5.484 1 89.88 294 HIS B CA 1
ATOM 5607 C C . HIS B 1 294 ? 8.695 19.703 -5.766 1 89.88 294 HIS B C 1
ATOM 5609 O O . HIS B 1 294 ? 9.555 20.484 -5.359 1 89.88 294 HIS B O 1
ATOM 5615 N N . GLY B 1 295 ? 9.031 18.703 -6.449 1 84.81 295 GLY B N 1
ATOM 5616 C CA . GLY B 1 295 ? 10.391 18.234 -6.66 1 84.81 295 GLY B CA 1
ATOM 5617 C C . GLY B 1 295 ? 11.289 19.266 -7.32 1 84.81 295 GLY B C 1
ATOM 5618 O O . GLY B 1 295 ? 12.5 19.266 -7.109 1 84.81 295 GLY B O 1
ATOM 5619 N N . LYS B 1 296 ? 10.695 20.125 -8.102 1 89.31 296 LYS B N 1
ATOM 5620 C CA . LYS B 1 296 ? 11.5 21.094 -8.844 1 89.31 296 LYS B CA 1
ATOM 5621 C C . LYS B 1 296 ? 11.797 22.328 -8 1 89.31 296 LYS B C 1
ATOM 5623 O O . LYS B 1 296 ? 12.672 23.125 -8.344 1 89.31 296 LYS B O 1
ATOM 5628 N N . VAL B 1 297 ? 11.133 22.5 -6.875 1 92.31 297 VAL B N 1
ATOM 5629 C CA . VAL B 1 297 ? 11.297 23.75 -6.148 1 92.31 297 VAL B CA 1
ATOM 5630 C C . VAL B 1 297 ? 11.75 23.469 -4.719 1 92.31 297 VAL B C 1
ATOM 5632 O O . VAL B 1 297 ? 12.289 24.344 -4.039 1 92.31 297 VAL B O 1
ATOM 5635 N N . MET B 1 298 ? 11.539 22.281 -4.215 1 91.94 298 MET B N 1
ATOM 5636 C CA . MET B 1 298 ? 11.75 21.953 -2.807 1 91.94 298 MET B CA 1
ATOM 5637 C C . MET B 1 298 ? 13.18 22.266 -2.381 1 91.94 298 MET B C 1
ATOM 5639 O O . MET B 1 298 ? 13.406 22.859 -1.33 1 91.94 298 MET B O 1
ATOM 5643 N N . TYR B 1 299 ? 14.078 21.906 -3.172 1 90.5 299 TYR B N 1
ATOM 5644 C CA . TYR B 1 299 ? 15.484 22.125 -2.844 1 90.5 299 TYR B CA 1
ATOM 5645 C C . TYR B 1 299 ? 15.82 23.609 -2.811 1 90.5 299 TYR B C 1
ATOM 5647 O O . TYR B 1 299 ? 16.562 24.062 -1.942 1 90.5 299 TYR B O 1
ATOM 5655 N N . GLN B 1 300 ? 15.227 24.297 -3.73 1 90.81 300 GLN B N 1
ATOM 5656 C CA . GLN B 1 300 ? 15.484 25.734 -3.805 1 90.81 300 GLN B CA 1
ATOM 5657 C C . GLN B 1 300 ? 14.812 26.469 -2.654 1 90.81 300 GLN B C 1
ATOM 5659 O O . GLN B 1 300 ? 15.398 27.375 -2.061 1 90.81 300 GLN B O 1
ATOM 5664 N N . PHE B 1 301 ? 13.641 26.078 -2.314 1 91.69 301 PHE B N 1
ATOM 5665 C CA . PHE B 1 3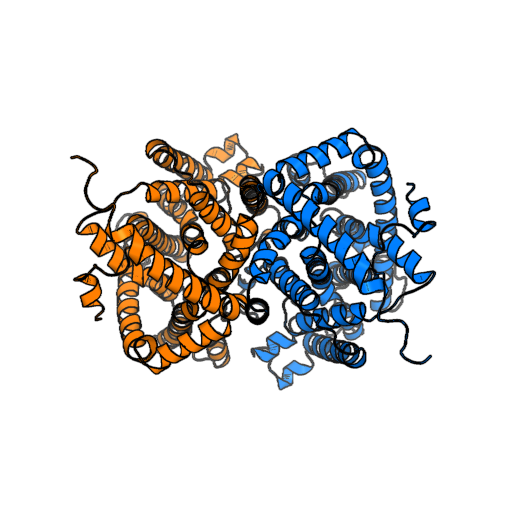01 ? 12.93 26.688 -1.199 1 91.69 301 PHE B CA 1
ATOM 5666 C C . PHE B 1 301 ? 13.68 26.469 0.109 1 91.69 301 PHE B C 1
ATOM 5668 O O . PHE B 1 301 ? 13.883 27.422 0.873 1 91.69 301 PHE B O 1
ATOM 5675 N N . THR B 1 302 ? 14.094 25.25 0.33 1 91.5 302 THR B N 1
ATOM 5676 C CA . THR B 1 302 ? 14.766 24.938 1.584 1 91.5 302 THR B CA 1
ATOM 5677 C C . THR B 1 302 ? 16.188 25.484 1.583 1 91.5 302 THR B C 1
ATOM 5679 O O . THR B 1 302 ? 16.672 25.953 2.609 1 91.5 302 THR B O 1
ATOM 5682 N N . GLY B 1 303 ? 16.812 25.531 0.457 1 90.38 303 GLY B N 1
ATOM 5683 C CA . GLY B 1 303 ? 18.188 25.984 0.332 1 90.38 303 GLY B CA 1
ATOM 5684 C C . GLY B 1 303 ? 18.359 27.469 0.596 1 90.38 303 GLY B C 1
ATOM 5685 O O . GLY B 1 303 ? 19.422 27.922 1.013 1 90.38 303 GLY B O 1
ATOM 5686 N N . GLN B 1 304 ? 17.375 28.203 0.39 1 88.5 304 GLN B N 1
ATOM 5687 C CA . GLN B 1 304 ? 17.422 29.641 0.615 1 88.5 304 GLN B CA 1
ATOM 5688 C C . GLN B 1 304 ? 17.672 29.969 2.088 1 88.5 304 GLN B C 1
ATOM 5690 O O . GLN B 1 304 ? 18.188 31.031 2.418 1 88.5 304 GLN B O 1
ATOM 5695 N N . TYR B 1 305 ? 17.422 29.016 2.963 1 88.44 305 TYR B N 1
ATOM 5696 C CA . TYR B 1 305 ? 17.547 29.25 4.398 1 88.44 305 TYR B CA 1
ATOM 5697 C C . TYR B 1 305 ? 18.641 28.359 4.996 1 88.44 305 TYR B C 1
ATOM 5699 O O . TYR B 1 305 ? 18.594 28.031 6.188 1 88.44 305 TYR B O 1
ATOM 5707 N N . SER B 1 306 ? 19.484 27.984 4.164 1 86.06 306 SER B N 1
ATOM 5708 C CA . SER B 1 306 ? 20.641 27.234 4.629 1 86.06 306 SER B CA 1
ATOM 5709 C C . SER B 1 306 ? 21.547 28.109 5.492 1 86.06 306 SER B C 1
ATOM 5711 O O . SER B 1 306 ? 21.656 29.312 5.262 1 86.06 306 SER B O 1
ATOM 5713 N N . PRO B 1 307 ? 22.141 27.5 6.48 1 79.38 307 PRO B N 1
ATOM 5714 C CA . PRO B 1 307 ? 23.031 28.281 7.34 1 79.38 307 PRO B CA 1
ATOM 5715 C C . PRO B 1 307 ? 24.188 28.922 6.574 1 79.38 307 PRO B C 1
ATOM 5717 O O . PRO B 1 307 ? 24.734 29.938 6.996 1 79.38 307 PRO B O 1
ATOM 5720 N N . ASN B 1 308 ? 24.609 28.297 5.57 1 75.06 308 ASN B N 1
ATOM 5721 C CA . ASN B 1 308 ? 25.734 28.828 4.797 1 75.06 308 ASN B CA 1
ATOM 5722 C C . ASN B 1 308 ? 25.359 30.141 4.102 1 75.06 308 ASN B C 1
ATOM 5724 O O . ASN B 1 308 ? 26.234 30.953 3.805 1 75.06 308 ASN B O 1
ATOM 5728 N N . LYS B 1 309 ? 24.156 30.312 3.869 1 68.69 309 LYS B N 1
ATOM 5729 C CA . LYS B 1 309 ? 23.734 31.5 3.131 1 68.69 309 LYS B CA 1
ATOM 5730 C C . LYS B 1 309 ? 23.312 32.625 4.082 1 68.69 309 LYS B C 1
ATOM 5732 O O . LYS B 1 309 ? 23.531 33.812 3.783 1 68.69 309 LYS B O 1
ATOM 5737 N N . HIS B 1 310 ? 22.656 32.188 5.152 1 62 310 HIS B N 1
ATOM 5738 C CA . HIS B 1 310 ? 22.172 33.188 6.078 1 62 310 HIS B CA 1
ATOM 5739 C C . HIS B 1 310 ? 22.5 32.844 7.523 1 62 310 HIS B C 1
ATOM 5741 O O . HIS B 1 310 ? 21.969 31.875 8.062 1 62 310 HIS B O 1
ATOM 5747 N N . VAL B 1 311 ? 23.656 33.188 7.883 1 61.56 311 VAL B N 1
ATOM 5748 C CA . VAL B 1 311 ? 23.938 32.969 9.297 1 61.56 311 VAL B CA 1
ATOM 5749 C C . VAL B 1 311 ? 23.062 33.875 10.148 1 61.56 311 VAL B C 1
ATOM 5751 O O . VAL B 1 311 ? 23.281 35.094 10.219 1 61.56 311 VAL B O 1
ATOM 5754 N N . ILE B 1 312 ? 21.844 33.531 10.289 1 61 312 ILE B N 1
ATOM 5755 C CA . ILE B 1 312 ? 20.969 34.406 11.039 1 61 312 ILE B CA 1
ATOM 5756 C C . ILE B 1 312 ? 21.125 34.156 12.531 1 61 312 ILE B C 1
ATOM 5758 O O . ILE B 1 312 ? 21.094 35.094 13.336 1 61 312 ILE B O 1
ATOM 5762 N N . LEU B 1 313 ? 21.359 32.844 12.867 1 70.5 313 LEU B N 1
ATOM 5763 C CA . LEU B 1 313 ? 21.312 32.531 14.289 1 70.5 313 LEU B CA 1
ATOM 5764 C C . LEU B 1 313 ? 22.438 31.562 14.68 1 70.5 313 LEU B C 1
ATOM 5766 O O . LEU B 1 313 ? 22.906 30.781 13.852 1 70.5 313 LEU B O 1
ATOM 5770 N N . ASP B 1 314 ? 22.953 31.734 15.812 1 78.44 314 ASP B N 1
ATOM 5771 C CA . ASP B 1 314 ? 24.094 30.969 16.312 1 78.44 314 ASP B CA 1
ATOM 5772 C C . ASP B 1 314 ? 23.734 29.5 16.531 1 78.44 314 ASP B C 1
ATOM 5774 O O . ASP B 1 314 ? 24.609 28.641 16.516 1 78.44 314 ASP B O 1
ATOM 5778 N N . HIS B 1 315 ? 22.5 29.297 16.594 1 87.06 315 HIS B N 1
ATOM 5779 C CA . HIS B 1 315 ? 22.094 27.922 16.875 1 87.06 315 HIS B CA 1
ATOM 5780 C C . HIS B 1 315 ? 21.375 27.312 15.664 1 87.06 315 HIS B C 1
ATOM 5782 O O . HIS B 1 315 ? 20.406 27.875 15.164 1 87.06 315 HIS B O 1
ATOM 5788 N N . GLU B 1 316 ? 21.844 26.203 15.203 1 88.5 316 GLU B N 1
ATOM 5789 C CA . GLU B 1 316 ? 21.344 25.562 13.992 1 88.5 316 GLU B CA 1
ATOM 5790 C C . GLU B 1 316 ? 19.875 25.172 14.148 1 88.5 316 GLU B C 1
ATOM 5792 O O . GLU B 1 316 ? 19.094 25.266 13.188 1 88.5 316 GLU B O 1
ATOM 5797 N N . TRP B 1 317 ? 19.547 24.703 15.367 1 90.81 317 TRP B N 1
ATOM 5798 C CA . TRP B 1 317 ? 18.172 24.266 15.547 1 90.81 317 TRP B CA 1
ATOM 5799 C C . TRP B 1 317 ? 17.203 25.453 15.469 1 90.81 317 TRP B C 1
ATOM 5801 O O . TRP B 1 317 ? 16.094 25.312 14.961 1 90.81 317 TRP B O 1
ATOM 5811 N N . ILE B 1 318 ? 17.594 26.609 15.859 1 91 318 ILE B N 1
ATOM 5812 C CA . ILE B 1 318 ? 16.781 27.797 15.742 1 91 318 ILE B CA 1
ATOM 5813 C C . ILE B 1 318 ? 16.672 28.219 14.273 1 91 318 ILE B C 1
ATOM 5815 O O . ILE B 1 318 ? 15.602 28.641 13.82 1 91 318 ILE B O 1
ATOM 5819 N N . HIS B 1 319 ? 17.75 28.078 13.578 1 91.69 319 HIS B N 1
ATOM 5820 C CA . HIS B 1 319 ? 17.766 28.391 12.156 1 91.69 319 HIS B CA 1
ATOM 5821 C C . HIS B 1 319 ? 16.828 27.469 11.383 1 91.69 319 HIS B C 1
ATOM 5823 O O . HIS B 1 319 ? 16.141 27.906 10.453 1 91.69 319 HIS B O 1
ATOM 5829 N N . MET B 1 320 ? 16.859 26.25 11.75 1 93 320 MET B N 1
ATOM 5830 C CA . MET B 1 320 ? 15.977 25.281 11.117 1 93 320 MET B CA 1
ATOM 5831 C C . MET B 1 320 ? 14.516 25.656 11.336 1 93 320 MET B C 1
ATOM 5833 O O . MET B 1 320 ? 13.711 25.625 10.406 1 93 320 MET B O 1
ATOM 5837 N N . LEU B 1 321 ? 14.195 26.047 12.562 1 93.81 321 LEU B N 1
ATOM 5838 C CA . LEU B 1 321 ? 12.836 26.469 12.875 1 93.81 321 LEU B CA 1
ATOM 5839 C C . LEU B 1 321 ? 12.469 27.75 12.125 1 93.81 321 LEU B C 1
ATOM 5841 O O . LEU B 1 321 ? 11.375 27.859 11.562 1 93.81 321 LEU B O 1
ATOM 5845 N N . TYR B 1 322 ? 13.391 28.656 12.086 1 92.56 322 TYR B N 1
ATOM 5846 C CA . TYR B 1 322 ? 13.172 29.906 11.383 1 92.56 322 TYR B CA 1
ATOM 5847 C C . TYR B 1 322 ? 12.906 29.672 9.898 1 92.56 322 TYR B C 1
ATOM 5849 O O . TYR B 1 322 ? 11.93 30.188 9.344 1 92.56 322 TYR B O 1
ATOM 5857 N N . GLY B 1 323 ? 13.773 28.922 9.289 1 92.94 323 GLY B N 1
ATOM 5858 C CA . GLY B 1 323 ? 13.594 28.609 7.883 1 92.94 323 GLY B CA 1
ATOM 5859 C C . GLY B 1 323 ? 12.273 27.922 7.598 1 92.94 323 GLY B C 1
ATOM 5860 O O . GLY B 1 323 ? 11.594 28.25 6.617 1 92.94 323 GLY B O 1
ATOM 5861 N N . SER B 1 324 ? 11.859 26.969 8.461 1 95.19 324 SER B N 1
ATOM 5862 C CA . SER B 1 324 ? 10.602 26.25 8.289 1 95.19 324 SER B CA 1
ATOM 5863 C C . SER B 1 324 ? 9.406 27.188 8.367 1 95.19 324 SER B C 1
ATOM 5865 O O . SER B 1 324 ? 8.484 27.109 7.551 1 95.19 324 SER B O 1
ATOM 5867 N N . PHE B 1 325 ? 9.477 28.109 9.273 1 94.94 325 PHE B N 1
ATOM 5868 C CA . PHE B 1 325 ? 8.375 29.047 9.453 1 94.94 325 PHE B CA 1
ATOM 5869 C C . PHE B 1 325 ? 8.305 30.047 8.297 1 94.94 325 PHE B C 1
ATOM 5871 O O . PHE B 1 325 ? 7.215 30.406 7.848 1 94.94 325 PHE B O 1
ATOM 5878 N N . MET B 1 326 ? 9.406 30.438 7.801 1 94.44 326 MET B N 1
ATOM 5879 C CA . MET B 1 326 ? 9.422 31.375 6.676 1 94.44 326 MET B CA 1
ATOM 5880 C C . MET B 1 326 ? 8.859 30.719 5.418 1 94.44 326 MET B C 1
ATOM 5882 O O . MET B 1 326 ? 8.039 31.328 4.719 1 94.44 326 MET B O 1
ATOM 5886 N N . ILE B 1 327 ? 9.273 29.547 5.191 1 95.62 327 ILE B N 1
ATOM 5887 C CA . ILE B 1 327 ? 8.75 28.828 4.035 1 95.62 327 ILE B CA 1
ATOM 5888 C C . ILE B 1 327 ? 7.242 28.625 4.199 1 95.62 327 ILE B C 1
ATOM 5890 O O . ILE B 1 327 ? 6.488 28.734 3.23 1 95.62 327 ILE B O 1
ATOM 5894 N N . TYR B 1 328 ? 6.867 28.312 5.434 1 95.88 328 TYR B N 1
ATOM 5895 C CA . TYR B 1 328 ? 5.445 28.156 5.715 1 95.88 328 TYR B CA 1
ATOM 5896 C C . TYR B 1 328 ? 4.672 29.406 5.34 1 95.88 328 TYR B C 1
ATOM 5898 O O . TYR B 1 328 ? 3.643 29.328 4.664 1 95.88 328 TYR B O 1
ATOM 5906 N N . PHE B 1 329 ? 5.184 30.5 5.711 1 95.38 329 PHE B N 1
ATOM 5907 C CA . PHE B 1 329 ? 4.516 31.781 5.449 1 95.38 329 PHE B CA 1
ATOM 5908 C C . PHE B 1 329 ? 4.512 32.094 3.959 1 95.38 329 PHE B C 1
ATOM 5910 O O . PHE B 1 329 ? 3.504 32.562 3.422 1 95.38 329 PHE B O 1
ATOM 5917 N N . GLU B 1 330 ? 5.598 31.859 3.328 1 95.31 330 GLU B N 1
ATOM 5918 C CA . GLU B 1 330 ? 5.672 32.062 1.887 1 95.31 330 GLU B CA 1
ATOM 5919 C C . GLU B 1 330 ? 4.664 31.203 1.143 1 95.31 330 GLU B C 1
ATOM 5921 O O . GLU B 1 330 ? 3.949 31.688 0.261 1 95.31 330 GLU B O 1
ATOM 5926 N N . CYS B 1 331 ? 4.59 29.969 1.532 1 96.25 331 CYS B N 1
ATOM 5927 C CA . CYS B 1 331 ? 3.656 29.047 0.895 1 96.25 331 CYS B CA 1
ATOM 5928 C C . CYS B 1 331 ? 2.215 29.422 1.219 1 96.25 331 CYS B C 1
ATOM 5930 O O . CYS B 1 331 ? 1.317 29.219 0.398 1 96.25 331 CYS B O 1
ATOM 5932 N N . LEU B 1 332 ? 2.023 29.906 2.422 1 95.75 332 LEU B N 1
ATOM 5933 C CA . LEU B 1 332 ? 0.689 30.359 2.807 1 95.75 332 LEU B CA 1
ATOM 5934 C C . LEU B 1 332 ? 0.213 31.484 1.897 1 95.75 332 LEU B C 1
ATOM 5936 O O . LEU B 1 332 ? -0.922 31.453 1.415 1 95.75 332 LEU B O 1
ATOM 5940 N N . VAL B 1 333 ? 1.077 32.406 1.596 1 95.31 333 VAL B N 1
ATOM 5941 C CA . VAL B 1 333 ? 0.738 33.531 0.741 1 95.31 333 VAL B CA 1
ATOM 5942 C C . VAL B 1 333 ? 0.423 33.062 -0.669 1 95.31 333 VAL B C 1
ATOM 5944 O O . VAL B 1 333 ? -0.585 33.438 -1.261 1 95.31 333 VAL B O 1
ATOM 5947 N N . VAL B 1 334 ? 1.229 32.156 -1.144 1 95 334 VAL B N 1
ATOM 5948 C CA . VAL B 1 334 ? 1.031 31.594 -2.48 1 95 334 VAL B CA 1
ATOM 5949 C C . VAL B 1 334 ? -0.294 30.844 -2.535 1 95 334 VAL B C 1
ATOM 5951 O O . VAL B 1 334 ? -1.056 30.984 -3.496 1 95 334 VAL B O 1
ATOM 5954 N N . GLU B 1 335 ? -0.564 30.078 -1.501 1 95.69 335 GLU B N 1
ATOM 5955 C CA . GLU B 1 335 ? -1.784 29.281 -1.458 1 95.69 335 GLU B CA 1
ATOM 5956 C C . GLU B 1 335 ? -3.023 30.172 -1.381 1 95.69 335 GLU B C 1
ATOM 5958 O O . GLU B 1 335 ? -4.051 29.859 -1.992 1 95.69 335 GLU B O 1
ATOM 5963 N N . ILE B 1 336 ? -2.93 31.25 -0.648 1 93.56 336 ILE B N 1
ATOM 5964 C CA . ILE B 1 336 ? -4.039 32.188 -0.583 1 93.56 336 ILE B CA 1
ATOM 5965 C C . ILE B 1 336 ? -4.316 32.75 -1.973 1 93.56 336 ILE B C 1
ATOM 5967 O O . ILE B 1 336 ? -5.465 32.812 -2.418 1 93.56 336 ILE B O 1
ATOM 5971 N N . GLY B 1 337 ? -3.311 33.125 -2.684 1 94.31 337 GLY B N 1
ATOM 5972 C CA . GLY B 1 337 ? -3.461 33.625 -4.047 1 94.31 337 GLY B CA 1
ATOM 5973 C C . GLY B 1 337 ? -4.055 32.594 -4.988 1 94.31 337 GLY B C 1
ATOM 5974 O O . GLY B 1 337 ? -5.012 32.875 -5.707 1 94.31 337 GLY B O 1
ATOM 5975 N N . ARG B 1 338 ? -3.52 31.422 -4.957 1 93.69 338 ARG B N 1
ATOM 5976 C CA . ARG B 1 338 ? -4 30.344 -5.812 1 93.69 338 ARG B CA 1
ATOM 5977 C C . ARG B 1 338 ? -5.465 30.031 -5.523 1 93.69 338 ARG B C 1
ATOM 5979 O O . ARG B 1 338 ? -6.254 29.828 -6.449 1 93.69 338 ARG B O 1
ATOM 5986 N N . SER B 1 339 ? -5.738 29.922 -4.277 1 92.94 339 SER B N 1
ATOM 5987 C CA . SER B 1 339 ? -7.102 29.609 -3.861 1 92.94 339 SER B CA 1
ATOM 5988 C C . SER B 1 339 ? -8.078 30.672 -4.344 1 92.94 339 SER B C 1
ATOM 5990 O O . SER B 1 339 ? -9.18 30.359 -4.797 1 92.94 339 SER B O 1
ATOM 5992 N N . MET B 1 340 ? -7.707 31.906 -4.273 1 92.25 340 MET B N 1
ATOM 5993 C CA . MET B 1 340 ? -8.547 33 -4.754 1 92.25 340 MET B CA 1
ATOM 5994 C C . MET B 1 340 ? -8.781 32.875 -6.254 1 92.25 340 MET B C 1
ATOM 5996 O O . MET B 1 340 ? -9.914 33.031 -6.723 1 92.25 340 MET B O 1
ATOM 6000 N N . LEU B 1 341 ? -7.789 32.562 -6.973 1 93.31 341 LEU B N 1
ATOM 6001 C CA . LEU B 1 341 ? -7.887 32.438 -8.422 1 93.31 341 LEU B CA 1
ATOM 6002 C C . LEU B 1 341 ? -8.766 31.25 -8.797 1 93.31 341 LEU B C 1
ATOM 6004 O O . LEU B 1 341 ? -9.656 31.359 -9.641 1 93.31 341 LEU B O 1
ATOM 6008 N N . THR B 1 342 ? -8.516 30.172 -8.156 1 92.94 342 THR B N 1
ATOM 6009 C CA . THR B 1 342 ? -9.273 28.953 -8.461 1 92.94 342 THR B CA 1
ATOM 6010 C C . THR B 1 342 ? -10.742 29.141 -8.094 1 92.94 342 THR B C 1
ATOM 6012 O O . THR B 1 342 ? -11.633 28.672 -8.82 1 92.94 342 THR B O 1
ATOM 6015 N N . ASN B 1 343 ? -10.984 29.75 -6.969 1 90.19 343 ASN B N 1
ATOM 6016 C CA . ASN B 1 343 ? -12.359 30 -6.57 1 90.19 343 ASN B CA 1
ATOM 6017 C C . ASN B 1 343 ? -13.07 30.922 -7.559 1 90.19 343 ASN B C 1
ATOM 6019 O O . ASN B 1 343 ? -14.219 30.688 -7.922 1 90.19 343 ASN B O 1
ATOM 6023 N N . PHE B 1 344 ? -12.391 31.828 -8.016 1 92.31 344 PHE B N 1
ATOM 6024 C CA . PHE B 1 344 ? -12.953 32.812 -8.93 1 92.31 344 PHE B CA 1
ATOM 6025 C C . PHE B 1 344 ? -13.195 32.188 -10.305 1 92.31 344 PHE B C 1
ATOM 6027 O O . PHE B 1 344 ? -14.273 32.344 -10.883 1 92.31 344 PHE B O 1
ATOM 6034 N N . PHE B 1 345 ? -12.336 31.359 -10.828 1 93.06 345 PHE B N 1
ATOM 6035 C CA . PHE B 1 345 ? -12.383 30.891 -12.211 1 93.06 345 PHE B CA 1
ATOM 6036 C C . PHE B 1 345 ? -13.109 29.562 -12.297 1 93.06 345 PHE B C 1
ATOM 6038 O O . PHE B 1 345 ? -13.641 29.203 -13.359 1 93.06 345 PHE B O 1
ATOM 6045 N N . ILE B 1 346 ? -13.148 28.828 -11.164 1 94.12 346 ILE B N 1
ATOM 6046 C CA . ILE B 1 346 ? -13.617 27.453 -11.328 1 94.12 346 ILE B CA 1
ATOM 6047 C C . ILE B 1 346 ? -14.68 27.141 -10.273 1 94.12 346 ILE B C 1
ATOM 6049 O O . ILE B 1 346 ? -15.867 27.078 -10.586 1 94.12 346 ILE B O 1
ATOM 6053 N N . ILE B 1 347 ? -14.344 27.172 -8.984 1 90.88 347 ILE B N 1
ATOM 6054 C CA . ILE B 1 347 ? -15.125 26.578 -7.91 1 90.88 347 ILE B CA 1
ATOM 6055 C C . ILE B 1 347 ? -16.438 27.344 -7.734 1 90.88 347 ILE B C 1
ATOM 6057 O O . ILE B 1 347 ? -17.484 26.75 -7.473 1 90.88 347 ILE B O 1
ATOM 6061 N N . ASN B 1 348 ? -16.422 28.656 -7.934 1 90.75 348 ASN B N 1
ATOM 6062 C CA . ASN B 1 348 ? -17.625 29.453 -7.699 1 90.75 348 ASN B CA 1
ATOM 6063 C C . ASN B 1 348 ? -18.438 29.641 -8.977 1 90.75 348 ASN B C 1
ATOM 6065 O O . ASN B 1 348 ? -19.422 30.375 -8.984 1 90.75 348 ASN B O 1
ATOM 6069 N N . THR B 1 349 ? -18.141 28.906 -9.969 1 94.38 349 THR B N 1
ATOM 6070 C CA . THR B 1 349 ? -18.875 29.016 -11.227 1 94.38 349 THR B CA 1
ATOM 6071 C C . THR B 1 349 ? -20.078 28.062 -11.242 1 94.38 349 THR B C 1
ATOM 6073 O O . THR B 1 349 ? -20.047 27.031 -10.586 1 94.38 349 THR B O 1
ATOM 6076 N N . LYS B 1 350 ? -21.031 28.391 -12.047 1 94.12 350 LYS B N 1
ATOM 6077 C CA . LYS B 1 350 ? -22.25 27.609 -12.172 1 94.12 350 LYS B CA 1
ATOM 6078 C C . LYS B 1 350 ? -21.969 26.281 -12.867 1 94.12 350 LYS B C 1
ATOM 6080 O O . LYS B 1 350 ? -22.547 25.25 -12.5 1 94.12 350 LYS B O 1
ATOM 6085 N N . TRP B 1 351 ? -21.156 26.359 -13.773 1 94.81 351 TRP B N 1
ATOM 6086 C CA . TRP B 1 351 ? -20.859 25.125 -14.508 1 94.81 351 TRP B CA 1
ATOM 6087 C C . TRP B 1 351 ? -20.203 24.094 -13.602 1 94.81 351 TRP B C 1
ATOM 6089 O O . TRP B 1 351 ? -20.484 22.906 -13.695 1 94.81 351 TRP B O 1
ATOM 6099 N N . TYR B 1 352 ? -19.328 24.547 -12.742 1 94.94 352 TYR B N 1
ATOM 6100 C CA . TYR B 1 352 ? -18.656 23.641 -11.812 1 94.94 352 TYR B CA 1
ATOM 6101 C C . TYR B 1 352 ? -19.656 23.016 -10.844 1 94.94 352 TYR B C 1
ATOM 6103 O O . TYR B 1 352 ? -19.625 21.812 -10.594 1 94.94 352 TYR B O 1
ATOM 6111 N N . ALA B 1 353 ? -20.516 23.781 -10.375 1 94 353 ALA B N 1
ATOM 6112 C CA . ALA B 1 353 ? -21.531 23.281 -9.453 1 94 353 ALA B CA 1
ATOM 6113 C C . ALA B 1 353 ? -22.438 22.25 -10.133 1 94 353 ALA B C 1
ATOM 6115 O O . ALA B 1 353 ? -22.734 21.203 -9.547 1 94 353 ALA B O 1
ATOM 6116 N N . SER B 1 354 ? -22.828 22.531 -11.336 1 95.62 354 SER B N 1
ATOM 6117 C CA . SER B 1 354 ? -23.656 21.609 -12.102 1 95.62 354 SER B CA 1
ATOM 6118 C C . SER B 1 354 ? -22.922 20.312 -12.398 1 95.62 354 SER B C 1
ATOM 6120 O O . SER B 1 354 ? -23.5 19.234 -12.344 1 95.62 354 SER B O 1
ATOM 6122 N N . PHE B 1 355 ? -21.703 20.5 -12.727 1 95.06 355 PHE B N 1
ATOM 6123 C CA . PHE B 1 355 ? -20.859 19.344 -13.008 1 95.06 355 PHE B CA 1
ATOM 6124 C C . PHE B 1 355 ? -20.75 18.453 -11.773 1 95.06 355 PHE B C 1
ATOM 6126 O O . PHE B 1 355 ? -20.906 17.234 -11.859 1 95.06 355 PHE B O 1
ATOM 6133 N N . CYS B 1 356 ? -20.516 19.016 -10.586 1 93.88 356 CYS B N 1
ATOM 6134 C CA . CYS B 1 356 ? -20.406 18.281 -9.328 1 93.88 356 CYS B CA 1
ATOM 6135 C C . CYS B 1 356 ? -21.703 17.562 -9 1 93.88 356 CYS B C 1
ATOM 6137 O O . CYS B 1 356 ? -21.672 16.391 -8.594 1 93.88 356 CYS B O 1
ATOM 6139 N N . GLU B 1 357 ? -22.781 18.219 -9.242 1 93.25 357 GLU B N 1
ATOM 6140 C CA . GLU B 1 357 ? -24.078 17.609 -8.992 1 93.25 357 GLU B CA 1
ATOM 6141 C C . GLU B 1 357 ? -24.328 16.422 -9.93 1 93.25 357 GLU B C 1
ATOM 6143 O O . GLU B 1 357 ? -24.844 15.391 -9.5 1 93.25 357 GLU B O 1
ATOM 6148 N N . ALA B 1 358 ? -23.953 16.609 -11.109 1 93.25 358 ALA B N 1
ATOM 6149 C CA . ALA B 1 358 ? -24.125 15.555 -12.094 1 93.25 358 ALA B CA 1
ATOM 6150 C C . ALA B 1 358 ? -23.312 14.32 -11.727 1 93.25 358 ALA B C 1
ATOM 6152 O O . ALA B 1 358 ? -23.797 13.195 -11.82 1 93.25 358 ALA B O 1
ATOM 6153 N N . VAL B 1 359 ? -22.109 14.539 -11.25 1 91.56 359 VAL B N 1
ATOM 6154 C CA . VAL B 1 359 ? -21.203 13.453 -10.883 1 91.56 359 VAL B CA 1
ATOM 6155 C C . VAL B 1 359 ? -21.75 12.727 -9.648 1 91.56 359 VAL B C 1
ATOM 6157 O O . VAL B 1 359 ? -21.797 11.5 -9.625 1 91.56 359 VAL B O 1
ATOM 6160 N N . ASP B 1 360 ? -22.141 13.445 -8.688 1 89.06 360 ASP B N 1
ATOM 6161 C CA . ASP B 1 360 ? -22.656 12.844 -7.457 1 89.06 360 ASP B CA 1
ATOM 6162 C C . ASP B 1 360 ? -23.938 12.062 -7.719 1 89.06 360 ASP B C 1
ATOM 6164 O O . ASP B 1 360 ? -24.141 10.992 -7.152 1 89.06 360 ASP B O 1
ATOM 6168 N N . ASN B 1 361 ? -24.781 12.523 -8.602 1 85.62 361 ASN B N 1
ATOM 6169 C CA . ASN B 1 361 ? -26 11.812 -8.969 1 85.62 361 ASN B CA 1
ATOM 6170 C C . ASN B 1 361 ? -25.703 10.531 -9.75 1 85.62 361 ASN B C 1
ATOM 6172 O O . ASN B 1 361 ? -26.391 9.523 -9.594 1 85.62 361 ASN B O 1
ATOM 6176 N N . TYR B 1 362 ? -24.703 10.664 -10.484 1 85.19 362 TYR B N 1
ATOM 6177 C CA . TYR B 1 362 ? -24.312 9.539 -11.32 1 85.19 362 TYR B CA 1
ATOM 6178 C C . TYR B 1 362 ? -23.844 8.359 -10.469 1 85.19 362 TYR B C 1
ATOM 6180 O O . TYR B 1 362 ? -24.109 7.203 -10.805 1 85.19 362 TYR B O 1
ATOM 6188 N N . PHE B 1 363 ? -23.328 8.586 -9.273 1 81.38 363 PHE B N 1
ATOM 6189 C CA . PHE B 1 363 ? -22.766 7.531 -8.438 1 81.38 363 PHE B CA 1
ATOM 6190 C C . PHE B 1 363 ? -23.625 7.301 -7.203 1 81.38 363 PHE B C 1
ATOM 6192 O O . PHE B 1 363 ? -23.266 6.527 -6.312 1 81.38 363 PHE B O 1
ATOM 6199 N N . SER B 1 364 ? -24.719 7.906 -7.008 1 75.38 364 SER B N 1
ATOM 6200 C CA . SER B 1 364 ? -25.594 7.789 -5.848 1 75.38 364 SER B CA 1
ATOM 6201 C C . SER B 1 364 ? -26.141 6.371 -5.711 1 75.38 364 SER B C 1
ATOM 6203 O O . SER B 1 364 ? -26.234 5.637 -6.699 1 75.38 364 SER B O 1
ATOM 6205 N N . PRO B 1 365 ? -26.312 5.918 -4.41 1 66.31 365 PRO B N 1
ATOM 6206 C CA . PRO B 1 365 ? -26.844 4.578 -4.141 1 66.31 365 PRO B CA 1
ATOM 6207 C C . PRO B 1 365 ? -28.109 4.27 -4.957 1 66.31 365 PRO B C 1
ATOM 6209 O O . PRO B 1 365 ? -28.859 5.18 -5.301 1 66.31 365 PRO B O 1
ATOM 6212 N N . ILE B 1 366 ? -28.344 2.996 -5.391 1 56.25 366 ILE B N 1
ATOM 6213 C CA . ILE B 1 366 ? -29.469 2.447 -6.129 1 56.25 366 ILE B CA 1
ATOM 6214 C C . ILE B 1 366 ? -30.766 2.689 -5.352 1 56.25 366 ILE B C 1
ATOM 6216 O O . ILE B 1 366 ? -31.797 3.039 -5.938 1 56.25 366 ILE B O 1
ATOM 6220 N N . GLU B 1 367 ? -30.938 2.123 -4.09 1 51.25 367 GLU B N 1
ATOM 6221 C CA . GLU B 1 367 ? -32.25 2.084 -3.424 1 51.25 367 GLU B CA 1
ATOM 6222 C C . GLU B 1 367 ? -32.781 3.49 -3.209 1 51.25 367 GLU B C 1
ATOM 6224 O O . GLU B 1 367 ? -34 3.678 -3.105 1 51.25 367 GLU B O 1
ATOM 6229 N N . ASP B 1 368 ? -32.031 4.461 -2.971 1 44.16 368 ASP B N 1
ATOM 6230 C CA . ASP B 1 368 ? -32.812 5.613 -2.525 1 44.16 368 ASP B CA 1
ATOM 6231 C C . ASP B 1 368 ? -33.719 6.137 -3.648 1 44.16 368 ASP B C 1
ATOM 6233 O O . ASP B 1 368 ? -34.469 7.09 -3.453 1 44.16 368 ASP B O 1
ATOM 6237 N N . LYS B 1 369 ? -33.656 5.785 -4.793 1 37.88 369 LYS B N 1
ATOM 6238 C CA . LYS B 1 369 ? -34.719 6.25 -5.668 1 37.88 369 LYS B CA 1
ATOM 6239 C C . LYS B 1 369 ? -36.031 5.5 -5.383 1 37.88 369 LYS B C 1
ATOM 6241 O O . LYS B 1 369 ? -37.094 6.027 -5.621 1 37.88 369 LYS B O 1
ATOM 6246 N N . LEU B 1 370 ? -35.969 4.156 -5.109 1 35.88 370 LEU B N 1
ATOM 6247 C CA . LEU B 1 370 ? -37.25 3.525 -4.848 1 35.88 370 LEU B CA 1
ATOM 6248 C C . LEU B 1 370 ? -37.781 3.902 -3.465 1 35.88 370 LEU B C 1
ATOM 6250 O O . LEU B 1 370 ? -38.969 4.172 -3.299 1 35.88 370 LEU B O 1
ATOM 6254 N N . SER B 1 371 ? -36.938 3.691 -2.281 1 40.47 371 SER B N 1
ATOM 6255 C CA . SER B 1 371 ? -37.5 3.812 -0.944 1 40.47 371 SER B CA 1
ATOM 6256 C C . SER B 1 371 ? -37.531 5.262 -0.475 1 40.47 371 SER B C 1
ATOM 6258 O O . SER B 1 371 ? -38.344 5.645 0.357 1 40.47 371 SER B O 1
ATOM 6260 N N . VAL B 1 372 ? -36.688 6.109 -0.756 1 38.53 372 VAL B N 1
ATOM 6261 C CA . VAL B 1 372 ? -36.781 7.48 -0.266 1 38.53 372 VAL B CA 1
ATOM 6262 C C . VAL B 1 372 ? -37.969 8.172 -0.94 1 38.53 372 VAL B C 1
ATOM 6264 O O . VAL B 1 372 ? -38.625 9.047 -0.348 1 38.53 372 VAL B O 1
ATOM 6267 N N . ALA B 1 373 ? -38.344 7.824 -2.098 1 36.28 373 ALA B N 1
ATOM 6268 C CA . ALA B 1 373 ? -39.594 8.297 -2.643 1 36.28 373 ALA B CA 1
ATOM 6269 C C . ALA B 1 373 ? -40.781 7.73 -1.858 1 36.28 373 ALA B C 1
ATOM 6271 O O . ALA B 1 373 ? -41.75 8.438 -1.598 1 36.28 373 ALA B O 1
ATOM 6272 N N . GLU B 1 374 ? -40.719 6.434 -1.424 1 37.44 374 GLU B N 1
ATOM 6273 C CA . GLU B 1 374 ? -41.781 5.867 -0.624 1 37.44 374 GLU B CA 1
ATOM 6274 C C . GLU B 1 374 ? -41.688 6.309 0.833 1 37.44 374 GLU B C 1
ATOM 6276 O O . GLU B 1 374 ? -42.688 6.656 1.453 1 37.44 374 GLU B O 1
ATOM 6281 N N . GLN B 1 375 ? -40.469 6.355 1.447 1 38.28 375 GLN B N 1
ATOM 6282 C CA . GLN B 1 375 ? -40.438 6.742 2.854 1 38.28 375 GLN B CA 1
ATOM 6283 C C . GLN B 1 375 ? -40.438 8.258 3.004 1 38.28 375 GLN B C 1
ATOM 6285 O O . GLN B 1 375 ? -40.969 8.789 3.996 1 38.28 375 GLN B O 1
ATOM 6290 N N . THR B 1 376 ? -39.906 8.992 2.137 1 36.53 376 THR B N 1
ATOM 6291 C CA . THR B 1 376 ? -40.125 10.43 2.154 1 36.53 376 THR B CA 1
ATOM 6292 C C . THR B 1 376 ? -41.594 10.766 1.884 1 36.53 376 THR B C 1
ATOM 6294 O O . THR B 1 376 ? -42.156 11.672 2.504 1 36.53 376 THR B O 1
ATOM 6297 N N . GLU B 1 377 ? -42.219 9.953 1.13 1 37.44 377 GLU B N 1
ATOM 6298 C CA . GLU B 1 377 ? -43.656 10.047 0.992 1 37.44 377 GLU B CA 1
ATOM 6299 C C . GLU B 1 377 ? -44.375 9.539 2.246 1 37.44 377 GLU B C 1
ATOM 6301 O O . GLU B 1 377 ? -45.344 10.148 2.703 1 37.44 377 GLU B O 1
ATOM 6306 N N . GLU B 1 378 ? -43.844 8.445 2.836 1 40.12 378 GLU B N 1
ATOM 6307 C CA . GLU B 1 378 ? -44.438 7.953 4.066 1 40.12 378 GLU B CA 1
ATOM 6308 C C . GLU B 1 378 ? -44.031 8.812 5.262 1 40.12 378 GLU B C 1
ATOM 6310 O O . GLU B 1 378 ? -44.875 9.094 6.137 1 40.12 378 GLU B O 1
ATOM 6315 N N . LYS B 1 379 ? -42.781 9.195 5.332 1 40.12 379 LYS B N 1
ATOM 6316 C CA . LYS B 1 379 ? -42.375 10.086 6.414 1 40.12 379 LYS B CA 1
ATOM 6317 C C . LYS B 1 379 ? -42.875 11.508 6.168 1 40.12 379 LYS B C 1
ATOM 6319 O O . LYS B 1 379 ? -43.156 12.25 7.113 1 40.12 379 LYS B O 1
ATOM 6324 N N . ILE B 1 380 ? -42.906 11.898 4.977 1 37.5 380 ILE B N 1
ATOM 6325 C CA . ILE B 1 380 ? -43.625 13.133 4.668 1 37.5 380 ILE B CA 1
ATOM 6326 C C . ILE B 1 380 ? -45.094 12.984 5.082 1 37.5 380 ILE B C 1
ATOM 6328 O O . ILE B 1 380 ? -45.656 13.898 5.676 1 37.5 380 ILE B O 1
ATOM 6332 N N . ASP B 1 381 ? -45.562 11.805 4.871 1 42 381 ASP B N 1
ATOM 6333 C CA . ASP B 1 381 ? -46.938 11.508 5.32 1 42 381 ASP B CA 1
ATOM 6334 C C . ASP B 1 381 ? -46.969 11.305 6.832 1 42 381 ASP B C 1
ATOM 6336 O O . ASP B 1 381 ? -47.906 11.789 7.5 1 42 381 ASP B O 1
ATOM 6340 N N . GLU B 1 382 ? -45.969 10.539 7.32 1 41.72 382 GLU B N 1
ATOM 6341 C CA . GLU B 1 382 ? -46 10.359 8.766 1 41.72 382 GLU B CA 1
ATOM 6342 C C . GLU B 1 382 ? -45.562 11.633 9.492 1 41.72 382 GLU B C 1
ATOM 6344 O O . GLU B 1 382 ? -46.125 11.977 10.531 1 41.72 382 GLU B O 1
ATOM 6349 N N . ASN B 1 383 ? -44.562 12.266 8.938 1 35.69 383 ASN B N 1
ATOM 6350 C CA . ASN B 1 383 ? -44.219 13.547 9.531 1 35.69 383 ASN B CA 1
ATOM 6351 C C . ASN B 1 383 ? -45.312 14.578 9.328 1 35.69 383 ASN B C 1
ATOM 6353 O O . ASN B 1 383 ? -45.5 15.492 10.133 1 35.69 383 ASN B O 1
ATOM 6357 N N . LYS B 1 384 ? -46.031 14.461 8.242 1 40.22 384 LYS B N 1
ATOM 6358 C CA . LYS B 1 384 ? -47.25 15.219 8.117 1 40.22 384 LYS B CA 1
ATOM 6359 C C . LYS B 1 384 ? -48.281 14.75 9.148 1 40.22 384 LYS B C 1
ATOM 6361 O O . LYS B 1 384 ? -49 15.57 9.75 1 40.22 384 LYS B O 1
ATOM 6366 N N . ASN B 1 385 ? -48.312 13.43 9.352 1 37.94 385 ASN B N 1
ATOM 6367 C CA . ASN B 1 385 ? -49.219 12.961 10.391 1 37.94 385 ASN B CA 1
ATOM 6368 C C . ASN B 1 385 ? -48.625 13.164 11.781 1 37.94 385 ASN B C 1
ATOM 6370 O O . ASN B 1 385 ? -49.344 13.414 12.742 1 37.94 385 ASN B O 1
ATOM 6374 N N . ALA B 1 386 ? -47.344 12.953 11.938 1 37.84 386 ALA B N 1
ATOM 6375 C CA . ALA B 1 386 ? -46.812 13.188 13.273 1 37.84 386 ALA B CA 1
ATOM 6376 C C . ALA B 1 386 ? -46.688 14.68 13.562 1 37.84 386 ALA B C 1
ATOM 6378 O O . ALA B 1 386 ? -46.688 15.094 14.719 1 37.84 386 ALA B O 1
ATOM 6379 N N . GLN B 1 387 ? -46.344 15.555 12.594 1 32.03 387 GLN B N 1
ATOM 6380 C CA . GLN B 1 387 ? -46.531 16.984 12.844 1 32.03 387 GLN B CA 1
ATOM 6381 C C . GLN B 1 387 ? -47.938 17.281 13.32 1 32.03 387 GLN B C 1
ATOM 6383 O O . GLN B 1 387 ? -48.156 18.172 14.141 1 32.03 387 GLN B O 1
ATOM 6388 N N . ASP B 1 388 ? -48.906 16.562 12.883 1 35 388 ASP B N 1
ATOM 6389 C CA . ASP B 1 388 ? -50.25 16.781 13.414 1 35 388 ASP B CA 1
ATOM 6390 C C . ASP B 1 388 ? -50.375 16.281 14.852 1 35 388 ASP B C 1
ATOM 6392 O O . ASP B 1 388 ? -51.031 16.906 15.68 1 35 388 ASP B O 1
ATOM 6396 N N . ASN B 1 389 ? -49.75 15.195 15.234 1 33.94 389 ASN B N 1
ATOM 6397 C CA . ASN B 1 389 ? -50 14.797 16.609 1 33.94 389 ASN B CA 1
ATOM 6398 C C . ASN B 1 389 ? -49.031 15.477 17.578 1 33.94 389 ASN B C 1
ATOM 6400 O O . ASN B 1 389 ? -49.312 15.578 18.781 1 33.94 389 ASN B O 1
ATOM 6404 N N . THR B 1 390 ? -47.75 15.656 17.344 1 32.16 390 THR B N 1
ATOM 6405 C CA . THR B 1 390 ? -46.906 16.234 18.391 1 32.16 390 THR B CA 1
ATOM 6406 C C . THR B 1 390 ? -47.156 17.734 18.516 1 32.16 390 THR B C 1
ATOM 6408 O O . THR B 1 390 ? -46.5 18.406 19.297 1 32.16 390 THR B O 1
ATOM 6411 N N . SER B 1 391 ? -47.969 18.531 17.781 1 28.31 391 SER B N 1
ATOM 6412 C CA . SER B 1 391 ? -48.344 19.859 18.25 1 28.31 391 SER B CA 1
ATOM 6413 C C . SER B 1 391 ? -48.75 19.844 19.719 1 28.31 391 SER B C 1
ATOM 6415 O O . SER B 1 391 ? -48.688 20.859 20.406 1 28.31 391 SER B O 1
ATOM 6417 N N . ASP B 1 392 ? -49.438 18.828 20.266 1 26.2 392 ASP B N 1
ATOM 6418 C CA . ASP B 1 392 ? -50.031 18.969 21.594 1 26.2 392 ASP B CA 1
ATOM 6419 C C . ASP B 1 392 ? -49 18.781 22.703 1 26.2 392 ASP B C 1
ATOM 6421 O O . ASP B 1 392 ? -49.156 19.312 23.797 1 26.2 392 ASP B O 1
ATOM 6425 N N . GLN B 1 393 ? -48.156 17.719 22.75 1 24.97 393 GLN B N 1
ATOM 6426 C CA . GLN B 1 393 ? -47.531 17.484 24.047 1 24.97 393 GLN B CA 1
ATOM 6427 C C . GLN B 1 393 ? -46.312 18.391 24.266 1 24.97 393 GLN B C 1
ATOM 6429 O O . GLN B 1 393 ? -45.219 18.062 23.828 1 24.97 393 GLN B O 1
ATOM 6434 N N . LYS B 1 394 ? -46.25 19.844 23.797 1 23.16 394 LYS B N 1
ATOM 6435 C CA . LYS B 1 394 ? -45.219 20.875 23.953 1 23.16 394 LYS B CA 1
ATOM 6436 C C . LYS B 1 394 ? -44.719 20.938 25.391 1 23.16 394 LYS B C 1
ATOM 6438 O O . LYS B 1 394 ? -43.531 21.109 25.625 1 23.16 394 LYS B O 1
ATOM 6443 N N . ILE B 1 395 ? -45.5 21.438 26.469 1 20.84 395 ILE B N 1
ATOM 6444 C CA . ILE B 1 395 ? -45.219 22.516 27.406 1 20.84 395 ILE B CA 1
ATOM 6445 C C . ILE B 1 395 ? -44.438 21.969 28.609 1 20.84 395 ILE B C 1
ATOM 6447 O O . ILE B 1 395 ? -43.719 22.719 29.281 1 20.84 395 ILE B O 1
ATOM 6451 N N . PHE B 1 396 ? -44.594 20.734 29.219 1 20.25 396 PHE B N 1
ATOM 6452 C CA . PHE B 1 396 ? -44.594 20.734 30.688 1 20.25 396 PHE B CA 1
ATOM 6453 C C . PHE B 1 396 ? -43.156 20.609 31.219 1 20.25 396 PHE B C 1
ATOM 6455 O O . PHE B 1 396 ? -42.938 20.688 32.438 1 20.25 396 PHE B O 1
ATOM 6462 N N . SER B 1 397 ? -42.125 20 30.5 1 20.02 397 SER B N 1
ATOM 6463 C CA . SER B 1 397 ? -41.219 19.656 31.594 1 20.02 397 SER B CA 1
ATOM 6464 C C . SER B 1 397 ? -40.594 20.891 32.219 1 20.02 397 SER B C 1
ATOM 6466 O O . SER B 1 397 ? -40.344 21.891 31.516 1 20.02 397 SER B O 1
ATOM 6468 N N . PRO B 1 398 ? -40.469 21.094 33.719 1 21.39 398 PRO B N 1
ATOM 6469 C CA . PRO B 1 398 ? -39.969 22.047 34.719 1 21.39 398 PRO B CA 1
ATOM 6470 C C . PRO B 1 398 ? -38.531 22.453 34.438 1 21.39 398 PRO B C 1
ATOM 6472 O O . PRO B 1 398 ? -37.781 21.734 33.75 1 21.39 398 PRO B O 1
ATOM 6475 N N . LEU B 1 399 ? -37.969 23.844 35.062 1 18.39 399 LEU B N 1
ATOM 6476 C CA . LEU B 1 399 ? -36.656 24.453 35.344 1 18.39 399 LEU B CA 1
ATOM 6477 C C . LEU B 1 399 ? -35.719 23.469 36 1 18.39 399 LEU B C 1
ATOM 6479 O O . LEU B 1 399 ? -36.125 22.719 36.906 1 18.39 399 LEU B O 1
#

pLDDT: mean 81.0, std 19.68, range [17.61, 98.06]

Solvent-accessible surface area (backbone atoms only — not comparable to full-atom values): 41708 Å² total; per-residue (Å²): 128,53,74,67,47,51,57,77,48,62,77,63,80,89,66,62,36,30,57,37,44,51,48,48,53,20,53,53,23,47,40,39,42,50,35,37,72,73,62,52,76,76,48,88,84,42,91,57,28,66,61,44,45,47,56,45,51,67,23,39,32,19,69,53,44,56,38,22,52,44,14,41,49,43,68,74,49,81,91,54,69,47,71,47,48,64,56,49,51,50,41,30,48,38,42,42,49,48,50,54,48,22,36,74,74,64,69,43,76,93,45,72,57,57,49,59,36,27,69,33,57,57,34,42,74,54,56,69,64,52,39,57,50,57,49,44,69,67,48,43,36,41,21,48,54,23,46,64,64,38,28,68,65,43,54,49,48,52,36,48,52,46,44,51,39,41,28,27,55,49,49,57,64,60,92,56,39,43,23,60,9,86,53,63,19,57,56,52,48,53,36,30,26,44,44,22,28,48,36,52,77,65,60,63,71,72,54,68,67,55,22,52,50,43,32,51,51,29,48,48,48,38,34,40,23,57,76,46,73,46,34,86,79,49,31,74,77,31,66,66,27,24,44,38,35,44,69,46,51,46,14,57,43,37,44,50,26,39,50,23,51,53,47,36,29,71,68,45,80,60,64,70,68,63,26,45,54,37,52,50,55,42,76,42,48,67,46,32,50,52,55,52,52,31,75,70,44,31,63,58,64,49,50,67,48,24,61,89,75,45,75,80,54,96,42,66,57,58,37,45,52,50,37,30,52,50,51,50,52,54,30,45,53,51,36,52,53,49,50,52,50,46,37,66,74,39,67,70,32,68,66,46,50,52,49,35,52,51,50,34,61,71,46,43,55,65,61,59,74,70,54,50,63,54,48,50,52,46,46,52,47,43,50,53,51,48,56,62,59,64,72,67,72,84,75,69,81,78,134,128,53,74,66,46,49,59,77,50,61,80,54,84,87,64,61,38,29,57,36,45,50,47,48,53,20,51,54,23,48,39,39,43,49,35,38,72,74,59,52,75,76,48,88,84,41,91,56,29,65,60,44,44,48,56,47,51,67,25,39,32,20,70,52,44,56,37,21,53,46,14,40,49,42,68,75,50,81,92,53,68,47,71,49,48,64,57,47,52,48,41,31,49,38,43,41,48,47,50,54,48,23,35,74,72,65,68,42,76,92,46,72,55,58,49,58,36,27,70,33,57,58,33,42,73,52,56,68,64,50,38,54,50,56,51,44,69,66,47,43,38,39,20,47,55,22,46,66,64,38,26,69,65,44,53,50,49,52,35,49,52,47,44,50,40,42,28,29,53,51,50,55,72,55,91,55,40,41,24,62,8,88,52,60,23,56,56,52,49,52,36,29,26,44,45,20,29,47,35,52,76,67,61,62,71,73,54,67,66,56,22,53,51,42,33,52,51,28,50,48,48,37,34,39,22,57,76,46,72,46,34,86,81,51,29,74,78,32,67,67,26,24,43,38,34,44,68,46,53,47,14,58,44,38,44,50,27,42,50,23,50,52,45,37,28,70,67,45,81,60,62,71,70,63,25,49,52,39,53,52,53,44,76,42,49,67,46,33,51,52,55,52,53,30,76,71,43,30,62,58,65,49,50,68,48,24,61,89,76,44,75,80,53,96,43,64,58,57,35,44,51,50,38,29,52,50,52,49,52,54,30,45,54,51,36,53,52,50,49,52,51,43,37,67,74,40,67,71,32,68,66,47,51,51,50,35,51,52,52,32,61,71,46,43,53,62,60,57,65,63,49,45,55,50,43,48,49,44,43,50,46,41,45,53,47,43,56,62,57,58,68,69,83,70,78,72,85,83,138

Sequence (798 aa):
MSILARFFNPKAQKRNASFELLRLFATINVLIRHMKFLVFHTSQNDKEYRALMFLHSLTSTCDNIFVIVSGYFLCTTDLRVSRLFPLIIQNFSYSVGMYFFAISMGWSQFNWYELGRFMMPLTNGVYWFAPPFIISQIAFRPMYKGLLQLHPRYHLLLAVMVSVVAAGATMGYGKHISQWGDGTCINLFFQFLLIGSYIRFNNVNPSMTVCILGIIITAGLHFHGMVGDFDKILGTQTVIGQLVRSDAIFAPLVTLETIFLLCFCQRLQITGLTRTIINFIADFNYGIYTCHCHGKVMYQFTGQYSPNKHVILDHEWIHMLYGSFMIYFECLVVEIGRSMLTNFFIINTKWYASFCEAVDNYFSPIEDKLSVAEQTEEKIDENKNAQDNTSDQKIFSPLMSILARFFNPKAQKRNASFELLRLFATINVLIRHMKFLVFHTSQNDKEYRALMFLHSLTSTCDNIFVIVSGYFLCTTDLRVSRLFPLIIQNFSYSVGMYFFAISMGWSQFNWYELGRFMMPLTNGVYWFAPPFIISQIAFRPMYKGLLQLHPRYHLLLAVMVSVVAAGATMGYGKHISQWGDGTCINLFFQFLLIGSYIRFNNVNPSMTVCILGIIITAGLHFHGMVGDFDKILGTQTVIGQLVRSDAIFAPLVTLETIFLLCFCQRLQITGLTRTIINFIADFNYGIYTCHCHGKVMYQFTGQYSPNKHVILDHEWIHMLYGSFMIYFECLVVEIGRSMLTNFFIINTKWYASFCEAVDNYFSPIEDKLSVAEQTEEKIDENKNAQDNTSDQKIFSPL

Organism: Trichomonas vaginalis (strain ATCC PRA-98 / G3) (NCBI:txid412133)

Nearest PDB structures (foldseek):
  7f1q-assembly1_R  TM=1.570E-01  e=1.319E+00  Homo sapiens
  3wme-assembly1_A  TM=1.392E-01  e=3.063E+00  Cyanidioschyzon merolae strain 10D
  7f1q-assembly1_R  TM=1.570E-01  e=1.486E+00  Homo sapiens
  8s5u-assembly1_A  TM=2.589E-01  e=8.689E+00  Homo sapiens
  3wme-assembly1_A  TM=1.393E-01  e=2.713E+00  Cyanidioschyzon merolae strain 10D